Protein AF-A0A8S2ASM5-F1 (afdb_monomer_lite)

Organism: Arabidopsis arenosa (NCBI:txid38785)

Secondary structure (DSSP, 8-state):
-HHHHHHHHHHHHHHHHHHHH--------PPP--S--BTTTBTGGG--SSHHHHHHHHHHHH-SEEEEEETTEEEEEE--HHHHHHHHSTTSHHHH------HHHHHTTTTTTSTTTSPSSHHHHHHHHHIIIIIS-HHHHHHTHHHHHHHHHHHHHHHHHHHHHT----HHHHHHHHHHHHHHHHHHS---SSTT-S-HHHHHHHHHHHHHHHHHSSS-SGGGT-GGGGGGT-HHHHHHHHHHHHHHHHHHHHHHHHHH-TT--SHHHHHHHHHHH-TTTS-HHHHHHHHHHHHHTS--PPPP---------TTSS-------THHHHHHHHHHHHHHHHHHHHHT------------------------------------TTS--B--EEEEE-TTSEEEEEE-TTS--PPPSSTT---EEE-TTS-EEE-EEEEEETTTTEEEEEEEPPGGGGG-SSPBPPEEES-TTPPPPTT---PBPPBTTSEEEEEEE-SSEEEEEEESSS-STT-PPPGGGEEEEESSSSTTSEEEEEEEEETTEEEEEPPSS---S-EEEEEEEPPBTTB--EEEPB--EE-S-------PPPEEEEEEEEESS-HHHHHHHHHHHHHTT--EEEEEES---STHHHHHHHHHHTT-EEEEEE---TT-HHHHHHHHHHHHTTTEEEEEE--TTEEEE-GGGGG-SS--THHHHTTSPPTTSSEEEEEEEEEEB--TT-SS--TT-HHHH--EE-SS-EEEEEEEEGGGB-TT--BSSS-B-B-TT-EEEEPPTTT-EEEE--S--HHHHHHHHHHT-S-SSS-TTS-SSTT-TTSPTT--SS--PPTTGGGTT-SEE--HHHHHHHHHHEEEETTEEEETT--

Structure (mmCIF, N/CA/C/O backbone):
data_AF-A0A8S2ASM5-F1
#
_entry.id   AF-A0A8S2ASM5-F1
#
loop_
_atom_site.group_PDB
_atom_site.id
_atom_site.type_symbol
_atom_site.label_atom_id
_atom_site.label_alt_id
_atom_site.label_comp_id
_atom_site.label_asym_id
_atom_site.label_entity_id
_atom_site.label_seq_id
_atom_site.pdbx_PDB_ins_code
_atom_site.Cartn_x
_atom_site.Cartn_y
_atom_site.Cartn_z
_atom_site.occupancy
_atom_site.B_iso_or_equiv
_atom_site.auth_seq_id
_atom_site.auth_comp_id
_atom_site.auth_asym_id
_atom_site.auth_atom_id
_atom_site.pdbx_PDB_model_num
ATOM 1 N N . MET A 1 1 ? 63.779 5.883 -48.845 1.00 50.62 1 MET A N 1
ATOM 2 C CA . MET A 1 1 ? 63.715 5.999 -47.367 1.00 50.62 1 MET A CA 1
ATOM 3 C C . MET A 1 1 ? 62.633 6.972 -46.888 1.00 50.62 1 MET A C 1
ATOM 5 O O . MET A 1 1 ? 61.870 6.583 -46.017 1.00 50.62 1 MET A O 1
ATOM 9 N N . LEU A 1 2 ? 62.477 8.170 -47.476 1.00 49.34 2 LEU A N 1
ATOM 10 C CA . LEU A 1 2 ? 61.494 9.177 -47.022 1.00 49.34 2 LEU A CA 1
ATOM 11 C C . LEU A 1 2 ? 60.011 8.734 -47.110 1.00 49.34 2 LEU A C 1
ATOM 13 O O . LEU A 1 2 ? 59.229 9.031 -46.212 1.00 49.34 2 LEU A O 1
ATOM 17 N N . ASN A 1 3 ? 59.635 7.947 -48.128 1.00 54.19 3 ASN A N 1
ATOM 18 C CA . ASN A 1 3 ? 58.250 7.471 -48.290 1.00 54.19 3 ASN A CA 1
ATOM 19 C C . ASN A 1 3 ? 57.809 6.486 -47.189 1.00 54.19 3 ASN A C 1
ATOM 21 O O . ASN A 1 3 ? 56.664 6.534 -46.753 1.00 54.19 3 ASN A O 1
ATOM 25 N N . TYR A 1 4 ? 58.706 5.642 -46.669 1.00 56.38 4 TYR A N 1
ATOM 26 C CA . TYR A 1 4 ? 58.359 4.674 -45.617 1.00 56.38 4 TYR A CA 1
ATOM 27 C C . TYR A 1 4 ? 58.144 5.334 -44.247 1.00 56.38 4 TYR A C 1
ATOM 29 O O . TYR A 1 4 ? 57.324 4.859 -43.463 1.00 56.38 4 TYR A O 1
ATOM 37 N N . VAL A 1 5 ? 58.810 6.466 -43.988 1.00 63.34 5 VAL A N 1
ATOM 38 C CA . VAL A 1 5 ? 58.693 7.224 -42.730 1.00 63.34 5 VAL A CA 1
ATOM 39 C C . VAL A 1 5 ? 57.332 7.921 -42.600 1.00 63.34 5 VAL A C 1
ATOM 41 O O . VAL A 1 5 ? 56.880 8.145 -41.485 1.00 63.34 5 VAL A O 1
ATOM 44 N N . ILE A 1 6 ? 56.643 8.211 -43.710 1.00 67.69 6 ILE A N 1
ATOM 45 C CA . ILE A 1 6 ? 55.306 8.836 -43.703 1.00 67.69 6 ILE A CA 1
ATOM 46 C C . ILE A 1 6 ? 54.201 7.787 -43.885 1.00 67.69 6 ILE A C 1
ATOM 48 O O . ILE A 1 6 ? 53.174 7.837 -43.207 1.00 67.69 6 ILE A O 1
ATOM 52 N N . ILE A 1 7 ? 54.415 6.798 -44.760 1.00 73.06 7 ILE A N 1
ATOM 53 C CA . ILE A 1 7 ? 53.403 5.782 -45.078 1.00 73.06 7 ILE A CA 1
ATOM 54 C C . ILE A 1 7 ? 53.153 4.851 -43.888 1.00 73.06 7 ILE A C 1
ATOM 56 O O . ILE A 1 7 ? 52.002 4.510 -43.630 1.00 73.06 7 ILE A O 1
ATOM 60 N N . LEU A 1 8 ? 54.185 4.472 -43.126 1.00 70.06 8 LEU A N 1
ATOM 61 C CA . LEU A 1 8 ? 54.030 3.574 -41.979 1.00 70.06 8 LEU A CA 1
ATOM 62 C C . LEU A 1 8 ? 53.193 4.191 -40.837 1.00 70.06 8 LEU A C 1
ATOM 64 O O . LEU A 1 8 ? 52.236 3.542 -40.415 1.00 70.06 8 LEU A O 1
ATOM 68 N N . PRO A 1 9 ? 53.449 5.425 -40.352 1.00 74.75 9 PRO A N 1
ATOM 69 C CA . PRO A 1 9 ? 52.588 6.045 -39.348 1.00 74.75 9 PRO A CA 1
ATOM 70 C C . PRO A 1 9 ? 51.196 6.381 -39.889 1.00 74.75 9 PRO A C 1
ATOM 72 O O . PRO A 1 9 ? 50.237 6.273 -39.132 1.00 74.75 9 PRO A O 1
ATOM 75 N N . LEU A 1 10 ? 51.040 6.708 -41.178 1.00 75.56 10 LEU A N 1
ATOM 76 C CA . LEU A 1 10 ? 49.717 6.904 -41.781 1.00 75.56 10 LEU A CA 1
ATOM 77 C C . LEU A 1 10 ? 48.927 5.587 -41.853 1.00 75.56 10 LEU A C 1
ATOM 79 O O . LEU A 1 10 ? 47.749 5.555 -41.506 1.00 75.56 10 LEU A O 1
ATOM 83 N N . ALA A 1 11 ? 49.571 4.483 -42.237 1.00 75.56 11 ALA A N 1
ATOM 84 C CA . ALA A 1 11 ? 48.967 3.154 -42.265 1.00 75.56 11 ALA A CA 1
ATOM 85 C C . ALA A 1 11 ? 48.637 2.652 -40.854 1.00 75.56 11 ALA A C 1
ATOM 87 O O . ALA A 1 11 ? 47.546 2.131 -40.637 1.00 75.56 11 ALA A O 1
ATOM 88 N N . LEU A 1 12 ? 49.526 2.865 -39.878 1.00 77.31 12 LEU A N 1
ATOM 89 C CA . LEU A 1 12 ? 49.279 2.564 -38.465 1.00 77.31 12 LEU A CA 1
ATOM 90 C C . LEU A 1 12 ? 48.174 3.450 -37.883 1.00 77.31 12 LEU A C 1
ATOM 92 O O . LEU A 1 12 ? 47.356 2.953 -37.118 1.00 77.31 12 LEU A O 1
ATOM 96 N N . PHE A 1 13 ? 48.088 4.722 -38.278 1.00 77.31 13 PHE A N 1
ATOM 97 C CA . PHE A 1 13 ? 46.998 5.618 -37.898 1.00 77.31 13 PHE A CA 1
ATOM 98 C C . PHE A 1 13 ? 45.670 5.171 -38.509 1.00 77.31 13 PHE A C 1
ATOM 100 O O . PHE A 1 13 ? 44.674 5.139 -37.801 1.00 77.31 13 PHE A O 1
ATOM 107 N N . LEU A 1 14 ? 45.641 4.760 -39.780 1.00 73.12 14 LEU A N 1
ATOM 108 C CA . LEU A 1 14 ? 44.444 4.226 -40.440 1.00 73.12 14 LEU A CA 1
ATOM 109 C C . LEU A 1 14 ? 44.030 2.859 -39.875 1.00 73.12 14 LEU A C 1
ATOM 111 O O . LEU A 1 14 ? 42.837 2.598 -39.728 1.00 73.12 14 LEU A O 1
ATOM 115 N N . LEU A 1 15 ? 44.990 2.004 -39.510 1.00 69.94 15 LEU A N 1
ATOM 116 C CA . LEU A 1 15 ? 44.751 0.721 -38.846 1.00 69.94 15 LEU A CA 1
ATOM 117 C C . LEU A 1 15 ? 44.275 0.912 -37.409 1.00 69.94 15 LEU A C 1
ATOM 119 O O . LEU A 1 15 ? 43.307 0.269 -37.023 1.00 69.94 15 LEU A O 1
ATOM 123 N N . ALA A 1 16 ? 44.878 1.821 -36.643 1.00 67.88 16 ALA A N 1
ATOM 124 C CA . ALA A 1 16 ? 44.406 2.206 -35.318 1.00 67.88 16 ALA A CA 1
ATOM 125 C C . ALA A 1 16 ? 43.026 2.862 -35.417 1.00 67.88 16 ALA A C 1
ATOM 127 O O . ALA A 1 16 ? 42.125 2.517 -34.666 1.00 67.88 16 ALA A O 1
ATOM 128 N N . TYR A 1 17 ? 42.805 3.735 -36.396 1.00 66.25 17 TYR A N 1
ATOM 129 C CA . TYR A 1 17 ? 41.510 4.349 -36.654 1.00 66.25 17 TYR A CA 1
ATOM 130 C C . TYR A 1 17 ? 40.456 3.284 -36.983 1.00 66.25 17 TYR A C 1
ATOM 132 O O . TYR A 1 17 ? 39.377 3.274 -36.396 1.00 66.25 17 TYR A O 1
ATOM 140 N N . LYS A 1 18 ? 40.775 2.315 -37.846 1.00 60.66 18 LYS A N 1
ATOM 141 C CA . LYS A 1 18 ? 39.895 1.176 -38.112 1.00 60.66 18 LYS A CA 1
ATOM 142 C C . LYS A 1 18 ? 39.680 0.372 -36.826 1.00 60.66 18 LYS A C 1
ATOM 144 O O . LYS A 1 18 ? 38.552 0.231 -36.398 1.00 60.66 18 LYS A O 1
ATOM 149 N N . PHE A 1 19 ? 40.719 -0.053 -36.123 1.00 57.25 19 PHE A N 1
ATOM 150 C CA . PHE A 1 19 ? 40.605 -0.910 -34.939 1.00 57.25 19 PHE A CA 1
ATOM 151 C C . PHE A 1 19 ? 39.867 -0.251 -33.754 1.00 57.25 19 PHE A C 1
ATOM 153 O O . PHE A 1 19 ? 39.028 -0.890 -33.121 1.00 57.25 19 PHE A O 1
ATOM 160 N N . PHE A 1 20 ? 40.105 1.038 -33.489 1.00 52.19 20 PHE A N 1
ATOM 161 C CA . PHE A 1 20 ? 39.455 1.798 -32.415 1.00 52.19 20 PHE A CA 1
ATOM 162 C C . PHE A 1 20 ? 38.056 2.313 -32.793 1.00 52.19 20 PHE A C 1
ATOM 164 O O . PHE A 1 20 ? 37.195 2.421 -31.915 1.00 52.19 20 PHE A O 1
ATOM 171 N N . PHE A 1 21 ? 37.788 2.622 -34.071 1.00 50.00 21 PHE A N 1
ATOM 172 C CA . PHE A 1 21 ? 36.505 3.202 -34.505 1.00 50.00 21 PHE A CA 1
ATOM 173 C C . PHE A 1 21 ? 35.583 2.239 -35.264 1.00 50.00 21 PHE A C 1
ATOM 175 O O . PHE A 1 21 ? 34.377 2.489 -35.317 1.00 50.00 21 PHE A O 1
ATOM 182 N N . THR A 1 22 ? 36.077 1.093 -35.742 1.00 46.19 22 THR A N 1
ATOM 183 C CA . THR A 1 22 ? 35.266 -0.080 -36.113 1.00 46.19 22 THR A CA 1
ATOM 184 C C . THR A 1 22 ? 35.107 -1.011 -34.914 1.00 46.19 22 THR A C 1
ATOM 186 O O . THR A 1 22 ? 35.405 -2.201 -34.969 1.00 46.19 22 THR A O 1
ATOM 189 N N . SER A 1 23 ? 34.603 -0.479 -33.800 1.00 40.88 23 SER A N 1
ATOM 190 C CA . SER A 1 23 ? 33.978 -1.336 -32.794 1.00 40.88 23 SER A CA 1
ATOM 191 C C . SER A 1 23 ? 32.804 -2.056 -33.460 1.00 40.88 23 SER A C 1
ATOM 193 O O . SER A 1 23 ? 32.036 -1.420 -34.193 1.00 40.88 23 SER A O 1
ATOM 195 N N . LYS A 1 24 ? 32.685 -3.377 -33.246 1.00 41.56 24 LYS A N 1
ATOM 196 C CA . LYS A 1 24 ? 31.556 -4.194 -33.713 1.00 41.56 24 LYS A CA 1
ATOM 197 C C . LYS A 1 24 ? 30.271 -3.404 -33.460 1.00 41.56 24 LYS A C 1
ATOM 199 O O . LYS A 1 24 ? 29.903 -3.193 -32.306 1.00 41.56 24 LYS A O 1
ATOM 204 N N . ARG A 1 25 ? 29.610 -2.935 -34.529 1.00 47.03 25 ARG A N 1
ATOM 205 C CA . ARG A 1 25 ? 28.265 -2.357 -34.444 1.00 47.03 25 ARG A CA 1
ATOM 206 C C . ARG A 1 25 ? 27.377 -3.452 -33.862 1.00 47.03 25 ARG A C 1
ATOM 208 O O . ARG A 1 25 ? 26.883 -4.300 -34.598 1.00 47.03 25 ARG A O 1
ATOM 215 N N . GLN A 1 26 ? 27.217 -3.463 -32.543 1.00 44.50 26 GLN A N 1
ATOM 216 C CA . GLN A 1 26 ? 26.073 -4.085 -31.900 1.00 44.50 26 GLN A CA 1
ATOM 217 C C . GLN A 1 26 ? 24.860 -3.523 -32.643 1.00 44.50 26 GLN A C 1
ATOM 219 O O . GLN A 1 26 ? 24.638 -2.308 -32.638 1.00 44.50 26 GLN A O 1
ATOM 224 N N . ARG A 1 27 ? 24.185 -4.384 -33.412 1.00 47.66 27 ARG A N 1
ATOM 225 C CA . ARG A 1 27 ? 23.002 -4.030 -34.196 1.00 47.66 27 ARG A CA 1
ATOM 226 C C . ARG A 1 27 ? 21.855 -3.830 -33.213 1.00 47.66 27 ARG A C 1
ATOM 228 O O . ARG A 1 27 ? 21.013 -4.698 -33.049 1.00 47.66 27 ARG A O 1
ATOM 235 N N . TYR A 1 28 ? 21.870 -2.710 -32.508 1.00 53.38 28 TYR A N 1
ATOM 236 C CA . TYR A 1 28 ? 20.678 -2.233 -31.832 1.00 53.38 28 TYR A CA 1
ATOM 237 C C . TYR A 1 28 ? 19.698 -1.779 -32.920 1.00 53.38 28 TYR A C 1
ATOM 239 O O . TYR A 1 28 ? 20.120 -1.130 -33.883 1.00 53.38 28 TYR A O 1
ATOM 247 N N . HIS A 1 29 ? 18.414 -2.109 -32.777 1.00 70.38 29 HIS A N 1
ATOM 248 C CA . HIS A 1 29 ? 17.334 -1.495 -33.553 1.00 70.38 29 HIS A CA 1
ATOM 249 C C . HIS A 1 29 ? 17.199 -0.025 -33.123 1.00 70.38 29 HIS A C 1
ATOM 251 O O . HIS A 1 29 ? 16.317 0.340 -32.353 1.00 70.38 29 HIS A O 1
ATOM 257 N N . LEU A 1 30 ? 18.166 0.807 -33.520 1.00 79.94 30 LEU A N 1
ATOM 258 C CA . LEU A 1 30 ? 18.181 2.222 -33.172 1.00 79.94 30 LEU A CA 1
ATOM 259 C C . LEU A 1 30 ? 17.105 2.963 -33.973 1.00 79.94 30 LEU A C 1
ATOM 261 O O . LEU A 1 30 ? 16.892 2.632 -35.143 1.00 79.94 30 LEU A O 1
ATOM 265 N N . PRO A 1 31 ? 16.487 4.001 -33.384 1.00 87.38 31 PRO A N 1
ATOM 266 C CA . PRO A 1 31 ? 15.649 4.929 -34.127 1.00 87.38 31 PRO A CA 1
ATOM 267 C C . PRO A 1 31 ? 16.391 5.549 -35.325 1.00 87.38 31 PRO A C 1
ATOM 269 O O . PRO A 1 31 ? 17.631 5.570 -35.334 1.00 87.38 31 PRO A O 1
ATOM 272 N N . PRO A 1 32 ? 15.657 6.114 -36.302 1.00 89.69 32 PRO A N 1
ATOM 273 C CA . PRO A 1 32 ? 16.241 6.858 -37.414 1.00 89.69 32 PRO A CA 1
ATOM 274 C C . PRO A 1 32 ? 17.270 7.888 -36.937 1.00 89.69 32 PRO A C 1
ATOM 276 O O . PRO A 1 32 ? 17.141 8.461 -35.857 1.00 89.69 32 PRO A O 1
ATOM 279 N N . SER A 1 33 ? 18.312 8.127 -37.728 1.00 86.25 33 SER A N 1
ATOM 280 C CA . SER A 1 33 ? 19.396 9.046 -37.372 1.00 86.25 33 SER A CA 1
ATOM 281 C C . SER A 1 33 ? 19.775 9.907 -38.575 1.00 86.25 33 SER A C 1
ATOM 283 O O . SER A 1 33 ? 19.682 9.416 -39.704 1.00 86.25 33 SER A O 1
ATOM 285 N N . PRO A 1 34 ? 20.210 11.163 -38.371 1.00 86.88 34 PRO A N 1
ATOM 286 C CA . PRO A 1 34 ? 20.755 11.977 -39.450 1.00 86.88 34 PRO A CA 1
ATOM 287 C C . PRO A 1 34 ? 21.914 11.279 -40.175 1.00 86.88 34 PRO A C 1
ATOM 289 O O . PRO A 1 34 ? 22.772 10.651 -39.557 1.00 86.88 34 PRO A O 1
ATOM 292 N N . SER A 1 35 ? 21.962 11.411 -41.502 1.00 73.19 35 SER A N 1
ATOM 293 C CA . SER A 1 35 ? 22.895 10.658 -42.354 1.00 73.19 35 SER A CA 1
ATOM 294 C C . SER A 1 35 ? 24.376 11.007 -42.134 1.00 73.19 35 SER A C 1
ATOM 296 O O . SER A 1 35 ? 25.250 10.196 -42.433 1.00 73.19 35 SER A O 1
ATOM 298 N N . TYR A 1 36 ? 24.676 12.193 -41.590 1.00 71.88 36 TYR A N 1
ATOM 299 C CA . TYR A 1 36 ? 26.040 12.697 -41.414 1.00 71.88 36 TYR A CA 1
ATOM 300 C C . TYR A 1 36 ? 26.447 12.719 -39.932 1.00 71.88 36 TYR A C 1
ATOM 302 O O . TYR A 1 36 ? 26.111 13.640 -39.187 1.00 71.88 36 TYR A O 1
ATOM 310 N N . SER A 1 37 ? 27.222 11.713 -39.516 1.00 77.69 37 SER A N 1
ATOM 311 C CA . SER A 1 37 ? 27.855 11.627 -38.192 1.00 77.69 37 SER A CA 1
ATOM 312 C C 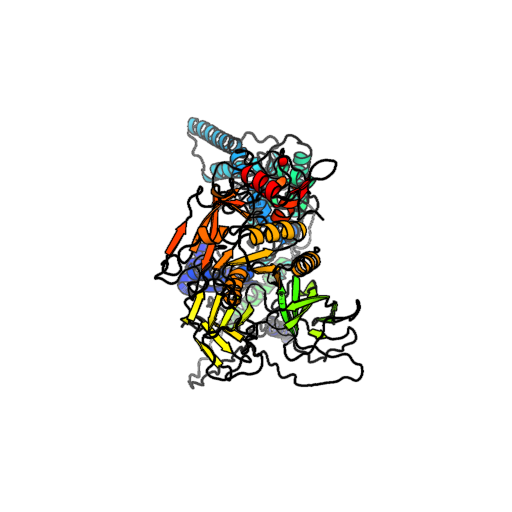. SER A 1 37 ? 29.368 11.550 -38.355 1.00 77.69 37 SER A C 1
ATOM 314 O O . SER A 1 37 ? 29.877 10.590 -38.933 1.00 77.69 37 SER A O 1
ATOM 316 N N . LEU A 1 38 ? 30.104 12.498 -37.775 1.00 77.06 38 LEU A N 1
ATOM 317 C CA . LEU A 1 38 ? 31.563 12.464 -37.803 1.00 77.06 38 LEU A CA 1
ATOM 318 C C . LEU A 1 38 ? 32.131 11.368 -36.881 1.00 77.06 38 LEU A C 1
ATOM 320 O O . LEU A 1 38 ? 31.545 11.060 -35.834 1.00 77.06 38 LEU A O 1
ATOM 324 N N . PRO A 1 39 ? 33.297 10.795 -37.218 1.00 68.50 39 PRO A N 1
ATOM 325 C CA . PRO A 1 39 ? 34.064 9.950 -36.306 1.00 68.50 39 PRO A CA 1
ATOM 326 C C . PRO A 1 39 ? 34.422 10.731 -35.037 1.00 68.50 39 PRO A C 1
ATOM 328 O O . PRO A 1 39 ? 34.753 11.911 -35.113 1.00 68.50 39 PRO A O 1
ATOM 331 N N . VAL A 1 40 ? 34.352 10.089 -33.865 1.00 70.75 40 VAL A N 1
ATOM 332 C CA . VAL A 1 40 ? 34.583 10.690 -32.530 1.00 70.75 40 VAL A CA 1
ATOM 333 C C . VAL A 1 40 ? 33.552 11.743 -32.111 1.00 70.75 40 VAL A C 1
ATOM 335 O O . VAL A 1 40 ? 32.963 11.580 -31.049 1.00 70.75 40 VAL A O 1
ATOM 338 N N . LEU A 1 41 ? 33.312 12.784 -32.913 1.00 76.06 41 LEU A N 1
ATOM 339 C CA . LEU A 1 41 ? 32.417 13.909 -32.602 1.00 76.06 41 LEU A CA 1
ATOM 340 C C . LEU A 1 41 ? 30.928 13.550 -32.736 1.00 76.06 41 LEU A C 1
ATOM 342 O O . LEU A 1 41 ? 30.072 14.147 -32.080 1.00 76.06 41 LEU A O 1
ATOM 346 N N . GLY A 1 42 ? 30.599 12.569 -33.575 1.00 84.44 42 GLY A N 1
ATOM 347 C CA . GLY A 1 42 ? 29.223 12.212 -33.886 1.00 84.44 42 GLY A CA 1
ATOM 348 C C . GLY A 1 42 ? 28.474 13.351 -34.586 1.00 84.44 42 GLY A C 1
ATOM 349 O O . GLY A 1 42 ? 28.969 13.970 -35.523 1.00 84.44 42 GLY A O 1
ATOM 350 N N . HIS A 1 43 ? 27.282 13.642 -34.087 1.00 87.12 43 HIS A N 1
ATOM 351 C CA . HIS A 1 43 ? 26.371 14.706 -34.491 1.00 87.12 43 HIS A CA 1
ATOM 352 C C . HIS A 1 43 ? 26.584 16.012 -33.706 1.00 87.12 43 HIS A C 1
ATOM 354 O O . HIS A 1 43 ? 25.757 16.915 -33.796 1.00 87.12 43 HIS A O 1
ATOM 360 N N . HIS A 1 44 ? 27.654 16.142 -32.913 1.00 79.75 44 HIS A N 1
ATOM 361 C CA . HIS A 1 44 ? 27.852 17.318 -32.054 1.00 79.75 44 HIS A CA 1
ATOM 362 C C . HIS A 1 44 ? 27.884 18.640 -32.846 1.00 79.75 44 HIS A C 1
ATOM 364 O O . HIS A 1 44 ? 27.382 19.648 -32.361 1.00 79.75 44 HIS A O 1
ATOM 370 N N . LEU A 1 45 ? 28.406 18.644 -34.079 1.00 79.06 45 LEU A N 1
ATOM 371 C CA . LEU A 1 45 ? 28.424 19.839 -34.939 1.00 79.06 45 LEU A CA 1
ATOM 372 C C . LEU A 1 45 ? 27.033 20.269 -35.434 1.00 79.06 45 LEU A C 1
ATOM 374 O O . LEU A 1 45 ? 26.863 21.405 -35.875 1.00 79.06 45 LEU A O 1
ATOM 378 N N . LEU A 1 46 ? 26.038 19.379 -35.357 1.00 80.12 46 LEU A N 1
ATOM 379 C CA . LEU A 1 46 ? 24.656 19.714 -35.690 1.00 80.12 46 LEU A CA 1
ATOM 380 C C . LEU A 1 46 ? 23.989 20.512 -34.568 1.00 80.12 46 LEU A C 1
ATOM 382 O O . LEU A 1 46 ? 23.081 21.287 -34.853 1.00 80.12 46 LEU A O 1
ATOM 386 N N . ILE A 1 47 ? 24.429 20.352 -33.311 1.00 80.06 47 ILE A N 1
ATOM 387 C CA . ILE A 1 47 ? 23.820 21.019 -32.157 1.00 80.06 47 ILE A CA 1
ATOM 388 C C . ILE A 1 47 ? 24.160 22.510 -32.176 1.00 80.06 47 ILE A C 1
ATOM 390 O O . ILE A 1 47 ? 25.222 22.936 -31.730 1.00 80.06 47 ILE A O 1
ATOM 394 N N . LYS A 1 48 ? 23.206 23.307 -32.660 1.00 77.00 48 LYS A N 1
ATOM 395 C CA . LYS A 1 48 ? 23.214 24.769 -32.585 1.00 77.00 48 LYS A CA 1
ATOM 396 C C . LYS A 1 48 ? 22.044 25.252 -31.718 1.00 77.00 48 LYS A C 1
ATOM 398 O O . LYS A 1 48 ? 20.925 24.755 -31.891 1.00 77.00 48 LYS A O 1
ATOM 403 N N . PRO A 1 49 ? 22.261 26.200 -30.790 1.00 74.69 49 PRO A N 1
ATOM 404 C CA . PRO A 1 49 ? 21.169 26.846 -30.071 1.00 74.69 49 PRO A CA 1
ATOM 405 C C . PRO A 1 49 ? 20.206 27.590 -31.023 1.00 74.69 49 PRO A C 1
ATOM 407 O O . PRO A 1 49 ? 20.655 28.113 -32.042 1.00 74.69 49 PRO A O 1
ATOM 410 N N . PRO A 1 50 ? 18.900 27.682 -30.703 1.00 82.88 50 PRO A N 1
ATOM 411 C CA . PRO A 1 50 ? 18.219 26.992 -29.610 1.00 82.88 50 PRO A CA 1
ATOM 412 C C . PRO A 1 50 ? 17.964 25.511 -29.944 1.00 82.88 50 PRO A C 1
ATOM 414 O O . PRO A 1 50 ? 17.272 25.167 -30.905 1.00 82.88 50 PRO A O 1
ATOM 417 N N . VAL A 1 51 ? 18.490 24.623 -29.095 1.00 84.56 51 VAL A N 1
ATOM 418 C CA . VAL A 1 51 ? 18.562 23.173 -29.349 1.00 84.56 51 VAL A CA 1
ATOM 419 C C . VAL A 1 51 ? 17.179 22.530 -29.513 1.00 84.56 51 VAL A C 1
ATOM 421 O O . VAL A 1 51 ? 17.003 21.666 -30.366 1.00 84.56 51 VAL A O 1
ATOM 424 N N . HIS A 1 52 ? 16.168 22.992 -28.773 1.00 87.00 52 HIS A N 1
ATOM 425 C CA . HIS A 1 52 ? 14.804 22.466 -28.886 1.00 87.00 52 HIS A CA 1
ATOM 426 C C . HIS A 1 52 ? 14.180 22.726 -30.272 1.00 87.00 52 HIS A C 1
ATOM 428 O O . HIS A 1 52 ? 13.498 21.852 -30.802 1.00 87.00 52 HIS A O 1
ATOM 434 N N . ARG A 1 53 ? 14.454 23.880 -30.908 1.00 90.56 53 ARG A N 1
ATOM 435 C CA . ARG A 1 53 ? 13.961 24.177 -32.270 1.00 90.56 53 ARG A CA 1
ATOM 436 C C . ARG A 1 53 ? 14.680 23.340 -33.317 1.00 90.56 53 ARG A C 1
ATOM 438 O O . ARG A 1 53 ? 14.071 22.895 -34.285 1.00 90.56 53 ARG A O 1
ATOM 445 N N . LEU A 1 54 ? 15.981 23.119 -33.128 1.00 89.50 54 LEU A N 1
ATOM 446 C CA . LEU A 1 54 ? 16.735 22.191 -33.962 1.00 89.50 54 LEU A CA 1
ATOM 447 C C . LEU A 1 54 ? 16.151 20.777 -33.868 1.00 89.50 54 LEU A C 1
ATOM 449 O O . LEU A 1 54 ? 15.898 20.169 -34.902 1.00 89.50 54 LEU A O 1
ATOM 453 N N . PHE A 1 55 ? 15.910 20.276 -32.657 1.00 92.12 55 PHE A N 1
ATOM 454 C CA . PHE A 1 55 ? 15.335 18.949 -32.449 1.00 92.12 55 PHE A CA 1
ATOM 455 C C . PHE A 1 55 ? 13.941 18.813 -33.053 1.00 92.12 55 PHE A C 1
ATOM 457 O O . PHE A 1 55 ? 13.672 17.796 -33.677 1.00 92.12 55 PHE A O 1
ATOM 464 N N . HIS A 1 56 ? 13.109 19.852 -32.972 1.00 92.56 56 HIS A N 1
ATOM 465 C CA . HIS A 1 56 ? 11.815 19.866 -33.651 1.00 92.56 56 HIS A CA 1
ATOM 466 C C . HIS A 1 56 ? 11.946 19.804 -35.186 1.00 92.56 56 HIS A C 1
ATOM 468 O O . HIS A 1 56 ? 11.248 19.044 -35.851 1.00 92.56 56 HIS A O 1
ATOM 474 N N . ARG A 1 57 ? 12.893 20.544 -35.780 1.00 92.25 57 ARG A N 1
ATOM 475 C CA . ARG A 1 57 ? 13.159 20.429 -37.227 1.00 92.25 57 ARG A CA 1
ATOM 476 C C . ARG A 1 57 ? 13.643 19.031 -37.610 1.00 92.25 57 ARG A C 1
ATOM 478 O O . ARG A 1 57 ? 13.199 18.492 -38.615 1.00 92.25 57 ARG A O 1
ATOM 485 N N . LEU A 1 58 ? 14.518 18.435 -36.801 1.00 91.38 58 LEU A N 1
ATOM 486 C CA . LEU A 1 58 ? 14.993 17.069 -37.020 1.00 91.38 58 LEU A CA 1
ATOM 487 C C . LEU A 1 58 ? 13.878 16.032 -36.837 1.00 91.38 58 LEU A C 1
ATOM 489 O O . LEU A 1 58 ? 13.850 15.073 -37.601 1.00 91.38 58 LEU A O 1
ATOM 493 N N . SER A 1 59 ? 12.933 16.231 -35.909 1.00 94.38 59 SER A N 1
ATOM 494 C CA . SER A 1 59 ? 11.788 15.323 -35.754 1.00 94.38 59 SER A CA 1
ATOM 495 C C . SER A 1 59 ? 10.859 15.343 -36.963 1.00 94.38 59 SER A C 1
ATOM 497 O O . SER A 1 59 ? 10.295 14.314 -37.314 1.00 94.38 59 SER A O 1
ATOM 499 N N . ASN A 1 60 ? 10.738 16.484 -37.649 1.00 93.56 60 ASN A N 1
ATOM 500 C CA . ASN A 1 60 ? 9.942 16.574 -38.878 1.00 93.56 60 ASN A CA 1
ATOM 501 C C . ASN A 1 60 ? 10.580 15.800 -40.047 1.00 93.56 60 ASN A C 1
ATOM 503 O O . ASN A 1 60 ? 9.877 15.416 -40.974 1.00 93.56 60 ASN A O 1
ATOM 507 N N . ILE A 1 61 ? 11.896 15.557 -40.001 1.00 93.19 61 ILE A N 1
ATOM 508 C CA . ILE A 1 61 ? 12.645 14.832 -41.042 1.00 93.19 61 ILE A CA 1
ATOM 509 C C . ILE A 1 61 ? 12.783 13.343 -40.694 1.00 93.19 61 ILE A C 1
ATOM 511 O O . ILE A 1 61 ? 12.623 12.482 -41.553 1.00 93.19 61 ILE A O 1
ATOM 515 N N . HIS A 1 62 ? 13.110 13.031 -39.438 1.00 90.69 62 HIS A N 1
ATOM 516 C CA . HIS A 1 62 ? 13.471 11.682 -38.987 1.00 90.69 62 HIS A CA 1
ATOM 517 C C . HIS A 1 62 ? 12.358 10.968 -38.210 1.00 90.69 62 HIS A C 1
ATOM 519 O O . HIS A 1 62 ? 12.516 9.801 -37.857 1.00 90.69 62 HIS A O 1
ATOM 525 N N . GLY A 1 63 ? 11.240 11.648 -37.959 1.00 92.25 63 GLY A N 1
ATOM 526 C CA . GLY A 1 63 ? 10.108 11.130 -37.203 1.00 92.25 63 GLY A CA 1
ATOM 527 C C . GLY A 1 63 ? 10.121 11.518 -35.715 1.00 92.25 63 GLY A C 1
ATOM 528 O O . GLY A 1 63 ? 11.047 12.166 -35.220 1.00 92.25 63 GLY A O 1
ATOM 529 N N . PRO A 1 64 ? 9.077 11.112 -34.968 1.00 92.50 64 PRO A N 1
ATOM 530 C CA . PRO A 1 64 ? 8.842 11.531 -33.581 1.00 92.50 64 PRO A CA 1
ATOM 531 C C . PRO A 1 64 ? 9.841 10.958 -32.565 1.00 92.50 64 PRO A C 1
ATOM 533 O O . PRO A 1 64 ? 9.831 11.369 -31.403 1.00 92.50 64 PRO A O 1
ATOM 536 N N . ILE A 1 65 ? 10.682 10.010 -32.983 1.00 94.50 65 ILE A N 1
ATOM 537 C CA . ILE A 1 65 ? 11.779 9.444 -32.206 1.00 94.50 65 ILE A CA 1
ATOM 538 C C . ILE A 1 65 ? 12.994 9.276 -33.114 1.00 94.50 65 ILE A C 1
ATOM 540 O O . ILE A 1 65 ? 12.908 8.640 -34.161 1.00 94.50 65 ILE A O 1
ATOM 544 N N . PHE A 1 66 ? 14.131 9.844 -32.719 1.00 93.44 66 PHE A N 1
ATOM 545 C CA . PHE A 1 66 ? 15.358 9.750 -33.507 1.00 93.44 66 PHE A CA 1
ATOM 546 C C . PHE A 1 66 ? 16.607 9.693 -32.627 1.00 93.44 66 PHE A C 1
ATOM 548 O O . PHE A 1 66 ? 16.623 10.123 -31.471 1.00 93.44 66 PHE A O 1
ATOM 555 N N . TYR A 1 67 ? 17.667 9.119 -33.182 1.00 92.00 67 TYR A N 1
ATOM 556 C CA . TYR A 1 67 ? 18.931 8.862 -32.510 1.00 92.00 67 TYR A CA 1
ATOM 557 C C . TYR A 1 67 ? 19.987 9.905 -32.881 1.00 92.00 67 TYR A C 1
ATOM 559 O O . TYR A 1 67 ? 20.201 10.222 -34.054 1.00 92.00 67 TYR A O 1
ATOM 567 N N . LEU A 1 68 ? 20.712 10.376 -31.867 1.00 90.31 68 LEU A N 1
ATOM 568 C CA . LEU A 1 68 ? 21.883 11.230 -31.988 1.00 90.31 68 LEU A CA 1
ATOM 569 C C . LEU A 1 68 ? 23.071 10.619 -31.240 1.00 90.31 68 LEU A C 1
ATOM 571 O O . LEU A 1 68 ? 22.962 9.982 -30.193 1.00 90.31 68 LEU A O 1
ATOM 575 N N . ARG A 1 69 ? 24.259 10.899 -31.760 1.00 88.06 69 ARG A N 1
ATOM 576 C CA . ARG A 1 69 ? 25.541 10.562 -31.133 1.00 88.06 69 ARG A CA 1
ATOM 577 C C . ARG A 1 69 ? 26.248 11.859 -30.794 1.00 88.06 69 ARG A C 1
ATOM 579 O O . ARG A 1 69 ? 26.638 12.560 -31.711 1.00 88.06 69 ARG A O 1
ATOM 586 N N . LEU A 1 70 ? 26.410 12.191 -29.524 1.00 85.19 70 LEU A N 1
ATOM 587 C CA . LEU A 1 70 ? 27.059 13.421 -29.072 1.00 85.19 70 LEU A CA 1
ATOM 588 C C . LEU A 1 70 ? 28.425 13.059 -28.508 1.00 85.19 70 LEU A C 1
ATOM 590 O O . LEU A 1 70 ? 28.551 12.684 -27.342 1.00 85.19 70 LEU A O 1
ATOM 594 N N . GLY A 1 71 ? 29.438 13.082 -29.373 1.00 82.31 71 GLY A N 1
ATOM 595 C CA . GLY A 1 71 ? 30.764 12.602 -29.023 1.00 82.31 71 GLY A CA 1
ATOM 596 C C . GLY A 1 71 ? 30.771 11.107 -28.666 1.00 82.31 71 GLY A C 1
ATOM 597 O O . GLY A 1 71 ? 30.392 10.232 -29.458 1.00 82.31 71 GLY A O 1
ATOM 598 N N . SER A 1 72 ? 31.161 10.816 -27.423 1.00 79.25 72 SER A N 1
ATOM 599 C CA . SER A 1 72 ? 31.110 9.480 -26.822 1.00 79.25 72 SER A CA 1
ATOM 600 C C . SER A 1 72 ? 29.721 9.074 -26.314 1.00 79.25 72 SER A C 1
ATOM 602 O O . SER A 1 72 ? 29.503 7.893 -26.039 1.00 79.25 72 SER A O 1
ATOM 604 N N . ARG A 1 73 ? 28.768 10.009 -26.193 1.00 82.56 73 ARG A N 1
ATOM 605 C CA . ARG A 1 73 ? 27.434 9.743 -25.637 1.00 82.56 73 ARG A CA 1
ATOM 606 C C . ARG A 1 73 ? 26.401 9.450 -26.715 1.00 82.56 73 ARG A C 1
ATOM 608 O O . ARG A 1 73 ? 26.421 10.009 -27.808 1.00 82.56 73 ARG A O 1
ATOM 615 N N . ARG A 1 74 ? 25.457 8.582 -26.369 1.00 86.56 74 ARG A N 1
ATOM 616 C CA . ARG A 1 74 ? 24.278 8.256 -27.173 1.00 86.56 74 ARG A CA 1
ATOM 617 C C . ARG A 1 74 ? 23.079 9.002 -26.604 1.00 86.56 74 ARG A C 1
ATOM 619 O O . ARG A 1 74 ? 22.905 9.015 -25.389 1.00 86.56 74 ARG A O 1
ATOM 626 N N . ALA A 1 75 ? 22.288 9.616 -27.469 1.00 88.44 75 ALA A N 1
ATOM 627 C CA . ALA A 1 75 ? 21.083 10.339 -27.103 1.00 88.44 75 ALA A CA 1
ATOM 628 C C . ALA A 1 75 ? 19.930 9.894 -28.004 1.00 88.44 75 ALA A C 1
ATOM 630 O O . ALA A 1 75 ? 20.109 9.689 -29.203 1.00 88.44 75 ALA A O 1
ATOM 631 N N . VAL A 1 76 ? 18.750 9.753 -27.416 1.00 91.44 76 VAL A N 1
ATOM 632 C CA . VAL A 1 76 ? 17.497 9.557 -28.144 1.00 91.44 76 VAL A CA 1
ATOM 633 C C . VAL A 1 76 ? 16.641 10.776 -27.864 1.00 91.44 76 VAL A C 1
ATOM 635 O O . VAL A 1 76 ? 16.508 11.191 -26.712 1.00 91.44 76 VAL A O 1
ATOM 638 N N . VAL A 1 77 ? 16.112 11.375 -28.922 1.00 92.56 77 VAL A N 1
ATOM 639 C CA . VAL A 1 77 ? 15.215 12.521 -28.832 1.00 92.56 77 VAL A CA 1
ATOM 640 C C . VAL A 1 77 ? 13.804 12.029 -29.096 1.00 92.56 77 VAL A C 1
ATOM 642 O O . VAL A 1 77 ? 13.561 11.351 -30.091 1.00 92.56 77 VAL A O 1
ATOM 645 N N . ILE A 1 78 ? 12.890 12.372 -28.190 1.00 93.19 78 ILE A N 1
ATOM 646 C CA . ILE A 1 78 ? 11.468 12.045 -28.279 1.00 93.19 78 ILE A CA 1
ATOM 647 C C . ILE A 1 78 ? 10.707 13.357 -28.442 1.00 93.19 78 ILE A C 1
ATOM 649 O O . ILE A 1 78 ? 10.886 14.292 -27.663 1.00 93.19 78 ILE A O 1
ATOM 653 N N . SER A 1 79 ? 9.882 13.439 -29.480 1.00 94.00 79 SER A N 1
ATOM 654 C CA . SER A 1 79 ? 9.132 14.643 -29.861 1.00 94.00 79 SER A CA 1
ATOM 655 C C . SER A 1 79 ? 7.643 14.356 -30.087 1.00 94.00 79 SER A C 1
ATOM 657 O O . SER A 1 79 ? 6.960 15.130 -30.747 1.00 94.00 79 SER A O 1
ATOM 659 N N . SER A 1 80 ? 7.131 13.257 -29.520 1.00 92.69 80 SER A N 1
ATOM 660 C CA . SER A 1 80 ? 5.703 12.913 -29.497 1.00 92.69 80 SER A CA 1
ATOM 661 C C . SER A 1 80 ? 5.178 12.815 -28.066 1.00 92.69 80 SER A C 1
ATOM 663 O O . SER A 1 80 ? 5.843 12.258 -27.190 1.00 92.69 80 SER A O 1
ATOM 665 N N . SER A 1 81 ? 3.956 13.305 -27.845 1.00 91.56 81 SER A N 1
ATOM 666 C CA . SER A 1 81 ? 3.261 13.214 -26.558 1.00 91.56 81 SER A CA 1
ATOM 667 C C . SER A 1 81 ? 2.919 11.774 -26.168 1.00 91.56 81 SER A C 1
ATOM 669 O O . SER A 1 81 ? 2.995 11.442 -24.986 1.00 91.56 81 SER A O 1
ATOM 671 N N . SER A 1 82 ? 2.589 10.906 -27.132 1.00 90.50 82 SER A N 1
ATOM 672 C CA . SER A 1 82 ? 2.288 9.493 -26.871 1.00 90.50 82 SER A CA 1
ATOM 673 C C . SER A 1 82 ? 3.528 8.738 -26.396 1.00 90.50 82 SER A C 1
ATOM 675 O O . SER A 1 82 ? 3.481 8.078 -25.363 1.00 90.50 82 SER A O 1
ATOM 677 N N . LEU A 1 83 ? 4.659 8.927 -27.082 1.00 90.19 83 LEU A N 1
ATOM 678 C CA . LEU A 1 83 ? 5.942 8.317 -26.719 1.00 90.19 83 LEU A CA 1
ATOM 679 C C . LEU A 1 83 ? 6.491 8.879 -25.402 1.00 90.19 83 LEU A C 1
ATOM 681 O O . LEU A 1 83 ? 7.038 8.144 -24.586 1.00 90.19 83 LEU A O 1
ATOM 685 N N . ALA A 1 84 ? 6.322 10.183 -25.160 1.00 89.75 84 ALA A N 1
ATOM 686 C CA . ALA A 1 84 ? 6.687 10.780 -23.879 1.00 89.75 84 ALA A CA 1
ATOM 687 C C . ALA A 1 84 ? 5.841 10.204 -22.732 1.00 89.75 84 ALA A C 1
ATOM 689 O O . ALA A 1 84 ? 6.380 9.906 -21.669 1.00 89.75 84 ALA A O 1
ATOM 690 N N . ARG A 1 85 ? 4.533 10.001 -22.945 1.00 87.00 85 ARG A N 1
ATOM 691 C CA . ARG A 1 85 ? 3.660 9.343 -21.965 1.00 87.00 85 ARG A CA 1
ATOM 692 C C . ARG A 1 85 ? 4.149 7.930 -21.680 1.00 87.00 85 ARG A C 1
ATOM 694 O O . ARG A 1 85 ? 4.370 7.614 -20.522 1.00 87.00 85 ARG A O 1
ATOM 701 N N . GLU A 1 86 ? 4.415 7.140 -22.712 1.00 87.06 86 GLU A N 1
ATOM 702 C CA . GLU A 1 86 ? 4.952 5.783 -22.576 1.00 87.06 86 GLU A CA 1
ATOM 703 C C . GLU A 1 86 ? 6.269 5.744 -21.782 1.00 87.06 86 GLU A C 1
ATOM 705 O O . GLU A 1 86 ? 6.453 4.887 -20.922 1.00 87.06 86 GLU A O 1
ATOM 710 N N . CYS A 1 87 ? 7.161 6.714 -21.997 1.00 84.94 87 CYS A N 1
ATOM 711 C CA . CYS A 1 87 ? 8.394 6.847 -21.222 1.00 84.94 87 CYS A CA 1
ATOM 712 C C . CYS A 1 87 ? 8.142 7.101 -19.734 1.00 84.94 87 CYS A C 1
ATOM 714 O O . CYS A 1 87 ? 8.871 6.571 -18.906 1.00 84.94 87 CYS A O 1
ATOM 716 N N . PHE A 1 88 ? 7.132 7.897 -19.380 1.00 81.00 88 PHE A N 1
ATOM 717 C CA . PHE A 1 88 ? 6.877 8.312 -17.996 1.00 81.00 88 PHE A CA 1
ATOM 718 C C . PHE A 1 88 ? 5.692 7.591 -17.330 1.00 81.00 88 PHE A C 1
ATOM 720 O O . PHE A 1 88 ? 5.300 7.963 -16.224 1.00 81.00 88 PHE A O 1
ATOM 727 N N . THR A 1 89 ? 5.135 6.551 -17.959 1.00 73.56 89 THR A N 1
ATOM 728 C CA . THR A 1 89 ? 4.061 5.716 -17.399 1.00 73.56 89 THR A CA 1
ATOM 729 C C . THR A 1 89 ? 4.421 4.232 -17.465 1.00 73.56 89 THR A C 1
ATOM 731 O O . THR A 1 89 ? 4.882 3.746 -18.491 1.00 73.56 89 THR A O 1
ATOM 734 N N . GLY A 1 90 ? 4.159 3.472 -16.400 1.00 63.03 90 GLY A N 1
ATOM 735 C CA . GLY A 1 90 ? 4.186 2.006 -16.463 1.00 63.03 90 GLY A CA 1
ATOM 736 C C . GLY A 1 90 ? 5.533 1.356 -16.123 1.00 63.03 90 GLY A C 1
ATOM 737 O O . GLY A 1 90 ? 5.857 1.239 -14.945 1.00 63.03 90 GLY A O 1
ATOM 738 N N . GLN A 1 91 ? 6.225 0.798 -17.127 1.00 58.50 91 GLN A N 1
ATOM 739 C CA . GLN A 1 91 ? 7.436 -0.038 -16.962 1.00 58.50 91 GLN A CA 1
ATOM 740 C C . GLN A 1 91 ? 8.739 0.689 -17.345 1.00 58.50 91 GLN A C 1
ATOM 742 O O . GLN A 1 91 ? 9.808 0.321 -16.860 1.00 58.50 91 GLN A O 1
ATOM 747 N N . ASN A 1 92 ? 8.657 1.726 -18.187 1.00 75.44 92 ASN A N 1
ATOM 748 C CA . ASN A 1 92 ? 9.821 2.451 -18.708 1.00 75.44 92 ASN A CA 1
ATOM 749 C C . ASN A 1 92 ? 10.233 3.645 -17.832 1.00 75.44 92 ASN A C 1
ATOM 751 O O . ASN A 1 92 ? 11.356 4.136 -17.958 1.00 75.44 92 ASN A O 1
ATOM 755 N N . ASP A 1 93 ? 9.360 4.080 -16.919 1.00 77.31 93 ASP A N 1
ATOM 756 C CA . ASP A 1 93 ? 9.530 5.276 -16.090 1.00 77.31 93 ASP A CA 1
ATOM 757 C C . ASP A 1 93 ? 10.812 5.231 -15.258 1.00 77.31 93 ASP A C 1
ATOM 759 O O . ASP A 1 93 ? 11.582 6.190 -15.259 1.00 77.31 93 ASP A O 1
ATOM 763 N N . VAL A 1 94 ? 11.111 4.102 -14.621 1.00 80.88 94 VAL A N 1
ATOM 764 C CA . VAL A 1 94 ? 12.353 3.898 -13.866 1.00 80.88 94 VAL A CA 1
ATOM 765 C C . VAL A 1 94 ? 13.577 3.921 -14.787 1.00 80.88 94 VAL A C 1
ATOM 767 O O . VAL A 1 94 ? 14.583 4.548 -14.448 1.00 80.88 94 VAL A O 1
ATOM 770 N N . ALA A 1 95 ? 13.490 3.295 -15.965 1.00 80.44 95 ALA A N 1
ATOM 771 C CA . ALA A 1 95 ? 14.602 3.201 -16.910 1.00 80.44 95 ALA A CA 1
ATOM 772 C C . ALA A 1 95 ? 15.011 4.578 -17.465 1.00 80.44 95 ALA A C 1
ATOM 774 O O . ALA A 1 95 ? 16.205 4.865 -17.588 1.00 80.44 95 ALA A O 1
ATOM 775 N N . VAL A 1 96 ? 14.037 5.454 -17.737 1.00 84.94 96 VAL A N 1
ATOM 776 C CA . VAL A 1 96 ? 14.277 6.810 -18.268 1.00 84.94 96 VAL A CA 1
ATOM 777 C C . VAL A 1 96 ? 14.437 7.881 -17.182 1.00 84.94 96 VAL A C 1
ATOM 779 O O . VAL A 1 96 ? 14.814 9.012 -17.485 1.00 84.94 96 VAL A O 1
ATOM 782 N N . SER A 1 97 ? 14.184 7.553 -15.909 1.00 82.69 97 SER A N 1
ATOM 783 C CA . SER A 1 97 ? 14.278 8.511 -14.794 1.00 82.69 97 SER A CA 1
ATOM 784 C C . SER A 1 97 ? 15.702 8.760 -14.293 1.00 82.69 97 SER A C 1
ATOM 786 O O . SER A 1 97 ? 15.907 9.638 -13.452 1.00 82.69 97 SER A O 1
ATOM 788 N N . ASN A 1 98 ? 16.703 8.037 -14.796 1.00 87.06 98 ASN A N 1
ATOM 789 C CA . ASN A 1 98 ? 18.098 8.247 -14.411 1.00 87.06 98 ASN A CA 1
ATOM 790 C C . ASN A 1 98 ? 18.681 9.549 -14.978 1.00 87.06 98 ASN A C 1
ATOM 792 O O . ASN A 1 98 ? 18.254 10.060 -16.013 1.00 87.06 98 ASN A O 1
ATOM 796 N N . ARG A 1 99 ? 19.670 10.116 -14.276 1.00 86.56 99 ARG A N 1
ATOM 797 C CA . ARG A 1 99 ? 20.340 11.363 -14.668 1.00 86.56 99 ARG A CA 1
ATOM 798 C C . ARG A 1 99 ? 21.724 11.075 -15.253 1.00 86.56 99 ARG A C 1
ATOM 800 O O . ARG A 1 99 ? 22.483 10.294 -14.674 1.00 86.56 99 ARG A O 1
ATOM 807 N N . PRO A 1 100 ? 22.091 11.695 -16.385 1.00 84.69 100 PRO A N 1
ATOM 808 C CA . PRO A 1 100 ? 23.433 11.557 -16.930 1.00 84.69 100 PRO A CA 1
ATOM 809 C C . PRO A 1 100 ? 24.475 12.177 -15.986 1.00 84.69 100 PRO A C 1
ATOM 811 O O . PRO A 1 100 ? 24.303 13.280 -15.476 1.00 84.69 100 PRO A O 1
ATOM 814 N N . ARG A 1 101 ? 25.587 11.464 -15.773 1.00 85.75 101 ARG A N 1
ATOM 815 C CA . ARG A 1 101 ? 26.684 11.914 -14.902 1.00 85.75 101 ARG A CA 1
ATOM 816 C C . ARG A 1 101 ? 27.596 12.910 -15.620 1.00 85.75 101 ARG A C 1
ATOM 818 O O . ARG A 1 101 ? 28.307 12.496 -16.534 1.00 85.75 101 ARG A O 1
ATOM 825 N N . PHE A 1 102 ? 27.601 14.170 -15.189 1.00 85.00 102 PHE A N 1
ATOM 826 C CA . PHE A 1 102 ? 28.488 15.242 -15.680 1.00 85.00 102 PHE A CA 1
ATOM 827 C C . PHE A 1 102 ? 29.538 15.658 -14.634 1.00 85.00 102 PHE A C 1
ATOM 829 O O . PHE A 1 102 ? 29.390 15.331 -13.454 1.00 85.00 102 PHE A O 1
ATOM 836 N N . LEU A 1 103 ? 30.610 16.350 -15.039 1.00 85.19 103 LEU A N 1
ATOM 837 C CA . LEU A 1 103 ? 31.652 16.835 -14.118 1.00 85.19 103 LEU A CA 1
ATOM 838 C C . LEU A 1 103 ? 31.111 17.905 -13.171 1.00 85.19 103 LEU A C 1
ATOM 840 O O . LEU A 1 103 ? 31.414 17.864 -11.979 1.00 85.19 103 LEU A O 1
ATOM 844 N N . THR A 1 104 ? 30.262 18.803 -13.674 1.00 84.19 104 THR A N 1
ATOM 845 C CA . THR A 1 104 ? 29.569 19.806 -12.849 1.00 84.19 104 THR A CA 1
ATOM 846 C C . THR A 1 104 ? 28.787 19.139 -11.721 1.00 84.19 104 THR A C 1
ATOM 848 O O . THR A 1 104 ? 29.011 19.444 -10.555 1.00 84.19 104 THR A O 1
ATOM 851 N N . SER A 1 105 ? 27.963 18.134 -12.023 1.00 87.50 105 SER A N 1
ATOM 852 C CA . SER A 1 105 ? 27.224 17.384 -10.997 1.00 87.50 105 SER A CA 1
ATOM 853 C C . SER A 1 105 ? 28.119 16.553 -10.065 1.00 87.50 105 SER A C 1
ATOM 855 O O . SER A 1 105 ? 27.748 16.302 -8.922 1.00 87.50 105 SER A O 1
ATOM 857 N N . LYS A 1 106 ? 29.304 16.128 -10.522 1.00 89.19 106 LYS A N 1
ATOM 858 C CA . LYS A 1 106 ? 30.251 15.382 -9.684 1.00 89.19 106 LYS A CA 1
ATOM 859 C C . LYS A 1 106 ? 30.781 16.237 -8.537 1.00 89.19 106 LYS A C 1
ATOM 861 O O . LYS A 1 106 ? 30.790 15.784 -7.399 1.00 89.19 106 LYS A O 1
ATOM 866 N N . TYR A 1 107 ? 31.250 17.441 -8.852 1.00 90.56 107 TYR A N 1
ATOM 867 C CA . TYR A 1 107 ? 31.960 18.281 -7.888 1.00 90.56 107 TYR A CA 1
ATOM 868 C C . TYR A 1 107 ? 31.038 19.296 -7.206 1.00 90.56 107 TYR A C 1
ATOM 870 O O . TYR A 1 107 ? 31.133 19.464 -6.001 1.00 90.56 107 TYR A O 1
ATOM 878 N N . ILE A 1 108 ? 30.110 19.916 -7.941 1.00 90.19 108 ILE A N 1
ATOM 879 C CA . ILE A 1 108 ? 29.224 20.967 -7.408 1.00 90.19 108 ILE A CA 1
ATOM 880 C C . ILE A 1 108 ? 27.976 20.372 -6.742 1.00 90.19 108 ILE A C 1
ATOM 882 O O . ILE A 1 108 ? 27.484 20.903 -5.756 1.00 90.19 108 ILE A O 1
ATOM 886 N N . ALA A 1 109 ? 27.461 19.248 -7.251 1.00 88.50 109 ALA A N 1
ATOM 887 C CA . ALA A 1 109 ? 26.267 18.592 -6.709 1.00 88.50 109 ALA A CA 1
ATOM 888 C C . ALA A 1 109 ? 26.604 17.389 -5.808 1.00 88.50 109 ALA A C 1
ATOM 890 O O . ALA A 1 109 ? 25.908 16.368 -5.843 1.00 88.50 109 ALA A O 1
ATOM 891 N N . TYR A 1 110 ? 27.686 17.513 -5.030 1.00 91.00 110 TYR A N 1
ATOM 892 C CA . TYR A 1 110 ? 28.082 16.564 -3.985 1.00 91.00 110 TYR A CA 1
ATOM 893 C C . TYR A 1 110 ? 28.088 15.106 -4.460 1.00 91.00 110 TYR A C 1
ATOM 895 O O . TYR A 1 110 ? 27.407 14.251 -3.898 1.00 91.00 110 TYR A O 1
ATOM 903 N N . ASN A 1 111 ? 28.820 14.820 -5.539 1.00 90.31 111 ASN A N 1
ATOM 904 C CA . ASN A 1 111 ? 28.905 13.495 -6.153 1.00 90.31 111 ASN A CA 1
ATOM 905 C C . ASN A 1 111 ? 27.535 12.912 -6.557 1.00 90.31 111 ASN A C 1
ATOM 907 O O . ASN A 1 111 ? 27.223 11.759 -6.260 1.00 90.31 111 ASN A O 1
ATOM 911 N N . TYR A 1 112 ? 26.732 13.700 -7.281 1.00 89.88 112 TYR A N 1
ATOM 912 C CA . TYR A 1 112 ? 25.417 13.291 -7.800 1.00 89.88 112 TYR A CA 1
ATOM 913 C C . TYR A 1 112 ? 24.388 12.973 -6.710 1.00 89.88 112 TYR A C 1
ATOM 915 O O . TYR A 1 112 ? 23.544 12.091 -6.887 1.00 89.88 112 TYR A O 1
ATOM 923 N N . THR A 1 113 ? 24.454 13.651 -5.567 1.00 87.56 113 THR A N 1
ATOM 924 C CA . THR A 1 113 ? 23.528 13.399 -4.455 1.00 87.56 113 THR A CA 1
ATOM 925 C C . THR A 1 113 ? 22.385 14.403 -4.397 1.00 87.56 113 THR A C 1
ATOM 927 O O . THR A 1 113 ? 21.451 14.172 -3.643 1.00 87.56 113 THR A O 1
ATOM 930 N N . THR A 1 114 ? 22.374 15.471 -5.202 1.00 87.88 114 THR A N 1
ATOM 931 C CA . THR A 1 114 ? 21.249 16.426 -5.220 1.00 87.88 114 THR A CA 1
ATOM 932 C C . THR A 1 114 ? 20.061 15.913 -6.035 1.00 87.88 114 THR A C 1
ATOM 934 O O . THR A 1 114 ? 20.219 15.138 -6.980 1.00 87.88 114 THR A O 1
ATOM 937 N N . ILE A 1 115 ? 18.851 16.398 -5.735 1.00 86.50 115 ILE A N 1
ATOM 938 C CA . ILE A 1 115 ? 17.599 15.947 -6.375 1.00 86.50 115 ILE A CA 1
ATOM 939 C C . ILE A 1 115 ? 17.593 16.109 -7.905 1.00 86.50 115 ILE A C 1
ATOM 941 O O . ILE A 1 115 ? 16.976 15.312 -8.614 1.00 86.50 115 ILE A O 1
ATOM 945 N N . ALA A 1 116 ? 18.294 17.118 -8.428 1.00 84.81 116 ALA A N 1
ATOM 946 C CA . ALA A 1 116 ? 18.390 17.368 -9.863 1.00 84.81 116 ALA A CA 1
ATOM 947 C C . ALA A 1 116 ? 19.333 16.389 -10.588 1.00 84.81 116 ALA A C 1
ATOM 949 O O . ALA A 1 116 ? 19.179 16.176 -11.792 1.00 84.81 116 ALA A O 1
ATOM 950 N N . THR A 1 117 ? 20.300 15.798 -9.876 1.00 87.06 117 THR A N 1
ATOM 951 C CA . THR A 1 117 ? 21.446 15.088 -10.473 1.00 87.06 117 THR A CA 1
ATOM 952 C C . THR A 1 117 ? 21.563 13.622 -10.068 1.00 87.06 117 THR A C 1
ATOM 954 O O . THR A 1 117 ? 22.232 12.856 -10.763 1.00 87.06 117 THR A O 1
ATOM 957 N N . THR A 1 118 ? 20.910 13.214 -8.981 1.00 89.25 118 THR A N 1
ATOM 958 C CA . THR A 1 118 ? 20.931 11.828 -8.519 1.00 89.25 118 THR A CA 1
ATOM 959 C C . THR A 1 118 ? 20.088 10.913 -9.412 1.00 89.25 118 THR A C 1
ATOM 961 O O . THR A 1 118 ? 19.130 11.343 -10.059 1.00 89.25 118 THR A O 1
ATOM 964 N N . SER A 1 119 ? 20.477 9.641 -9.489 1.00 86.44 119 SER A N 1
ATOM 965 C CA . SER A 1 119 ? 19.733 8.618 -10.236 1.00 86.44 119 SER A CA 1
ATOM 966 C C . SER A 1 119 ? 18.464 8.221 -9.487 1.00 86.44 119 SER A C 1
ATOM 968 O O . SER A 1 119 ? 18.370 8.402 -8.273 1.00 86.44 119 SER A O 1
ATOM 970 N N . TYR A 1 120 ? 17.478 7.684 -10.203 1.00 83.56 120 TYR A N 1
ATOM 971 C CA . TYR A 1 120 ? 16.238 7.265 -9.566 1.00 83.56 120 TYR A CA 1
ATOM 972 C C . TYR A 1 120 ? 16.510 6.118 -8.582 1.00 83.56 120 TYR A C 1
ATOM 974 O O . TYR A 1 120 ? 17.208 5.158 -8.896 1.00 83.56 120 TYR A O 1
ATOM 982 N N . GLY A 1 121 ? 15.961 6.230 -7.378 1.00 78.25 121 GLY A N 1
ATOM 983 C CA . GLY A 1 121 ? 16.202 5.304 -6.277 1.00 78.25 121 GLY A CA 1
ATOM 984 C C . GLY A 1 121 ? 15.693 5.886 -4.964 1.00 78.25 121 GLY A C 1
ATOM 985 O O . GLY A 1 121 ? 15.056 6.943 -4.953 1.00 78.25 121 GLY A O 1
ATOM 986 N N . ASP A 1 122 ? 15.970 5.214 -3.852 1.00 80.12 122 ASP A N 1
ATOM 987 C CA . ASP A 1 122 ? 15.430 5.612 -2.546 1.00 80.12 122 ASP A CA 1
ATOM 988 C C . ASP A 1 122 ? 15.927 6.990 -2.102 1.00 80.12 122 ASP A C 1
ATOM 990 O O . ASP A 1 122 ? 15.128 7.805 -1.646 1.00 80.12 122 ASP A O 1
ATOM 994 N N . HIS A 1 123 ? 17.199 7.312 -2.359 1.00 81.25 123 HIS A N 1
ATOM 995 C CA . HIS A 1 123 ? 17.760 8.643 -2.097 1.00 81.25 123 HIS A CA 1
ATOM 996 C C . HIS A 1 123 ? 17.020 9.754 -2.858 1.00 81.25 123 HIS A C 1
ATOM 998 O O . HIS A 1 123 ? 16.581 10.737 -2.265 1.00 81.25 123 HIS A O 1
ATOM 1004 N N . TRP A 1 124 ? 16.786 9.575 -4.164 1.00 86.62 124 TRP A N 1
ATOM 1005 C CA . TRP A 1 124 ? 16.023 10.540 -4.965 1.00 86.62 124 TRP A CA 1
ATOM 1006 C C . TRP A 1 124 ? 14.587 10.701 -4.461 1.00 86.62 124 TRP A C 1
ATOM 1008 O O . TRP A 1 124 ? 14.091 11.821 -4.336 1.00 86.62 124 TRP A O 1
ATOM 1018 N N . ARG A 1 125 ? 13.911 9.583 -4.156 1.00 80.25 125 ARG A N 1
ATOM 1019 C CA . ARG A 1 125 ? 12.538 9.591 -3.628 1.00 80.25 125 ARG A CA 1
ATOM 1020 C C . ARG A 1 125 ? 12.471 10.324 -2.288 1.00 80.25 125 ARG A C 1
ATOM 1022 O O . ARG A 1 125 ? 11.532 11.089 -2.075 1.00 80.25 125 ARG A O 1
ATOM 1029 N N . ASN A 1 126 ? 13.473 10.134 -1.430 1.00 76.44 126 ASN A N 1
ATOM 1030 C CA . ASN A 1 126 ? 13.609 10.829 -0.153 1.00 76.44 126 ASN A CA 1
ATOM 1031 C C . ASN A 1 126 ? 13.795 12.335 -0.351 1.00 76.44 126 ASN A C 1
ATOM 1033 O O . ASN A 1 126 ? 13.020 13.115 0.194 1.00 76.44 126 ASN A O 1
ATOM 1037 N N . LEU A 1 127 ? 14.720 12.764 -1.209 1.00 78.62 127 LEU A N 1
ATOM 1038 C CA . LEU A 1 127 ? 14.896 14.188 -1.514 1.00 78.62 127 LEU A CA 1
ATOM 1039 C C . LEU A 1 127 ? 13.642 14.810 -2.129 1.00 78.62 127 LEU A C 1
ATOM 1041 O O . LEU A 1 127 ? 13.228 15.897 -1.734 1.00 78.62 127 LEU A O 1
ATOM 1045 N N . ARG A 1 128 ? 12.983 14.107 -3.061 1.00 81.44 128 ARG A N 1
ATOM 1046 C CA . ARG A 1 128 ? 11.722 14.562 -3.664 1.00 81.44 128 ARG A CA 1
ATOM 1047 C C . ARG A 1 128 ? 10.628 14.721 -2.618 1.00 81.44 128 ARG A C 1
ATOM 1049 O O . ARG A 1 128 ? 9.840 15.667 -2.707 1.00 81.44 128 ARG A O 1
ATOM 1056 N N . ARG A 1 129 ? 10.595 13.827 -1.631 1.00 74.44 129 ARG A N 1
ATOM 1057 C CA . ARG A 1 129 ? 9.706 13.912 -0.477 1.00 74.44 129 ARG A CA 1
ATOM 1058 C C . ARG A 1 129 ? 10.045 15.132 0.383 1.00 74.44 129 ARG A C 1
ATOM 1060 O O . ARG A 1 129 ? 9.153 15.946 0.577 1.00 74.44 129 ARG A O 1
ATOM 1067 N N . ILE A 1 130 ? 11.299 15.324 0.800 1.00 78.44 130 ILE A N 1
ATOM 1068 C CA . ILE A 1 130 ? 11.729 16.501 1.582 1.00 78.44 130 ILE A CA 1
ATOM 1069 C C . ILE A 1 130 ? 11.345 17.800 0.864 1.00 78.44 130 ILE A C 1
ATOM 1071 O O . ILE A 1 130 ? 10.680 18.646 1.455 1.00 78.44 130 ILE A O 1
ATOM 1075 N N . CYS A 1 131 ? 11.661 17.932 -0.429 1.00 80.25 131 CYS A N 1
ATOM 1076 C CA . CYS A 1 131 ? 11.266 19.105 -1.209 1.00 80.25 131 CYS A CA 1
ATOM 1077 C C . CYS A 1 131 ? 9.753 19.340 -1.149 1.00 80.25 131 CYS A C 1
ATOM 1079 O O . CYS A 1 131 ? 9.312 20.436 -0.823 1.00 80.25 131 CYS A O 1
ATOM 1081 N N . SER A 1 132 ? 8.953 18.315 -1.455 1.00 73.81 132 SER A N 1
ATOM 1082 C CA . SER A 1 132 ? 7.498 18.463 -1.599 1.00 73.81 132 SER A CA 1
ATOM 1083 C C . SER A 1 132 ? 6.782 18.705 -0.265 1.00 73.81 132 SER A C 1
ATOM 1085 O O . SER A 1 132 ? 5.745 19.362 -0.241 1.00 73.81 132 SER A O 1
ATOM 1087 N N . LEU A 1 133 ? 7.308 18.155 0.833 1.00 72.19 133 LEU A N 1
ATOM 1088 C CA . LEU A 1 133 ? 6.698 18.234 2.162 1.00 72.19 133 LEU A CA 1
ATOM 1089 C C . LEU A 1 133 ? 7.183 19.444 2.963 1.00 72.19 133 LEU A C 1
ATOM 1091 O O . LEU A 1 133 ? 6.379 20.151 3.568 1.00 72.19 133 LEU A O 1
ATOM 1095 N N . GLU A 1 134 ? 8.492 19.678 2.964 1.00 79.25 134 GLU A N 1
ATOM 1096 C CA . GLU A 1 134 ? 9.136 20.574 3.926 1.00 79.25 134 GLU A CA 1
ATOM 1097 C C . GLU A 1 134 ? 9.502 21.927 3.308 1.00 79.25 134 GLU A C 1
ATOM 1099 O O . GLU A 1 134 ? 9.423 22.950 3.987 1.00 79.25 134 GLU A O 1
ATOM 1104 N N . ILE A 1 135 ? 9.844 21.949 2.013 1.00 81.50 135 ILE A N 1
ATOM 1105 C CA . ILE A 1 135 ? 10.323 23.152 1.313 1.00 81.50 135 ILE A CA 1
ATOM 1106 C C . ILE A 1 135 ? 9.182 23.847 0.560 1.00 81.50 135 ILE A C 1
ATOM 1108 O O . ILE A 1 135 ? 8.897 25.012 0.809 1.00 81.50 135 ILE A O 1
ATOM 1112 N N . VAL A 1 136 ? 8.495 23.143 -0.346 1.00 81.31 136 VAL A N 1
ATOM 1113 C CA . VAL A 1 136 ? 7.487 23.740 -1.249 1.00 81.31 136 VAL A CA 1
ATOM 1114 C C . VAL A 1 136 ? 6.045 23.337 -0.927 1.00 81.31 136 VAL A C 1
ATOM 1116 O O . VAL A 1 136 ? 5.172 23.404 -1.791 1.00 81.31 136 VAL A O 1
ATOM 1119 N N . SER A 1 137 ? 5.759 22.914 0.308 1.00 80.81 137 SER A N 1
ATOM 1120 C CA . SER A 1 137 ? 4.377 22.637 0.714 1.00 80.81 137 SER A CA 1
ATOM 1121 C C . SER A 1 137 ? 3.537 23.912 0.761 1.00 80.81 137 SER A C 1
ATOM 1123 O O . SER A 1 137 ? 4.040 25.003 1.036 1.00 80.81 137 SER A O 1
ATOM 1125 N N . SER A 1 138 ? 2.225 23.784 0.539 1.00 77.06 138 SER A N 1
ATOM 1126 C CA . SER A 1 138 ? 1.308 24.933 0.524 1.00 77.06 138 SER A CA 1
ATOM 1127 C C . SER A 1 138 ? 1.375 25.755 1.814 1.00 77.06 138 SER A C 1
ATOM 1129 O O . SER A 1 138 ? 1.370 26.979 1.751 1.00 77.06 138 SER A O 1
ATOM 1131 N N . LYS A 1 139 ? 1.512 25.095 2.976 1.00 74.69 139 LYS A N 1
ATOM 1132 C CA . LYS A 1 139 ? 1.679 25.767 4.275 1.00 74.69 139 LYS A CA 1
ATOM 1133 C C . LYS A 1 139 ? 2.982 26.569 4.329 1.00 74.69 139 LYS A C 1
ATOM 1135 O O . LYS A 1 139 ? 2.963 27.733 4.712 1.00 74.69 139 LYS A O 1
ATOM 1140 N N . ARG A 1 140 ? 4.103 25.971 3.910 1.00 79.94 140 ARG A N 1
ATOM 1141 C CA . ARG A 1 140 ? 5.408 26.645 3.912 1.00 79.94 140 ARG A CA 1
ATOM 1142 C C . ARG A 1 140 ? 5.405 27.853 2.976 1.00 79.94 140 ARG A C 1
ATOM 1144 O O . ARG A 1 140 ? 5.800 28.939 3.381 1.00 79.94 140 ARG A O 1
ATOM 1151 N N . LEU A 1 141 ? 4.879 27.698 1.762 1.00 83.00 141 LEU A N 1
ATOM 1152 C CA . LEU A 1 141 ? 4.760 28.800 0.807 1.00 83.00 141 LEU A CA 1
ATOM 1153 C C . LEU A 1 141 ? 3.813 29.905 1.297 1.00 83.00 141 LEU A C 1
ATOM 1155 O O . LEU A 1 141 ? 4.076 31.076 1.015 1.00 83.00 141 LEU A O 1
ATOM 1159 N N . ALA A 1 142 ? 2.744 29.570 2.025 1.00 79.25 142 ALA A N 1
ATOM 1160 C CA . ALA A 1 142 ? 1.840 30.552 2.626 1.00 79.25 142 ALA A CA 1
ATOM 1161 C C . ALA A 1 142 ? 2.533 31.390 3.713 1.00 79.25 142 ALA A C 1
ATOM 1163 O O . ALA A 1 142 ? 2.377 32.608 3.718 1.00 79.25 142 ALA A O 1
ATOM 1164 N N . ASN A 1 143 ? 3.373 30.776 4.555 1.00 81.50 143 ASN A N 1
ATOM 1165 C CA . ASN A 1 143 ? 4.154 31.500 5.569 1.00 81.50 143 ASN A CA 1
ATOM 1166 C C . ASN A 1 143 ? 5.102 32.544 4.948 1.00 81.50 143 ASN A C 1
ATOM 1168 O O . ASN A 1 143 ? 5.359 33.587 5.543 1.00 81.50 143 ASN A O 1
ATOM 1172 N N . PHE A 1 144 ? 5.553 32.311 3.713 1.00 86.69 144 PHE A N 1
ATOM 1173 C CA . PHE A 1 144 ? 6.387 33.236 2.941 1.00 86.69 144 PHE A CA 1
ATOM 1174 C C . PHE A 1 144 ? 5.612 34.231 2.067 1.00 86.69 144 PHE A C 1
ATOM 1176 O O . PHE A 1 144 ? 6.181 34.849 1.165 1.00 86.69 144 PHE A O 1
ATOM 1183 N N . LEU A 1 145 ? 4.305 34.394 2.285 1.00 86.56 145 LEU A N 1
ATOM 1184 C CA . LEU A 1 145 ? 3.516 35.368 1.530 1.00 86.56 145 LEU A CA 1
ATOM 1185 C C . LEU A 1 145 ? 4.050 36.798 1.698 1.00 86.56 145 LEU A C 1
ATOM 1187 O O . LEU A 1 145 ? 4.048 37.553 0.728 1.00 86.56 145 LEU A O 1
ATOM 1191 N N . HIS A 1 146 ? 4.517 37.148 2.898 1.00 88.69 146 HIS A N 1
ATOM 1192 C CA . HIS A 1 146 ? 5.073 38.468 3.194 1.00 88.69 146 HIS A CA 1
ATOM 1193 C C . HIS A 1 146 ? 6.315 38.770 2.339 1.00 88.69 146 HIS A C 1
ATOM 1195 O O . HIS A 1 146 ? 6.328 39.793 1.666 1.00 88.69 146 HIS A O 1
ATOM 1201 N N . ILE A 1 147 ? 7.265 37.828 2.229 1.00 90.69 147 ILE A N 1
ATOM 1202 C CA . ILE A 1 147 ? 8.463 37.970 1.378 1.00 90.69 147 ILE A CA 1
ATOM 1203 C C . ILE A 1 147 ? 8.075 38.290 -0.068 1.00 90.69 147 ILE A C 1
ATOM 1205 O O . ILE A 1 147 ? 8.591 39.236 -0.655 1.00 90.69 147 ILE A O 1
ATOM 1209 N N . ARG A 1 148 ? 7.118 37.547 -0.639 1.00 88.38 148 ARG A N 1
ATOM 1210 C CA . ARG A 1 148 ? 6.684 37.784 -2.026 1.00 88.38 148 ARG A CA 1
ATOM 1211 C C . ARG A 1 148 ? 6.013 39.140 -2.211 1.00 88.38 148 ARG A C 1
ATOM 1213 O O . ARG A 1 148 ? 6.216 39.774 -3.241 1.00 88.38 148 ARG A O 1
ATOM 1220 N N . LYS A 1 149 ? 5.216 39.588 -1.234 1.00 90.00 149 LYS A N 1
ATOM 1221 C CA . LYS A 1 149 ? 4.608 40.926 -1.262 1.00 90.00 149 LYS A CA 1
ATOM 1222 C C . LYS A 1 149 ? 5.675 42.017 -1.214 1.00 90.00 149 LYS A C 1
ATOM 1224 O O . LYS A 1 149 ? 5.609 42.939 -2.020 1.00 90.00 149 LYS A O 1
ATOM 1229 N N . GLU A 1 150 ? 6.657 41.884 -0.329 1.00 92.31 150 GLU A N 1
ATOM 1230 C CA . GLU A 1 150 ? 7.763 42.835 -0.199 1.00 92.31 150 GLU A CA 1
ATOM 1231 C C . GLU A 1 150 ? 8.608 42.913 -1.475 1.00 92.31 150 GLU A C 1
ATOM 1233 O O . GLU A 1 150 ? 8.882 44.008 -1.953 1.00 92.31 150 GLU A O 1
ATOM 1238 N N . GLU A 1 151 ? 8.979 41.780 -2.081 1.00 90.44 151 GLU A N 1
ATOM 1239 C CA . GLU A 1 151 ? 9.758 41.794 -3.327 1.00 90.44 151 GLU A CA 1
ATOM 1240 C C . GLU A 1 151 ? 8.978 42.408 -4.499 1.00 90.44 151 GLU A C 1
ATOM 1242 O O . GLU A 1 151 ? 9.540 43.161 -5.295 1.00 90.44 151 GLU A O 1
ATOM 1247 N N . ILE A 1 152 ? 7.664 42.160 -4.586 1.00 91.19 152 ILE A N 1
ATOM 1248 C CA . ILE A 1 152 ? 6.804 42.826 -5.576 1.00 91.19 152 ILE A CA 1
ATOM 1249 C C . ILE A 1 152 ? 6.765 44.338 -5.319 1.00 91.19 152 ILE A C 1
ATOM 1251 O O . ILE A 1 152 ? 6.894 45.121 -6.258 1.00 91.19 152 ILE A O 1
ATOM 1255 N N . GLN A 1 153 ? 6.622 44.770 -4.064 1.00 92.19 153 GLN A N 1
ATOM 1256 C CA . GLN A 1 153 ? 6.626 46.191 -3.705 1.00 92.19 153 GLN A CA 1
ATOM 1257 C C . GLN A 1 153 ? 7.964 46.870 -4.022 1.00 92.19 153 GLN A C 1
ATOM 1259 O O . GLN A 1 153 ? 7.965 47.996 -4.525 1.00 92.19 153 GLN A O 1
ATOM 1264 N N . ARG A 1 154 ? 9.093 46.187 -3.800 1.00 89.12 154 ARG A N 1
ATOM 1265 C CA . ARG A 1 154 ? 10.432 46.668 -4.184 1.00 89.12 154 ARG A CA 1
ATOM 1266 C C . ARG A 1 154 ? 10.543 46.853 -5.691 1.00 89.12 154 ARG A C 1
ATOM 1268 O O . ARG A 1 154 ? 10.946 47.922 -6.148 1.00 89.12 154 ARG A O 1
ATOM 1275 N N . MET A 1 155 ? 10.109 45.856 -6.463 1.00 90.12 155 MET A N 1
ATOM 1276 C CA . MET A 1 155 ? 10.073 45.940 -7.924 1.00 90.12 155 MET A CA 1
ATOM 1277 C C . MET A 1 155 ? 9.222 47.129 -8.398 1.00 90.12 155 MET A C 1
ATOM 1279 O O . MET A 1 155 ? 9.678 47.920 -9.220 1.00 90.12 155 MET A O 1
ATOM 1283 N N . LEU A 1 156 ? 8.008 47.289 -7.860 1.00 90.94 156 LEU A N 1
ATOM 1284 C CA . LEU A 1 156 ? 7.103 48.384 -8.227 1.00 90.94 156 LEU A CA 1
ATOM 1285 C C . LEU A 1 156 ? 7.669 49.759 -7.857 1.00 90.94 156 LEU A C 1
ATOM 1287 O O . LEU A 1 156 ? 7.547 50.698 -8.639 1.00 90.94 156 LEU A O 1
ATOM 1291 N N . THR A 1 157 ? 8.317 49.879 -6.698 1.00 89.75 157 THR A N 1
ATOM 1292 C CA . THR A 1 157 ? 8.968 51.124 -6.265 1.00 89.75 157 THR A CA 1
ATOM 1293 C C . THR A 1 157 ? 10.106 51.506 -7.210 1.00 89.75 157 THR A C 1
ATOM 1295 O O . THR A 1 157 ? 10.180 52.658 -7.642 1.00 89.75 157 THR A O 1
ATOM 1298 N N . ARG A 1 158 ? 10.951 50.539 -7.596 1.00 86.81 158 ARG A N 1
ATOM 1299 C CA . ARG A 1 158 ? 12.028 50.745 -8.577 1.00 86.81 158 ARG A CA 1
ATOM 1300 C C . ARG A 1 158 ? 11.472 51.188 -9.930 1.00 86.81 158 ARG A C 1
ATOM 1302 O O . ARG A 1 158 ? 11.885 52.222 -10.440 1.00 86.81 158 ARG A O 1
ATOM 1309 N N . LEU A 1 159 ? 10.468 50.480 -10.451 1.00 88.62 159 LEU A N 1
ATOM 1310 C CA . LEU A 1 159 ? 9.805 50.837 -11.710 1.00 88.62 159 LEU A CA 1
ATOM 1311 C C . LEU A 1 159 ? 9.162 52.227 -11.655 1.00 88.62 159 LEU A C 1
ATOM 1313 O O . LEU A 1 159 ? 9.282 52.998 -12.601 1.00 88.62 159 LEU A O 1
ATOM 1317 N N . SER A 1 160 ? 8.512 52.580 -10.543 1.00 87.50 160 SER A N 1
ATOM 1318 C CA . SER A 1 160 ? 7.922 53.908 -10.369 1.00 87.50 160 SER A CA 1
ATOM 1319 C C . SER A 1 160 ? 8.978 55.011 -10.336 1.00 87.50 160 SER A C 1
ATOM 1321 O O . SER A 1 160 ? 8.695 56.114 -10.805 1.00 87.50 160 SER A O 1
ATOM 1323 N N . ARG A 1 161 ? 10.159 54.753 -9.763 1.00 86.38 161 ARG A N 1
ATOM 1324 C CA . ARG A 1 161 ? 11.278 55.701 -9.762 1.00 86.38 161 ARG A CA 1
ATOM 1325 C C . ARG A 1 161 ? 11.827 55.885 -11.174 1.00 86.38 161 ARG A C 1
ATOM 1327 O O . ARG A 1 161 ? 11.961 57.021 -11.614 1.00 86.38 161 ARG A O 1
ATOM 1334 N N . ASP A 1 162 ? 12.071 54.792 -11.887 1.00 83.62 162 ASP A N 1
ATOM 1335 C CA . ASP A 1 162 ? 12.641 54.824 -13.238 1.00 83.62 162 ASP A CA 1
ATOM 1336 C C . ASP A 1 162 ? 11.666 55.474 -14.242 1.00 83.62 162 ASP A C 1
ATOM 1338 O O . ASP A 1 162 ? 12.075 56.279 -15.080 1.00 83.62 162 ASP A O 1
ATOM 1342 N N . ALA A 1 163 ? 10.356 55.243 -14.073 1.00 82.31 163 ALA A N 1
ATOM 1343 C CA . ALA A 1 163 ? 9.302 55.893 -14.853 1.00 82.31 163 ALA A CA 1
ATOM 1344 C C . ALA A 1 163 ? 9.253 57.418 -14.655 1.00 82.31 163 ALA A C 1
ATOM 1346 O O . ALA A 1 163 ? 8.991 58.147 -15.608 1.00 82.31 163 ALA A O 1
ATOM 1347 N N . ARG A 1 164 ? 9.537 57.926 -13.445 1.00 82.12 164 ARG A N 1
ATOM 1348 C CA . ARG A 1 164 ? 9.599 59.380 -13.178 1.00 82.12 164 ARG A CA 1
ATOM 1349 C C . ARG A 1 164 ? 10.759 60.069 -13.896 1.00 82.12 164 ARG A C 1
ATOM 1351 O O . ARG A 1 164 ? 10.687 61.270 -14.125 1.00 82.12 164 ARG A O 1
ATOM 1358 N N . VAL A 1 165 ? 11.808 59.321 -14.233 1.00 82.88 165 VAL A N 1
ATOM 1359 C CA . VAL A 1 165 ? 12.982 59.810 -14.973 1.00 82.88 165 VAL A CA 1
ATOM 1360 C C . VAL A 1 165 ? 12.795 59.644 -16.491 1.00 82.88 165 VAL A C 1
ATOM 1362 O O . VAL A 1 165 ? 13.552 60.214 -17.267 1.00 82.88 165 VAL A O 1
ATOM 1365 N N . GLY A 1 166 ? 11.756 58.921 -16.932 1.00 78.06 166 GLY A N 1
ATOM 1366 C CA . GLY A 1 166 ? 11.491 58.648 -18.348 1.00 78.06 166 GLY A CA 1
ATOM 1367 C C . GLY A 1 166 ? 12.402 57.575 -18.953 1.00 78.06 166 GLY A C 1
ATOM 1368 O O . GLY A 1 166 ? 12.547 57.521 -20.171 1.00 78.06 166 GLY A O 1
ATOM 1369 N N . ASN A 1 167 ? 13.025 56.733 -18.123 1.00 80.06 167 ASN A N 1
ATOM 1370 C CA . ASN A 1 167 ? 13.951 55.704 -18.590 1.00 80.06 167 ASN A CA 1
ATOM 1371 C C . ASN A 1 167 ? 13.202 54.487 -19.153 1.00 80.06 167 ASN A C 1
ATOM 1373 O O . ASN A 1 167 ? 12.247 53.994 -18.549 1.00 80.06 167 ASN A O 1
ATOM 1377 N N . GLU A 1 168 ? 13.682 53.953 -20.276 1.00 82.19 168 GLU A N 1
ATOM 1378 C CA . GLU A 1 168 ? 13.279 52.627 -20.747 1.00 82.19 168 GLU A CA 1
ATOM 1379 C C . GLU A 1 168 ? 13.789 51.547 -19.779 1.00 82.19 168 GLU A C 1
ATOM 1381 O O . GLU A 1 168 ? 14.921 51.615 -19.295 1.00 82.19 168 GLU A O 1
ATOM 1386 N N . VAL A 1 169 ? 12.957 50.540 -19.491 1.00 82.12 169 VAL A N 1
ATOM 1387 C CA . VAL A 1 169 ? 13.282 49.470 -18.535 1.00 82.12 169 VAL A CA 1
ATOM 1388 C C . VAL A 1 169 ? 13.329 48.110 -19.227 1.00 82.12 169 VAL A C 1
ATOM 1390 O O . VAL A 1 169 ? 12.399 47.707 -19.924 1.00 82.12 169 VAL A O 1
ATOM 1393 N N . GLU A 1 170 ? 14.406 47.371 -18.973 1.00 84.50 170 GLU A N 1
ATOM 1394 C CA . GLU A 1 170 ? 14.617 46.004 -19.446 1.00 84.50 170 GLU A CA 1
ATOM 1395 C C . GLU A 1 170 ? 13.879 45.008 -18.522 1.00 84.50 170 GLU A C 1
ATOM 1397 O O . GLU A 1 170 ? 14.276 44.774 -17.378 1.00 84.50 170 GLU A O 1
ATOM 1402 N N . LEU A 1 171 ? 12.747 44.466 -18.990 1.00 82.19 171 LEU A N 1
ATOM 1403 C CA . LEU A 1 171 ? 11.848 43.636 -18.174 1.00 82.19 171 LEU A CA 1
ATOM 1404 C C . LEU A 1 171 ? 12.451 42.283 -17.764 1.00 82.19 171 LEU A C 1
ATOM 1406 O O . LEU A 1 171 ? 12.063 41.750 -16.725 1.00 82.19 171 LEU A O 1
ATOM 1410 N N . GLU A 1 172 ? 13.360 41.706 -18.553 1.00 77.81 172 GLU A N 1
ATOM 1411 C CA . GLU A 1 172 ? 13.966 40.401 -18.269 1.00 77.81 172 GLU A CA 1
ATOM 1412 C C . GLU A 1 172 ? 14.779 40.454 -16.974 1.00 77.81 172 GLU A C 1
ATOM 1414 O O . GLU A 1 172 ? 14.566 39.634 -16.080 1.00 77.81 172 GLU A O 1
ATOM 1419 N N . SER A 1 173 ? 15.638 41.463 -16.842 1.00 82.44 173 SER A N 1
ATOM 1420 C CA . SER A 1 173 ? 16.438 41.749 -15.653 1.00 82.44 173 SER A CA 1
ATOM 1421 C C . SER A 1 173 ? 15.556 41.992 -14.432 1.00 82.44 173 SER A C 1
ATOM 1423 O O . SER A 1 173 ? 15.736 41.349 -13.400 1.00 82.44 173 SER A O 1
ATOM 1425 N N . VAL A 1 174 ? 14.521 42.827 -14.561 1.00 84.25 174 VAL A N 1
ATOM 1426 C CA . VAL A 1 174 ? 13.617 43.148 -13.444 1.00 84.25 174 VAL A CA 1
ATOM 1427 C C . VAL A 1 174 ? 12.850 41.914 -12.946 1.00 84.25 174 VAL A C 1
ATOM 1429 O O . VAL A 1 174 ? 12.730 41.695 -11.738 1.00 84.25 174 VAL A O 1
ATOM 1432 N N . LEU A 1 175 ? 12.347 41.073 -13.854 1.00 83.31 175 LEU A N 1
ATOM 1433 C CA . LEU A 1 175 ? 11.639 39.840 -13.492 1.00 83.31 175 LEU A CA 1
ATOM 1434 C C . LEU A 1 175 ? 12.588 38.764 -12.950 1.00 83.31 175 LEU A C 1
ATOM 1436 O O . LEU A 1 175 ? 12.212 37.989 -12.062 1.00 83.31 175 LEU A O 1
ATOM 1440 N N . TYR A 1 176 ? 13.816 38.710 -13.461 1.00 81.88 176 TYR A N 1
ATOM 1441 C CA . TYR A 1 176 ? 14.845 37.817 -12.949 1.00 81.88 176 TYR A CA 1
ATOM 1442 C C . TYR A 1 176 ? 15.242 38.200 -11.518 1.00 81.88 176 TYR A C 1
ATOM 1444 O O . TYR A 1 176 ? 15.216 37.333 -10.644 1.00 81.88 176 TYR A O 1
ATOM 1452 N N . ASP A 1 177 ? 15.499 39.484 -11.252 1.00 85.69 177 ASP A N 1
ATOM 1453 C CA . ASP A 1 177 ? 15.779 40.014 -9.912 1.00 85.69 177 ASP A CA 1
ATOM 1454 C C . ASP A 1 177 ? 14.657 39.626 -8.934 1.00 85.69 177 ASP A C 1
ATOM 1456 O O . ASP A 1 177 ? 14.916 39.029 -7.885 1.00 85.69 177 ASP A O 1
ATOM 1460 N N . LEU A 1 178 ? 13.396 39.877 -9.320 1.00 85.75 178 LEU A N 1
ATOM 1461 C CA . LEU A 1 178 ? 12.212 39.538 -8.526 1.00 85.75 178 LEU A CA 1
ATOM 1462 C C . LEU A 1 178 ? 12.141 38.037 -8.212 1.00 85.75 178 LEU A C 1
ATOM 1464 O O . LEU A 1 178 ? 11.963 37.637 -7.061 1.00 85.75 178 LEU A O 1
ATOM 1468 N N . THR A 1 179 ? 12.206 37.181 -9.232 1.00 83.69 179 THR A N 1
ATOM 1469 C CA . THR A 1 179 ? 12.044 35.727 -9.052 1.00 83.69 179 THR A CA 1
ATOM 1470 C C . THR A 1 179 ? 13.191 35.125 -8.249 1.00 83.69 179 THR A C 1
ATOM 1472 O O . THR A 1 179 ? 12.963 34.263 -7.396 1.00 83.69 179 THR A O 1
ATOM 1475 N N . PHE A 1 180 ? 14.409 35.615 -8.465 1.00 84.88 180 PHE A N 1
ATOM 1476 C CA . PHE A 1 180 ? 15.592 35.149 -7.768 1.00 84.88 180 PHE A CA 1
ATOM 1477 C C . PHE A 1 180 ? 15.601 35.560 -6.298 1.00 84.88 180 PHE A C 1
ATOM 1479 O O . PHE A 1 180 ? 15.720 34.691 -5.433 1.00 84.88 180 PHE A O 1
ATOM 1486 N N . ASN A 1 181 ? 15.416 36.851 -6.000 1.00 88.44 181 ASN A N 1
ATOM 1487 C CA . ASN A 1 181 ? 15.362 37.329 -4.620 1.00 88.44 181 ASN A CA 1
ATOM 1488 C C . ASN A 1 181 ? 14.204 36.687 -3.855 1.00 88.44 181 ASN A C 1
ATOM 1490 O O . ASN A 1 181 ? 14.388 36.309 -2.704 1.00 88.44 181 ASN A O 1
ATOM 1494 N N . ASN A 1 182 ? 13.046 36.470 -4.490 1.00 88.56 182 ASN A N 1
ATOM 1495 C CA . ASN A 1 182 ? 11.952 35.719 -3.875 1.00 88.56 182 ASN A CA 1
ATOM 1496 C C . ASN A 1 182 ? 12.409 34.343 -3.380 1.00 88.56 182 ASN A C 1
ATOM 1498 O O . ASN A 1 182 ? 12.159 33.983 -2.232 1.00 88.56 182 ASN A O 1
ATOM 1502 N N . ILE A 1 183 ? 13.072 33.562 -4.237 1.00 88.25 183 ILE A N 1
ATOM 1503 C CA . ILE A 1 183 ? 13.526 32.214 -3.882 1.00 88.25 183 ILE A CA 1
ATOM 1504 C C . ILE A 1 183 ? 14.619 32.280 -2.816 1.00 88.25 183 ILE A C 1
ATOM 1506 O O . ILE A 1 183 ? 14.502 31.608 -1.795 1.00 88.25 183 ILE A O 1
ATOM 1510 N N . VAL A 1 184 ? 15.657 33.093 -3.017 1.00 88.75 184 VAL A N 1
ATOM 1511 C CA . VAL A 1 184 ? 16.792 33.151 -2.089 1.00 88.75 184 VAL A CA 1
ATOM 1512 C C . VAL A 1 184 ? 16.370 33.691 -0.723 1.00 88.75 184 VAL A C 1
ATOM 1514 O O . VAL A 1 184 ? 16.722 33.078 0.280 1.00 88.75 184 VAL A O 1
ATOM 1517 N N . ARG A 1 185 ? 15.531 34.733 -0.646 1.00 90.62 185 ARG A N 1
ATOM 1518 C CA . ARG A 1 185 ? 15.009 35.227 0.640 1.00 90.62 185 ARG A CA 1
ATOM 1519 C C . ARG A 1 185 ? 14.180 34.175 1.366 1.00 90.62 185 ARG A C 1
ATOM 1521 O O . ARG A 1 185 ? 14.310 34.032 2.574 1.00 90.62 185 ARG A O 1
ATOM 1528 N N . MET A 1 186 ? 13.358 33.401 0.655 1.00 91.56 186 MET A N 1
ATOM 1529 C CA . MET A 1 186 ? 12.625 32.294 1.282 1.00 91.56 186 MET A CA 1
ATOM 1530 C C . MET A 1 186 ? 13.562 31.180 1.777 1.00 91.56 186 MET A C 1
ATOM 1532 O O . MET A 1 186 ? 13.298 30.566 2.812 1.00 91.56 186 MET A O 1
ATOM 1536 N N . VAL A 1 187 ? 14.645 30.898 1.046 1.00 90.81 187 VAL A N 1
ATOM 1537 C CA . VAL A 1 187 ? 15.566 29.800 1.365 1.00 90.81 187 VAL A CA 1
ATOM 1538 C C . VAL A 1 187 ? 16.538 30.172 2.483 1.00 90.81 187 VAL A C 1
ATOM 1540 O O . VAL A 1 187 ? 16.660 29.394 3.423 1.00 90.81 187 VAL A O 1
ATOM 1543 N N . THR A 1 188 ? 17.197 31.328 2.393 1.00 90.62 188 THR A N 1
ATOM 1544 C CA . THR A 1 188 ? 18.304 31.750 3.273 1.00 90.62 188 THR A CA 1
ATOM 1545 C C . THR A 1 188 ? 18.106 33.121 3.920 1.00 90.62 188 THR A C 1
ATOM 1547 O O . THR A 1 188 ? 18.959 33.553 4.684 1.00 90.62 188 THR A O 1
ATOM 1550 N N . GLY A 1 189 ? 17.034 33.850 3.599 1.00 89.75 189 GLY A N 1
ATOM 1551 C CA . GLY A 1 189 ? 16.806 35.211 4.106 1.00 89.75 189 GLY A CA 1
ATOM 1552 C C . GLY A 1 189 ? 17.601 36.312 3.390 1.00 89.75 189 GLY A C 1
ATOM 1553 O O . GLY A 1 189 ? 17.335 37.490 3.615 1.00 89.75 189 GLY A O 1
ATOM 1554 N N . LYS A 1 190 ? 18.531 35.961 2.491 1.00 89.62 190 LYS A N 1
ATOM 1555 C CA . LYS A 1 190 ? 19.439 36.911 1.824 1.00 89.62 190 LYS A CA 1
ATOM 1556 C C . LYS A 1 190 ? 18.826 37.579 0.592 1.00 89.62 190 LYS A C 1
ATOM 1558 O O . LYS A 1 190 ? 17.972 37.012 -0.088 1.00 89.62 190 LYS A O 1
ATOM 1563 N N . ILE A 1 191 ? 19.329 38.772 0.281 1.00 88.31 191 ILE A N 1
ATOM 1564 C CA . ILE A 1 191 ? 19.004 39.564 -0.912 1.00 88.31 191 ILE A CA 1
ATOM 1565 C C . ILE A 1 191 ? 20.297 39.737 -1.708 1.00 88.31 191 ILE A C 1
ATOM 1567 O O . ILE A 1 191 ? 21.288 40.201 -1.149 1.00 88.31 191 ILE A O 1
ATOM 1571 N N . TYR A 1 192 ? 20.294 39.390 -2.998 1.00 86.56 192 TYR A N 1
ATOM 1572 C CA . TYR A 1 192 ? 21.494 39.494 -3.845 1.00 86.56 192 TYR A CA 1
ATOM 1573 C C . TYR A 1 192 ? 21.323 40.418 -5.056 1.00 86.56 192 TYR A C 1
ATOM 1575 O O . TYR A 1 192 ? 22.309 40.756 -5.709 1.00 86.56 192 TYR A O 1
ATOM 1583 N N . TYR A 1 193 ? 20.100 40.852 -5.363 1.00 83.69 193 TYR A N 1
ATOM 1584 C CA . TYR A 1 193 ? 19.807 41.778 -6.459 1.00 83.69 193 TYR A CA 1
ATOM 1585 C C . TYR A 1 193 ? 19.040 43.009 -5.960 1.00 83.69 193 TYR A C 1
ATOM 1587 O O . TYR A 1 193 ? 18.273 42.912 -5.002 1.00 83.69 193 TYR A O 1
ATOM 1595 N N . GLY A 1 194 ? 19.217 44.150 -6.632 1.00 81.12 194 GLY A N 1
ATOM 1596 C CA . GLY A 1 194 ? 18.574 45.424 -6.292 1.00 81.12 194 GLY A CA 1
ATOM 1597 C C . GLY A 1 194 ? 19.429 46.362 -5.432 1.00 81.12 194 GLY A C 1
ATOM 1598 O O . GLY A 1 194 ? 20.574 46.060 -5.101 1.00 81.12 194 GLY A O 1
ATOM 1599 N N . ASP A 1 195 ? 18.857 47.519 -5.101 1.00 78.00 195 ASP A N 1
ATOM 1600 C CA . ASP A 1 195 ? 19.566 48.621 -4.432 1.00 78.00 195 ASP A CA 1
ATOM 1601 C C . ASP A 1 195 ? 19.821 48.346 -2.936 1.00 78.00 195 ASP A C 1
ATOM 1603 O O . ASP A 1 195 ? 20.800 48.836 -2.377 1.00 78.00 195 ASP A O 1
ATOM 1607 N N . ASP A 1 196 ? 18.989 47.504 -2.314 1.00 77.12 196 ASP A N 1
ATOM 1608 C CA . ASP A 1 196 ? 19.002 47.187 -0.875 1.00 77.12 196 ASP A CA 1
ATOM 1609 C C . ASP A 1 196 ? 19.936 46.011 -0.508 1.00 77.12 196 ASP A C 1
ATOM 1611 O O . ASP A 1 196 ? 19.765 45.357 0.524 1.00 77.12 196 ASP A O 1
ATOM 1615 N N . VAL A 1 197 ? 20.906 45.680 -1.367 1.00 86.19 197 VAL A N 1
ATOM 1616 C CA . VAL A 1 197 ? 21.885 44.614 -1.099 1.00 86.19 197 VAL A CA 1
ATOM 1617 C C . VAL A 1 197 ? 22.862 45.077 -0.017 1.00 86.19 197 VAL A C 1
ATOM 1619 O O . VAL A 1 197 ? 23.636 46.012 -0.227 1.00 86.19 197 VAL A O 1
ATOM 1622 N N . SER A 1 198 ? 22.848 44.391 1.128 1.00 79.56 198 SER A N 1
ATOM 1623 C CA . SER A 1 198 ? 23.694 44.717 2.281 1.00 79.56 198 SER A CA 1
ATOM 1624 C C . SER A 1 198 ? 25.164 44.340 2.073 1.00 79.56 198 SER A C 1
ATOM 1626 O O . SER A 1 198 ? 26.045 45.115 2.430 1.00 79.56 198 SER A O 1
ATOM 1628 N N . ASP A 1 199 ? 25.429 43.173 1.477 1.00 86.50 199 ASP A N 1
ATOM 1629 C CA . ASP A 1 199 ? 26.778 42.685 1.174 1.00 86.50 199 ASP A CA 1
ATOM 1630 C C . ASP A 1 199 ? 26.963 42.573 -0.344 1.00 86.50 199 ASP A C 1
ATOM 1632 O O . ASP A 1 199 ? 26.538 41.610 -0.991 1.00 86.50 199 ASP A O 1
ATOM 1636 N N . LYS A 1 200 ? 27.562 43.613 -0.932 1.00 87.44 200 LYS A N 1
ATOM 1637 C CA . LYS A 1 200 ? 27.768 43.701 -2.382 1.00 87.44 200 LYS A CA 1
ATOM 1638 C C . LYS A 1 200 ? 28.827 42.716 -2.880 1.00 87.44 200 LYS A C 1
ATOM 1640 O O . LYS A 1 200 ? 28.700 42.226 -4.001 1.00 87.44 200 LYS A O 1
ATOM 1645 N N . GLU A 1 201 ? 29.844 42.413 -2.075 1.00 87.25 201 GLU A N 1
ATOM 1646 C CA . GLU A 1 201 ? 30.918 41.493 -2.463 1.00 87.25 201 GLU A CA 1
ATOM 1647 C C . GLU A 1 201 ? 30.410 40.049 -2.506 1.00 87.25 201 GLU A C 1
ATOM 1649 O O . GLU A 1 201 ? 30.613 39.350 -3.505 1.00 87.25 201 GLU A O 1
ATOM 1654 N N . GLU A 1 202 ? 29.678 39.622 -1.470 1.00 86.44 202 GLU A N 1
ATOM 1655 C CA . GLU A 1 202 ? 29.027 38.311 -1.427 1.00 86.44 202 GLU A CA 1
ATOM 1656 C C . GLU A 1 202 ? 28.016 38.168 -2.571 1.00 86.44 202 GLU A C 1
ATOM 1658 O O . GLU A 1 202 ? 28.005 37.148 -3.266 1.00 86.44 202 GLU A O 1
ATOM 1663 N N . ALA A 1 203 ? 27.210 39.206 -2.825 1.00 86.75 203 ALA A N 1
ATOM 1664 C CA . ALA A 1 203 ? 26.249 39.207 -3.921 1.00 86.75 203 ALA A CA 1
ATOM 1665 C C . ALA A 1 203 ? 26.923 39.017 -5.283 1.00 86.75 203 ALA A C 1
ATOM 1667 O O . ALA A 1 203 ? 26.516 38.143 -6.048 1.00 86.75 203 ALA A O 1
ATOM 1668 N N . GLU A 1 204 ? 27.973 39.776 -5.599 1.00 86.88 204 GLU A N 1
ATOM 1669 C CA . GLU A 1 204 ? 28.678 39.628 -6.876 1.00 86.88 204 GLU A CA 1
ATOM 1670 C C . GLU A 1 204 ? 29.352 38.259 -7.021 1.00 86.88 204 GLU A C 1
ATOM 1672 O O . GLU A 1 204 ? 29.308 37.650 -8.099 1.00 86.88 204 GLU A O 1
ATOM 1677 N N . LEU A 1 205 ? 29.910 37.716 -5.937 1.00 86.81 205 LEU A N 1
ATOM 1678 C CA . LEU A 1 205 ? 30.446 36.357 -5.926 1.00 86.81 205 LEU A CA 1
ATOM 1679 C C . LEU A 1 205 ? 29.348 35.317 -6.204 1.00 86.81 205 LEU A C 1
ATOM 1681 O O . LEU A 1 205 ? 29.518 34.451 -7.071 1.00 86.81 205 LEU A O 1
ATOM 1685 N N . PHE A 1 206 ? 28.199 35.434 -5.533 1.00 85.88 206 PHE A N 1
ATOM 1686 C CA . PHE A 1 206 ? 27.041 34.556 -5.711 1.00 85.88 206 PHE A CA 1
ATOM 1687 C C . PHE A 1 206 ? 26.555 34.568 -7.164 1.00 85.88 206 PHE A C 1
ATOM 1689 O O . PHE A 1 206 ? 26.399 33.513 -7.790 1.00 85.88 206 PHE A O 1
ATOM 1696 N N . LYS A 1 207 ? 26.380 35.764 -7.740 1.00 84.06 207 LYS A N 1
ATOM 1697 C CA . LYS A 1 207 ? 25.950 35.959 -9.133 1.00 84.06 207 LYS A CA 1
ATOM 1698 C C . LYS A 1 207 ? 26.911 35.307 -10.120 1.00 84.06 207 LYS A C 1
ATOM 1700 O O . LYS A 1 207 ? 26.464 34.616 -11.044 1.00 84.06 207 LYS A O 1
ATOM 1705 N N . LYS A 1 208 ? 28.223 35.490 -9.933 1.00 85.75 208 LYS A N 1
ATOM 1706 C CA . LYS A 1 208 ? 29.262 34.889 -10.786 1.00 85.75 208 LYS A CA 1
ATOM 1707 C C . LYS A 1 208 ? 29.228 33.361 -10.710 1.00 85.75 208 LYS A C 1
ATOM 1709 O O . LYS A 1 208 ? 29.181 32.701 -11.752 1.00 85.75 208 LYS A O 1
ATOM 1714 N N . LEU A 1 209 ? 29.157 32.789 -9.506 1.00 86.50 209 LEU A N 1
ATOM 1715 C CA . LEU A 1 209 ? 29.108 31.336 -9.305 1.00 86.50 209 LEU A CA 1
ATOM 1716 C C . LEU A 1 209 ? 27.840 30.707 -9.889 1.00 86.50 209 LEU A C 1
ATOM 1718 O O . LEU A 1 209 ? 27.927 29.731 -10.635 1.00 86.50 209 LEU A O 1
ATOM 1722 N N . PHE A 1 210 ? 26.659 31.272 -9.629 1.00 84.00 210 PHE A N 1
ATOM 1723 C CA . PHE A 1 210 ? 25.411 30.742 -10.186 1.00 84.00 210 PHE A CA 1
ATOM 1724 C C . PHE A 1 210 ? 25.324 30.925 -11.705 1.00 84.00 210 PHE A C 1
ATOM 1726 O O . PHE A 1 210 ? 24.792 30.051 -12.395 1.00 84.00 210 PHE A O 1
ATOM 1733 N N . THR A 1 211 ? 25.912 31.988 -12.264 1.00 83.62 211 THR A N 1
ATOM 1734 C CA . THR A 1 211 ? 26.090 32.130 -13.720 1.00 83.62 211 THR A CA 1
ATOM 1735 C C . THR A 1 211 ? 26.954 31.004 -14.280 1.00 83.62 211 THR A C 1
ATOM 1737 O O . THR A 1 211 ? 26.571 30.368 -15.264 1.00 83.62 211 THR A O 1
ATOM 1740 N N . PHE A 1 212 ? 28.085 30.704 -13.638 1.00 85.31 212 PHE A N 1
ATOM 1741 C CA . PHE A 1 212 ? 28.953 29.601 -14.040 1.00 85.31 212 PHE A CA 1
ATOM 1742 C C . PHE A 1 212 ? 28.225 28.251 -13.967 1.00 85.31 212 PHE A C 1
ATOM 1744 O O . PHE A 1 212 ? 28.249 27.487 -14.934 1.00 85.31 212 PHE A O 1
ATOM 1751 N N . ILE A 1 213 ? 27.526 27.970 -12.861 1.00 83.62 213 ILE A N 1
ATOM 1752 C CA . ILE A 1 213 ? 26.785 26.717 -12.653 1.00 83.62 213 ILE A CA 1
ATOM 1753 C C . ILE A 1 213 ? 25.693 26.562 -13.705 1.00 83.62 213 ILE A C 1
ATOM 1755 O O . ILE A 1 213 ? 25.622 25.524 -14.362 1.00 83.62 213 ILE A O 1
ATOM 1759 N N . THR A 1 214 ? 24.854 27.577 -13.899 1.00 76.38 214 THR A N 1
ATOM 1760 C CA . THR A 1 214 ? 23.747 27.511 -14.861 1.00 76.38 214 THR A CA 1
ATOM 1761 C C . THR A 1 214 ? 24.264 27.380 -16.291 1.00 76.38 214 THR A C 1
ATOM 1763 O O . THR A 1 214 ? 23.774 26.531 -17.033 1.00 76.38 214 THR A O 1
ATOM 1766 N N . THR A 1 215 ? 25.304 28.124 -16.674 1.00 77.31 215 THR A N 1
ATOM 1767 C CA . THR A 1 215 ? 25.870 28.092 -18.035 1.00 77.31 215 THR A CA 1
ATOM 1768 C C . THR A 1 215 ? 26.561 26.765 -18.353 1.00 77.31 215 THR A C 1
ATOM 1770 O O . THR A 1 215 ? 26.477 26.301 -19.487 1.00 77.31 215 THR A O 1
ATOM 1773 N N . ASN A 1 216 ? 27.177 26.108 -17.367 1.00 77.75 216 ASN A N 1
ATOM 1774 C CA . ASN A 1 216 ? 27.930 24.864 -17.575 1.00 77.75 216 ASN A CA 1
ATOM 1775 C C . ASN A 1 216 ? 27.157 23.581 -17.206 1.00 77.75 216 ASN A C 1
ATOM 1777 O O . ASN A 1 216 ? 27.605 22.473 -17.513 1.00 77.75 216 ASN A O 1
ATOM 1781 N N . SER A 1 217 ? 25.983 23.694 -16.579 1.00 73.94 217 SER A N 1
ATOM 1782 C CA . SER A 1 217 ? 25.103 22.555 -16.273 1.00 73.94 217 SER A CA 1
ATOM 1783 C C . SER A 1 217 ? 24.362 22.031 -17.509 1.00 73.94 217 SER A C 1
ATOM 1785 O O . SER A 1 217 ? 24.226 22.716 -18.521 1.00 73.94 217 SER A O 1
ATOM 1787 N N . GLY A 1 218 ? 23.863 20.790 -17.435 1.00 66.31 218 GLY A N 1
ATOM 1788 C CA . GLY A 1 218 ? 23.040 20.198 -18.501 1.00 66.31 218 GLY A CA 1
ATOM 1789 C C . GLY A 1 218 ? 23.808 19.856 -19.781 1.00 66.31 218 GLY A C 1
ATOM 1790 O O . GLY A 1 218 ? 23.207 19.796 -20.848 1.00 66.31 218 GLY A O 1
ATOM 1791 N N . ALA A 1 219 ? 25.121 19.636 -19.663 1.00 65.06 219 ALA A N 1
ATOM 1792 C CA . ALA A 1 219 ? 26.024 19.289 -20.759 1.00 65.06 219 ALA A CA 1
ATOM 1793 C C . ALA A 1 219 ? 26.120 20.340 -21.870 1.00 65.06 219 ALA A C 1
ATOM 1795 O O . ALA A 1 219 ? 26.093 20.045 -23.056 1.00 65.06 219 ALA A O 1
ATOM 1796 N N . ARG A 1 220 ? 26.284 21.600 -21.471 1.00 68.25 220 ARG A N 1
ATOM 1797 C CA . ARG A 1 220 ? 26.592 22.696 -22.398 1.00 68.25 220 ARG A CA 1
ATOM 1798 C C . ARG A 1 220 ? 28.066 22.738 -22.810 1.00 68.25 220 ARG A C 1
ATOM 1800 O O . ARG A 1 220 ? 28.384 23.295 -23.855 1.00 68.25 220 ARG A O 1
ATOM 1807 N N . HIS A 1 221 ? 28.954 22.121 -22.028 1.00 74.88 221 HIS A N 1
ATOM 1808 C CA . HIS A 1 221 ? 30.389 22.121 -22.296 1.00 74.88 221 HIS A CA 1
ATOM 1809 C C . HIS A 1 221 ? 30.825 20.905 -23.147 1.00 74.88 221 HIS A C 1
ATOM 1811 O O . HIS A 1 221 ? 30.594 19.763 -22.733 1.00 74.88 221 HIS A O 1
ATOM 1817 N N . PRO A 1 222 ? 31.524 21.095 -24.287 1.00 71.00 222 PRO A N 1
ATOM 1818 C CA . PRO A 1 222 ? 31.961 19.999 -25.165 1.00 71.00 222 PRO A CA 1
ATOM 1819 C C . PRO A 1 222 ? 32.826 18.932 -24.473 1.00 71.00 222 PRO A C 1
ATOM 1821 O O . PRO A 1 222 ? 32.763 17.750 -24.819 1.00 71.00 222 PRO A O 1
ATOM 1824 N N . GLY A 1 223 ? 33.582 19.319 -23.438 1.00 71.94 223 GLY A N 1
ATOM 1825 C CA . GLY A 1 223 ? 34.400 18.402 -22.634 1.00 71.94 223 GLY A CA 1
ATOM 1826 C C . GLY A 1 223 ? 33.609 17.311 -21.892 1.00 71.94 223 GLY A C 1
ATOM 1827 O O . GLY A 1 223 ? 34.196 16.309 -21.488 1.00 71.94 223 GLY A O 1
ATOM 1828 N N . GLU A 1 224 ? 32.285 17.451 -21.753 1.00 76.19 224 GLU A N 1
ATOM 1829 C CA . GLU A 1 224 ? 31.388 16.427 -21.183 1.00 76.19 224 GLU A CA 1
ATOM 1830 C C . GLU A 1 224 ? 31.062 15.286 -22.172 1.00 76.19 224 GLU A C 1
ATOM 1832 O O . GLU A 1 224 ? 30.654 14.186 -21.770 1.00 76.19 224 GLU A O 1
ATOM 1837 N N . TYR A 1 225 ? 31.244 15.547 -23.472 1.00 76.25 225 TYR A N 1
ATOM 1838 C CA . TYR A 1 225 ? 30.961 14.626 -24.578 1.00 76.25 225 TYR A CA 1
ATOM 1839 C C . TYR A 1 225 ? 32.220 14.104 -25.269 1.00 76.25 225 TYR A C 1
ATOM 1841 O O . TYR A 1 225 ? 32.159 13.078 -25.947 1.00 76.25 225 TYR A O 1
ATOM 1849 N N . LEU A 1 226 ? 33.351 14.799 -25.120 1.00 77.50 226 LEU A N 1
ATOM 1850 C CA . LEU A 1 226 ? 34.598 14.537 -25.838 1.00 77.50 226 LEU A CA 1
ATOM 1851 C C . LEU A 1 226 ? 35.724 14.165 -24.856 1.00 77.50 226 LEU A C 1
ATOM 1853 O O . LEU A 1 226 ? 36.497 15.031 -24.449 1.00 77.50 226 LEU A O 1
ATOM 1857 N N . PRO A 1 227 ? 35.868 12.875 -24.481 1.00 69.69 227 PRO A N 1
ATOM 1858 C CA . PRO A 1 227 ? 36.841 12.441 -23.475 1.00 69.69 227 PRO A CA 1
ATOM 1859 C C . PRO A 1 227 ? 38.293 12.825 -23.787 1.00 69.69 227 PRO A C 1
ATOM 1861 O O . PRO A 1 227 ? 39.070 13.059 -22.865 1.00 69.69 227 PRO A O 1
ATOM 1864 N N . PHE A 1 228 ? 38.654 12.931 -25.071 1.00 71.25 228 PHE A N 1
ATOM 1865 C CA . PHE A 1 228 ? 40.006 13.297 -25.500 1.00 71.25 228 PHE A CA 1
ATOM 1866 C C . PHE A 1 228 ? 40.382 14.742 -25.133 1.00 71.25 228 PHE A C 1
ATOM 1868 O O . PHE A 1 228 ? 41.564 15.037 -24.987 1.00 71.25 228 PHE A O 1
ATOM 1875 N N . MET A 1 229 ? 39.407 15.633 -24.901 1.00 70.00 229 MET A N 1
ATOM 1876 C CA . MET A 1 229 ? 39.682 17.002 -24.445 1.00 70.00 229 MET A CA 1
ATOM 1877 C C . MET A 1 229 ? 40.372 17.042 -23.073 1.00 70.00 229 MET A C 1
ATOM 1879 O O . MET A 1 229 ? 41.026 18.028 -22.744 1.00 70.00 229 MET A O 1
ATOM 1883 N N . LYS A 1 230 ? 40.300 15.957 -22.288 1.00 66.62 230 LYS A N 1
ATOM 1884 C CA . LYS A 1 230 ? 41.036 15.830 -21.021 1.00 66.62 230 LYS A CA 1
ATOM 1885 C C . LYS A 1 230 ? 42.557 15.796 -21.206 1.00 66.62 230 LYS A C 1
ATOM 1887 O O . LYS A 1 230 ? 43.274 16.184 -20.291 1.00 66.62 230 LYS A O 1
ATOM 1892 N N . ILE A 1 231 ? 43.039 15.371 -22.376 1.00 65.62 231 ILE A N 1
ATOM 1893 C CA . ILE A 1 231 ? 44.472 15.259 -22.691 1.00 65.62 231 ILE A CA 1
ATOM 1894 C C . ILE A 1 231 ? 45.110 16.651 -22.839 1.00 65.62 231 ILE A C 1
ATOM 1896 O O . ILE A 1 231 ? 46.274 16.835 -22.500 1.00 65.62 231 ILE A O 1
ATOM 1900 N N . PHE A 1 232 ? 44.334 17.665 -23.236 1.00 62.34 232 PHE A N 1
ATOM 1901 C CA . PHE A 1 232 ? 44.794 19.050 -23.403 1.00 62.34 232 PHE A CA 1
ATOM 1902 C C . PHE A 1 232 ? 44.792 19.865 -22.091 1.00 62.34 232 PHE A C 1
ATOM 1904 O O . PHE A 1 232 ? 44.585 21.074 -22.099 1.00 62.34 232 PHE A O 1
ATOM 1911 N N . GLY A 1 233 ? 45.014 19.212 -20.943 1.00 58.50 233 GLY A N 1
ATOM 1912 C CA . GLY A 1 233 ? 45.273 19.884 -19.659 1.00 58.50 233 GLY A CA 1
ATOM 1913 C C . GLY A 1 233 ? 44.080 20.035 -18.706 1.00 58.50 233 GLY A C 1
ATOM 1914 O O . GLY A 1 233 ? 44.256 20.553 -17.600 1.00 58.50 233 GLY A O 1
ATOM 1915 N N . GLY A 1 234 ? 42.887 19.560 -19.088 1.00 66.94 234 GLY A N 1
ATOM 1916 C CA . GLY A 1 234 ? 41.731 19.428 -18.192 1.00 66.94 234 GLY A CA 1
ATOM 1917 C C . GLY A 1 234 ? 41.260 20.725 -17.518 1.00 66.94 234 GLY A C 1
ATOM 1918 O O . GLY A 1 234 ? 40.752 20.646 -16.398 1.00 66.94 234 GLY A O 1
ATOM 1919 N N . SER A 1 235 ? 41.432 21.903 -18.144 1.00 78.25 235 SER A N 1
ATOM 1920 C CA . SER A 1 235 ? 41.133 23.192 -17.484 1.00 78.25 235 SER A CA 1
ATOM 1921 C C . SER A 1 235 ? 39.680 23.288 -17.023 1.00 78.25 235 SER A C 1
ATOM 1923 O O . SER A 1 235 ? 39.453 23.663 -15.882 1.00 78.25 235 SER A O 1
ATOM 1925 N N . PHE A 1 236 ? 38.721 22.789 -17.810 1.00 82.62 236 PHE A N 1
ATOM 1926 C CA . PHE A 1 236 ? 37.314 22.755 -17.399 1.00 82.62 236 PHE A CA 1
ATOM 1927 C C . PHE A 1 236 ? 37.081 21.958 -16.105 1.00 82.62 236 PHE A C 1
ATOM 1929 O O . PHE A 1 236 ? 36.322 22.377 -15.238 1.00 82.62 236 PHE A O 1
ATOM 1936 N N . GLU A 1 237 ? 37.757 20.819 -15.918 1.00 85.44 237 GLU A N 1
ATOM 1937 C CA . GLU A 1 237 ? 37.642 20.068 -14.661 1.00 85.44 237 GLU A CA 1
ATOM 1938 C C . GLU A 1 237 ? 38.257 20.845 -13.485 1.00 85.44 237 GLU A C 1
ATOM 1940 O O . GLU A 1 237 ? 37.721 20.797 -12.378 1.00 85.44 237 GLU A O 1
ATOM 1945 N N . LYS A 1 238 ? 39.354 21.579 -13.715 1.00 87.56 238 LYS A N 1
ATOM 1946 C CA . LYS A 1 238 ? 39.972 22.450 -12.703 1.00 87.56 238 LYS A CA 1
ATOM 1947 C C . LYS A 1 238 ? 39.061 23.626 -12.340 1.00 87.56 238 LYS A C 1
ATOM 1949 O O . LYS A 1 238 ? 38.872 23.880 -11.156 1.00 87.56 238 LYS A O 1
ATOM 1954 N N . GLU A 1 239 ? 38.459 24.282 -13.328 1.00 87.62 239 GLU A N 1
ATOM 1955 C CA . GLU A 1 239 ? 37.493 25.374 -13.150 1.00 87.62 239 GLU A CA 1
ATOM 1956 C C . GLU A 1 239 ? 36.267 24.906 -12.359 1.00 87.62 239 GLU A C 1
ATOM 1958 O O . GLU A 1 239 ? 35.882 25.538 -11.379 1.00 87.62 239 GLU A O 1
ATOM 1963 N N . VAL A 1 240 ? 35.702 23.745 -12.711 1.00 89.12 240 VAL A N 1
ATOM 1964 C CA . VAL A 1 240 ? 34.566 23.156 -11.987 1.00 89.12 240 VAL A CA 1
ATOM 1965 C C . VAL A 1 240 ? 34.939 22.793 -10.546 1.00 89.12 240 VAL A C 1
ATOM 1967 O O . VAL A 1 240 ? 34.129 23.007 -9.649 1.00 89.12 240 VAL A O 1
ATOM 1970 N N . LYS A 1 241 ? 36.148 22.271 -10.293 1.00 90.81 241 LYS A N 1
ATOM 1971 C CA . LYS A 1 241 ? 36.634 22.001 -8.927 1.00 90.81 241 LYS A CA 1
ATOM 1972 C C . LYS A 1 241 ? 36.832 23.282 -8.118 1.00 90.81 241 LYS A C 1
ATOM 1974 O O . LYS A 1 241 ? 36.458 23.310 -6.950 1.00 90.81 241 LYS A O 1
ATOM 1979 N N . ALA A 1 242 ? 37.395 24.326 -8.727 1.00 91.56 242 ALA A N 1
ATOM 1980 C CA . ALA A 1 242 ? 37.560 25.624 -8.081 1.00 91.56 242 ALA A CA 1
ATOM 1981 C C . ALA A 1 242 ? 36.193 26.219 -7.714 1.00 91.56 242 ALA A C 1
ATOM 1983 O O . ALA A 1 242 ? 35.966 26.558 -6.557 1.00 91.56 242 ALA A O 1
ATOM 1984 N N . ALA A 1 243 ? 35.245 26.232 -8.656 1.00 90.25 243 ALA A N 1
ATOM 1985 C CA . ALA A 1 243 ? 33.877 26.677 -8.405 1.00 90.25 243 ALA A CA 1
ATOM 1986 C C . ALA A 1 243 ? 33.170 25.832 -7.330 1.00 90.25 243 ALA A C 1
ATOM 1988 O O . ALA A 1 243 ? 32.472 26.389 -6.489 1.00 90.25 243 ALA A O 1
ATOM 1989 N N . ALA A 1 244 ? 33.373 24.508 -7.324 1.00 92.00 244 ALA A N 1
ATOM 1990 C CA . ALA A 1 244 ? 32.821 23.604 -6.313 1.00 92.00 244 ALA A CA 1
ATOM 1991 C C . ALA A 1 244 ? 33.340 23.899 -4.899 1.00 92.00 244 ALA A C 1
ATOM 1993 O O . ALA A 1 244 ? 32.578 23.808 -3.944 1.00 92.00 244 ALA A O 1
ATOM 1994 N N . LYS A 1 245 ? 34.617 24.274 -4.763 1.00 94.06 245 LYS A N 1
ATOM 1995 C CA . LYS A 1 245 ? 35.179 24.676 -3.472 1.00 94.06 245 LYS A CA 1
ATOM 1996 C C . LYS A 1 245 ? 34.532 25.972 -2.976 1.00 94.06 245 LYS A C 1
ATOM 1998 O O . LYS A 1 245 ? 34.021 26.008 -1.865 1.00 94.06 245 LYS A O 1
ATOM 2003 N N . VAL A 1 246 ? 34.500 27.001 -3.824 1.00 93.25 246 VAL A N 1
ATOM 2004 C CA . VAL A 1 246 ? 33.976 28.320 -3.436 1.00 93.25 246 VAL A CA 1
ATOM 2005 C C . VAL A 1 246 ? 32.473 28.263 -3.134 1.00 93.25 246 VAL A C 1
ATOM 2007 O O . VAL A 1 246 ? 32.024 28.846 -2.152 1.00 93.25 246 VAL A O 1
ATOM 2010 N N . ILE A 1 247 ? 31.682 27.535 -3.935 1.00 91.25 247 ILE A N 1
ATOM 2011 C CA . ILE A 1 247 ? 30.243 27.391 -3.670 1.00 91.25 247 ILE A CA 1
ATOM 2012 C C . ILE A 1 247 ? 29.983 26.615 -2.374 1.00 91.25 247 ILE A C 1
ATOM 2014 O O . ILE A 1 247 ? 29.048 26.956 -1.658 1.00 91.25 247 ILE A O 1
ATOM 2018 N N . ASP A 1 248 ? 30.793 25.603 -2.047 1.00 94.12 248 ASP A N 1
ATOM 2019 C CA . ASP A 1 248 ? 30.623 24.850 -0.804 1.00 94.12 248 ASP A CA 1
ATOM 2020 C C . ASP A 1 248 ? 30.950 25.700 0.426 1.00 94.12 248 ASP A C 1
ATOM 2022 O O . ASP A 1 248 ? 30.169 25.706 1.373 1.00 94.12 248 ASP A O 1
ATOM 2026 N N . GLU A 1 249 ? 32.040 26.474 0.382 1.00 94.38 249 GLU A N 1
ATOM 2027 C CA . GLU A 1 249 ? 32.409 27.426 1.440 1.00 94.38 249 GLU A CA 1
ATOM 2028 C C . GLU A 1 249 ? 31.307 28.471 1.663 1.00 94.38 249 GLU A C 1
ATOM 2030 O O . GLU A 1 249 ? 30.932 28.763 2.799 1.00 94.38 249 GLU A O 1
ATOM 2035 N N . MET A 1 250 ? 30.738 28.997 0.579 1.00 91.88 250 MET A N 1
ATOM 2036 C CA . MET A 1 250 ? 29.646 29.966 0.638 1.00 91.88 250 MET A CA 1
ATOM 2037 C C . MET A 1 250 ? 28.348 29.349 1.185 1.00 91.88 250 MET A C 1
ATOM 2039 O O . MET A 1 250 ? 27.709 29.933 2.057 1.00 91.88 250 MET A O 1
ATOM 2043 N N . LEU A 1 251 ? 27.956 28.154 0.723 1.00 93.81 251 LEU A N 1
ATOM 2044 C CA . LEU A 1 251 ? 26.773 27.451 1.237 1.00 93.81 251 LEU A CA 1
ATOM 2045 C C . LEU A 1 251 ? 26.940 27.043 2.702 1.00 93.81 251 LEU A C 1
ATOM 2047 O O . LEU A 1 251 ? 25.963 27.076 3.444 1.00 93.81 251 LEU A O 1
ATOM 2051 N N . GLN A 1 252 ? 28.154 26.674 3.117 1.00 95.75 252 GLN A N 1
ATOM 2052 C CA . GLN A 1 252 ? 28.457 26.378 4.513 1.00 95.75 252 GLN A CA 1
ATOM 2053 C C . GLN A 1 252 ? 28.304 27.626 5.382 1.00 95.75 252 GLN A C 1
ATOM 2055 O O . GLN A 1 252 ? 27.610 27.563 6.388 1.00 95.75 252 GLN A O 1
ATOM 2060 N N . ARG A 1 253 ? 28.849 28.772 4.954 1.00 93.12 253 ARG A N 1
ATOM 2061 C CA . ARG A 1 253 ? 28.681 30.045 5.671 1.00 93.12 253 ARG A CA 1
ATOM 2062 C C . ARG A 1 253 ? 27.206 30.408 5.853 1.00 93.12 253 ARG A C 1
ATOM 2064 O O . ARG A 1 253 ? 26.786 30.698 6.965 1.00 93.12 253 ARG A O 1
ATOM 2071 N N . LEU A 1 254 ? 26.408 30.316 4.787 1.00 92.50 254 LEU A N 1
ATOM 2072 C CA . LEU A 1 254 ? 24.963 30.570 4.848 1.00 92.50 254 LEU A CA 1
ATOM 2073 C C . LEU A 1 254 ? 24.232 29.591 5.773 1.00 92.50 254 LEU A C 1
ATOM 2075 O O . LEU A 1 254 ? 23.301 29.979 6.476 1.00 92.50 254 LEU A O 1
ATOM 2079 N N . LEU A 1 255 ? 24.637 28.319 5.766 1.00 94.81 255 LEU A N 1
ATOM 2080 C CA . LEU A 1 255 ? 24.088 27.311 6.666 1.00 94.81 255 LEU A CA 1
ATOM 2081 C C . LEU A 1 255 ? 24.413 27.640 8.128 1.00 94.81 255 LEU A C 1
ATOM 2083 O O . LEU A 1 255 ? 23.532 27.532 8.976 1.00 94.81 255 LEU A O 1
ATOM 2087 N N . ASP A 1 256 ? 25.644 28.058 8.412 1.00 94.81 256 ASP A N 1
ATOM 2088 C CA . ASP A 1 256 ? 26.107 28.385 9.761 1.00 94.81 256 ASP A CA 1
ATOM 2089 C C . ASP A 1 256 ? 25.451 29.670 10.295 1.00 94.81 256 ASP A C 1
ATOM 2091 O O . ASP A 1 256 ? 25.056 29.714 11.459 1.00 94.81 256 ASP A O 1
ATOM 2095 N N . GLU A 1 257 ? 25.228 30.674 9.440 1.00 91.94 257 GLU A N 1
ATOM 2096 C CA . GLU A 1 257 ? 24.413 31.853 9.769 1.00 91.94 257 GLU A CA 1
ATOM 2097 C C . GLU A 1 257 ? 22.961 31.472 10.098 1.00 91.94 257 GLU A C 1
ATOM 2099 O O . GLU A 1 257 ? 22.390 31.950 11.074 1.00 91.94 257 GLU A O 1
ATOM 2104 N N . CYS A 1 258 ? 22.361 30.550 9.339 1.00 91.25 258 CYS A N 1
ATOM 2105 C CA . CYS A 1 258 ? 21.025 30.047 9.668 1.00 91.25 258 CYS A CA 1
ATOM 2106 C C . CYS A 1 258 ? 21.020 29.196 10.952 1.00 91.25 258 CYS A C 1
ATOM 2108 O O . CYS A 1 258 ? 20.004 29.123 11.637 1.00 91.25 258 CYS A O 1
ATOM 2110 N N . LYS A 1 259 ? 22.129 28.525 11.293 1.00 89.62 259 LYS A N 1
ATOM 2111 C CA . LYS A 1 259 ? 22.263 27.779 12.556 1.00 89.62 259 LYS A CA 1
ATOM 2112 C C . LYS A 1 259 ? 22.358 28.712 13.763 1.00 89.62 259 LYS A C 1
ATOM 2114 O O . LYS A 1 259 ? 21.882 28.341 14.836 1.00 89.62 259 LYS A O 1
ATOM 2119 N N . SER A 1 260 ? 22.981 29.883 13.615 1.00 89.44 260 SER A N 1
ATOM 2120 C CA . SER A 1 260 ? 23.096 30.867 14.697 1.00 89.44 260 SER A CA 1
ATOM 2121 C C . SER A 1 260 ? 21.809 31.672 14.907 1.00 89.44 260 SER A C 1
ATOM 2123 O O . SER A 1 260 ? 21.509 32.038 16.045 1.00 89.44 260 SER A O 1
ATOM 2125 N N . ASP A 1 261 ? 21.015 31.877 13.853 1.00 87.31 261 ASP A N 1
ATOM 2126 C CA . ASP A 1 261 ? 19.699 32.519 13.917 1.00 87.31 261 ASP A CA 1
ATOM 2127 C C . ASP A 1 261 ? 18.600 31.553 14.407 1.00 87.31 261 ASP A C 1
ATOM 2129 O O . ASP A 1 261 ? 17.927 30.874 13.626 1.00 87.31 261 ASP A O 1
ATOM 2133 N N . LYS A 1 262 ? 18.424 31.479 15.733 1.00 73.25 262 LYS A N 1
ATOM 2134 C CA . LYS A 1 262 ? 17.464 30.568 16.385 1.00 73.25 262 LYS A CA 1
ATOM 2135 C C . LYS A 1 262 ? 15.995 30.944 16.170 1.00 73.25 262 LYS A C 1
ATOM 2137 O O . LYS A 1 262 ? 15.150 30.052 16.220 1.00 73.25 262 LYS A O 1
ATOM 2142 N N . ASP A 1 263 ? 15.709 32.219 15.919 1.00 76.06 263 ASP A N 1
ATOM 2143 C CA . ASP A 1 263 ? 14.351 32.736 15.701 1.00 76.06 263 ASP A CA 1
ATOM 2144 C C . ASP A 1 263 ? 14.024 32.902 14.202 1.00 76.06 263 ASP A C 1
ATOM 2146 O O . ASP A 1 263 ? 12.908 33.277 13.825 1.00 76.06 263 ASP A O 1
ATOM 2150 N N . GLY A 1 264 ? 14.986 32.583 13.331 1.00 80.56 264 GLY A N 1
ATOM 2151 C CA . GLY A 1 264 ? 14.865 32.661 11.884 1.00 80.56 264 GLY A CA 1
ATOM 2152 C C . GLY A 1 264 ? 13.770 31.759 11.313 1.00 80.56 264 GLY A C 1
ATOM 2153 O O . GLY A 1 264 ? 13.602 30.597 11.687 1.00 80.56 264 GLY A O 1
ATOM 2154 N N . ASN A 1 265 ? 13.032 32.277 10.330 1.00 85.00 265 ASN A N 1
ATOM 2155 C CA . ASN A 1 265 ? 11.937 31.564 9.666 1.00 85.00 265 ASN A CA 1
ATOM 2156 C C . ASN A 1 265 ? 12.227 31.315 8.179 1.00 85.00 265 ASN A C 1
ATOM 2158 O O . ASN A 1 265 ? 11.371 31.562 7.336 1.00 85.00 265 ASN A O 1
ATOM 2162 N N . THR A 1 266 ? 13.422 30.841 7.825 1.00 92.56 266 THR A N 1
ATOM 2163 C CA . THR A 1 266 ? 13.758 30.454 6.441 1.00 92.56 266 THR A CA 1
ATOM 2164 C C . THR A 1 266 ? 13.496 28.965 6.178 1.00 92.56 266 THR A C 1
ATOM 2166 O O . THR A 1 266 ? 13.246 28.175 7.095 1.00 92.56 266 THR A O 1
ATOM 2169 N N . MET A 1 267 ? 13.545 28.536 4.909 1.00 91.69 267 MET A N 1
ATOM 2170 C CA . MET A 1 267 ? 13.488 27.102 4.591 1.00 91.69 267 MET A CA 1
ATOM 2171 C C . MET A 1 267 ? 14.692 26.352 5.171 1.00 91.69 267 MET A C 1
ATOM 2173 O O . MET A 1 267 ? 14.532 25.202 5.571 1.00 91.69 267 MET A O 1
ATOM 2177 N N . VAL A 1 268 ? 15.868 26.984 5.255 1.00 94.06 268 VAL A N 1
ATOM 2178 C CA . VAL A 1 268 ? 17.045 26.382 5.895 1.00 94.06 268 VAL A CA 1
ATOM 2179 C C . VAL A 1 268 ? 16.850 26.262 7.404 1.00 94.06 268 VAL A C 1
ATOM 2181 O O . VAL A 1 268 ? 17.081 25.174 7.917 1.00 94.06 268 VAL A O 1
ATOM 2184 N N . ASN A 1 269 ? 16.332 27.284 8.103 1.00 92.44 269 ASN A N 1
ATOM 2185 C CA . ASN A 1 269 ? 16.018 27.165 9.540 1.00 92.44 269 ASN A CA 1
ATOM 2186 C C . ASN A 1 269 ? 15.039 26.010 9.803 1.00 92.44 269 ASN A C 1
ATOM 2188 O O . ASN A 1 269 ? 15.216 25.237 10.742 1.00 92.44 269 ASN A O 1
ATOM 2192 N N . HIS A 1 270 ? 14.038 25.834 8.933 1.00 89.75 270 HIS A N 1
ATOM 2193 C CA . HIS A 1 270 ? 13.132 24.686 9.022 1.00 89.75 270 HIS A CA 1
ATOM 2194 C C . HIS A 1 270 ? 13.849 23.351 8.799 1.00 89.75 270 HIS A C 1
ATOM 2196 O O . HIS A 1 270 ? 13.621 22.404 9.535 1.00 89.75 270 HIS A O 1
ATOM 2202 N N . LEU A 1 271 ? 14.731 23.238 7.805 1.00 89.31 271 LEU A N 1
ATOM 2203 C CA . LEU A 1 271 ? 15.491 21.999 7.598 1.00 89.31 271 LEU A CA 1
ATOM 2204 C C . LEU A 1 271 ? 16.466 21.714 8.753 1.00 89.31 271 LEU A C 1
ATOM 2206 O O . LEU A 1 271 ? 16.664 20.552 9.094 1.00 89.31 271 LEU A O 1
ATOM 2210 N N . LEU A 1 272 ? 17.028 22.753 9.372 1.00 90.06 272 LEU A N 1
ATOM 2211 C CA . LEU A 1 272 ? 17.878 22.650 10.557 1.00 90.06 272 LEU A CA 1
ATOM 2212 C C . LEU A 1 272 ? 17.097 22.181 11.789 1.00 90.06 272 LEU A C 1
ATOM 2214 O O . LEU A 1 272 ? 17.615 21.369 12.551 1.00 90.06 272 LEU A O 1
ATOM 2218 N N . SER A 1 273 ? 15.845 22.612 11.975 1.00 85.94 273 SER A N 1
ATOM 2219 C CA . SER A 1 273 ? 15.013 22.070 13.059 1.00 85.94 273 SER A CA 1
ATOM 2220 C C . SER A 1 273 ? 14.713 20.585 12.845 1.00 85.94 273 SER A C 1
ATOM 2222 O O . SER A 1 273 ? 14.789 19.799 13.783 1.00 85.94 273 SER A O 1
ATOM 2224 N N . LEU A 1 274 ? 14.491 20.159 11.597 1.00 79.31 274 LEU A N 1
ATOM 2225 C CA . LEU A 1 274 ? 14.338 18.738 11.271 1.00 79.31 274 LEU A CA 1
ATOM 2226 C C . LEU A 1 274 ? 15.634 17.930 11.445 1.00 79.31 274 LEU A C 1
ATOM 2228 O O . LEU A 1 274 ? 15.568 16.744 11.760 1.00 79.31 274 LEU A O 1
ATOM 2232 N N . GLN A 1 275 ? 16.796 18.558 11.254 1.00 84.06 275 GLN A N 1
ATOM 2233 C CA . GLN A 1 275 ? 18.103 17.951 11.512 1.00 84.06 275 GLN A CA 1
ATOM 2234 C C . GLN A 1 275 ? 18.332 17.656 12.996 1.00 84.06 275 GLN A C 1
ATOM 2236 O O . GLN A 1 275 ? 18.998 16.673 13.303 1.00 84.06 275 GLN A O 1
ATOM 2241 N N . GLN A 1 276 ? 17.761 18.443 13.913 1.00 72.81 276 GLN A N 1
ATOM 2242 C CA . GLN A 1 276 ? 17.831 18.141 15.349 1.00 72.81 276 GLN A CA 1
ATOM 2243 C C . GLN A 1 276 ? 17.076 16.848 15.695 1.00 72.81 276 GLN A C 1
ATOM 2245 O O . GLN A 1 276 ? 17.547 16.069 16.521 1.00 72.81 276 GLN A O 1
ATOM 2250 N N . ASP A 1 277 ? 15.945 16.599 15.028 1.00 66.25 277 ASP A N 1
ATOM 2251 C CA . ASP A 1 277 ? 15.139 15.388 15.220 1.00 66.25 277 ASP A CA 1
ATOM 2252 C C . ASP A 1 277 ? 15.754 14.145 14.550 1.00 66.25 277 ASP A C 1
ATOM 2254 O O . ASP A 1 277 ? 15.594 13.028 15.046 1.00 66.25 277 ASP A O 1
ATOM 2258 N N . ASP A 1 278 ? 16.395 14.318 13.388 1.00 66.06 278 ASP A N 1
ATOM 2259 C CA . ASP A 1 278 ? 16.924 13.226 12.560 1.00 66.06 278 ASP A CA 1
ATOM 2260 C C . ASP A 1 278 ? 18.217 13.647 11.818 1.00 66.06 278 ASP A C 1
ATOM 2262 O O . ASP A 1 278 ? 18.198 13.964 10.618 1.00 66.06 278 ASP A O 1
ATOM 2266 N N . PRO A 1 279 ? 19.364 13.683 12.524 1.00 63.72 279 PRO A N 1
ATOM 2267 C CA . PRO A 1 279 ? 20.618 14.213 11.985 1.00 63.72 279 PRO A CA 1
ATOM 2268 C C . PRO A 1 279 ? 21.224 13.331 10.886 1.00 63.72 279 PRO A C 1
ATOM 2270 O O . PRO A 1 279 ? 21.913 13.835 9.997 1.00 63.72 279 PRO A O 1
ATOM 2273 N N . GLU A 1 280 ? 20.943 12.025 10.907 1.00 61.09 280 GLU A N 1
ATOM 2274 C CA . GLU A 1 280 ? 21.378 11.090 9.865 1.00 61.09 280 GLU A CA 1
ATOM 2275 C C . GLU A 1 280 ? 20.610 11.309 8.553 1.00 61.09 280 GLU A C 1
ATOM 2277 O O . GLU A 1 280 ? 21.158 11.114 7.465 1.00 61.09 280 GLU A O 1
ATOM 2282 N N . TYR A 1 281 ? 19.351 11.752 8.638 1.00 65.56 281 TYR A N 1
ATOM 2283 C CA . TYR A 1 281 ? 18.497 11.974 7.474 1.00 65.56 281 TYR A CA 1
ATOM 2284 C C . TYR A 1 281 ? 18.618 13.384 6.878 1.00 65.56 281 TYR A C 1
ATOM 2286 O O . TYR A 1 281 ? 18.565 13.536 5.656 1.00 65.56 281 TYR A O 1
ATOM 2294 N N . TYR A 1 282 ? 18.821 14.417 7.701 1.00 78.69 282 TYR A N 1
ATOM 2295 C CA . TYR A 1 282 ? 18.967 15.814 7.262 1.00 78.69 282 TYR A CA 1
ATOM 2296 C C . TYR A 1 282 ? 20.409 16.310 7.408 1.00 78.69 282 TYR A C 1
ATOM 2298 O O . TYR A 1 282 ? 20.672 17.339 8.020 1.00 78.69 282 TYR A O 1
ATOM 2306 N N . THR A 1 283 ? 21.367 15.584 6.836 1.00 87.00 283 THR A N 1
ATOM 2307 C CA . THR A 1 283 ? 22.785 15.981 6.880 1.00 87.00 283 THR A CA 1
ATOM 2308 C C . THR A 1 283 ? 23.030 17.364 6.261 1.00 87.00 283 THR A C 1
ATOM 2310 O O . THR A 1 283 ? 22.322 17.780 5.339 1.00 87.00 283 THR A O 1
ATOM 2313 N N . ASP A 1 284 ? 24.095 18.047 6.690 1.00 90.94 284 ASP A N 1
ATOM 2314 C CA . ASP A 1 284 ? 24.518 19.334 6.113 1.00 90.94 284 ASP A CA 1
ATOM 2315 C C . ASP A 1 284 ? 24.671 19.261 4.584 1.00 90.94 284 ASP A C 1
ATOM 2317 O O . ASP A 1 284 ? 24.300 20.189 3.870 1.00 90.94 284 ASP A O 1
ATOM 2321 N N . ILE A 1 285 ? 25.145 18.129 4.050 1.00 90.06 285 ILE A N 1
ATOM 2322 C CA . ILE A 1 285 ? 25.269 17.905 2.601 1.00 90.06 285 ILE A CA 1
ATOM 2323 C C . ILE A 1 285 ? 23.895 17.921 1.916 1.00 90.06 285 ILE A C 1
ATOM 2325 O O . ILE A 1 285 ? 23.745 18.510 0.844 1.00 90.06 285 ILE A O 1
ATOM 2329 N N . ILE A 1 286 ? 22.880 17.299 2.523 1.00 89.19 286 ILE A N 1
ATOM 2330 C CA . ILE A 1 286 ? 21.511 17.302 1.992 1.00 89.19 286 ILE A CA 1
ATOM 2331 C C . ILE A 1 286 ? 20.933 18.717 2.033 1.00 89.19 286 ILE A C 1
ATOM 2333 O O . ILE A 1 286 ? 20.381 19.168 1.028 1.00 89.19 286 ILE A O 1
ATOM 2337 N N . ILE A 1 287 ? 21.096 19.438 3.146 1.00 93.19 287 ILE A N 1
ATOM 2338 C CA . ILE A 1 287 ? 20.586 20.808 3.293 1.00 93.19 287 ILE A CA 1
ATOM 2339 C C . ILE A 1 287 ? 21.261 21.742 2.279 1.00 93.19 287 ILE A C 1
ATOM 2341 O O . ILE A 1 287 ? 20.561 22.388 1.497 1.00 93.19 287 ILE A O 1
ATOM 2345 N N . LYS A 1 288 ? 22.598 21.730 2.182 1.00 94.94 288 LYS A N 1
ATOM 2346 C CA . LYS A 1 288 ? 23.344 22.508 1.175 1.00 94.94 288 LYS A CA 1
ATOM 2347 C C . LYS A 1 288 ? 22.951 22.131 -0.255 1.00 94.94 288 LYS A C 1
ATOM 2349 O O . LYS A 1 288 ? 22.757 23.001 -1.103 1.00 94.94 288 LYS A O 1
ATOM 2354 N N . GLY A 1 289 ? 22.752 20.843 -0.535 1.00 92.06 289 GLY A N 1
ATOM 2355 C CA . GLY A 1 289 ? 22.277 20.368 -1.835 1.00 92.06 289 GLY A CA 1
ATOM 2356 C C . GLY A 1 289 ? 20.879 20.882 -2.204 1.00 92.06 289 GLY A C 1
ATOM 2357 O O . GLY A 1 289 ? 20.609 21.177 -3.376 1.00 92.06 289 GLY A O 1
ATOM 2358 N N . LEU A 1 290 ? 19.989 21.017 -1.219 1.00 91.31 290 LEU A N 1
ATOM 2359 C CA . LEU A 1 290 ? 18.645 21.574 -1.385 1.00 91.31 290 LEU A CA 1
ATOM 2360 C C . LEU A 1 290 ? 18.679 23.097 -1.549 1.00 91.31 290 LEU A C 1
ATOM 2362 O O . LEU A 1 290 ? 17.994 23.600 -2.441 1.00 91.31 290 LEU A O 1
ATOM 2366 N N . MET A 1 291 ? 19.520 23.807 -0.788 1.00 91.75 291 MET A N 1
ATOM 2367 C CA . MET A 1 291 ? 19.786 25.242 -0.971 1.00 91.75 291 MET A CA 1
ATOM 2368 C C . MET A 1 291 ? 20.241 25.525 -2.404 1.00 91.75 291 MET A C 1
ATOM 2370 O O . MET A 1 291 ? 19.623 26.313 -3.118 1.00 91.75 291 MET A O 1
ATOM 2374 N N . LEU A 1 292 ? 21.260 24.794 -2.865 1.00 89.56 292 LEU A N 1
ATOM 2375 C CA . LEU A 1 292 ? 21.795 24.907 -4.218 1.00 89.56 292 LEU A CA 1
ATOM 2376 C C . LEU A 1 292 ? 20.728 24.643 -5.291 1.00 89.56 292 LEU A C 1
ATOM 2378 O O . LEU A 1 292 ? 20.637 25.373 -6.280 1.00 89.56 292 LEU A O 1
ATOM 2382 N N . THR A 1 293 ? 19.909 23.601 -5.112 1.00 86.62 293 THR A N 1
ATOM 2383 C CA . THR A 1 293 ? 18.858 23.250 -6.080 1.00 86.62 293 THR A CA 1
ATOM 2384 C C . THR A 1 293 ? 17.780 24.330 -6.148 1.00 86.62 293 THR A C 1
ATOM 2386 O O . THR A 1 293 ? 17.370 24.709 -7.243 1.00 86.62 293 THR A O 1
ATOM 2389 N N . CYS A 1 294 ? 17.321 24.840 -5.004 1.00 83.56 294 CYS A N 1
ATOM 2390 C CA . CYS A 1 294 ? 16.279 25.861 -4.977 1.00 83.56 294 CYS A CA 1
ATOM 2391 C C . CYS A 1 294 ? 16.777 27.149 -5.642 1.00 83.56 294 CYS A C 1
ATOM 2393 O O . CYS A 1 294 ? 16.147 27.626 -6.584 1.00 83.56 294 CYS A O 1
ATOM 2395 N N . SER A 1 295 ? 17.961 27.633 -5.263 1.00 78.75 295 SER A N 1
ATOM 2396 C CA . SER A 1 295 ? 18.537 28.869 -5.809 1.00 78.75 295 SER A CA 1
ATOM 2397 C C . SER A 1 295 ? 18.887 28.780 -7.302 1.00 78.75 295 SER A C 1
ATOM 2399 O O . SER A 1 295 ? 18.865 29.787 -8.002 1.00 78.75 295 SER A O 1
ATOM 2401 N N . SER A 1 296 ? 19.162 27.581 -7.832 1.00 69.31 296 SER A N 1
ATOM 2402 C CA . SER A 1 296 ? 19.445 27.373 -9.266 1.00 69.31 296 SER A CA 1
ATOM 2403 C C . SER A 1 296 ? 18.198 27.146 -10.128 1.00 69.31 296 SER A C 1
ATOM 2405 O O . SER A 1 296 ? 18.303 27.120 -11.353 1.00 69.31 296 SER A O 1
ATOM 2407 N N . SER A 1 297 ? 17.024 26.984 -9.509 1.00 57.91 297 SER A N 1
ATOM 2408 C CA . SER A 1 297 ? 15.758 26.713 -10.203 1.00 57.91 297 SER A CA 1
ATOM 2409 C C . SER A 1 297 ? 15.011 27.966 -10.675 1.00 57.91 297 SER A C 1
ATOM 2411 O O . SER A 1 297 ? 13.996 27.836 -11.362 1.00 57.91 297 SER A O 1
ATOM 2413 N N . SER A 1 298 ? 15.519 29.166 -10.360 1.00 56.94 298 SER A N 1
ATOM 2414 C CA . SER A 1 298 ? 14.980 30.409 -10.918 1.00 56.94 298 SER A CA 1
ATOM 2415 C C . SER A 1 298 ? 15.214 30.436 -12.436 1.00 56.94 298 SER A C 1
ATOM 2417 O O . SER A 1 298 ? 16.352 30.224 -12.877 1.00 56.94 298 SER A O 1
ATOM 2419 N N . PRO A 1 299 ? 14.177 30.652 -13.264 1.00 48.56 299 PRO A N 1
ATOM 2420 C CA . PRO A 1 299 ? 14.337 30.689 -14.706 1.00 48.56 299 PRO A CA 1
ATOM 2421 C C . PRO A 1 299 ? 15.184 31.902 -15.093 1.00 48.56 299 PRO A C 1
ATOM 2423 O O . PRO A 1 299 ? 14.701 33.026 -15.169 1.00 48.56 299 PRO A O 1
ATOM 2426 N N . ARG A 1 300 ? 16.463 31.666 -15.394 1.00 47.91 300 ARG A N 1
ATOM 2427 C CA . ARG A 1 300 ? 17.244 32.614 -16.181 1.00 47.91 300 ARG A CA 1
ATOM 2428 C C . ARG A 1 300 ? 16.684 32.580 -17.605 1.00 47.91 300 ARG A C 1
ATOM 2430 O O . ARG A 1 300 ? 16.921 31.617 -18.340 1.00 47.91 300 ARG A O 1
ATOM 2437 N N . LEU A 1 301 ? 15.896 33.591 -17.964 1.00 41.78 301 LEU A N 1
ATOM 2438 C CA . LEU A 1 301 ? 15.670 33.931 -19.365 1.00 41.78 301 LEU A CA 1
ATOM 2439 C C . LEU A 1 301 ? 17.062 34.230 -19.960 1.00 41.78 301 LEU A C 1
ATOM 2441 O O . LEU A 1 301 ? 17.961 34.725 -19.278 1.00 41.78 301 LEU A O 1
ATOM 2445 N N . THR A 1 302 ? 17.339 33.694 -21.144 1.00 35.72 302 THR A N 1
ATOM 2446 C CA . THR A 1 302 ? 18.668 33.819 -21.750 1.00 35.72 302 THR A CA 1
ATOM 2447 C C . THR A 1 302 ? 18.785 35.182 -22.424 1.00 35.72 302 THR A C 1
ATOM 2449 O O . THR A 1 302 ? 18.023 35.400 -23.372 1.00 35.72 302 THR A O 1
ATOM 2452 N N . PRO A 1 303 ? 19.785 36.016 -22.091 1.00 33.47 303 PRO A N 1
ATOM 2453 C CA . PRO A 1 303 ? 20.000 37.247 -22.829 1.00 33.47 303 PRO A CA 1
ATOM 2454 C C . PRO A 1 303 ? 20.456 36.928 -24.258 1.00 33.47 303 PRO A C 1
ATOM 2456 O O . PRO A 1 303 ? 21.275 36.029 -24.497 1.00 33.47 303 PRO A O 1
ATOM 2459 N N . LYS A 1 304 ? 19.933 37.689 -25.226 1.00 31.88 304 LYS A N 1
ATOM 2460 C CA . LYS A 1 304 ? 20.561 37.829 -26.544 1.00 31.88 304 LYS A CA 1
ATOM 2461 C C . LYS A 1 304 ? 21.998 38.318 -26.337 1.00 31.88 304 LYS A C 1
ATOM 2463 O O . LYS A 1 304 ? 22.217 39.279 -25.615 1.00 31.88 304 LYS A O 1
ATOM 2468 N N . SER A 1 305 ? 22.940 37.627 -26.978 1.00 34.38 305 SER A N 1
ATOM 2469 C CA . SER A 1 305 ? 24.277 38.094 -27.374 1.00 34.38 305 SER A CA 1
ATOM 2470 C C . SER A 1 305 ? 24.697 39.477 -26.847 1.00 34.38 305 SER A C 1
ATOM 2472 O O . SER A 1 305 ? 24.420 40.482 -27.497 1.00 34.38 305 SER A O 1
ATOM 2474 N N . ILE A 1 306 ? 25.447 39.520 -25.744 1.00 27.34 306 ILE A N 1
ATOM 2475 C CA . ILE A 1 306 ? 26.319 40.661 -25.444 1.00 27.34 306 ILE A CA 1
ATOM 2476 C C . ILE A 1 306 ? 27.728 40.249 -25.859 1.00 27.34 306 ILE A C 1
ATOM 2478 O O . ILE A 1 306 ? 28.468 39.605 -25.119 1.00 27.34 306 ILE A O 1
ATOM 2482 N N . ALA A 1 307 ? 28.052 40.564 -27.110 1.00 29.28 307 ALA A N 1
ATOM 2483 C CA . ALA A 1 307 ? 29.410 40.907 -27.479 1.00 29.28 307 ALA A CA 1
ATOM 2484 C C . ALA A 1 307 ? 29.556 42.408 -27.192 1.00 29.28 307 ALA A C 1
ATOM 2486 O O . ALA A 1 307 ? 28.781 43.196 -27.727 1.00 29.28 307 ALA A O 1
ATOM 2487 N N . GLY A 1 308 ? 30.525 42.780 -26.354 1.00 35.84 308 GLY A N 1
ATOM 2488 C CA . GLY A 1 308 ? 30.936 44.172 -26.145 1.00 35.84 308 GLY A CA 1
ATOM 2489 C C . GLY A 1 308 ? 30.439 44.813 -24.847 1.00 35.84 308 GLY A C 1
ATOM 2490 O O . GLY A 1 308 ? 29.359 45.385 -24.821 1.00 35.84 308 GLY A O 1
ATOM 2491 N N . ALA A 1 309 ? 31.262 44.711 -23.800 1.00 24.53 309 ALA A N 1
ATOM 2492 C CA . ALA A 1 309 ? 31.437 45.622 -22.653 1.00 24.53 309 ALA A CA 1
ATOM 2493 C C . ALA A 1 309 ? 32.265 44.810 -21.641 1.00 24.53 309 ALA A C 1
ATOM 2495 O O . ALA A 1 309 ? 31.779 43.818 -21.110 1.00 24.53 309 ALA A O 1
ATOM 2496 N N . GLY A 1 310 ? 33.575 44.990 -21.524 1.00 26.20 310 GLY A N 1
ATOM 2497 C CA . GLY A 1 310 ? 34.245 46.185 -21.026 1.00 26.20 310 GLY A CA 1
ATOM 2498 C C . GLY A 1 310 ? 35.067 45.704 -19.826 1.00 26.20 310 GLY A C 1
ATOM 2499 O O . GLY A 1 310 ? 34.515 45.067 -18.932 1.00 26.20 310 GLY A O 1
ATOM 2500 N N . ASP A 1 311 ? 36.383 45.871 -19.909 1.00 36.44 311 ASP A N 1
ATOM 2501 C CA . ASP A 1 311 ? 37.384 45.391 -18.956 1.00 36.44 311 ASP A CA 1
ATOM 2502 C C . ASP A 1 311 ? 37.086 45.823 -17.512 1.00 36.44 311 ASP A C 1
ATOM 2504 O O . ASP A 1 311 ? 36.860 47.001 -17.275 1.00 36.44 311 ASP A O 1
ATOM 2508 N N . ASP A 1 312 ? 37.069 44.854 -16.584 1.00 30.78 312 ASP A N 1
ATOM 2509 C CA . ASP A 1 312 ? 37.516 44.963 -15.177 1.00 30.78 312 ASP A CA 1
ATOM 2510 C C . ASP A 1 312 ? 37.074 43.720 -14.375 1.00 30.78 312 ASP A C 1
ATOM 2512 O O . ASP A 1 312 ? 36.143 43.736 -13.571 1.00 30.78 312 ASP A O 1
ATOM 2516 N N . ALA A 1 313 ? 37.722 42.573 -14.610 1.00 28.19 313 ALA A N 1
ATOM 2517 C CA . ALA A 1 313 ? 37.528 41.375 -13.774 1.00 28.19 313 ALA A CA 1
ATOM 2518 C C . ALA A 1 313 ? 38.711 40.386 -13.818 1.00 28.19 313 ALA A C 1
ATOM 2520 O O . ALA A 1 313 ? 38.532 39.174 -13.689 1.00 28.19 313 ALA A O 1
ATOM 2521 N N . SER A 1 314 ? 39.936 40.881 -14.000 1.00 27.08 314 SER A N 1
ATOM 2522 C CA . SER A 1 314 ? 41.144 40.066 -14.197 1.00 27.08 314 SER A CA 1
ATOM 2523 C C . SER A 1 314 ? 41.820 39.561 -12.907 1.00 27.08 314 SER A C 1
ATOM 2525 O O . SER A 1 314 ? 42.844 38.886 -12.989 1.00 27.08 314 SER A O 1
ATOM 2527 N N . GLN A 1 315 ? 41.271 39.803 -11.710 1.00 30.67 315 GLN A N 1
ATOM 2528 C CA . GLN A 1 315 ? 42.002 39.526 -10.458 1.00 30.67 315 GLN A CA 1
ATOM 2529 C C . GLN A 1 315 ? 41.746 38.176 -9.762 1.00 30.67 315 GLN A C 1
ATOM 2531 O O . GLN A 1 315 ? 42.552 37.795 -8.920 1.00 30.67 315 GLN A O 1
ATOM 2536 N N . PHE A 1 316 ? 40.718 37.390 -10.112 1.00 30.45 316 PHE A N 1
ATOM 2537 C CA . PHE A 1 316 ? 40.407 36.156 -9.353 1.00 30.45 316 PHE A CA 1
ATOM 2538 C C . PHE A 1 316 ? 41.022 34.851 -9.909 1.00 30.45 316 PHE A C 1
ATOM 2540 O O . PHE A 1 316 ? 40.988 33.824 -9.236 1.00 30.45 316 PHE A O 1
ATOM 2547 N N . PHE A 1 317 ? 41.621 34.868 -11.109 1.00 31.62 317 PHE A N 1
ATOM 2548 C CA . PHE A 1 317 ? 42.146 33.667 -11.790 1.00 31.62 317 PHE A CA 1
ATOM 2549 C C . PHE A 1 317 ? 43.620 33.774 -12.221 1.00 31.62 317 PHE A C 1
ATOM 2551 O O . PHE A 1 317 ? 44.002 33.261 -13.271 1.00 31.62 317 PHE A O 1
ATOM 2558 N N . HIS A 1 318 ? 44.487 34.385 -11.409 1.00 27.33 318 HIS A N 1
ATOM 2559 C CA . HIS A 1 318 ? 45.931 34.340 -11.657 1.00 27.33 318 HIS A CA 1
ATOM 2560 C C . HIS A 1 318 ? 46.664 33.412 -10.685 1.00 27.33 318 HIS A C 1
ATOM 2562 O O . HIS A 1 318 ? 47.166 33.824 -9.644 1.00 27.33 318 HIS A O 1
ATOM 2568 N N . HIS A 1 319 ? 46.855 32.157 -11.106 1.00 26.34 319 HIS A N 1
ATOM 2569 C CA . HIS A 1 319 ? 48.083 31.446 -10.765 1.00 26.34 319 HIS A CA 1
ATOM 2570 C C . HIS A 1 319 ? 48.687 30.765 -12.004 1.00 26.34 319 HIS A C 1
ATOM 2572 O O . HIS A 1 319 ? 48.055 29.960 -12.685 1.00 26.34 319 HIS A O 1
ATOM 2578 N N . LYS A 1 320 ? 49.912 31.212 -12.307 1.00 31.69 320 LYS A N 1
ATOM 2579 C CA . LYS A 1 320 ? 50.821 30.915 -13.425 1.00 31.69 320 LYS A CA 1
ATOM 2580 C C . LYS A 1 320 ? 50.600 29.586 -14.164 1.00 31.69 320 LYS A C 1
ATOM 2582 O O . LYS A 1 320 ? 50.795 28.519 -13.597 1.00 31.69 320 LYS A O 1
ATOM 2587 N N . THR A 1 321 ? 50.440 29.671 -15.487 1.00 25.94 321 THR A N 1
ATOM 2588 C CA . THR A 1 321 ? 51.051 28.717 -16.435 1.00 25.94 321 THR A CA 1
ATOM 2589 C C . THR A 1 321 ? 51.562 29.464 -17.670 1.00 25.94 321 THR A C 1
ATOM 2591 O O . THR A 1 321 ? 50.925 29.526 -18.714 1.00 25.94 321 THR A O 1
ATOM 2594 N N . SER A 1 322 ? 52.753 30.049 -17.547 1.00 32.91 322 SER A N 1
ATOM 2595 C CA . SER A 1 322 ? 53.618 30.260 -18.708 1.00 32.91 322 SER A CA 1
ATOM 2596 C C . SER A 1 322 ? 54.224 28.900 -19.046 1.00 32.91 322 SER A C 1
ATOM 2598 O O . SER A 1 322 ? 54.986 28.409 -18.228 1.00 32.91 322 SER A O 1
ATOM 2600 N N . TYR A 1 323 ? 53.822 28.259 -20.152 1.00 30.30 323 TYR A N 1
ATOM 2601 C CA . TYR A 1 323 ? 54.656 27.340 -20.949 1.00 30.30 323 TYR A CA 1
ATOM 2602 C C . TYR A 1 323 ? 53.976 26.985 -22.295 1.00 30.30 323 TYR A C 1
ATOM 2604 O O . TYR A 1 323 ? 52.938 26.333 -22.341 1.00 30.30 323 TYR A O 1
ATOM 2612 N N . ARG A 1 324 ? 54.672 27.362 -23.383 1.00 35.06 324 ARG A N 1
ATOM 2613 C CA . ARG A 1 324 ? 54.645 26.846 -24.774 1.00 35.06 324 ARG A CA 1
ATOM 2614 C C . ARG A 1 324 ? 53.445 27.147 -25.695 1.00 35.06 324 ARG A C 1
ATOM 2616 O O . ARG A 1 324 ? 52.669 26.272 -26.067 1.00 35.06 324 ARG A O 1
ATOM 2623 N N . ALA A 1 325 ? 53.502 28.338 -26.294 1.00 36.53 325 ALA A N 1
ATOM 2624 C CA . ALA A 1 325 ? 52.843 28.712 -27.553 1.00 36.53 325 ALA A CA 1
ATOM 2625 C C . ALA A 1 325 ? 53.385 27.988 -28.818 1.00 36.53 325 ALA A C 1
ATOM 2627 O O . ALA A 1 325 ? 52.994 28.314 -29.933 1.00 36.53 325 ALA A O 1
ATOM 2628 N N . HIS A 1 326 ? 54.283 27.003 -28.689 1.00 39.59 326 HIS A N 1
ATOM 2629 C CA . HIS A 1 326 ? 54.866 26.296 -29.843 1.00 39.59 326 HIS A CA 1
ATOM 2630 C C . HIS A 1 326 ? 54.152 24.980 -30.189 1.00 39.59 326 HIS A C 1
ATOM 2632 O O . HIS A 1 326 ? 54.215 24.530 -31.327 1.00 39.59 326 HIS A O 1
ATOM 2638 N N . THR A 1 327 ? 53.414 24.382 -29.250 1.00 39.47 327 THR A N 1
ATOM 2639 C CA . THR A 1 327 ? 52.729 23.089 -29.442 1.00 39.47 327 THR A CA 1
ATOM 2640 C C . THR A 1 327 ? 51.387 23.213 -30.169 1.00 39.47 327 THR A C 1
ATOM 2642 O O . THR A 1 327 ? 51.035 22.345 -30.965 1.00 39.47 327 THR A O 1
ATOM 2645 N N . THR A 1 328 ? 50.655 24.309 -29.957 1.00 41.00 328 THR A N 1
ATOM 2646 C CA . THR A 1 328 ? 49.344 24.547 -30.583 1.00 41.00 328 THR A CA 1
ATOM 2647 C C . THR A 1 328 ? 49.490 24.917 -32.061 1.00 41.00 328 THR A C 1
ATOM 2649 O O . THR A 1 328 ? 48.748 24.415 -32.901 1.00 41.00 328 THR A O 1
ATOM 2652 N N . THR A 1 329 ? 50.510 25.706 -32.405 1.00 42.53 329 THR A N 1
ATOM 2653 C CA . THR A 1 329 ? 50.831 26.072 -33.794 1.00 42.53 329 THR A CA 1
ATOM 2654 C C . THR A 1 329 ? 51.299 24.857 -34.599 1.00 42.53 329 THR A C 1
ATOM 2656 O O . THR A 1 329 ? 50.853 24.663 -35.726 1.00 42.53 329 THR A O 1
ATOM 2659 N N . LEU A 1 330 ? 52.108 23.969 -34.001 1.00 43.19 330 LEU A N 1
ATOM 2660 C CA . LEU A 1 330 ? 52.548 22.723 -34.643 1.00 43.19 330 LEU A CA 1
ATOM 2661 C C . LEU A 1 330 ? 51.371 21.770 -34.930 1.00 43.19 330 LEU A C 1
ATOM 2663 O O . LEU A 1 330 ? 51.332 21.124 -35.975 1.00 43.19 330 LEU A O 1
ATOM 2667 N N . PHE A 1 331 ? 50.385 21.721 -34.028 1.00 47.28 331 PHE A N 1
ATOM 2668 C CA . PHE A 1 331 ? 49.165 20.927 -34.194 1.00 47.28 331 PHE A CA 1
ATOM 2669 C C . PHE A 1 331 ? 48.282 21.455 -35.332 1.00 47.28 331 PHE A C 1
ATOM 2671 O O . PHE A 1 331 ? 47.835 20.672 -36.168 1.00 47.28 331 PHE A O 1
ATOM 2678 N N . PHE A 1 332 ? 48.084 22.773 -35.431 1.00 49.50 332 PHE A N 1
ATOM 2679 C CA . PHE A 1 332 ? 47.326 23.363 -36.541 1.00 49.50 332 PHE A CA 1
ATOM 2680 C C . PHE A 1 332 ? 48.045 23.228 -37.891 1.00 49.50 332 PHE A C 1
ATOM 2682 O O . PHE A 1 332 ? 47.379 23.005 -38.901 1.00 49.50 332 PHE A O 1
ATOM 2689 N N . ILE A 1 333 ? 49.382 23.264 -37.918 1.00 55.34 333 ILE A N 1
ATOM 2690 C CA . ILE A 1 333 ? 50.176 22.997 -39.129 1.00 55.34 333 ILE A CA 1
ATOM 2691 C C . ILE A 1 333 ? 50.035 21.527 -39.564 1.00 55.34 333 ILE A C 1
ATOM 2693 O O . ILE A 1 333 ? 49.768 21.262 -40.734 1.00 55.34 333 ILE A O 1
ATOM 2697 N N . LEU A 1 334 ? 50.121 20.568 -38.635 1.00 53.72 334 LEU A N 1
ATOM 2698 C CA . LEU A 1 334 ? 49.955 19.135 -38.931 1.00 53.72 334 LEU A CA 1
ATOM 2699 C C . LEU A 1 334 ? 48.532 18.782 -39.389 1.00 53.72 334 LEU A C 1
ATOM 2701 O O . LEU A 1 334 ? 48.358 17.999 -40.324 1.00 53.72 334 LEU A O 1
ATOM 2705 N N . VAL A 1 335 ? 47.509 19.389 -38.781 1.00 59.12 335 VAL A N 1
ATOM 2706 C CA . VAL A 1 335 ? 46.107 19.210 -39.191 1.00 59.12 335 VAL A CA 1
ATOM 2707 C C . VAL A 1 335 ? 45.864 19.816 -40.576 1.00 59.12 335 VAL A C 1
ATOM 2709 O O . VAL A 1 335 ? 45.243 19.161 -41.414 1.00 59.12 335 VAL A O 1
ATOM 2712 N N . SER A 1 336 ? 46.417 21.000 -40.857 1.00 53.19 336 SER A N 1
ATOM 2713 C CA . SER A 1 336 ? 46.294 21.664 -42.165 1.00 53.19 336 SER A CA 1
ATOM 2714 C C . SER A 1 336 ? 47.002 20.885 -43.278 1.00 53.19 336 SER A C 1
ATOM 2716 O O . SER A 1 336 ? 46.426 20.698 -44.347 1.00 53.19 336 SER A O 1
ATOM 2718 N N . LEU A 1 337 ? 48.194 20.335 -43.013 1.00 51.09 337 LEU A N 1
ATOM 2719 C CA . LEU A 1 337 ? 48.913 19.463 -43.952 1.00 51.09 337 LEU A CA 1
ATOM 2720 C C . LEU A 1 337 ? 48.163 18.142 -44.205 1.00 51.09 337 LEU A C 1
ATOM 2722 O O . LEU A 1 337 ? 48.129 17.665 -45.339 1.00 51.09 337 LEU A O 1
ATOM 2726 N N . SER A 1 338 ? 47.496 17.580 -43.187 1.00 53.47 338 SER A N 1
ATOM 2727 C CA . SER A 1 338 ? 46.672 16.372 -43.357 1.00 53.47 338 SER A CA 1
ATOM 2728 C C . SER A 1 338 ? 45.410 16.629 -44.193 1.00 53.47 338 SER A C 1
ATOM 2730 O O . SER A 1 338 ? 45.055 15.812 -45.042 1.00 53.47 338 SER A O 1
ATOM 2732 N N . LEU A 1 339 ? 44.768 17.788 -44.013 1.00 52.72 339 LEU A N 1
ATOM 2733 C CA . LEU A 1 339 ? 43.582 18.187 -44.773 1.00 52.72 339 LEU A CA 1
ATOM 2734 C C . LEU A 1 339 ? 43.929 18.518 -46.231 1.00 52.72 339 LEU A C 1
ATOM 2736 O O . LEU A 1 339 ? 43.167 18.164 -47.128 1.00 52.72 339 LEU A O 1
ATOM 2740 N N . PHE A 1 340 ? 45.103 19.107 -46.485 1.00 47.16 340 PHE A N 1
ATOM 2741 C CA . PHE A 1 340 ? 45.596 19.387 -47.838 1.00 47.16 340 PHE A CA 1
ATOM 2742 C C . PHE A 1 340 ? 45.945 18.101 -48.612 1.00 47.16 340 PHE A C 1
ATOM 2744 O O . PHE A 1 340 ? 45.663 17.994 -49.809 1.00 47.16 340 PHE A O 1
ATOM 2751 N N . GLY A 1 341 ? 46.473 17.081 -47.921 1.00 49.97 341 GLY A N 1
ATOM 2752 C CA . GLY A 1 341 ? 46.695 15.745 -48.486 1.00 49.97 341 GLY A CA 1
ATOM 2753 C C . GLY A 1 341 ? 45.392 15.017 -48.840 1.00 49.97 341 GLY A C 1
ATOM 2754 O O . GLY A 1 341 ? 45.286 14.431 -49.916 1.00 49.97 341 GLY A O 1
ATOM 2755 N N . PHE A 1 342 ? 44.368 15.113 -47.983 1.00 50.88 342 PHE A N 1
ATOM 2756 C CA . PHE A 1 342 ? 43.038 14.551 -48.252 1.00 50.88 342 PHE A CA 1
ATOM 2757 C C . PHE A 1 342 ? 42.320 15.252 -49.412 1.00 50.88 342 PHE A C 1
ATOM 2759 O O . PHE A 1 342 ? 41.709 14.578 -50.237 1.00 50.88 342 PHE A O 1
ATOM 2766 N N . PHE A 1 343 ? 42.420 16.580 -49.511 1.00 44.31 343 PHE A N 1
ATOM 2767 C CA . PHE A 1 343 ? 41.827 17.345 -50.611 1.00 44.31 343 PHE A CA 1
ATOM 2768 C C . PHE A 1 343 ? 42.510 17.042 -51.956 1.00 44.31 343 PHE A C 1
ATOM 2770 O O . PHE A 1 343 ? 41.835 16.881 -52.969 1.00 44.31 343 PHE A O 1
ATOM 2777 N N . SER A 1 344 ? 43.834 16.848 -51.956 1.00 40.50 344 SER A N 1
ATOM 2778 C CA . SER A 1 344 ? 44.596 16.490 -53.164 1.00 40.50 344 SER A CA 1
ATOM 2779 C C . SER A 1 344 ? 44.330 15.053 -53.646 1.00 40.50 344 SER A C 1
ATOM 2781 O O . SER A 1 344 ? 44.357 14.800 -54.847 1.00 40.50 344 SER A O 1
ATOM 2783 N N . LEU A 1 345 ? 44.016 14.118 -52.737 1.00 46.88 345 LEU A N 1
ATOM 2784 C CA . LEU A 1 345 ? 43.622 12.738 -53.073 1.00 46.88 345 LEU A CA 1
ATOM 2785 C C . LEU A 1 345 ? 42.149 12.614 -53.500 1.00 46.88 345 LEU A C 1
ATOM 2787 O O . LEU A 1 345 ? 41.813 11.717 -54.268 1.00 46.88 345 LEU A O 1
ATOM 2791 N N . TYR A 1 346 ? 41.276 13.510 -53.030 1.00 46.91 346 TYR A N 1
ATOM 2792 C CA . TYR A 1 346 ? 39.852 13.536 -53.390 1.00 46.91 346 TYR A CA 1
ATOM 2793 C C . TYR A 1 346 ? 39.595 14.148 -54.782 1.00 46.91 346 TYR A C 1
ATOM 2795 O O . TYR A 1 346 ? 38.573 13.861 -55.400 1.00 46.91 346 TYR A O 1
ATOM 2803 N N . CYS A 1 347 ? 40.532 14.948 -55.301 1.00 35.19 347 CYS A N 1
ATOM 2804 C CA . CYS A 1 347 ? 40.434 15.604 -56.609 1.00 35.19 347 CYS A CA 1
ATOM 2805 C C . CYS A 1 347 ? 41.097 14.831 -57.768 1.00 35.19 347 CYS A C 1
ATOM 2807 O O . CYS A 1 347 ? 41.276 15.404 -58.840 1.00 35.19 347 CYS A O 1
ATOM 2809 N N . SER A 1 348 ? 41.454 13.550 -57.600 1.00 34.91 348 SER A N 1
ATOM 2810 C CA . SER A 1 348 ? 41.950 12.712 -58.704 1.00 34.91 348 SER A CA 1
ATOM 2811 C C . SER A 1 348 ? 40.781 11.978 -59.392 1.00 34.91 348 SER A C 1
ATOM 2813 O O . SER A 1 348 ? 40.125 11.155 -58.748 1.00 34.91 348 SER A O 1
ATOM 2815 N N . PRO A 1 349 ? 40.467 12.271 -60.670 1.00 42.72 349 PRO A N 1
ATOM 2816 C CA . PRO A 1 349 ? 39.334 11.677 -61.371 1.00 42.72 349 PRO A CA 1
ATOM 2817 C C . PRO A 1 349 ? 39.754 10.408 -62.130 1.00 42.72 349 PRO A C 1
ATOM 2819 O O . PRO A 1 349 ? 40.627 10.487 -62.987 1.00 42.72 349 PRO A O 1
ATOM 2822 N N . ASN A 1 350 ? 39.139 9.263 -61.793 1.00 34.66 350 ASN A N 1
ATOM 2823 C CA . ASN A 1 350 ? 38.934 8.014 -62.575 1.00 34.66 350 ASN A CA 1
ATOM 2824 C C . ASN A 1 350 ? 38.670 6.882 -61.549 1.00 34.66 350 ASN A C 1
ATOM 2826 O O . ASN A 1 350 ? 39.468 6.709 -60.639 1.00 34.66 350 ASN A O 1
ATOM 2830 N N . THR A 1 351 ? 37.618 6.052 -61.517 1.00 31.91 351 THR A N 1
ATOM 2831 C CA . THR A 1 351 ? 36.673 5.483 -62.505 1.00 31.91 351 THR A CA 1
ATOM 2832 C C . THR A 1 351 ? 35.569 4.799 -61.650 1.00 31.91 351 THR A C 1
ATOM 2834 O O . THR A 1 351 ? 35.905 4.074 -60.721 1.00 31.91 351 THR A O 1
ATOM 2837 N N . ILE A 1 352 ? 34.289 5.191 -61.656 1.00 33.47 352 ILE A N 1
ATOM 2838 C CA . ILE A 1 352 ? 33.147 4.659 -62.438 1.00 33.47 352 ILE A CA 1
ATOM 2839 C C . ILE A 1 352 ? 33.014 3.107 -62.523 1.00 33.47 352 ILE A C 1
ATOM 2841 O O . ILE A 1 352 ? 33.716 2.451 -63.280 1.00 33.47 352 ILE A O 1
ATOM 2845 N N . TYR A 1 353 ? 31.974 2.606 -61.826 1.00 27.70 353 TYR A N 1
ATOM 2846 C CA . TYR A 1 353 ? 30.962 1.587 -62.210 1.00 27.70 353 TYR A CA 1
ATOM 2847 C C . TYR A 1 353 ? 31.077 0.063 -61.943 1.00 27.70 353 TYR A C 1
ATOM 2849 O O . TYR A 1 353 ? 32.096 -0.579 -62.154 1.00 27.70 353 TYR A O 1
ATOM 2857 N N . ARG A 1 354 ? 29.859 -0.477 -61.683 1.00 26.36 354 ARG A N 1
ATOM 2858 C CA . ARG A 1 354 ? 29.326 -1.868 -61.644 1.00 26.36 354 ARG A CA 1
ATOM 2859 C C . ARG A 1 354 ? 29.435 -2.593 -60.286 1.00 26.36 354 ARG A C 1
ATOM 2861 O O . ARG A 1 354 ? 30.496 -2.630 -59.695 1.00 26.36 354 ARG A O 1
ATOM 2868 N N . ALA A 1 355 ? 28.384 -3.193 -59.713 1.00 25.88 355 ALA A N 1
ATOM 2869 C CA . ALA A 1 355 ? 27.166 -3.757 -60.297 1.00 25.88 355 ALA A CA 1
ATOM 2870 C C . ALA A 1 355 ? 25.951 -3.701 -59.341 1.00 25.88 355 ALA A C 1
ATOM 2872 O O . ALA A 1 355 ? 26.082 -3.844 -58.127 1.00 25.88 355 ALA A O 1
ATOM 2873 N N . ALA A 1 356 ? 24.771 -3.526 -59.940 1.00 33.03 356 ALA A N 1
ATOM 2874 C CA . ALA A 1 356 ? 23.470 -3.897 -59.392 1.00 33.03 356 ALA A CA 1
ATOM 2875 C C . ALA A 1 356 ? 23.212 -5.411 -59.585 1.00 33.03 356 ALA A C 1
ATOM 2877 O O . ALA A 1 356 ? 23.933 -6.044 -60.352 1.00 33.03 356 ALA A O 1
ATOM 2878 N N . PHE A 1 357 ? 22.125 -5.918 -58.977 1.00 25.38 357 PHE A N 1
ATOM 2879 C CA . PHE A 1 357 ? 21.587 -7.302 -58.975 1.00 25.38 357 PHE A CA 1
ATOM 2880 C C . PHE A 1 357 ? 22.246 -8.232 -57.931 1.00 25.38 357 PHE A C 1
ATOM 2882 O O . PHE A 1 357 ? 23.461 -8.328 -57.871 1.00 25.38 357 PHE A O 1
ATOM 2889 N N . PHE A 1 358 ? 21.546 -8.926 -57.022 1.00 27.80 358 PHE A N 1
ATOM 2890 C CA . PHE A 1 358 ? 20.200 -9.499 -57.062 1.00 27.80 358 PHE A CA 1
ATOM 2891 C C . PHE A 1 358 ? 19.425 -9.304 -55.751 1.00 27.80 358 PHE A C 1
ATOM 2893 O O . PHE A 1 358 ? 19.947 -9.480 -54.650 1.00 27.80 358 PHE A O 1
ATOM 2900 N N . ALA A 1 359 ? 18.128 -9.048 -55.910 1.00 29.81 359 ALA A N 1
ATOM 2901 C CA . ALA A 1 359 ? 17.112 -9.385 -54.934 1.00 29.81 359 ALA A CA 1
ATOM 2902 C C . ALA A 1 359 ? 16.921 -10.911 -54.922 1.00 29.81 359 ALA A C 1
ATOM 2904 O O . ALA A 1 359 ? 16.579 -11.494 -55.944 1.00 29.81 359 ALA A O 1
ATOM 2905 N N . THR A 1 360 ? 17.081 -11.539 -53.760 1.00 24.34 360 THR A N 1
ATOM 2906 C CA . THR A 1 360 ? 16.326 -12.745 -53.402 1.00 24.34 360 THR A CA 1
ATOM 2907 C C . THR A 1 360 ? 15.953 -12.627 -51.935 1.00 24.34 360 THR A C 1
ATOM 2909 O O . THR A 1 360 ? 16.799 -12.702 -51.042 1.00 24.34 360 THR A O 1
ATOM 2912 N N . THR A 1 361 ? 14.666 -12.405 -51.709 1.00 32.59 361 THR A N 1
ATOM 2913 C CA . THR A 1 361 ? 13.974 -12.558 -50.436 1.00 32.59 361 THR A CA 1
ATOM 2914 C C . THR A 1 361 ? 14.274 -13.931 -49.833 1.00 32.59 361 THR A C 1
ATOM 2916 O O . THR A 1 361 ? 13.923 -14.960 -50.406 1.00 32.59 361 THR A O 1
ATOM 2919 N N . ARG A 1 362 ? 14.890 -13.951 -48.649 1.00 23.58 362 ARG A N 1
ATOM 2920 C CA . ARG A 1 362 ? 14.799 -15.076 -47.710 1.00 23.58 362 ARG A CA 1
ATOM 2921 C C . ARG A 1 362 ? 14.071 -14.575 -46.463 1.00 23.58 362 ARG A C 1
ATOM 2923 O O . ARG A 1 362 ? 14.444 -13.513 -45.963 1.00 23.58 362 ARG A O 1
ATOM 2930 N N . PRO A 1 363 ? 13.062 -15.295 -45.949 1.00 25.72 363 PRO A N 1
ATOM 2931 C CA . PRO A 1 363 ? 12.389 -14.892 -44.728 1.00 25.72 363 PRO A CA 1
ATOM 2932 C C . PRO A 1 363 ? 13.382 -15.023 -43.571 1.00 25.72 363 PRO A C 1
ATOM 2934 O O . PRO A 1 363 ? 13.954 -16.089 -43.329 1.00 25.72 363 PRO A O 1
ATOM 2937 N N . ALA A 1 364 ? 13.632 -13.917 -42.875 1.00 26.62 364 ALA A N 1
ATOM 2938 C CA . ALA A 1 364 ? 14.397 -13.933 -41.643 1.00 26.62 364 ALA A CA 1
ATOM 2939 C C . ALA A 1 364 ? 13.527 -14.587 -40.564 1.00 26.62 364 ALA A C 1
ATOM 2941 O O . ALA A 1 364 ? 12.573 -13.981 -40.085 1.00 26.62 364 ALA A O 1
ATOM 2942 N N . LYS A 1 365 ? 13.853 -15.828 -40.183 1.00 24.78 365 LYS A N 1
ATOM 2943 C CA . LYS A 1 365 ? 13.376 -16.415 -38.926 1.00 24.78 365 LYS A CA 1
ATOM 2944 C C . LYS A 1 365 ? 13.773 -15.461 -37.796 1.00 24.78 365 LYS A C 1
ATOM 2946 O O . LYS A 1 365 ? 14.965 -15.297 -37.520 1.00 24.78 365 LYS A O 1
ATOM 2951 N N . SER A 1 366 ? 12.786 -14.799 -37.196 1.00 27.00 366 SER A N 1
ATOM 2952 C CA . SER A 1 366 ? 12.980 -13.989 -36.002 1.00 27.00 366 SER A CA 1
ATOM 2953 C C . SER A 1 366 ? 13.425 -14.915 -34.874 1.00 27.00 366 SER A C 1
ATOM 2955 O O . SER A 1 366 ? 12.849 -15.975 -34.627 1.00 27.00 366 SER A O 1
ATOM 2957 N N . ARG A 1 367 ? 14.526 -14.547 -34.218 1.00 26.56 367 ARG A N 1
ATOM 2958 C CA . ARG A 1 367 ? 14.924 -15.180 -32.967 1.00 26.56 367 ARG A CA 1
ATOM 2959 C C . ARG A 1 367 ? 13.952 -14.704 -31.899 1.00 26.56 367 ARG A C 1
ATOM 2961 O O . ARG A 1 367 ? 14.084 -13.596 -31.393 1.00 26.56 367 ARG A O 1
ATOM 2968 N N . ILE A 1 368 ? 12.991 -15.574 -31.631 1.00 28.30 368 ILE A N 1
ATOM 2969 C CA . ILE A 1 368 ? 12.193 -15.666 -30.417 1.00 28.30 368 ILE A CA 1
ATOM 2970 C C . ILE A 1 368 ? 13.129 -15.382 -29.226 1.00 28.30 368 ILE A C 1
ATOM 2972 O O . ILE A 1 368 ? 14.069 -16.141 -28.985 1.00 28.30 368 ILE A O 1
ATOM 2976 N N . VAL A 1 369 ? 12.927 -14.271 -28.511 1.00 30.58 369 VAL A N 1
ATOM 2977 C CA . VAL A 1 369 ? 13.361 -14.182 -27.110 1.00 30.58 369 VAL A CA 1
ATOM 2978 C C . VAL A 1 369 ? 12.226 -14.807 -26.326 1.00 30.58 369 VAL A C 1
ATOM 2980 O O . VAL A 1 369 ? 11.357 -14.131 -25.792 1.00 30.58 369 VAL A O 1
ATOM 2983 N N . SER A 1 370 ? 12.173 -16.132 -26.368 1.00 23.55 370 SER A N 1
ATOM 2984 C CA . SER A 1 370 ? 11.281 -16.881 -25.510 1.00 23.55 370 SER A CA 1
ATOM 2985 C C . SER A 1 370 ? 11.855 -16.757 -24.107 1.00 23.55 370 SER A C 1
ATOM 2987 O O . SER A 1 370 ? 13.052 -16.978 -23.894 1.00 23.55 370 SER A O 1
ATOM 2989 N N . TYR A 1 371 ? 11.009 -16.391 -23.148 1.00 32.16 371 TYR A N 1
ATOM 2990 C CA . TYR A 1 371 ? 11.261 -16.657 -21.739 1.00 32.16 371 TYR A CA 1
ATOM 2991 C C . TYR A 1 371 ? 11.255 -18.180 -21.561 1.00 32.16 371 TYR A C 1
ATOM 2993 O O . TYR A 1 371 ? 10.292 -18.779 -21.112 1.00 32.16 371 TYR A O 1
ATOM 3001 N N . VAL A 1 372 ? 12.325 -18.842 -22.007 1.00 26.11 372 VAL A N 1
ATOM 3002 C CA . VAL A 1 372 ? 12.513 -20.272 -21.796 1.00 26.11 372 VAL A CA 1
ATOM 3003 C C . VAL A 1 372 ? 12.964 -20.434 -20.350 1.00 26.11 372 VAL A C 1
ATOM 3005 O O . VAL A 1 372 ? 14.163 -20.463 -20.060 1.00 26.11 372 VAL A O 1
ATOM 3008 N N . ILE A 1 373 ? 12.012 -20.556 -19.427 1.00 35.94 373 ILE A N 1
ATOM 3009 C CA . ILE A 1 373 ? 12.274 -21.239 -18.161 1.00 35.94 373 ILE A CA 1
ATOM 3010 C C . ILE A 1 373 ? 12.379 -22.727 -18.512 1.00 35.94 373 ILE A C 1
ATOM 3012 O O . ILE A 1 373 ? 11.422 -23.481 -18.404 1.00 35.94 373 ILE A O 1
ATOM 3016 N N . ASN A 1 374 ? 13.542 -23.155 -19.011 1.00 27.53 374 ASN A N 1
ATOM 3017 C CA . ASN A 1 374 ? 13.793 -24.577 -19.218 1.00 27.53 374 ASN A CA 1
ATOM 3018 C C . ASN A 1 374 ? 14.045 -25.193 -17.837 1.00 27.53 374 ASN A C 1
ATOM 3020 O O . ASN A 1 374 ? 15.137 -25.055 -17.286 1.00 27.53 374 ASN A O 1
ATOM 3024 N N . THR A 1 375 ? 13.030 -25.843 -17.273 1.00 36.28 375 THR A N 1
ATOM 3025 C CA . THR A 1 375 ? 13.100 -26.635 -16.034 1.00 36.28 375 THR A CA 1
ATOM 3026 C C . THR A 1 375 ? 13.650 -28.047 -16.252 1.00 36.28 375 THR A C 1
ATOM 3028 O O . THR A 1 375 ? 13.640 -28.855 -15.325 1.00 36.28 375 THR A O 1
ATOM 3031 N N . GLN A 1 376 ? 14.210 -28.365 -17.425 1.00 30.38 376 GLN A N 1
ATOM 3032 C CA . GLN A 1 376 ? 14.988 -29.593 -17.595 1.00 30.38 376 GLN A CA 1
ATOM 3033 C C . GLN A 1 376 ? 16.388 -29.444 -16.996 1.00 30.38 376 GLN A C 1
ATOM 3035 O O . GLN A 1 376 ? 17.384 -29.298 -17.696 1.00 30.38 376 GLN A O 1
ATOM 3040 N N . ASP A 1 377 ? 16.437 -29.504 -15.672 1.00 31.98 377 ASP A N 1
ATOM 3041 C CA . ASP A 1 377 ? 17.589 -30.030 -14.952 1.00 31.98 377 ASP A CA 1
ATOM 3042 C C . ASP A 1 377 ? 17.085 -31.227 -14.135 1.00 31.98 377 ASP A C 1
ATOM 3044 O O . ASP A 1 377 ? 16.964 -31.204 -12.912 1.00 31.98 377 ASP A O 1
ATOM 3048 N N . SER A 1 378 ? 16.677 -32.273 -14.859 1.00 30.73 378 SER A N 1
ATOM 3049 C CA . SER A 1 378 ? 16.240 -33.575 -14.343 1.00 30.73 378 SER A CA 1
ATOM 3050 C C . SER A 1 378 ? 17.414 -34.428 -13.842 1.00 30.73 378 SER A C 1
ATOM 3052 O O . SER A 1 378 ? 17.331 -35.655 -13.797 1.00 30.73 378 SER A O 1
ATOM 3054 N N . SER A 1 379 ? 18.513 -33.805 -13.410 1.00 34.97 379 SER A N 1
ATOM 3055 C CA . SER A 1 379 ? 19.582 -34.520 -12.731 1.00 34.97 379 SER A CA 1
ATOM 3056 C C . SER A 1 379 ? 19.263 -34.632 -11.238 1.00 34.97 379 SER A C 1
ATOM 3058 O O . SER A 1 379 ? 19.562 -33.740 -10.438 1.00 34.97 379 SER A O 1
ATOM 3060 N N . HIS A 1 380 ? 18.685 -35.767 -10.841 1.00 38.84 380 HIS A N 1
ATOM 3061 C CA . HIS A 1 380 ? 18.799 -36.285 -9.477 1.00 38.84 380 HIS A CA 1
ATOM 3062 C C . HIS A 1 380 ? 20.274 -36.622 -9.188 1.00 38.84 380 HIS A C 1
ATOM 3064 O O . HIS A 1 380 ? 20.656 -37.782 -9.081 1.00 38.84 380 HIS A O 1
ATOM 3070 N N . HIS A 1 381 ? 21.140 -35.616 -9.064 1.00 41.59 381 HIS A N 1
ATOM 3071 C CA . HIS A 1 381 ? 22.475 -35.828 -8.523 1.00 41.59 381 HIS A CA 1
ATOM 3072 C C . HIS A 1 381 ? 22.370 -35.860 -6.998 1.00 41.59 381 HIS A C 1
ATOM 3074 O O . HIS A 1 381 ? 22.550 -34.855 -6.310 1.00 41.59 381 HIS A O 1
ATOM 3080 N N . GLN A 1 382 ? 22.055 -37.044 -6.461 1.00 41.19 382 GLN A N 1
ATOM 3081 C CA . GLN A 1 382 ? 22.440 -37.394 -5.097 1.00 41.19 382 GLN A CA 1
ATOM 3082 C C . GLN A 1 382 ? 23.973 -37.388 -5.036 1.00 41.19 382 GLN A C 1
ATOM 3084 O O . GLN A 1 382 ? 24.632 -38.390 -5.289 1.00 41.19 382 GLN A O 1
ATOM 3089 N N . LEU A 1 383 ? 24.551 -36.224 -4.742 1.00 45.41 383 LEU A N 1
ATOM 3090 C CA . LEU A 1 383 ? 25.944 -36.126 -4.327 1.00 45.41 383 LEU A CA 1
ATOM 3091 C C . LEU A 1 383 ? 26.046 -36.679 -2.902 1.00 45.41 383 LEU A C 1
ATOM 3093 O O . LEU A 1 383 ? 25.214 -36.384 -2.042 1.00 45.41 383 LEU A O 1
ATOM 3097 N N . SER A 1 384 ? 27.064 -37.504 -2.687 1.00 43.66 384 SER A N 1
ATOM 3098 C CA . SER A 1 384 ? 27.294 -38.455 -1.592 1.00 43.66 384 SER A CA 1
ATOM 3099 C C . SER A 1 384 ? 27.459 -37.865 -0.178 1.00 43.66 384 SER A C 1
ATOM 3101 O O . SER A 1 384 ? 28.177 -38.429 0.640 1.00 43.66 384 SER A O 1
ATOM 3103 N N . ASN A 1 385 ? 26.824 -36.730 0.141 1.00 47.62 385 ASN A N 1
ATOM 3104 C CA . ASN A 1 385 ? 27.012 -36.026 1.415 1.00 47.62 385 ASN A CA 1
ATOM 3105 C C . ASN A 1 385 ? 25.738 -35.376 2.002 1.00 47.62 385 ASN A C 1
ATOM 3107 O O . ASN A 1 385 ? 25.821 -34.421 2.774 1.00 47.62 385 ASN A O 1
ATOM 3111 N N . GLY A 1 386 ? 24.543 -35.844 1.625 1.00 58.53 386 GLY A N 1
ATOM 3112 C CA . GLY A 1 386 ? 23.264 -35.414 2.223 1.00 58.53 386 GLY A CA 1
ATOM 3113 C C . GLY A 1 386 ? 22.794 -33.985 1.885 1.00 58.53 386 GLY A C 1
ATOM 3114 O O . GLY A 1 386 ? 21.669 -33.613 2.217 1.00 58.53 386 GLY A O 1
ATOM 3115 N N . SER A 1 387 ? 23.604 -33.171 1.194 1.00 68.31 387 SER A N 1
ATOM 3116 C CA . SER A 1 387 ? 23.207 -31.839 0.718 1.00 68.31 387 SER A CA 1
ATOM 3117 C C . SER A 1 387 ? 22.603 -31.902 -0.686 1.00 68.31 387 SER A C 1
ATOM 3119 O O . SER A 1 387 ? 23.269 -32.372 -1.607 1.00 68.31 387 SER A O 1
ATOM 3121 N N . ARG A 1 388 ? 21.390 -31.371 -0.877 1.00 83.50 388 ARG A N 1
ATOM 3122 C CA . ARG A 1 388 ? 20.686 -31.353 -2.169 1.00 83.50 388 ARG A CA 1
ATOM 3123 C C . ARG A 1 388 ? 20.091 -29.980 -2.483 1.00 83.50 388 ARG A C 1
ATOM 3125 O O . ARG A 1 388 ? 19.766 -29.218 -1.568 1.00 83.50 388 ARG A O 1
ATOM 3132 N N . ARG A 1 389 ? 19.905 -29.699 -3.775 1.00 88.31 389 ARG A N 1
ATOM 3133 C CA . ARG A 1 389 ? 19.079 -28.586 -4.266 1.00 88.31 389 ARG A CA 1
ATOM 3134 C C . ARG A 1 389 ? 17.614 -28.860 -3.928 1.00 88.31 389 ARG A C 1
ATOM 3136 O O . ARG A 1 389 ? 17.166 -30.004 -4.002 1.00 88.31 389 ARG A O 1
ATOM 3143 N N . ILE A 1 390 ? 16.892 -27.813 -3.553 1.00 89.06 390 ILE A N 1
ATOM 3144 C CA . ILE A 1 390 ? 15.457 -27.857 -3.273 1.00 89.06 390 ILE A CA 1
ATOM 3145 C C . ILE A 1 390 ? 14.759 -27.059 -4.362 1.00 89.06 390 ILE A C 1
ATOM 3147 O O . ILE A 1 390 ? 15.123 -25.905 -4.610 1.00 89.06 390 ILE A O 1
ATOM 3151 N N . ARG A 1 391 ? 13.776 -27.671 -5.027 1.00 89.81 391 ARG A N 1
ATOM 3152 C CA . ARG A 1 391 ? 12.948 -26.949 -5.994 1.00 89.81 391 ARG A CA 1
ATOM 3153 C C . ARG A 1 391 ? 12.053 -25.956 -5.262 1.00 89.81 391 ARG A C 1
ATOM 3155 O O . ARG A 1 391 ? 11.344 -26.309 -4.321 1.00 89.81 391 ARG A O 1
ATOM 3162 N N . ALA A 1 392 ? 12.156 -24.698 -5.663 1.00 91.56 392 ALA A N 1
ATOM 3163 C CA . ALA A 1 392 ? 11.396 -23.614 -5.081 1.00 91.56 392 ALA A CA 1
ATOM 3164 C C . ALA A 1 392 ? 11.226 -22.484 -6.095 1.00 91.56 392 ALA A C 1
ATOM 3166 O O . ALA A 1 392 ? 12.109 -22.223 -6.912 1.00 91.56 392 ALA A O 1
ATOM 3167 N N . GLU A 1 393 ? 10.101 -21.796 -5.982 1.00 92.94 393 GLU A N 1
ATOM 3168 C CA . GLU A 1 393 ? 9.839 -20.514 -6.617 1.00 92.94 393 GLU A CA 1
ATOM 3169 C C . GLU A 1 393 ? 10.302 -19.385 -5.697 1.00 92.94 393 GLU A C 1
ATOM 3171 O O . GLU A 1 393 ? 10.429 -19.568 -4.485 1.00 92.94 393 GLU A O 1
ATOM 3176 N N . ALA A 1 394 ? 10.520 -18.193 -6.243 1.00 94.75 394 ALA A N 1
ATOM 3177 C CA . ALA A 1 394 ? 10.885 -17.041 -5.436 1.00 94.75 394 ALA A CA 1
ATOM 3178 C C . ALA A 1 394 ? 10.200 -15.767 -5.920 1.00 94.75 394 ALA A C 1
ATOM 3180 O O . ALA A 1 394 ? 9.898 -15.613 -7.100 1.00 94.75 394 ALA A O 1
ATOM 3181 N N . VAL A 1 395 ? 9.989 -14.828 -5.003 1.00 94.69 395 VAL A N 1
ATOM 3182 C CA . VAL A 1 395 ? 9.499 -13.486 -5.314 1.00 94.69 395 VAL A CA 1
ATOM 3183 C C . VAL A 1 395 ? 10.217 -12.456 -4.450 1.00 94.69 395 VAL A C 1
ATOM 3185 O O . VAL A 1 395 ? 10.394 -12.642 -3.245 1.00 94.69 395 VAL A O 1
ATOM 3188 N N . LEU A 1 396 ? 10.646 -11.353 -5.065 1.00 91.50 396 LEU A N 1
ATOM 3189 C CA . LEU A 1 396 ? 11.256 -10.235 -4.356 1.00 91.50 396 LEU A CA 1
ATOM 3190 C C . LEU A 1 396 ? 10.178 -9.343 -3.741 1.00 91.50 396 LEU A C 1
ATOM 3192 O O . LEU A 1 396 ? 9.431 -8.667 -4.457 1.00 91.50 396 LEU A O 1
ATOM 3196 N N . TRP A 1 397 ? 10.147 -9.285 -2.416 1.00 82.88 397 TRP A N 1
ATOM 3197 C CA . TRP A 1 397 ? 9.287 -8.398 -1.648 1.00 82.88 397 TRP A CA 1
ATOM 3198 C C . TRP A 1 397 ? 9.873 -6.992 -1.464 1.00 82.88 397 TRP A C 1
ATOM 3200 O O . TRP A 1 397 ? 11.076 -6.759 -1.631 1.00 82.88 397 TRP A O 1
ATOM 3210 N N . PRO A 1 398 ? 9.024 -6.014 -1.089 1.00 68.38 398 PRO A N 1
ATOM 3211 C CA . PRO A 1 398 ? 9.500 -4.722 -0.609 1.00 68.38 398 PRO A CA 1
ATOM 3212 C C . PRO A 1 398 ? 10.497 -4.898 0.548 1.00 68.38 398 PRO A C 1
ATOM 3214 O O . PRO A 1 398 ? 10.264 -5.703 1.439 1.00 68.38 398 PRO A O 1
ATOM 3217 N N . GLY A 1 399 ? 11.587 -4.124 0.559 1.00 64.75 399 GLY A N 1
ATOM 3218 C CA . GLY A 1 399 ? 12.607 -4.206 1.616 1.00 64.75 399 GLY A CA 1
ATOM 3219 C C . GLY A 1 399 ? 13.786 -5.139 1.321 1.00 64.75 399 GLY A C 1
ATOM 3220 O O . GLY A 1 399 ? 14.627 -5.324 2.195 1.00 64.75 399 GLY A O 1
ATOM 3221 N N . TRP A 1 400 ? 13.899 -5.658 0.091 1.00 81.56 400 TRP A N 1
ATOM 3222 C CA . TRP A 1 400 ? 14.998 -6.536 -0.350 1.00 81.56 400 TRP A CA 1
ATOM 3223 C C . TRP A 1 400 ? 15.014 -7.916 0.326 1.00 81.56 400 TRP A C 1
ATOM 3225 O O . TRP A 1 400 ? 16.059 -8.566 0.413 1.00 81.56 400 TRP A O 1
ATOM 3235 N N . GLU A 1 401 ? 13.847 -8.367 0.778 1.00 86.38 401 GLU A N 1
ATOM 3236 C CA . GLU A 1 401 ? 13.616 -9.739 1.220 1.00 86.38 401 GLU A CA 1
ATOM 3237 C C . GLU A 1 401 ? 13.043 -10.570 0.072 1.00 86.38 401 GLU A C 1
ATOM 3239 O O . GLU A 1 401 ? 12.232 -10.093 -0.718 1.00 86.38 401 GLU A O 1
ATOM 3244 N N . ILE A 1 402 ? 13.470 -11.822 -0.020 1.00 93.62 402 ILE A N 1
ATOM 3245 C CA . ILE A 1 402 ? 13.013 -12.781 -1.019 1.00 93.62 402 ILE A CA 1
ATOM 3246 C C . ILE A 1 402 ? 12.178 -13.825 -0.290 1.00 93.62 402 ILE A C 1
ATOM 3248 O O . ILE A 1 402 ? 12.702 -14.508 0.594 1.00 93.62 402 ILE A O 1
ATOM 3252 N N . LEU A 1 403 ? 10.904 -13.955 -0.659 1.00 94.31 403 LEU A N 1
ATOM 3253 C CA . LEU A 1 403 ? 10.101 -15.101 -0.250 1.00 94.31 403 LEU A CA 1
ATOM 3254 C C . LEU A 1 403 ? 10.399 -16.246 -1.214 1.00 94.31 403 LEU A C 1
ATOM 3256 O O . LEU A 1 403 ? 10.203 -16.104 -2.418 1.00 94.31 403 LEU A O 1
ATOM 3260 N N . VAL A 1 404 ? 10.863 -17.365 -0.675 1.00 94.62 404 VAL A N 1
ATOM 3261 C CA . VAL A 1 404 ? 11.150 -18.600 -1.401 1.00 94.62 404 VAL A CA 1
ATOM 3262 C C . VAL A 1 404 ? 10.094 -19.629 -1.017 1.00 94.62 404 VAL A C 1
ATOM 3264 O O . VAL A 1 404 ? 9.935 -19.923 0.164 1.00 94.62 404 VAL A O 1
ATOM 3267 N N . ILE A 1 405 ? 9.360 -20.164 -1.988 1.00 93.12 405 ILE A N 1
ATOM 3268 C CA . ILE A 1 405 ? 8.232 -21.079 -1.786 1.00 93.12 405 ILE A CA 1
ATOM 3269 C C . ILE A 1 405 ? 8.594 -22.417 -2.409 1.00 93.12 405 ILE A C 1
ATOM 3271 O O . ILE A 1 405 ? 8.806 -22.509 -3.614 1.00 93.12 405 ILE A O 1
ATOM 3275 N N . VAL A 1 406 ? 8.673 -23.450 -1.583 1.00 92.06 406 VAL A N 1
ATOM 3276 C CA . VAL A 1 406 ? 9.026 -24.805 -2.002 1.00 92.06 406 VAL A CA 1
ATOM 3277 C C . VAL A 1 406 ? 7.988 -25.339 -2.994 1.00 92.06 406 VAL A C 1
ATOM 3279 O O . VAL A 1 406 ? 6.785 -25.171 -2.788 1.00 92.06 406 VAL A O 1
ATOM 3282 N N . SER A 1 407 ? 8.449 -25.966 -4.078 1.00 89.19 407 SER A N 1
ATOM 3283 C CA . SER A 1 407 ? 7.580 -26.561 -5.100 1.00 89.19 407 SER A CA 1
ATOM 3284 C C . SER A 1 407 ? 6.764 -27.730 -4.518 1.00 89.19 407 SER A C 1
ATOM 3286 O O . SER A 1 407 ? 7.255 -28.428 -3.632 1.00 89.19 407 SER A O 1
ATOM 3288 N N . PRO A 1 408 ? 5.525 -27.976 -4.978 1.00 84.69 408 PRO A N 1
ATOM 3289 C CA . PRO A 1 408 ? 4.635 -28.971 -4.368 1.00 84.69 408 PRO A CA 1
ATOM 3290 C C . PRO A 1 408 ? 5.144 -30.420 -4.460 1.00 84.69 408 PRO A C 1
ATOM 3292 O O . PRO A 1 408 ? 4.720 -31.271 -3.682 1.00 84.69 408 PRO A O 1
ATOM 3295 N N . GLU A 1 409 ? 6.074 -30.721 -5.367 1.00 81.75 409 GLU A N 1
ATOM 3296 C CA . GLU A 1 409 ? 6.694 -32.045 -5.490 1.00 81.75 409 GLU A CA 1
ATOM 3297 C C . GLU A 1 409 ? 7.739 -32.320 -4.391 1.00 81.75 409 GLU A C 1
ATOM 3299 O O . GLU A 1 409 ? 8.180 -33.457 -4.212 1.00 81.75 409 GLU A O 1
ATOM 3304 N N . GLU A 1 410 ? 8.178 -31.287 -3.669 1.00 81.81 410 GLU A N 1
ATOM 3305 C CA . GLU A 1 410 ? 9.167 -31.375 -2.598 1.00 81.81 410 GLU A CA 1
ATOM 3306 C C . GLU A 1 410 ? 8.476 -31.575 -1.244 1.00 81.81 410 GLU A C 1
ATOM 3308 O O . GLU A 1 410 ? 7.868 -30.666 -0.679 1.00 81.81 410 GLU A O 1
ATOM 3313 N N . LYS A 1 411 ? 8.612 -32.772 -0.667 1.00 70.81 411 LYS A N 1
ATOM 3314 C CA . LYS A 1 411 ? 8.096 -33.077 0.676 1.00 70.81 411 LYS A CA 1
ATOM 3315 C C . LYS A 1 411 ? 9.056 -32.553 1.747 1.00 70.81 411 LYS A C 1
ATOM 3317 O O . LYS A 1 411 ? 9.913 -33.288 2.233 1.00 70.81 411 LYS A O 1
ATOM 3322 N N . LEU A 1 412 ? 8.932 -31.273 2.089 1.00 76.38 412 LEU A N 1
ATOM 3323 C CA . LEU A 1 412 ? 9.703 -30.623 3.153 1.00 76.38 412 LEU A CA 1
ATOM 3324 C C . LEU A 1 412 ? 8.819 -30.364 4.372 1.00 76.38 412 LEU A C 1
ATOM 3326 O O . LEU A 1 412 ? 7.924 -29.520 4.320 1.00 76.38 412 LEU A O 1
ATOM 3330 N N . MET A 1 413 ? 9.091 -31.078 5.468 1.00 64.62 413 MET A N 1
ATOM 3331 C CA . MET A 1 413 ? 8.448 -30.814 6.756 1.00 64.62 413 MET A CA 1
ATOM 3332 C C . MET A 1 413 ? 9.016 -29.537 7.398 1.00 64.62 413 MET A C 1
ATOM 3334 O O . MET A 1 413 ? 10.154 -29.161 7.100 1.00 64.62 413 MET A O 1
ATOM 3338 N N . PRO A 1 414 ? 8.250 -28.860 8.271 1.00 65.94 414 PRO A N 1
ATOM 3339 C CA . PRO A 1 414 ? 8.751 -27.724 9.036 1.00 65.94 414 PRO A CA 1
ATOM 3340 C C . PRO A 1 414 ? 9.997 -28.116 9.837 1.00 65.94 414 PRO A C 1
ATOM 3342 O O . PRO A 1 414 ? 10.032 -29.224 10.379 1.00 65.94 414 PRO A O 1
ATOM 3345 N N . PRO A 1 415 ? 11.003 -27.232 9.935 1.00 61.84 415 PRO A N 1
ATOM 3346 C CA . PRO A 1 415 ? 12.210 -27.535 10.690 1.00 61.84 415 PRO A CA 1
ATOM 3347 C C . PRO A 1 415 ? 11.854 -27.770 12.163 1.00 61.84 415 PRO A C 1
ATOM 3349 O O . PRO A 1 415 ? 11.281 -26.900 12.817 1.00 61.84 415 PRO A O 1
ATOM 3352 N N . GLN A 1 416 ? 12.190 -28.955 12.678 1.00 50.59 416 GLN A N 1
ATOM 3353 C CA . GLN A 1 416 ? 11.873 -29.377 14.051 1.00 50.59 416 GLN A CA 1
ATOM 3354 C C . GLN A 1 416 ? 12.838 -28.775 15.090 1.00 50.59 416 GLN A C 1
ATOM 3356 O O . GLN A 1 416 ? 12.538 -28.763 16.281 1.00 50.59 416 GLN A O 1
ATOM 3361 N N . LEU A 1 417 ? 13.995 -28.263 14.648 1.00 50.34 417 LEU A N 1
ATOM 3362 C CA . LEU A 1 417 ? 15.074 -27.748 15.493 1.00 50.34 417 LEU A CA 1
ATOM 3363 C C . LEU A 1 417 ? 15.558 -26.362 15.020 1.00 50.34 417 LEU A C 1
ATOM 3365 O O . LEU A 1 417 ? 15.709 -26.140 13.812 1.00 50.34 417 LEU A O 1
ATOM 3369 N N . PRO A 1 418 ? 15.903 -25.438 15.939 1.00 43.72 418 PRO A N 1
ATOM 3370 C CA . PRO A 1 418 ? 16.606 -24.205 15.598 1.00 43.72 418 PRO A CA 1
ATOM 3371 C C . PRO A 1 418 ? 18.029 -24.549 15.120 1.00 43.72 418 PRO A C 1
ATOM 3373 O O . PRO A 1 418 ? 18.932 -24.748 15.927 1.00 43.72 418 PRO A O 1
ATOM 3376 N N . GLY A 1 419 ? 18.241 -24.663 13.805 1.00 48.56 419 GLY A N 1
ATOM 3377 C CA . GLY A 1 419 ? 19.570 -24.965 13.249 1.00 48.56 419 GLY A CA 1
ATOM 3378 C C . GLY A 1 419 ? 19.618 -25.763 11.944 1.00 48.56 419 GLY A C 1
ATOM 3379 O O . GLY A 1 419 ? 20.709 -25.918 11.390 1.00 48.56 419 GLY A O 1
ATOM 3380 N N . GLU A 1 420 ? 18.486 -26.236 11.410 1.00 55.94 420 GLU A N 1
ATOM 3381 C CA . GLU A 1 420 ? 18.433 -26.783 10.046 1.00 55.94 420 GLU A CA 1
ATOM 3382 C C . GLU A 1 420 ? 18.719 -25.671 9.022 1.00 55.94 420 GLU A C 1
ATOM 3384 O O . GLU A 1 420 ? 17.866 -24.861 8.661 1.00 55.94 420 GLU A O 1
ATOM 3389 N N . ASN A 1 421 ? 19.983 -25.580 8.603 1.00 69.75 421 ASN A N 1
ATOM 3390 C CA . ASN A 1 421 ? 20.515 -24.445 7.854 1.00 69.75 421 ASN A CA 1
ATOM 3391 C C . ASN A 1 421 ? 20.252 -24.566 6.347 1.00 69.75 421 ASN A C 1
ATOM 3393 O O . ASN A 1 421 ? 21.191 -24.682 5.545 1.00 69.75 421 ASN A O 1
ATOM 3397 N N . TYR A 1 422 ? 18.981 -24.464 5.952 1.00 87.50 422 TYR A N 1
ATOM 3398 C CA . TYR A 1 422 ? 18.639 -24.142 4.570 1.00 87.50 422 TYR A CA 1
ATOM 3399 C C . TYR A 1 422 ? 19.355 -22.853 4.158 1.00 87.50 422 TYR A C 1
ATOM 3401 O O . TYR A 1 422 ? 19.509 -21.906 4.938 1.00 87.50 422 TYR A O 1
ATOM 3409 N N . THR A 1 423 ? 19.873 -22.831 2.937 1.00 90.88 423 THR A N 1
ATOM 3410 C CA . THR A 1 423 ? 20.728 -21.738 2.470 1.00 90.88 423 THR A CA 1
ATOM 3411 C C . THR A 1 423 ? 20.326 -21.320 1.069 1.00 90.88 423 THR A C 1
ATOM 3413 O O . THR A 1 423 ? 20.175 -22.163 0.189 1.00 90.88 423 THR A O 1
ATOM 3416 N N . CYS A 1 424 ? 20.185 -20.011 0.880 1.00 93.44 424 CYS A N 1
ATOM 3417 C CA . CYS A 1 424 ? 20.004 -19.374 -0.415 1.00 93.44 424 CYS A CA 1
ATOM 3418 C C . CYS A 1 424 ? 21.371 -18.984 -0.981 1.00 93.44 424 CYS A C 1
ATOM 3420 O O . CYS A 1 424 ? 22.105 -18.219 -0.350 1.00 93.44 424 CYS A O 1
ATOM 3422 N N . PHE A 1 425 ? 21.700 -19.504 -2.157 1.00 93.38 425 PHE A N 1
ATOM 3423 C CA . PHE A 1 425 ? 22.933 -19.212 -2.881 1.00 93.38 425 PHE A CA 1
ATOM 3424 C C . PHE A 1 425 ? 22.687 -18.190 -3.989 1.00 93.38 425 PHE A C 1
ATOM 3426 O O . PHE A 1 425 ? 21.604 -18.171 -4.575 1.00 93.38 425 PHE A O 1
ATOM 3433 N N . TYR A 1 426 ? 23.711 -17.395 -4.303 1.00 92.25 426 TYR A N 1
ATOM 3434 C CA . TYR A 1 426 ? 23.675 -16.361 -5.338 1.00 92.25 426 TYR A CA 1
ATOM 3435 C C . TYR A 1 426 ? 24.798 -16.541 -6.378 1.00 92.25 426 TYR A C 1
ATOM 3437 O O . TYR A 1 426 ? 25.817 -17.165 -6.064 1.00 92.25 426 TYR A O 1
ATOM 3445 N N . PRO A 1 427 ? 24.664 -15.976 -7.600 1.00 89.94 427 PRO A N 1
ATOM 3446 C CA . PRO A 1 427 ? 25.627 -16.200 -8.687 1.00 89.94 427 PRO A CA 1
ATOM 3447 C C . PRO A 1 427 ? 27.082 -15.829 -8.377 1.00 89.94 427 PRO A C 1
ATOM 3449 O O . PRO A 1 427 ? 27.999 -16.416 -8.939 1.00 89.94 427 PRO A O 1
ATOM 3452 N N . ASN A 1 428 ? 27.316 -14.855 -7.498 1.00 85.38 428 ASN A N 1
ATOM 3453 C CA . ASN A 1 428 ? 28.653 -14.403 -7.107 1.00 85.38 428 ASN A CA 1
ATOM 3454 C C . ASN A 1 428 ? 29.286 -15.253 -5.991 1.00 85.38 428 ASN A C 1
ATOM 3456 O O . ASN A 1 428 ? 30.345 -14.896 -5.480 1.00 85.38 428 ASN A O 1
ATOM 3460 N N . GLY A 1 429 ? 28.637 -16.348 -5.587 1.00 86.00 429 GLY A N 1
ATOM 3461 C CA . GLY A 1 429 ? 29.089 -17.218 -4.505 1.00 86.00 429 GLY A CA 1
ATOM 3462 C C . GLY A 1 429 ? 28.672 -16.759 -3.105 1.00 86.00 429 GLY A C 1
ATOM 3463 O O . GLY A 1 429 ? 28.925 -17.488 -2.142 1.00 86.00 429 GLY A O 1
ATOM 3464 N N . GLU A 1 430 ? 28.006 -15.605 -2.964 1.00 88.81 430 GLU A N 1
ATOM 3465 C CA . GLU A 1 430 ? 27.417 -15.205 -1.686 1.00 88.81 430 GLU A CA 1
ATOM 3466 C C . GLU A 1 430 ? 26.300 -16.165 -1.262 1.00 88.81 430 GLU A C 1
ATOM 3468 O O . GLU A 1 430 ? 25.641 -16.821 -2.076 1.00 88.81 430 GLU A O 1
ATOM 3473 N N . LYS A 1 431 ? 26.086 -16.244 0.053 1.00 90.62 431 LYS A N 1
ATOM 3474 C CA . LYS A 1 431 ? 25.113 -17.137 0.680 1.00 90.62 431 LYS A CA 1
ATOM 3475 C C . LYS A 1 431 ? 24.338 -16.371 1.741 1.00 90.62 431 LYS A C 1
ATOM 3477 O O . LYS A 1 431 ? 24.929 -15.634 2.525 1.00 90.62 431 LYS A O 1
ATOM 3482 N N . SER A 1 432 ? 23.034 -16.598 1.813 1.00 91.12 432 SER A N 1
ATOM 3483 C CA . SER A 1 432 ? 22.186 -16.100 2.900 1.00 91.12 432 SER A CA 1
ATOM 3484 C C . SER A 1 432 ? 21.478 -17.260 3.591 1.00 91.12 432 SER A C 1
ATOM 3486 O O . SER A 1 432 ? 21.105 -18.243 2.949 1.00 91.12 432 SER A O 1
ATOM 3488 N N . THR A 1 433 ? 21.319 -17.170 4.910 1.00 90.31 433 THR A N 1
ATOM 3489 C CA . THR A 1 433 ? 20.543 -18.153 5.675 1.00 90.31 433 THR A CA 1
ATOM 3490 C C . THR A 1 433 ? 19.075 -18.051 5.271 1.00 90.31 433 THR A C 1
ATOM 3492 O O . THR A 1 433 ? 18.500 -16.966 5.363 1.00 90.31 433 THR A O 1
ATOM 3495 N N . ALA A 1 434 ? 18.472 -19.166 4.857 1.00 90.69 434 ALA A N 1
ATOM 3496 C CA . ALA A 1 434 ? 17.044 -19.234 4.583 1.00 90.69 434 ALA A CA 1
ATOM 3497 C C . ALA A 1 434 ? 16.299 -19.447 5.906 1.00 90.69 434 ALA A C 1
ATOM 3499 O O . ALA A 1 434 ? 16.434 -20.486 6.549 1.00 90.69 434 ALA A O 1
ATOM 3500 N N . ARG A 1 435 ? 15.552 -18.435 6.347 1.00 88.75 435 ARG A N 1
ATOM 3501 C CA . ARG A 1 435 ? 14.776 -18.490 7.594 1.00 88.75 435 ARG A CA 1
ATOM 3502 C C . ARG A 1 435 ? 13.392 -19.026 7.287 1.00 88.75 435 ARG A C 1
ATOM 3504 O O . ARG A 1 435 ? 12.767 -18.522 6.361 1.00 88.75 435 ARG A O 1
ATOM 3511 N N . PHE A 1 436 ? 12.914 -20.013 8.038 1.00 87.69 436 PHE A N 1
ATOM 3512 C CA . PHE A 1 436 ? 11.538 -20.487 7.884 1.00 87.69 436 PHE A CA 1
ATOM 3513 C C . PHE A 1 436 ? 10.568 -19.306 8.007 1.00 87.69 436 PHE A C 1
ATOM 3515 O O . PHE A 1 436 ? 10.693 -18.491 8.921 1.00 87.69 436 PHE A O 1
ATOM 3522 N N . ALA A 1 437 ? 9.663 -19.187 7.040 1.00 86.12 437 ALA A N 1
ATOM 3523 C CA . ALA A 1 437 ? 8.666 -18.130 7.000 1.00 86.12 437 ALA A CA 1
ATOM 3524 C C . ALA A 1 437 ? 7.326 -18.667 7.500 1.00 86.12 437 ALA A C 1
ATOM 3526 O O . ALA A 1 437 ? 6.821 -18.175 8.502 1.00 86.12 437 ALA A O 1
ATOM 3527 N N . ALA A 1 438 ? 6.776 -19.667 6.804 1.00 86.69 438 ALA A N 1
ATOM 3528 C CA . ALA A 1 438 ? 5.538 -20.356 7.161 1.00 86.69 438 ALA A CA 1
ATOM 3529 C C . ALA A 1 438 ? 5.226 -21.520 6.202 1.00 86.69 438 ALA A C 1
ATOM 3531 O O . ALA A 1 438 ? 5.858 -21.657 5.152 1.00 86.69 438 ALA A O 1
ATOM 3532 N N . ILE A 1 439 ? 4.184 -22.294 6.518 1.00 88.06 439 ILE A N 1
ATOM 3533 C CA . ILE A 1 439 ? 3.481 -23.155 5.558 1.00 88.06 439 ILE A CA 1
ATOM 3534 C C . ILE A 1 439 ? 2.285 -22.376 4.998 1.00 88.06 439 ILE A C 1
ATOM 3536 O O . ILE A 1 439 ? 1.484 -21.840 5.764 1.00 88.06 439 ILE A O 1
ATOM 3540 N N . LEU A 1 440 ? 2.160 -22.302 3.672 1.00 87.44 440 LEU A N 1
ATOM 3541 C CA . LEU A 1 440 ? 1.028 -21.643 3.017 1.00 87.44 440 LEU A CA 1
ATOM 3542 C C . LEU A 1 440 ? -0.228 -22.531 3.108 1.00 87.44 440 LEU A C 1
ATOM 3544 O O . LEU A 1 440 ? -0.176 -23.664 2.628 1.00 87.44 440 LEU A O 1
ATOM 3548 N N . PRO A 1 441 ? -1.356 -22.053 3.666 1.00 83.00 441 PRO A N 1
ATOM 3549 C CA . PRO A 1 441 ? -2.478 -22.912 4.059 1.00 83.00 441 PRO A CA 1
ATOM 3550 C C . PRO A 1 441 ? -3.206 -23.584 2.885 1.00 83.00 441 PRO A C 1
ATOM 3552 O O . PRO A 1 441 ? -3.636 -24.724 3.013 1.00 83.00 441 PRO A O 1
ATOM 3555 N N . PHE A 1 442 ? -3.313 -22.922 1.729 1.00 80.88 442 PHE A N 1
ATOM 3556 C CA . PHE A 1 442 ? -4.089 -23.435 0.586 1.00 80.88 442 PHE A CA 1
ATOM 3557 C C . PHE A 1 442 ? -3.296 -24.343 -0.347 1.00 80.88 442 PHE A C 1
ATOM 3559 O O . PHE A 1 442 ? -3.860 -25.202 -1.019 1.00 80.88 442 PHE A O 1
ATOM 3566 N N . SER A 1 443 ? -1.977 -24.169 -0.376 1.00 80.88 443 SER A N 1
ATOM 3567 C CA . SER A 1 443 ? -1.091 -25.000 -1.191 1.00 80.88 443 SER A CA 1
ATOM 3568 C C . SER A 1 443 ? -0.306 -26.024 -0.372 1.00 80.88 443 SER A C 1
ATOM 3570 O O . SER A 1 443 ? 0.329 -26.897 -0.954 1.00 80.88 443 SER A O 1
ATOM 3572 N N . ASN A 1 444 ? -0.349 -25.933 0.962 1.00 85.19 444 ASN A N 1
ATOM 3573 C CA . ASN A 1 444 ? 0.435 -26.738 1.899 1.00 85.19 444 ASN A CA 1
ATOM 3574 C C . ASN A 1 444 ? 1.942 -26.746 1.570 1.00 85.19 444 ASN A C 1
ATOM 3576 O O . ASN A 1 444 ? 2.622 -27.767 1.662 1.00 85.19 444 ASN A O 1
ATOM 3580 N N . ARG A 1 445 ? 2.464 -25.592 1.134 1.00 87.94 445 ARG A N 1
ATOM 3581 C CA . ARG A 1 445 ? 3.861 -25.427 0.711 1.00 87.94 445 ARG A CA 1
ATOM 3582 C C . ARG A 1 445 ? 4.666 -24.697 1.772 1.00 87.94 445 ARG A C 1
ATOM 3584 O O . ARG A 1 445 ? 4.277 -23.622 2.228 1.00 87.94 445 ARG A O 1
ATOM 3591 N N . THR A 1 446 ? 5.817 -25.260 2.119 1.00 91.19 446 THR A N 1
ATOM 3592 C CA . THR A 1 446 ? 6.793 -24.633 3.015 1.00 91.19 446 THR A CA 1
ATOM 3593 C C . THR A 1 446 ? 7.437 -23.422 2.339 1.00 91.19 446 THR A C 1
ATOM 3595 O O . THR A 1 446 ? 7.763 -23.454 1.153 1.00 91.19 446 THR A O 1
ATOM 3598 N N . SER A 1 447 ? 7.646 -22.342 3.088 1.00 91.88 447 SER A N 1
ATOM 3599 C CA . SER A 1 447 ? 8.267 -21.119 2.584 1.00 91.88 447 SER A CA 1
ATOM 3600 C C . SER A 1 447 ? 9.358 -20.585 3.511 1.00 91.88 447 SER A C 1
ATOM 3602 O O . SER A 1 447 ? 9.332 -20.798 4.726 1.00 91.88 447 SER A O 1
ATOM 3604 N N . PHE A 1 448 ? 10.323 -19.875 2.927 1.00 91.81 448 PHE A N 1
ATOM 3605 C CA . PHE A 1 448 ? 11.487 -19.301 3.595 1.00 91.81 448 PHE A CA 1
ATOM 3606 C C . PHE A 1 448 ? 11.699 -17.837 3.195 1.00 91.81 448 PHE A C 1
ATOM 3608 O O . PHE A 1 448 ? 11.348 -17.429 2.091 1.00 91.81 448 PHE A O 1
ATOM 3615 N N . ARG A 1 449 ? 12.334 -17.051 4.068 1.00 91.06 449 ARG A N 1
ATOM 3616 C CA . ARG A 1 449 ? 12.839 -15.705 3.772 1.00 91.06 449 ARG A CA 1
ATOM 3617 C C . ARG A 1 449 ? 14.350 -15.735 3.589 1.00 91.06 449 ARG A C 1
ATOM 3619 O O . ARG A 1 449 ? 15.073 -16.248 4.446 1.00 91.06 449 ARG A O 1
ATOM 3626 N N . CYS A 1 450 ? 14.816 -15.132 2.501 1.00 92.56 450 CYS A N 1
ATOM 3627 C CA . CYS A 1 450 ? 16.230 -14.931 2.199 1.00 92.56 450 CYS A CA 1
ATOM 3628 C C . CYS A 1 450 ? 16.527 -13.442 1.987 1.00 92.56 450 CYS A C 1
ATOM 3630 O O . CYS A 1 450 ? 15.725 -12.712 1.408 1.00 92.56 450 CYS A O 1
ATOM 3632 N N . SER A 1 451 ? 17.684 -12.971 2.454 1.00 89.75 451 SER A N 1
ATOM 3633 C CA . SER A 1 451 ? 18.100 -11.574 2.268 1.00 89.75 451 SER A CA 1
ATOM 3634 C C . SER A 1 451 ? 18.836 -11.409 0.945 1.00 89.75 451 SER A C 1
ATOM 3636 O O . SER A 1 451 ? 19.814 -12.120 0.718 1.00 89.75 451 SER A O 1
ATOM 3638 N N . LEU A 1 452 ? 18.423 -10.449 0.109 1.00 87.56 452 LEU A N 1
ATOM 3639 C CA . LEU A 1 452 ? 19.110 -10.151 -1.149 1.00 87.56 452 LEU A CA 1
ATOM 3640 C C . LEU A 1 452 ? 20.449 -9.423 -0.886 1.00 87.56 452 LEU A C 1
ATOM 3642 O O . LEU A 1 452 ? 20.442 -8.341 -0.276 1.00 87.56 452 LEU A O 1
ATOM 3646 N N . PRO A 1 453 ? 21.588 -9.946 -1.385 1.00 87.00 453 PRO A N 1
ATOM 3647 C CA . PRO A 1 453 ? 22.879 -9.277 -1.305 1.00 87.00 453 PRO A CA 1
ATOM 3648 C C . PRO A 1 453 ? 22.863 -7.873 -1.904 1.00 87.00 453 PRO A C 1
ATOM 3650 O O . PRO A 1 453 ? 22.223 -7.617 -2.927 1.00 87.00 453 PRO A O 1
ATOM 3653 N N . GLY A 1 454 ? 23.617 -6.958 -1.288 1.00 79.00 454 GLY A N 1
ATOM 3654 C CA . GLY A 1 454 ? 23.660 -5.546 -1.682 1.00 79.00 454 GLY A CA 1
ATOM 3655 C C . GLY A 1 454 ? 24.016 -5.331 -3.155 1.00 79.00 454 GLY A C 1
ATOM 3656 O O . GLY A 1 454 ? 23.435 -4.463 -3.804 1.00 79.00 454 GLY A O 1
ATOM 3657 N N . ILE A 1 455 ? 24.899 -6.168 -3.706 1.00 75.56 455 ILE A N 1
ATOM 3658 C CA . ILE A 1 455 ? 25.348 -6.089 -5.103 1.00 75.56 455 ILE A CA 1
ATOM 3659 C C . ILE A 1 455 ? 24.207 -6.278 -6.115 1.00 75.56 455 ILE A C 1
ATOM 3661 O O . ILE A 1 455 ? 24.210 -5.643 -7.169 1.00 75.56 455 ILE A O 1
ATOM 3665 N N . TYR A 1 456 ? 23.196 -7.090 -5.786 1.00 76.31 456 TYR A N 1
ATOM 3666 C CA . TYR A 1 456 ? 22.071 -7.368 -6.682 1.00 76.31 456 TYR A CA 1
ATOM 3667 C C . TYR A 1 456 ? 20.946 -6.336 -6.584 1.00 76.31 456 TYR A C 1
ATOM 3669 O O . TYR A 1 456 ? 20.080 -6.311 -7.453 1.00 76.31 456 TYR A O 1
ATOM 3677 N N . ARG A 1 457 ? 20.971 -5.428 -5.597 1.00 77.38 457 ARG A N 1
ATOM 3678 C CA . ARG A 1 457 ? 19.944 -4.374 -5.443 1.00 77.38 457 ARG A CA 1
ATOM 3679 C C . ARG A 1 457 ? 19.908 -3.384 -6.610 1.00 77.38 457 ARG A C 1
ATOM 3681 O O . ARG A 1 457 ? 18.913 -2.692 -6.803 1.00 77.38 457 ARG A O 1
ATOM 3688 N N . HIS A 1 458 ? 20.991 -3.313 -7.381 1.00 66.88 458 HIS A N 1
ATOM 3689 C CA . HIS A 1 458 ? 21.120 -2.463 -8.566 1.00 66.88 458 HIS A CA 1
ATOM 3690 C C . HIS A 1 458 ? 21.256 -3.268 -9.870 1.00 66.88 458 HIS A C 1
ATOM 3692 O O . HIS A 1 458 ? 21.511 -2.682 -10.923 1.00 66.88 458 HIS A O 1
ATOM 3698 N N . HIS A 1 459 ? 21.122 -4.597 -9.808 1.00 65.69 459 HIS A N 1
ATOM 3699 C CA . HIS A 1 459 ? 21.246 -5.491 -10.957 1.00 65.69 459 HIS A CA 1
ATOM 3700 C C . HIS A 1 459 ? 19.874 -5.705 -11.609 1.00 65.69 459 HIS A C 1
ATOM 3702 O O . HIS A 1 459 ? 18.885 -5.898 -10.909 1.00 65.69 459 HIS A O 1
ATOM 3708 N N . HIS A 1 460 ? 19.800 -5.693 -12.940 1.00 72.81 460 HIS A N 1
ATOM 3709 C CA . HIS A 1 460 ? 18.563 -5.975 -13.673 1.00 72.81 460 HIS A CA 1
ATOM 3710 C C . HIS A 1 460 ? 18.870 -6.828 -14.915 1.00 72.81 460 HIS A C 1
ATOM 3712 O O . HIS A 1 460 ? 19.663 -6.380 -15.747 1.00 72.81 460 HIS A O 1
ATOM 3718 N N . PRO A 1 461 ? 18.257 -8.018 -15.060 1.00 78.69 461 PRO A N 1
ATOM 3719 C CA . PRO A 1 461 ? 17.326 -8.662 -14.120 1.00 78.69 461 PRO A CA 1
ATOM 3720 C C . PRO A 1 461 ? 18.014 -9.163 -12.836 1.00 78.69 461 PRO A C 1
ATOM 3722 O O . PRO A 1 461 ? 19.209 -9.445 -12.836 1.00 78.69 461 PRO A O 1
ATOM 3725 N N . ILE A 1 462 ? 17.286 -9.231 -11.717 1.00 85.31 462 ILE A N 1
ATOM 3726 C CA . ILE A 1 462 ? 17.820 -9.763 -10.449 1.00 85.31 462 ILE A CA 1
ATOM 3727 C C . ILE A 1 462 ? 17.797 -11.294 -10.535 1.00 85.31 462 ILE A C 1
ATOM 3729 O O . ILE A 1 462 ? 16.763 -11.829 -10.912 1.00 85.31 462 ILE A O 1
ATOM 3733 N N . PRO A 1 463 ? 18.876 -12.013 -10.193 1.00 89.75 463 PRO A N 1
ATOM 3734 C CA . PRO A 1 463 ? 18.881 -13.472 -10.230 1.00 89.75 463 PRO A CA 1
ATOM 3735 C C . PRO A 1 463 ? 18.065 -14.077 -9.077 1.00 89.75 463 PRO A C 1
ATOM 3737 O O . PRO A 1 463 ? 18.153 -13.629 -7.932 1.00 89.75 463 PRO A O 1
ATOM 3740 N N . THR A 1 464 ? 17.313 -15.135 -9.371 1.00 91.94 464 THR A N 1
ATOM 3741 C CA . THR A 1 464 ? 16.605 -15.960 -8.383 1.00 91.94 464 THR A CA 1
ATOM 3742 C C . THR A 1 464 ? 17.607 -16.777 -7.570 1.00 91.94 464 THR A C 1
ATOM 3744 O O . THR A 1 464 ? 18.421 -17.479 -8.172 1.00 91.94 464 THR A O 1
ATOM 3747 N N . PRO A 1 465 ? 17.579 -16.730 -6.227 1.00 94.38 465 PRO A N 1
ATOM 3748 C CA . PRO A 1 465 ? 18.478 -17.541 -5.416 1.00 94.38 465 PRO A CA 1
ATOM 3749 C C . PRO A 1 465 ? 18.152 -19.031 -5.528 1.00 94.38 465 PRO A C 1
ATOM 3751 O O . PRO A 1 465 ? 16.998 -19.423 -5.684 1.00 94.38 465 PRO A O 1
ATOM 3754 N N . ILE A 1 466 ? 19.170 -19.873 -5.358 1.00 93.56 466 ILE A N 1
ATOM 3755 C CA . ILE A 1 466 ? 18.985 -21.325 -5.273 1.00 93.56 466 ILE A CA 1
ATOM 3756 C C . ILE A 1 466 ? 18.892 -21.729 -3.810 1.00 93.56 466 ILE A C 1
ATOM 3758 O O . ILE A 1 466 ? 19.817 -21.477 -3.037 1.00 93.56 466 ILE A O 1
ATOM 3762 N N . LEU A 1 467 ? 17.791 -22.384 -3.447 1.00 92.06 467 LEU A N 1
ATOM 3763 C CA . LEU A 1 467 ? 17.603 -22.981 -2.131 1.00 92.06 467 LEU A CA 1
ATOM 3764 C C . LEU A 1 467 ? 18.260 -24.367 -2.079 1.00 92.06 467 LEU A C 1
ATOM 3766 O O . LEU A 1 467 ? 18.043 -25.209 -2.953 1.00 92.06 467 LEU A O 1
ATOM 3770 N N . ALA A 1 468 ? 19.040 -24.624 -1.033 1.00 90.69 468 ALA A N 1
ATOM 3771 C CA . ALA A 1 468 ? 19.622 -25.937 -0.775 1.00 90.69 468 ALA A CA 1
ATOM 3772 C C . ALA A 1 468 ? 19.522 -26.323 0.702 1.00 90.69 468 ALA A C 1
ATOM 3774 O O . ALA A 1 468 ? 19.448 -25.459 1.579 1.00 90.69 468 ALA A O 1
ATOM 3775 N N . SER A 1 469 ? 19.574 -27.630 0.972 1.00 85.19 469 SER A N 1
ATOM 3776 C CA . SER A 1 469 ? 19.436 -28.195 2.323 1.00 85.19 469 SER A CA 1
ATOM 3777 C C . SER A 1 469 ? 20.627 -27.924 3.251 1.00 85.19 469 SER A C 1
ATOM 3779 O O . SER A 1 469 ? 20.553 -28.205 4.442 1.00 85.19 469 SER A O 1
ATOM 3781 N N . SER A 1 470 ? 21.746 -27.401 2.734 1.00 81.56 470 SER A N 1
ATOM 3782 C CA . SER A 1 470 ? 22.942 -27.122 3.535 1.00 81.56 470 SER A CA 1
ATOM 3783 C C . SER A 1 470 ? 23.844 -26.063 2.902 1.00 81.56 470 SER A C 1
ATOM 3785 O O . SER A 1 470 ? 23.992 -25.997 1.681 1.00 81.56 470 SER A O 1
ATOM 3787 N N . LYS A 1 471 ? 24.565 -25.306 3.741 1.00 82.00 471 LYS A N 1
ATOM 3788 C CA . LYS A 1 471 ? 25.641 -24.375 3.332 1.00 82.00 471 LYS A CA 1
ATOM 3789 C C . LYS A 1 471 ? 26.786 -25.052 2.567 1.00 82.00 471 LYS A C 1
ATOM 3791 O O . LYS A 1 471 ? 27.524 -24.363 1.853 1.00 82.00 471 LYS A O 1
ATOM 3796 N N . ARG A 1 472 ? 26.952 -26.370 2.756 1.00 80.00 472 ARG A N 1
ATOM 3797 C CA . ARG A 1 472 ? 27.984 -27.207 2.117 1.00 80.00 472 ARG A CA 1
ATOM 3798 C C . ARG A 1 472 ? 27.610 -27.665 0.705 1.00 80.00 472 ARG A C 1
ATOM 3800 O O . ARG A 1 472 ? 28.459 -28.244 0.039 1.00 80.00 472 ARG A O 1
ATOM 3807 N N . PHE A 1 473 ? 26.382 -27.397 0.254 1.00 82.50 473 PHE A N 1
ATOM 3808 C CA . PHE A 1 473 ? 25.969 -27.689 -1.114 1.00 82.50 473 PHE A CA 1
ATOM 3809 C C . PHE A 1 473 ? 26.906 -26.998 -2.117 1.00 82.50 473 PHE A C 1
ATOM 3811 O O . PHE A 1 473 ? 27.215 -25.810 -1.977 1.00 82.50 473 PHE A O 1
ATOM 3818 N N . GLN A 1 474 ? 27.381 -27.762 -3.099 1.00 80.88 474 GLN A N 1
ATOM 3819 C CA . GLN A 1 474 ? 28.241 -27.273 -4.171 1.00 80.88 474 GLN A CA 1
ATOM 3820 C C . GLN A 1 474 ? 27.394 -27.021 -5.416 1.00 80.88 474 GLN A C 1
ATOM 3822 O O . GLN A 1 474 ? 26.649 -27.892 -5.858 1.00 80.88 474 GLN A O 1
ATOM 3827 N N . LEU A 1 475 ? 27.508 -25.815 -5.965 1.00 82.31 475 LEU A N 1
ATOM 3828 C CA . LEU A 1 475 ? 26.849 -25.445 -7.212 1.00 82.31 475 LEU A CA 1
ATOM 3829 C C . LEU A 1 475 ? 27.675 -25.937 -8.398 1.00 82.31 475 LEU A C 1
ATOM 3831 O O . LEU A 1 475 ? 28.898 -25.796 -8.402 1.00 82.31 475 LEU A O 1
ATOM 3835 N N . SER A 1 476 ? 26.998 -26.459 -9.420 1.00 80.00 476 SER A N 1
ATOM 3836 C CA . SER A 1 476 ? 27.641 -26.758 -10.698 1.00 80.00 476 SER A CA 1
ATOM 3837 C C . SER A 1 476 ? 28.123 -25.455 -11.357 1.00 80.00 476 SER A C 1
ATOM 3839 O O . SER A 1 476 ? 27.379 -24.467 -11.335 1.00 80.00 476 SER A O 1
ATOM 3841 N N . PRO A 1 477 ? 29.308 -25.423 -11.991 1.00 74.19 477 PRO A N 1
ATOM 3842 C CA . PRO A 1 477 ? 29.752 -24.279 -12.791 1.00 74.19 477 PRO A CA 1
ATOM 3843 C C . PRO A 1 477 ? 28.767 -23.880 -13.904 1.00 74.19 477 PRO A C 1
ATOM 3845 O O . PRO A 1 477 ? 28.741 -22.723 -14.312 1.00 74.19 477 PRO A O 1
ATOM 3848 N N . GLU A 1 478 ? 27.931 -24.813 -14.367 1.00 77.56 478 GLU A N 1
ATOM 3849 C CA . GLU A 1 478 ? 26.943 -24.603 -15.437 1.00 77.56 478 GLU A CA 1
ATOM 3850 C C . GLU A 1 478 ? 25.569 -24.136 -14.926 1.00 77.56 478 GLU A C 1
ATOM 3852 O O . GLU A 1 478 ? 24.611 -24.016 -15.694 1.00 77.56 478 GLU A O 1
ATOM 3857 N N . THR A 1 479 ? 25.452 -23.866 -13.622 1.00 82.06 479 THR A N 1
ATOM 3858 C CA . THR A 1 479 ? 24.183 -23.488 -12.993 1.00 82.06 479 THR A CA 1
ATOM 3859 C C . THR A 1 479 ? 23.593 -22.233 -13.637 1.00 82.06 479 THR A C 1
ATOM 3861 O O . THR A 1 479 ? 24.210 -21.165 -13.650 1.00 82.06 479 THR A O 1
ATOM 3864 N N . ARG A 1 480 ? 22.354 -22.347 -14.123 1.00 84.44 480 ARG A N 1
ATOM 3865 C CA . ARG A 1 480 ? 21.576 -21.219 -14.646 1.00 84.44 480 ARG A CA 1
ATOM 3866 C C . ARG A 1 480 ? 20.814 -20.513 -13.531 1.00 84.44 480 ARG A C 1
ATOM 3868 O O . ARG A 1 480 ? 20.296 -21.149 -12.616 1.00 84.44 480 ARG A O 1
ATOM 3875 N N . TRP A 1 481 ? 20.698 -19.197 -13.667 1.00 86.38 481 TRP A N 1
ATOM 3876 C CA . TRP A 1 481 ? 20.064 -18.319 -12.690 1.00 86.38 481 TRP A CA 1
ATOM 3877 C C . TRP A 1 481 ? 18.890 -17.593 -13.354 1.00 86.38 481 TRP A C 1
ATOM 3879 O O . TRP A 1 481 ? 19.138 -16.660 -14.118 1.00 86.38 481 TRP A O 1
ATOM 3889 N N . PRO A 1 482 ? 17.637 -18.032 -13.136 1.00 87.00 482 PRO A N 1
ATOM 3890 C CA . PRO A 1 482 ? 16.478 -17.391 -13.746 1.00 87.00 482 PRO A CA 1
ATOM 3891 C C . PRO A 1 482 ? 16.201 -16.026 -13.109 1.00 87.00 482 PRO A C 1
ATOM 3893 O O . PRO A 1 482 ? 16.590 -15.770 -11.968 1.00 87.00 482 PRO A O 1
ATOM 3896 N N . ASP A 1 483 ? 15.491 -15.164 -13.828 1.00 88.31 483 ASP A N 1
ATOM 3897 C CA . ASP A 1 483 ? 15.106 -13.838 -13.345 1.00 88.31 483 ASP A CA 1
ATOM 3898 C C . ASP A 1 483 ? 14.136 -13.947 -12.165 1.00 88.31 483 ASP A C 1
ATOM 3900 O O . ASP A 1 483 ? 13.170 -14.702 -12.217 1.00 88.31 483 ASP A O 1
ATOM 3904 N N . LEU A 1 484 ? 14.392 -13.188 -11.102 1.00 91.50 484 LEU A N 1
ATOM 3905 C CA . LEU A 1 484 ? 13.582 -13.139 -9.891 1.00 91.50 484 LEU A CA 1
ATOM 3906 C C . LEU A 1 484 ? 12.333 -12.278 -10.124 1.00 91.50 484 LEU A C 1
ATOM 3908 O O . LEU A 1 484 ? 12.467 -11.064 -10.333 1.00 91.50 484 LEU A O 1
ATOM 3912 N N . PRO A 1 485 ? 11.119 -12.856 -10.035 1.00 90.81 485 PRO A N 1
ATOM 3913 C CA . PRO A 1 485 ? 9.876 -12.103 -10.087 1.00 90.81 485 PRO A CA 1
ATOM 3914 C C . PRO A 1 485 ? 9.825 -10.992 -9.039 1.00 90.81 485 PRO A C 1
ATOM 3916 O O . PRO A 1 485 ? 10.187 -11.178 -7.875 1.00 90.81 485 PRO A O 1
ATOM 3919 N N . LEU A 1 486 ? 9.330 -9.825 -9.442 1.00 87.69 486 LEU A N 1
ATOM 3920 C CA . LEU A 1 486 ? 9.138 -8.685 -8.551 1.00 87.69 486 LEU A CA 1
ATOM 3921 C C . LEU A 1 486 ? 7.713 -8.699 -7.993 1.00 87.69 486 LEU A C 1
ATOM 3923 O O . LEU A 1 486 ? 6.760 -8.913 -8.738 1.00 87.69 486 LEU A O 1
ATOM 3927 N N . TRP A 1 487 ? 7.539 -8.363 -6.710 1.00 87.62 487 TRP A N 1
ATOM 3928 C CA . TRP A 1 487 ? 6.214 -8.321 -6.071 1.00 87.62 487 TRP A CA 1
ATOM 3929 C C . TRP A 1 487 ? 5.183 -7.452 -6.806 1.00 87.62 487 TRP A C 1
ATOM 3931 O O . TRP A 1 487 ? 3.989 -7.694 -6.718 1.00 87.62 487 TRP A O 1
ATOM 3941 N N . ASN A 1 488 ? 5.613 -6.431 -7.547 1.00 83.19 488 ASN A N 1
ATOM 3942 C CA . ASN A 1 488 ? 4.713 -5.548 -8.291 1.00 83.19 488 ASN A CA 1
ATOM 3943 C C . ASN A 1 488 ? 4.222 -6.121 -9.639 1.00 83.19 488 ASN A C 1
ATOM 3945 O O . ASN A 1 488 ? 3.524 -5.398 -10.364 1.00 83.19 488 ASN A O 1
ATOM 3949 N N . PHE A 1 489 ? 4.626 -7.343 -10.000 1.00 86.75 489 PHE A N 1
ATOM 3950 C CA . PHE A 1 489 ? 4.234 -8.038 -11.225 1.00 86.75 489 PHE A CA 1
ATOM 3951 C C . PHE A 1 489 ? 4.371 -9.567 -11.066 1.00 86.75 489 PHE A C 1
ATOM 3953 O O . PHE A 1 489 ? 5.382 -10.143 -11.469 1.00 86.75 489 PHE A O 1
ATOM 3960 N N . VAL A 1 490 ? 3.383 -10.214 -10.436 1.00 92.56 490 VAL A N 1
ATOM 3961 C CA . VAL A 1 490 ? 3.417 -11.654 -10.114 1.00 92.56 490 VAL A CA 1
ATOM 3962 C C . VAL A 1 490 ? 2.008 -12.224 -9.881 1.00 92.56 490 VAL A C 1
ATOM 3964 O O . VAL A 1 490 ? 1.159 -11.550 -9.294 1.00 92.56 490 VAL A O 1
ATOM 3967 N N . VAL A 1 491 ? 1.764 -13.465 -10.308 1.00 95.31 491 VAL A N 1
ATOM 3968 C CA . VAL A 1 491 ? 0.627 -14.294 -9.865 1.00 95.31 491 VAL A CA 1
ATOM 3969 C C . VAL A 1 491 ? 1.031 -14.958 -8.549 1.00 95.31 491 VAL A C 1
ATOM 3971 O O . VAL A 1 491 ? 1.994 -15.728 -8.519 1.00 95.31 491 VAL A O 1
ATOM 3974 N N . PHE A 1 492 ? 0.353 -14.622 -7.453 1.00 94.19 492 PHE A N 1
ATOM 3975 C CA . PHE A 1 492 ? 0.815 -14.991 -6.110 1.00 94.19 492 PHE A CA 1
ATOM 3976 C C . PHE A 1 492 ? -0.033 -16.053 -5.417 1.00 94.19 492 PHE A C 1
ATOM 3978 O O . PHE A 1 492 ? 0.511 -16.812 -4.622 1.00 94.19 492 PHE A O 1
ATOM 3985 N N . GLU A 1 493 ? -1.321 -16.160 -5.740 1.00 93.31 493 GLU A N 1
ATOM 3986 C CA . GLU A 1 493 ? -2.197 -17.180 -5.161 1.00 93.31 493 GLU A CA 1
ATOM 3987 C C . GLU A 1 493 ? -3.266 -17.622 -6.165 1.00 93.31 493 GLU A C 1
ATOM 3989 O O . GLU A 1 493 ? -3.610 -16.871 -7.083 1.00 93.31 493 GLU A O 1
ATOM 3994 N N . ALA A 1 494 ? -3.791 -18.833 -5.988 1.00 93.25 494 ALA A N 1
ATOM 3995 C CA . ALA A 1 494 ? -4.944 -19.325 -6.733 1.00 93.25 494 ALA A CA 1
ATOM 3996 C C . ALA A 1 494 ? -5.860 -20.169 -5.835 1.00 93.25 494 ALA A C 1
ATOM 3998 O O . ALA A 1 494 ? -5.389 -20.937 -4.999 1.00 93.25 494 ALA A O 1
ATOM 3999 N N . ILE A 1 495 ? -7.172 -20.051 -6.035 1.00 90.38 495 ILE A N 1
ATOM 4000 C CA . ILE A 1 495 ? -8.183 -20.874 -5.364 1.00 90.38 495 ILE A CA 1
ATOM 4001 C C . ILE A 1 495 ? -9.178 -21.415 -6.393 1.00 90.38 495 ILE A C 1
ATOM 4003 O O . ILE A 1 495 ? -9.708 -20.672 -7.219 1.00 90.38 495 ILE A O 1
ATOM 4007 N N . SER A 1 496 ? -9.417 -22.723 -6.353 1.00 88.19 496 SER A N 1
ATOM 4008 C CA . SER A 1 496 ? -10.366 -23.40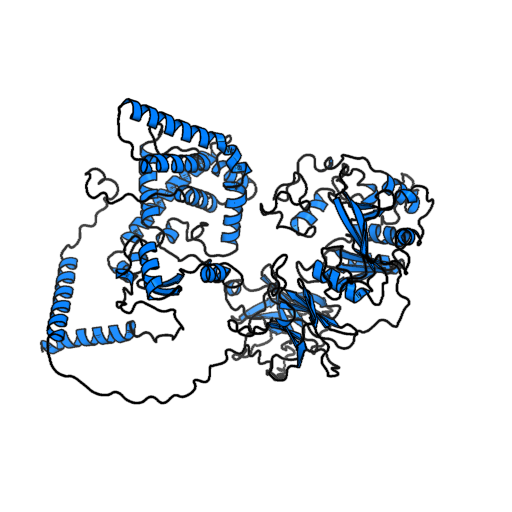4 -7.238 1.00 88.19 496 SER A CA 1
ATOM 4009 C C . SER A 1 496 ? -11.764 -23.396 -6.624 1.00 88.19 496 SER A C 1
ATOM 4011 O O . SER A 1 496 ? -11.928 -23.690 -5.437 1.00 88.19 496 SER A O 1
ATOM 4013 N N . THR A 1 497 ? -12.770 -23.084 -7.436 1.00 86.38 497 THR A N 1
ATOM 4014 C CA . THR A 1 497 ? -14.191 -23.221 -7.100 1.00 86.38 497 THR A CA 1
ATOM 4015 C C . THR A 1 497 ? -14.797 -24.388 -7.882 1.00 86.38 497 THR A C 1
ATOM 4017 O O . THR A 1 497 ? -14.106 -25.050 -8.655 1.00 86.38 497 THR A O 1
ATOM 4020 N N . GLU A 1 498 ? -16.090 -24.652 -7.692 1.00 81.56 498 GLU A N 1
ATOM 4021 C CA . GLU A 1 498 ? -16.815 -25.662 -8.477 1.00 81.56 498 GLU A CA 1
ATOM 4022 C C . GLU A 1 498 ? -16.850 -25.335 -9.978 1.00 81.56 498 GLU A C 1
ATOM 4024 O O . GLU A 1 498 ? -16.878 -26.243 -10.803 1.00 81.56 498 GLU A O 1
ATOM 4029 N N . ASN A 1 499 ? -16.830 -24.046 -10.335 1.00 85.44 499 ASN A N 1
ATOM 4030 C CA . ASN A 1 499 ? -17.101 -23.589 -11.700 1.00 85.44 499 ASN A CA 1
ATOM 4031 C C . ASN A 1 499 ? -15.878 -22.978 -12.396 1.00 85.44 499 ASN A C 1
ATOM 4033 O O . ASN A 1 499 ? -15.840 -22.899 -13.624 1.00 85.44 499 ASN A O 1
ATOM 4037 N N . ASP A 1 500 ? -14.894 -22.498 -11.637 1.00 92.00 500 ASP A N 1
ATOM 4038 C CA . ASP A 1 500 ? -13.764 -21.743 -12.172 1.00 92.00 500 ASP A CA 1
ATOM 4039 C C . ASP A 1 500 ? -12.550 -21.728 -11.231 1.00 92.00 500 ASP A C 1
ATOM 4041 O O . ASP A 1 500 ? -12.561 -22.299 -10.140 1.00 92.00 500 ASP A O 1
ATOM 4045 N N . VAL A 1 501 ? -11.476 -21.067 -11.666 1.00 92.94 501 VAL A N 1
ATOM 4046 C CA . VAL A 1 501 ? -10.286 -20.808 -10.846 1.00 92.94 501 VAL A CA 1
ATOM 4047 C C . VAL A 1 501 ? -10.135 -19.310 -10.640 1.00 92.94 501 VAL A C 1
ATOM 4049 O O . VAL A 1 501 ? -10.078 -18.550 -11.606 1.00 92.94 501 VAL A O 1
ATOM 4052 N N . VAL A 1 502 ? -10.030 -18.879 -9.388 1.00 95.12 502 VAL A N 1
ATOM 4053 C CA . VAL A 1 502 ? -9.777 -17.482 -9.031 1.00 95.12 502 VAL A CA 1
ATOM 4054 C C . VAL A 1 502 ? -8.277 -17.294 -8.812 1.00 95.12 502 VAL A C 1
ATOM 4056 O O . VAL A 1 502 ? -7.692 -17.898 -7.915 1.00 95.12 502 VAL A O 1
ATOM 4059 N N . LEU A 1 503 ? -7.648 -16.462 -9.640 1.00 95.62 503 LEU A N 1
ATOM 4060 C CA . LEU A 1 503 ? -6.234 -16.094 -9.576 1.00 95.62 503 LEU A CA 1
ATOM 4061 C C . LEU A 1 503 ? -6.079 -14.728 -8.928 1.00 95.62 503 LEU A C 1
ATOM 4063 O O . LEU A 1 503 ? -6.758 -13.767 -9.297 1.00 95.62 503 LEU A O 1
ATOM 4067 N N . PHE A 1 504 ? -5.090 -14.626 -8.048 1.00 95.31 504 PHE A N 1
ATOM 4068 C CA . PHE A 1 504 ? -4.685 -13.370 -7.443 1.00 95.31 504 PHE A CA 1
ATOM 4069 C C . PHE A 1 504 ? -3.373 -12.886 -8.057 1.00 95.31 504 PHE A C 1
ATOM 4071 O O . PHE A 1 504 ? -2.334 -13.553 -7.975 1.00 95.31 504 PHE A O 1
ATOM 4078 N N . VAL A 1 505 ? -3.424 -11.724 -8.711 1.00 93.88 505 VAL A N 1
ATOM 4079 C CA . VAL A 1 505 ? -2.341 -11.224 -9.563 1.00 93.88 505 VAL A CA 1
ATOM 4080 C C . VAL A 1 505 ? -2.038 -9.766 -9.261 1.00 93.88 505 VAL A C 1
ATOM 4082 O O . VAL A 1 505 ? -2.886 -8.885 -9.391 1.00 93.88 505 VAL A O 1
ATOM 4085 N N . LYS A 1 506 ? -0.779 -9.482 -8.926 1.00 88.44 506 LYS A N 1
ATOM 4086 C CA . LYS A 1 506 ? -0.287 -8.117 -8.748 1.00 88.44 506 LYS A CA 1
ATOM 4087 C C . LYS A 1 506 ? 0.250 -7.597 -10.072 1.00 88.44 506 LYS A C 1
ATOM 4089 O O . LYS A 1 506 ? 1.114 -8.231 -10.667 1.00 88.44 506 LYS A O 1
ATOM 4094 N N . GLY A 1 507 ? -0.187 -6.412 -10.500 1.00 83.75 507 GLY A N 1
ATOM 4095 C CA . GLY A 1 507 ? 0.512 -5.634 -11.528 1.00 83.75 507 GLY A CA 1
ATOM 4096 C C . GLY A 1 507 ? -0.193 -5.388 -12.869 1.00 83.75 507 GLY A C 1
ATOM 4097 O O . GLY A 1 507 ? 0.022 -4.292 -13.380 1.00 83.75 507 GLY A O 1
ATOM 4098 N N . PRO A 1 508 ? -0.990 -6.303 -13.458 1.00 83.69 508 PRO A N 1
ATOM 4099 C CA . PRO A 1 508 ? -1.638 -6.063 -14.756 1.00 83.69 508 PRO A CA 1
ATOM 4100 C C . PRO A 1 508 ? -2.657 -4.910 -14.770 1.00 83.69 508 PRO A C 1
ATOM 4102 O O . PRO A 1 508 ? -2.659 -4.122 -15.715 1.00 83.69 508 PRO A O 1
ATOM 4105 N N . ASN A 1 509 ? -3.453 -4.761 -13.706 1.00 79.44 509 ASN A N 1
ATOM 4106 C CA . ASN A 1 509 ? -4.443 -3.689 -13.533 1.00 79.44 509 ASN A CA 1
ATOM 4107 C C . ASN A 1 509 ? -3.914 -2.658 -12.506 1.00 79.44 509 ASN A C 1
ATOM 4109 O O . ASN A 1 509 ? -4.081 -2.833 -11.298 1.00 79.44 509 ASN A O 1
ATOM 4113 N N . ARG A 1 510 ? -3.184 -1.612 -12.942 1.00 63.69 510 ARG A N 1
ATOM 4114 C CA . ARG A 1 510 ? -2.572 -0.607 -12.034 1.00 63.69 510 ARG A CA 1
ATOM 4115 C C . ARG A 1 510 ? -3.421 0.656 -11.861 1.00 63.69 510 ARG A C 1
ATOM 4117 O O . ARG A 1 510 ? -3.411 1.526 -12.727 1.00 63.69 510 ARG A O 1
ATOM 4124 N N . GLY A 1 511 ? -4.009 0.834 -10.675 1.00 48.09 511 GLY A N 1
ATOM 4125 C CA . GLY A 1 511 ? -4.683 2.074 -10.257 1.00 48.09 511 GLY A CA 1
ATOM 4126 C C . GLY A 1 511 ? -6.213 1.997 -10.289 1.00 48.09 511 GLY A C 1
ATOM 4127 O O . GLY A 1 511 ? -6.791 1.110 -10.914 1.00 48.09 511 GLY A O 1
ATOM 4128 N N . LEU A 1 512 ? -6.875 2.928 -9.594 1.00 39.09 512 LEU A N 1
ATOM 4129 C CA . LEU A 1 512 ? -8.340 3.012 -9.545 1.00 39.09 512 LEU A CA 1
ATOM 4130 C C . LEU A 1 512 ? -8.891 3.224 -10.973 1.00 39.09 512 LEU A C 1
ATOM 4132 O O . LEU A 1 512 ? -8.505 4.191 -11.626 1.00 39.09 512 LEU A O 1
ATOM 4136 N N . GLY A 1 513 ? -9.755 2.324 -11.458 1.00 49.03 513 GLY A N 1
ATOM 4137 C CA . GLY A 1 513 ? -10.369 2.419 -12.796 1.00 49.03 513 GLY A CA 1
ATOM 4138 C C . GLY A 1 513 ? -9.505 1.940 -13.974 1.00 49.03 513 GLY A C 1
ATOM 4139 O O . GLY A 1 513 ? -9.791 2.288 -15.113 1.00 49.03 513 GLY A O 1
ATOM 4140 N N . SER A 1 514 ? -8.449 1.159 -13.724 1.00 64.00 514 SER A N 1
ATOM 4141 C CA . SER A 1 514 ? -7.492 0.684 -14.747 1.00 64.00 514 SER A CA 1
ATOM 4142 C C . SER A 1 514 ? -7.676 -0.779 -15.185 1.00 64.00 514 SER A C 1
ATOM 4144 O O . SER A 1 514 ? -6.759 -1.366 -15.764 1.00 64.00 514 SER A O 1
ATOM 4146 N N . ASN A 1 515 ? -8.823 -1.388 -14.875 1.00 83.81 515 ASN A N 1
ATOM 4147 C CA . ASN A 1 515 ? -9.077 -2.797 -15.167 1.00 83.81 515 ASN A CA 1
ATOM 4148 C C . ASN A 1 515 ? -9.077 -3.030 -16.682 1.00 83.81 515 ASN A C 1
ATOM 4150 O O . ASN A 1 515 ? -9.895 -2.457 -17.402 1.00 83.81 515 ASN A O 1
ATOM 4154 N N . LYS A 1 516 ? -8.156 -3.865 -17.167 1.00 86.81 516 LYS A N 1
ATOM 4155 C CA . LYS A 1 516 ? -8.178 -4.334 -18.553 1.00 86.81 516 LYS A CA 1
ATOM 4156 C C . LYS A 1 516 ? -9.297 -5.369 -18.728 1.00 86.81 516 LYS A C 1
ATOM 4158 O O . LYS A 1 516 ? -9.544 -6.137 -17.791 1.00 86.81 516 LYS A O 1
ATOM 4163 N N . PRO A 1 517 ? -9.954 -5.410 -19.899 1.00 90.81 517 PRO A N 1
ATOM 4164 C CA . PRO A 1 517 ? -11.065 -6.322 -20.128 1.00 90.81 517 PRO A CA 1
ATOM 4165 C C . PRO A 1 517 ? -10.579 -7.788 -20.149 1.00 90.81 517 PRO A C 1
ATOM 4167 O O . PRO A 1 517 ? -9.415 -8.026 -20.497 1.00 90.81 517 PRO A O 1
ATOM 4170 N N . PRO A 1 518 ? -11.418 -8.768 -19.757 1.00 93.62 518 PRO A N 1
ATOM 4171 C CA . PRO A 1 518 ? -11.025 -10.176 -19.625 1.00 93.62 518 PRO A CA 1
ATOM 4172 C C . PRO A 1 518 ? -10.362 -10.764 -20.880 1.00 93.62 518 PRO A C 1
ATOM 4174 O O . PRO A 1 518 ? -9.385 -11.497 -20.775 1.00 93.62 518 PRO A O 1
ATOM 4177 N N . GLU A 1 519 ? -10.807 -10.361 -22.070 1.00 92.75 519 GLU A N 1
ATOM 4178 C CA . GLU A 1 519 ? -10.305 -10.817 -23.374 1.00 92.75 519 GLU A CA 1
ATOM 4179 C C . GLU A 1 519 ? -8.845 -10.415 -23.628 1.00 92.75 519 GLU A C 1
ATOM 4181 O O . GLU A 1 519 ? -8.175 -10.990 -24.484 1.00 92.75 519 GLU A O 1
ATOM 4186 N N . SER A 1 520 ? -8.328 -9.447 -22.861 1.00 90.81 520 SER A N 1
ATOM 4187 C CA . SER A 1 520 ? -6.910 -9.075 -22.881 1.00 90.81 520 SER A CA 1
ATOM 4188 C C . SER A 1 520 ? -6.012 -10.128 -22.234 1.00 90.81 520 SER A C 1
ATOM 4190 O O . SER A 1 520 ? -4.792 -9.955 -22.236 1.00 90.81 520 SER A O 1
ATOM 4192 N N . PHE A 1 521 ? -6.578 -11.186 -21.647 1.00 93.88 521 PHE A N 1
ATOM 4193 C CA . PHE A 1 521 ? -5.832 -12.180 -20.893 1.00 93.88 521 PHE A CA 1
ATOM 4194 C C . PHE A 1 521 ? -6.279 -13.616 -21.174 1.00 93.88 521 PHE A C 1
ATOM 4196 O O . PHE A 1 521 ? -7.424 -13.897 -21.527 1.00 93.88 521 PHE A O 1
ATOM 4203 N N . ARG A 1 522 ? -5.354 -14.550 -20.957 1.00 94.69 522 ARG A N 1
ATOM 4204 C CA . ARG A 1 522 ? -5.596 -15.994 -20.925 1.00 94.69 522 ARG A CA 1
ATOM 4205 C C . ARG A 1 522 ? -4.964 -16.582 -19.677 1.00 94.69 522 ARG A C 1
ATOM 4207 O O . ARG A 1 522 ? -3.898 -16.139 -19.251 1.00 94.69 522 ARG A O 1
ATOM 4214 N N . CYS A 1 523 ? -5.607 -17.587 -19.102 1.00 94.62 523 CYS A N 1
ATOM 4215 C CA . CYS A 1 523 ? -4.997 -18.360 -18.028 1.00 94.62 523 CYS A CA 1
ATOM 4216 C C . CYS A 1 523 ? -4.269 -19.546 -18.632 1.00 94.62 523 CYS A C 1
ATOM 4218 O O . CYS A 1 523 ? -4.808 -20.220 -19.509 1.00 94.62 523 CYS A O 1
ATOM 4220 N N . VAL A 1 524 ? -3.044 -19.778 -18.180 1.00 93.75 524 VAL A N 1
ATOM 4221 C CA . VAL A 1 524 ? -2.172 -20.822 -18.717 1.00 93.75 524 VAL A CA 1
ATOM 4222 C C . VAL A 1 524 ? -1.906 -21.836 -17.617 1.00 93.75 524 VAL A C 1
ATOM 4224 O O . VAL A 1 524 ? -1.376 -21.481 -16.568 1.00 93.75 524 VAL A O 1
ATOM 4227 N N . PHE A 1 525 ? -2.296 -23.081 -17.858 1.00 91.69 525 PHE A N 1
ATOM 4228 C CA . PHE A 1 525 ? -2.179 -24.204 -16.936 1.00 91.69 525 PHE A CA 1
ATOM 4229 C C . PHE A 1 525 ? -1.057 -25.137 -17.404 1.00 91.69 525 PHE A C 1
ATOM 4231 O O . PHE A 1 525 ? -1.076 -25.619 -18.540 1.00 91.69 525 PHE A O 1
ATOM 4238 N N . GLY A 1 526 ? -0.106 -25.413 -16.512 1.00 86.88 526 GLY A N 1
ATOM 4239 C CA . GLY A 1 526 ? 1.093 -26.203 -16.791 1.00 86.88 526 GLY A CA 1
ATOM 4240 C C . GLY A 1 526 ? 2.335 -25.341 -17.032 1.00 86.88 526 GLY A C 1
ATOM 4241 O O . GLY A 1 526 ? 2.293 -24.118 -16.924 1.00 86.88 526 GLY A O 1
ATOM 4242 N N . GLU A 1 527 ? 3.456 -25.998 -17.331 1.00 79.38 527 GLU A N 1
ATOM 4243 C CA . GLU A 1 527 ? 4.728 -25.333 -17.646 1.00 79.38 527 GLU A CA 1
ATOM 4244 C C . GLU A 1 527 ? 4.605 -24.452 -18.894 1.00 79.38 527 GLU A C 1
ATOM 4246 O O . GLU A 1 527 ? 3.928 -24.830 -19.854 1.00 79.38 527 GLU A O 1
ATOM 4251 N N . GLU A 1 528 ? 5.290 -23.305 -18.897 1.00 69.31 528 GLU A N 1
ATOM 4252 C CA . GLU A 1 528 ? 5.264 -22.315 -19.982 1.00 69.31 528 GLU A CA 1
ATOM 4253 C C . GLU A 1 528 ? 5.819 -22.914 -21.290 1.00 69.31 528 GLU A C 1
ATOM 4255 O O . GLU A 1 528 ? 7.014 -22.889 -21.577 1.00 69.31 528 GLU A O 1
ATOM 4260 N N . SER A 1 529 ? 4.923 -23.519 -22.070 1.00 74.25 529 SER A N 1
ATOM 4261 C CA . SER A 1 529 ? 5.225 -24.318 -23.256 1.00 74.25 529 SER A CA 1
ATOM 4262 C C . SER A 1 529 ? 4.067 -24.264 -24.257 1.00 74.25 529 SER A C 1
ATOM 4264 O O . SER A 1 529 ? 2.946 -23.854 -23.933 1.00 74.25 529 SER A O 1
ATOM 4266 N N . ASP A 1 530 ? 4.310 -24.720 -25.484 1.00 70.50 530 ASP A N 1
ATOM 4267 C CA . ASP A 1 530 ? 3.255 -24.841 -26.500 1.00 70.50 530 ASP A CA 1
ATOM 4268 C C . ASP A 1 530 ? 2.178 -25.863 -26.096 1.00 70.50 530 ASP A C 1
ATOM 4270 O O . ASP A 1 530 ? 1.029 -25.752 -26.512 1.00 70.50 530 ASP A O 1
ATOM 4274 N N . THR A 1 531 ? 2.524 -26.813 -25.222 1.00 77.25 531 THR A N 1
ATOM 4275 C CA . THR A 1 531 ? 1.615 -27.834 -24.680 1.00 77.25 531 THR A CA 1
ATOM 4276 C C . THR A 1 531 ? 0.763 -27.354 -23.502 1.00 77.25 531 THR A C 1
ATOM 4278 O O . THR A 1 531 ? -0.087 -28.104 -23.028 1.00 77.25 531 THR A O 1
ATOM 4281 N N . ALA A 1 532 ? 0.975 -26.129 -23.011 1.00 84.31 532 ALA A N 1
ATOM 4282 C CA . ALA A 1 532 ? 0.216 -25.585 -21.890 1.00 84.31 532 ALA A CA 1
ATOM 4283 C C . ALA A 1 532 ? -1.254 -25.331 -22.263 1.00 84.31 532 ALA A C 1
ATOM 4285 O O . ALA A 1 532 ? -1.561 -24.784 -23.330 1.00 84.31 532 ALA A O 1
ATOM 4286 N N . ILE A 1 533 ? -2.168 -25.678 -21.356 1.00 90.00 533 ILE A N 1
ATOM 4287 C CA . ILE A 1 533 ? -3.608 -25.511 -21.575 1.00 90.00 533 ILE A CA 1
ATOM 4288 C C . ILE A 1 533 ? -3.958 -24.043 -21.340 1.00 90.00 533 ILE A C 1
ATOM 4290 O O . ILE A 1 533 ? -3.718 -23.506 -20.260 1.00 90.00 533 ILE A O 1
ATOM 4294 N N . ARG A 1 534 ? -4.534 -23.389 -22.351 1.00 92.06 534 ARG A N 1
ATOM 4295 C CA . ARG A 1 534 ? -4.947 -21.983 -22.275 1.00 92.06 534 ARG A CA 1
ATOM 4296 C C . ARG A 1 534 ? -6.460 -21.884 -22.186 1.00 92.06 534 ARG A C 1
ATOM 4298 O O . ARG A 1 534 ? -7.155 -22.381 -23.068 1.00 92.06 534 ARG A O 1
ATOM 4305 N N . THR A 1 535 ? -6.960 -21.218 -21.153 1.00 94.25 535 THR A N 1
ATOM 4306 C CA . THR A 1 535 ? -8.396 -21.001 -20.938 1.00 94.25 535 THR A CA 1
ATOM 4307 C C . THR A 1 535 ? -8.738 -19.513 -20.932 1.00 94.25 535 THR A C 1
ATOM 4309 O O . THR A 1 535 ? -7.872 -18.650 -20.747 1.00 94.25 535 THR A O 1
ATOM 4312 N N . ALA A 1 536 ? -10.011 -19.203 -21.189 1.00 95.25 536 ALA A N 1
ATOM 4313 C CA . ALA A 1 536 ? -10.500 -17.832 -21.185 1.00 95.25 536 ALA A CA 1
ATOM 4314 C C . ALA A 1 536 ? -10.531 -17.262 -19.760 1.00 95.25 536 ALA A C 1
ATOM 4316 O O . ALA A 1 536 ? -10.973 -17.931 -18.816 1.00 95.25 536 ALA A O 1
ATOM 4317 N N . VAL A 1 537 ? -10.114 -16.001 -19.635 1.00 96.69 537 VAL A N 1
ATOM 4318 C CA . VAL A 1 537 ? -10.408 -15.179 -18.461 1.00 96.69 537 VAL A CA 1
ATOM 4319 C C . VAL A 1 537 ? -11.842 -14.671 -18.598 1.00 96.69 537 VAL A C 1
ATOM 4321 O O . VAL A 1 537 ? -12.210 -14.104 -19.620 1.00 96.69 537 VAL A O 1
ATOM 4324 N N . THR A 1 538 ? -12.658 -14.902 -17.575 1.00 96.25 538 THR A N 1
ATOM 4325 C CA . THR A 1 538 ? -14.077 -14.518 -17.512 1.00 96.25 538 THR A CA 1
ATOM 4326 C C . THR A 1 538 ? -14.285 -13.211 -16.750 1.00 96.25 538 THR A C 1
ATOM 4328 O O . THR A 1 538 ? -15.269 -12.514 -16.969 1.00 96.25 538 THR A O 1
ATOM 4331 N N . SER A 1 539 ? -13.347 -12.853 -15.868 1.00 95.81 539 SER A N 1
ATOM 4332 C CA . SER A 1 539 ? -13.337 -11.587 -15.132 1.00 95.81 539 SER A CA 1
ATOM 4333 C C . SER A 1 539 ? -11.905 -11.121 -14.868 1.00 95.81 539 SER A C 1
ATOM 4335 O O . SER A 1 539 ? -11.034 -11.941 -14.580 1.00 95.81 539 SER A O 1
ATOM 4337 N N . SER A 1 540 ? -11.677 -9.808 -14.941 1.00 94.06 540 SER A N 1
ATOM 4338 C CA . SER A 1 540 ? -10.405 -9.128 -14.661 1.00 94.06 540 SER A CA 1
ATOM 4339 C C . SER A 1 540 ? -10.699 -7.830 -13.907 1.00 94.06 540 SER A C 1
ATOM 4341 O O . SER A 1 540 ? -11.033 -6.807 -14.507 1.00 94.06 540 SER A O 1
ATOM 4343 N N . VAL A 1 541 ? -10.622 -7.873 -12.575 1.00 90.69 541 VAL A N 1
ATOM 4344 C CA . VAL A 1 541 ? -10.968 -6.740 -11.707 1.00 90.69 541 VAL A CA 1
ATOM 4345 C C . VAL A 1 541 ? -9.971 -6.634 -10.562 1.00 90.69 541 VAL A C 1
ATOM 4347 O O . VAL A 1 541 ? -9.756 -7.586 -9.821 1.00 90.69 541 VAL A O 1
ATOM 4350 N N . GLN A 1 542 ? -9.365 -5.454 -10.391 1.00 89.31 542 GLN A N 1
ATOM 4351 C CA . GLN A 1 542 ? -8.339 -5.219 -9.370 1.00 89.31 542 GLN A CA 1
ATOM 4352 C C . GLN A 1 542 ? -7.220 -6.275 -9.477 1.00 89.31 542 GLN A C 1
ATOM 4354 O O . GLN A 1 542 ? -6.598 -6.417 -10.530 1.00 89.31 542 GLN A O 1
ATOM 4359 N N . GLU A 1 543 ? -6.968 -7.013 -8.398 1.00 91.31 543 GLU A N 1
ATOM 4360 C CA . GLU A 1 543 ? -5.961 -8.073 -8.308 1.00 91.31 543 GLU A CA 1
ATOM 4361 C C . GLU A 1 543 ? -6.580 -9.467 -8.473 1.00 91.31 543 GLU A C 1
ATOM 4363 O O . GLU A 1 543 ? -5.915 -10.453 -8.178 1.00 91.31 543 GLU A O 1
ATOM 4368 N N . VAL A 1 544 ? -7.834 -9.554 -8.928 1.00 94.50 544 VAL A N 1
ATOM 4369 C CA . VAL A 1 544 ? -8.625 -10.785 -9.008 1.00 94.50 544 VAL A CA 1
ATOM 4370 C C . VAL A 1 544 ? -8.983 -11.093 -10.460 1.00 94.50 544 VAL A C 1
ATOM 4372 O O . VAL A 1 544 ? -9.560 -10.275 -11.180 1.00 94.50 544 VAL A O 1
ATOM 4375 N N . PHE A 1 545 ? -8.640 -12.302 -10.889 1.00 96.31 545 PHE A N 1
ATOM 4376 C CA . PHE A 1 545 ? -8.890 -12.814 -12.230 1.00 96.31 545 PHE A CA 1
ATOM 4377 C C . PHE A 1 545 ? -9.629 -14.139 -12.118 1.00 96.31 545 PHE A C 1
ATOM 4379 O O . PHE A 1 545 ? -9.291 -14.954 -11.265 1.00 96.31 545 PHE A O 1
ATOM 4386 N N . ARG A 1 546 ? -10.628 -14.378 -12.966 1.00 96.88 546 ARG A N 1
ATOM 4387 C CA . ARG A 1 546 ? -11.381 -15.641 -12.959 1.00 96.88 546 ARG A CA 1
ATOM 4388 C C . ARG A 1 546 ? -11.153 -16.383 -14.257 1.00 96.88 546 ARG A C 1
ATOM 4390 O O . ARG A 1 546 ? -11.395 -15.831 -15.323 1.00 96.88 546 ARG A O 1
ATOM 4397 N N . CYS A 1 547 ? -10.676 -17.613 -14.169 1.00 95.38 547 CYS A N 1
ATOM 4398 C CA . CYS A 1 547 ? -10.305 -18.458 -15.295 1.00 95.38 547 CYS A CA 1
ATOM 4399 C C . CYS A 1 547 ? -11.290 -19.607 -15.448 1.00 95.38 547 CYS A C 1
ATOM 4401 O O . CYS A 1 547 ? -11.611 -20.268 -14.463 1.00 95.38 547 CYS A O 1
ATOM 4403 N N . SER A 1 548 ? -11.686 -19.913 -16.680 1.00 94.81 548 SER A N 1
ATOM 4404 C CA . SER A 1 548 ? -12.440 -21.146 -16.944 1.00 94.81 548 SER A CA 1
ATOM 4405 C C . SER A 1 548 ? -11.608 -22.373 -16.552 1.00 94.81 548 SER A C 1
ATOM 4407 O O . SER A 1 548 ? -10.381 -22.363 -16.728 1.00 94.81 548 SER A O 1
ATOM 4409 N N . LEU A 1 549 ? -12.268 -23.417 -16.040 1.00 90.12 549 LEU A N 1
ATOM 4410 C CA . LEU A 1 549 ? -11.613 -24.688 -15.726 1.00 90.12 549 LEU A CA 1
ATOM 4411 C C . LEU A 1 549 ? -10.991 -25.302 -16.996 1.00 90.12 549 LEU A C 1
ATOM 4413 O O . LEU A 1 549 ? -11.543 -25.153 -18.089 1.00 90.12 549 LEU A O 1
ATOM 4417 N N . PRO A 1 550 ? -9.838 -25.982 -16.884 1.00 88.06 550 PRO A N 1
ATOM 4418 C CA . PRO A 1 550 ? -9.275 -26.732 -17.998 1.00 88.06 550 PRO A CA 1
ATOM 4419 C C . PRO A 1 550 ? -10.173 -27.934 -18.337 1.00 88.06 550 PRO A C 1
ATOM 4421 O O . PRO A 1 550 ? -10.664 -28.618 -17.445 1.00 88.06 550 PRO A O 1
ATOM 4424 N N . ASN A 1 551 ? -10.335 -28.249 -19.627 1.00 80.12 551 ASN A N 1
ATOM 4425 C CA . ASN A 1 551 ? -11.152 -29.378 -20.115 1.00 80.12 551 ASN A CA 1
ATOM 4426 C C . ASN A 1 551 ? -10.540 -30.773 -19.829 1.00 80.12 551 ASN A C 1
ATOM 4428 O O . ASN A 1 551 ? -10.849 -31.741 -20.520 1.00 80.12 551 ASN A O 1
ATOM 4432 N N . MET A 1 552 ? -9.635 -30.887 -18.856 1.00 75.38 552 MET A N 1
ATOM 4433 C CA . MET A 1 552 ? -8.936 -32.121 -18.503 1.00 75.38 552 MET A CA 1
ATOM 4434 C C . MET A 1 552 ? -8.929 -32.304 -16.992 1.00 75.38 552 MET A C 1
ATOM 4436 O O . MET A 1 552 ? -8.665 -31.361 -16.245 1.00 75.38 552 MET A O 1
ATOM 4440 N N . THR A 1 553 ? -9.157 -33.539 -16.550 1.00 72.38 553 THR A N 1
ATOM 4441 C CA . THR A 1 553 ? -8.985 -33.918 -15.150 1.00 72.38 553 THR A CA 1
ATOM 4442 C C . THR A 1 553 ? -7.498 -33.916 -14.829 1.00 72.38 553 THR A C 1
ATOM 4444 O O . THR A 1 553 ? -6.724 -34.713 -15.355 1.00 72.38 553 THR A O 1
ATOM 4447 N N . ILE A 1 554 ? -7.095 -32.971 -13.995 1.00 74.56 554 ILE A N 1
ATOM 4448 C CA . ILE A 1 554 ? -5.749 -32.887 -13.445 1.00 74.56 554 ILE A CA 1
ATOM 4449 C C . ILE A 1 554 ? -5.865 -33.385 -12.007 1.00 74.56 554 ILE A C 1
ATOM 4451 O O . ILE A 1 554 ? -6.761 -32.948 -11.295 1.00 74.56 554 ILE A O 1
ATOM 4455 N N . ASP A 1 555 ? -4.991 -34.296 -11.584 1.00 74.56 555 ASP A N 1
ATOM 4456 C CA . ASP A 1 555 ? -5.012 -34.851 -10.218 1.00 74.56 555 ASP A CA 1
ATOM 4457 C C . ASP A 1 555 ? -3.905 -34.283 -9.321 1.00 74.56 555 ASP A C 1
ATOM 4459 O O . ASP A 1 555 ? -3.961 -34.396 -8.094 1.00 74.56 555 ASP A O 1
ATOM 4463 N N . THR A 1 556 ? -2.895 -33.654 -9.921 1.00 80.56 556 THR A N 1
ATOM 4464 C CA . THR A 1 556 ? -1.732 -33.087 -9.232 1.00 80.56 556 THR A CA 1
ATOM 4465 C C . THR A 1 556 ? -1.731 -31.566 -9.328 1.00 80.56 556 THR A C 1
ATOM 4467 O O . THR A 1 556 ? -2.153 -31.035 -10.353 1.00 80.56 556 THR A O 1
ATOM 4470 N N . PRO A 1 557 ? -1.217 -30.836 -8.323 1.00 85.94 557 PRO A N 1
ATOM 4471 C CA . PRO A 1 557 ? -1.037 -29.397 -8.449 1.00 85.94 557 PRO A CA 1
ATOM 4472 C C . PRO A 1 557 ? -0.201 -29.055 -9.684 1.00 85.94 557 PRO A C 1
ATOM 4474 O O . PRO A 1 557 ? 0.865 -29.635 -9.883 1.00 85.94 557 PRO A O 1
ATOM 4477 N N . ILE A 1 558 ? -0.666 -28.115 -10.503 1.00 88.75 558 ILE A N 1
ATOM 4478 C CA . ILE A 1 558 ? 0.079 -27.630 -11.672 1.00 88.75 558 ILE A CA 1
ATOM 4479 C C . ILE A 1 558 ? 0.260 -26.124 -11.593 1.00 88.75 558 ILE A C 1
ATOM 4481 O O . ILE A 1 558 ? -0.577 -25.408 -11.044 1.00 88.75 558 ILE A O 1
ATOM 4485 N N . LYS A 1 559 ? 1.360 -25.627 -12.150 1.00 90.69 559 LYS A N 1
ATOM 4486 C CA . LYS A 1 559 ? 1.634 -24.193 -12.173 1.00 90.69 559 LYS A CA 1
ATOM 4487 C C . LYS A 1 559 ? 0.598 -23.468 -13.028 1.00 90.69 559 LYS A C 1
ATOM 4489 O O . LYS A 1 559 ? 0.138 -24.001 -14.039 1.00 90.69 559 LYS A O 1
ATOM 4494 N N . ILE A 1 560 ? 0.213 -22.270 -12.599 1.00 92.88 560 ILE A N 1
ATOM 4495 C CA . ILE A 1 560 ? -0.780 -21.461 -13.303 1.00 92.88 560 ILE A CA 1
ATOM 4496 C C . ILE A 1 560 ? -0.269 -20.042 -13.513 1.00 92.88 560 ILE A C 1
ATOM 4498 O O . ILE A 1 560 ? 0.253 -19.428 -12.586 1.00 92.88 560 ILE A O 1
ATOM 4502 N N . TYR A 1 561 ? -0.422 -19.514 -14.721 1.00 94.50 561 TYR A N 1
ATOM 4503 C CA . TYR A 1 561 ? 0.041 -18.186 -15.112 1.00 94.50 561 TYR A CA 1
ATOM 4504 C C . TYR A 1 561 ? -1.101 -17.352 -15.685 1.00 94.50 561 TYR A C 1
ATOM 4506 O O . TYR A 1 561 ? -2.131 -17.879 -16.111 1.00 94.50 561 TYR A O 1
ATOM 4514 N N . LEU A 1 562 ? -0.874 -16.042 -15.746 1.00 94.44 562 LEU A N 1
ATOM 4515 C CA . LEU A 1 562 ? -1.705 -15.114 -16.500 1.00 94.44 562 LEU A CA 1
ATOM 4516 C C . LEU A 1 562 ? -0.905 -14.617 -17.706 1.00 94.44 562 LEU A C 1
ATOM 4518 O O . LEU A 1 562 ? 0.173 -14.051 -17.545 1.00 94.44 562 LEU A O 1
ATOM 4522 N N . GLU A 1 563 ? -1.427 -14.813 -18.906 1.00 92.19 563 GLU A N 1
ATOM 4523 C CA . GLU A 1 563 ? -0.826 -14.378 -20.165 1.00 92.19 563 GLU A CA 1
ATOM 4524 C C . GLU A 1 563 ? -1.612 -13.177 -20.696 1.00 92.19 563 GLU A C 1
ATOM 4526 O O . GLU A 1 563 ? -2.828 -13.252 -20.848 1.00 92.19 563 GLU A O 1
ATOM 4531 N N . ALA A 1 564 ? -0.942 -12.053 -20.956 1.00 87.75 564 ALA A N 1
ATOM 4532 C CA . ALA A 1 564 ? -1.548 -10.910 -21.632 1.00 87.75 564 ALA A CA 1
ATOM 4533 C C . ALA A 1 564 ? -1.535 -11.147 -23.146 1.00 87.75 564 ALA A C 1
ATOM 4535 O O . ALA A 1 564 ? -0.467 -11.337 -23.729 1.00 87.75 564 ALA A O 1
ATOM 4536 N N . VAL A 1 565 ? -2.713 -11.123 -23.768 1.00 81.00 565 VAL A N 1
ATOM 4537 C CA . VAL A 1 565 ? -2.899 -11.356 -25.203 1.00 81.00 565 VAL A CA 1
ATOM 4538 C C . VAL A 1 565 ? -2.369 -10.157 -25.991 1.00 81.00 565 VAL A C 1
ATOM 4540 O O . VAL A 1 565 ? -2.680 -9.007 -25.676 1.00 81.00 565 VAL A O 1
ATOM 4543 N N . ALA A 1 566 ? -1.565 -10.435 -27.019 1.00 65.62 566 ALA A N 1
ATOM 4544 C CA . ALA A 1 566 ? -1.023 -9.430 -27.924 1.00 65.62 566 ALA A CA 1
ATOM 4545 C C . ALA A 1 566 ? -2.133 -8.610 -28.610 1.00 65.62 566 ALA A C 1
ATOM 4547 O O . ALA A 1 566 ? -3.117 -9.162 -29.102 1.00 65.62 566 ALA A O 1
ATOM 4548 N N . THR A 1 567 ? -1.939 -7.294 -28.692 1.00 60.03 567 THR A N 1
ATOM 4549 C CA . THR A 1 567 ? -2.655 -6.430 -29.651 1.00 60.03 567 THR A CA 1
ATOM 4550 C C . THR A 1 567 ? -1.710 -6.125 -30.814 1.00 60.03 567 THR A C 1
ATOM 4552 O O . THR A 1 567 ? -0.508 -6.335 -30.670 1.00 60.03 567 THR A O 1
ATOM 4555 N N . ASP A 1 568 ? -2.186 -5.571 -31.937 1.00 49.19 568 ASP A N 1
ATOM 4556 C CA . ASP A 1 568 ? -1.366 -5.255 -33.134 1.00 49.19 568 ASP A CA 1
ATOM 4557 C C . ASP A 1 568 ? -0.112 -4.375 -32.872 1.00 49.19 568 ASP A C 1
ATOM 4559 O O . ASP A 1 568 ? 0.657 -4.082 -33.789 1.00 49.19 568 ASP A O 1
ATOM 4563 N N . LYS A 1 569 ? 0.101 -3.916 -31.629 1.00 49.69 569 LYS A N 1
ATOM 4564 C CA . LYS A 1 569 ? 1.213 -3.071 -31.176 1.00 49.69 569 LYS A CA 1
ATOM 4565 C C . LYS A 1 569 ? 2.035 -3.639 -30.001 1.00 49.69 569 LYS A C 1
ATOM 4567 O O . LYS A 1 569 ? 3.063 -3.042 -29.695 1.00 49.69 569 LYS A O 1
ATOM 4572 N N . GLU A 1 570 ? 1.638 -4.740 -29.351 1.00 54.38 570 GLU A N 1
ATOM 4573 C CA . GLU A 1 570 ? 2.332 -5.304 -28.172 1.00 54.38 570 GLU A CA 1
ATOM 4574 C C . GLU A 1 570 ? 2.468 -6.834 -28.264 1.00 54.38 570 GLU A C 1
ATOM 4576 O O . GLU A 1 570 ? 1.504 -7.519 -28.591 1.00 54.38 570 GLU A O 1
ATOM 4581 N N . GLU A 1 571 ? 3.651 -7.374 -27.946 1.00 59.03 571 GLU A N 1
ATOM 4582 C CA . GLU A 1 571 ? 3.889 -8.824 -27.860 1.00 59.03 571 GLU A CA 1
ATOM 4583 C C . GLU A 1 571 ? 3.175 -9.453 -26.649 1.00 59.03 571 GLU A C 1
ATOM 4585 O O . GLU A 1 571 ? 2.974 -8.807 -25.616 1.00 59.03 571 GLU A O 1
ATOM 4590 N N . THR A 1 572 ? 2.831 -10.741 -26.764 1.00 70.44 572 THR A N 1
ATOM 4591 C CA . THR A 1 572 ? 2.262 -11.541 -25.672 1.00 70.44 572 THR A CA 1
ATOM 4592 C C . THR A 1 572 ? 3.202 -11.530 -24.466 1.00 70.44 572 THR A C 1
ATOM 4594 O O . THR A 1 572 ? 4.387 -11.838 -24.596 1.00 70.44 572 THR A O 1
ATOM 4597 N N . LYS A 1 573 ? 2.681 -11.194 -23.281 1.00 82.44 573 LYS A N 1
ATOM 4598 C CA . LYS A 1 573 ? 3.479 -11.108 -22.048 1.00 82.44 573 LYS A CA 1
ATOM 4599 C C . LYS A 1 573 ? 2.914 -12.002 -20.951 1.00 82.44 573 LYS A C 1
ATOM 4601 O O . LYS A 1 573 ? 1.837 -11.723 -20.426 1.00 82.44 573 LYS A O 1
ATOM 4606 N N . THR A 1 574 ? 3.680 -13.006 -20.534 1.00 88.88 574 THR A N 1
ATOM 4607 C CA . THR A 1 574 ? 3.355 -13.856 -19.380 1.00 88.88 574 THR A CA 1
ATOM 4608 C C . THR A 1 574 ? 3.703 -13.150 -18.068 1.00 88.88 574 THR A C 1
ATOM 4610 O O . THR A 1 574 ? 4.788 -12.585 -17.902 1.00 88.88 574 THR A O 1
ATOM 4613 N N . VAL A 1 575 ? 2.775 -13.161 -17.113 1.00 91.75 575 VAL A N 1
ATOM 4614 C CA . VAL A 1 575 ? 3.024 -12.740 -15.732 1.00 91.75 575 VAL A CA 1
ATOM 4615 C C . VAL A 1 575 ? 3.709 -13.897 -14.996 1.00 91.75 575 VAL A C 1
ATOM 4617 O O . VAL A 1 575 ? 3.126 -14.982 -14.937 1.00 91.75 575 VAL A O 1
ATOM 4620 N N . PRO A 1 576 ? 4.904 -13.700 -14.404 1.00 92.38 576 PRO A N 1
ATOM 4621 C CA . PRO A 1 576 ? 5.557 -14.737 -13.611 1.00 92.38 576 PRO A CA 1
ATOM 4622 C C . PRO A 1 576 ? 4.657 -15.217 -12.474 1.00 92.38 576 PRO A C 1
ATOM 4624 O O . PRO A 1 576 ? 3.911 -14.424 -11.898 1.00 92.38 576 PRO A O 1
ATOM 4627 N N . SER A 1 577 ? 4.750 -16.497 -12.121 1.00 93.19 577 SER A N 1
ATOM 4628 C CA . SER A 1 577 ? 3.853 -17.104 -11.141 1.00 93.19 577 SER A CA 1
ATOM 4629 C C . SER A 1 577 ? 4.590 -17.883 -10.066 1.00 93.19 577 SER A C 1
ATOM 4631 O O . SER A 1 577 ? 5.509 -18.648 -10.357 1.00 93.19 577 SER A O 1
ATOM 4633 N N . VAL A 1 578 ? 4.127 -17.713 -8.830 1.00 93.19 578 VAL A N 1
ATOM 4634 C CA . VAL A 1 578 ? 4.421 -18.601 -7.698 1.00 93.19 578 VAL A CA 1
ATOM 4635 C C . VAL A 1 578 ? 3.178 -19.399 -7.261 1.00 93.19 578 VAL A C 1
ATOM 4637 O O . VAL A 1 578 ? 3.234 -20.176 -6.300 1.00 93.19 578 VAL A O 1
ATOM 4640 N N . ALA A 1 579 ? 2.056 -19.220 -7.964 1.00 93.00 579 ALA A N 1
ATOM 4641 C CA . ALA A 1 579 ? 0.773 -19.858 -7.700 1.00 93.00 579 ALA A CA 1
ATOM 4642 C C . ALA A 1 579 ? 0.631 -21.192 -8.445 1.00 93.00 579 ALA A C 1
ATOM 4644 O O . ALA A 1 579 ? 1.187 -21.391 -9.528 1.00 93.00 579 ALA A O 1
ATOM 4645 N N . TYR A 1 580 ? -0.137 -22.103 -7.851 1.00 90.94 580 TYR A N 1
ATOM 4646 C CA . TYR A 1 580 ? -0.443 -23.413 -8.418 1.00 90.94 580 TYR A CA 1
ATOM 4647 C C . TYR A 1 580 ? -1.952 -23.627 -8.381 1.00 90.94 580 TYR A C 1
ATOM 4649 O O . TYR A 1 580 ? -2.610 -23.297 -7.397 1.00 90.94 580 TYR A O 1
ATOM 4657 N N . TYR A 1 581 ? -2.486 -24.191 -9.455 1.00 88.81 581 TYR A N 1
ATOM 4658 C CA . TYR A 1 581 ? -3.839 -24.712 -9.500 1.00 88.81 581 TYR A CA 1
ATOM 4659 C C . TYR A 1 581 ? -3.881 -26.066 -8.794 1.00 88.81 581 TYR A C 1
ATOM 4661 O O . TYR A 1 581 ? -3.147 -26.984 -9.165 1.00 88.81 581 TYR A O 1
ATOM 4669 N N . SER A 1 582 ? -4.768 -26.178 -7.807 1.00 82.00 582 SER A N 1
ATOM 4670 C CA . SER A 1 582 ? -5.064 -27.425 -7.107 1.00 82.00 582 SER A CA 1
ATOM 4671 C C . SER A 1 582 ? -6.505 -27.851 -7.423 1.00 82.00 582 SER A C 1
ATOM 4673 O O . SER A 1 582 ? -7.439 -27.124 -7.080 1.00 82.00 582 SER A O 1
ATOM 4675 N N . PRO A 1 583 ? -6.707 -29.008 -8.069 1.00 68.38 583 PRO A N 1
ATOM 4676 C CA . PRO A 1 583 ? -8.015 -29.454 -8.559 1.00 68.38 583 PRO A CA 1
ATOM 4677 C C . PRO A 1 583 ? -8.942 -29.938 -7.437 1.00 68.38 583 PRO A C 1
ATOM 4679 O O . PRO A 1 583 ? -10.159 -29.821 -7.538 1.00 68.38 583 PRO A O 1
ATOM 4682 N N . LYS A 1 584 ? -8.377 -30.436 -6.330 1.00 61.81 584 LYS A N 1
ATOM 4683 C CA . LYS A 1 584 ? -9.141 -30.844 -5.149 1.00 61.81 584 LYS A CA 1
ATOM 4684 C C . LYS A 1 584 ? -9.210 -29.698 -4.154 1.00 61.81 584 LYS A C 1
ATOM 4686 O O . LYS A 1 584 ? -8.252 -29.432 -3.431 1.00 61.81 584 LYS A O 1
ATOM 4691 N N . ARG A 1 585 ? -10.379 -29.068 -4.065 1.00 55.97 585 ARG A N 1
ATOM 4692 C CA . ARG A 1 585 ? -10.802 -28.457 -2.808 1.00 55.97 585 ARG A CA 1
ATOM 4693 C C . ARG A 1 585 ? -11.038 -29.636 -1.865 1.00 55.97 585 ARG A C 1
ATOM 4695 O O . ARG A 1 585 ? -11.895 -30.470 -2.145 1.00 55.97 585 ARG A O 1
ATOM 4702 N N . THR A 1 586 ? -10.271 -29.761 -0.783 1.00 46.09 586 THR A N 1
ATOM 4703 C CA . THR A 1 586 ? -10.732 -30.551 0.365 1.00 46.09 586 THR A CA 1
ATOM 4704 C C . THR A 1 586 ? -11.905 -29.760 0.933 1.00 46.09 586 THR A C 1
ATOM 4706 O O . THR A 1 586 ? -11.741 -28.945 1.837 1.00 46.09 586 THR A O 1
ATOM 4709 N N . LEU A 1 587 ? -13.066 -29.865 0.281 1.00 46.25 587 LEU A N 1
ATOM 4710 C CA . LEU A 1 587 ? -14.317 -29.394 0.840 1.00 46.25 587 LEU A CA 1
ATOM 4711 C C . LEU A 1 587 ? -14.416 -30.098 2.187 1.00 46.25 587 LEU A C 1
ATOM 4713 O O . LEU A 1 587 ? -14.285 -31.323 2.253 1.00 46.25 587 LEU A O 1
ATOM 4717 N N . ALA A 1 588 ? -14.553 -29.326 3.264 1.00 43.28 588 ALA A N 1
ATOM 4718 C CA . ALA A 1 588 ? -15.023 -29.907 4.507 1.00 43.28 588 ALA A CA 1
ATOM 4719 C C . ALA A 1 588 ? -16.279 -30.722 4.169 1.00 43.28 588 ALA A C 1
ATOM 4721 O O . ALA A 1 588 ? -17.051 -30.300 3.301 1.00 43.28 588 ALA A O 1
ATOM 4722 N N . GLU A 1 589 ? -16.450 -31.885 4.802 1.00 47.62 589 GLU A N 1
ATOM 4723 C CA . GLU A 1 589 ? -17.693 -32.651 4.682 1.00 47.62 589 GLU A CA 1
ATOM 4724 C C . GLU A 1 589 ? -18.885 -31.687 4.745 1.00 47.62 589 GLU A C 1
ATOM 4726 O O . GLU A 1 589 ? -18.827 -30.754 5.560 1.00 47.62 589 GLU A O 1
ATOM 4731 N N . PRO A 1 590 ? -19.902 -31.844 3.873 1.00 50.19 590 PRO A N 1
ATOM 4732 C CA . PRO A 1 590 ? -21.026 -30.923 3.797 1.00 50.19 590 PRO A CA 1
ATOM 4733 C C . PRO A 1 590 ? -21.657 -30.793 5.183 1.00 50.19 590 PRO A C 1
ATOM 4735 O O . PRO A 1 590 ? -22.409 -31.645 5.644 1.00 50.19 590 PRO A O 1
ATOM 4738 N N . SER A 1 591 ? -21.282 -29.716 5.861 1.00 61.09 591 SER A N 1
ATOM 4739 C CA . SER A 1 591 ? -21.796 -29.310 7.154 1.00 61.09 591 SER A CA 1
ATOM 4740 C C . SER A 1 591 ? -22.776 -28.182 6.906 1.00 61.09 591 SER A C 1
ATOM 4742 O O . SER A 1 591 ? -22.669 -27.440 5.924 1.00 61.09 591 SER A O 1
ATOM 4744 N N . GLU A 1 592 ? -23.768 -28.072 7.778 1.00 80.94 592 GLU A N 1
ATOM 4745 C CA . GLU A 1 592 ? -24.701 -26.958 7.729 1.00 80.94 592 GLU A CA 1
ATOM 4746 C C . GLU A 1 592 ? -23.916 -25.637 7.779 1.00 80.94 592 GLU A C 1
ATOM 4748 O O . GLU A 1 592 ? -23.031 -25.451 8.623 1.00 80.94 592 GLU A O 1
ATOM 4753 N N . LYS A 1 593 ? -24.189 -24.732 6.829 1.00 89.12 593 LYS A N 1
ATOM 4754 C CA . LYS A 1 593 ? -23.497 -23.442 6.770 1.00 89.12 593 LYS A CA 1
ATOM 4755 C C . LYS A 1 593 ? -23.772 -22.675 8.053 1.00 89.12 593 LYS A C 1
ATOM 4757 O O . LYS A 1 593 ? -24.923 -22.539 8.459 1.00 89.12 593 LYS A O 1
ATOM 4762 N N . ALA A 1 594 ? -22.732 -22.067 8.613 1.00 93.38 594 ALA A N 1
ATOM 4763 C CA . ALA A 1 594 ? -22.935 -21.024 9.600 1.00 93.38 594 ALA A CA 1
ATOM 4764 C C . ALA A 1 594 ? -23.783 -19.913 8.958 1.00 93.38 594 ALA A C 1
ATOM 4766 O O . ALA A 1 594 ? -23.490 -19.436 7.856 1.00 93.38 594 ALA A O 1
ATOM 4767 N N . LEU A 1 595 ? -24.854 -19.501 9.630 1.00 93.38 595 LEU A N 1
ATOM 4768 C CA . LEU A 1 595 ? -25.696 -18.402 9.176 1.00 93.38 595 LEU A CA 1
ATOM 4769 C C . LEU A 1 595 ? -24.868 -17.117 9.089 1.00 93.38 595 LEU A C 1
ATOM 4771 O O . LEU A 1 595 ? -24.941 -16.405 8.088 1.00 93.38 595 LEU A O 1
ATOM 4775 N N . LEU A 1 596 ? -24.058 -16.856 10.118 1.00 95.94 596 LEU A N 1
ATOM 4776 C CA . LEU A 1 596 ? -23.272 -15.638 10.265 1.00 95.94 596 LEU A CA 1
ATOM 4777 C C . LEU A 1 596 ? -21.816 -15.937 10.598 1.00 95.94 596 LEU A C 1
ATOM 4779 O O . LEU A 1 596 ? -21.496 -16.509 11.640 1.00 95.94 596 LEU A O 1
ATOM 4783 N N . CYS A 1 597 ? -20.934 -15.463 9.728 1.00 97.81 597 CYS A N 1
ATOM 4784 C CA . CYS A 1 597 ? -19.497 -15.463 9.931 1.00 97.81 597 CYS A CA 1
ATOM 4785 C C . CYS A 1 597 ? -18.964 -14.035 10.025 1.00 97.81 597 CYS A C 1
ATOM 4787 O O . CYS A 1 597 ? -19.581 -13.096 9.524 1.00 97.81 597 CYS A O 1
ATOM 4789 N N . ALA A 1 598 ? -17.787 -13.872 10.618 1.00 97.75 598 ALA A N 1
ATOM 4790 C CA . ALA A 1 598 ? -17.041 -12.622 10.583 1.00 97.75 598 ALA A CA 1
ATOM 4791 C C . ALA A 1 598 ? -15.653 -12.847 9.990 1.00 97.75 598 ALA A C 1
ATOM 4793 O O . ALA A 1 598 ? -15.001 -13.853 10.274 1.00 97.75 598 ALA A O 1
ATOM 479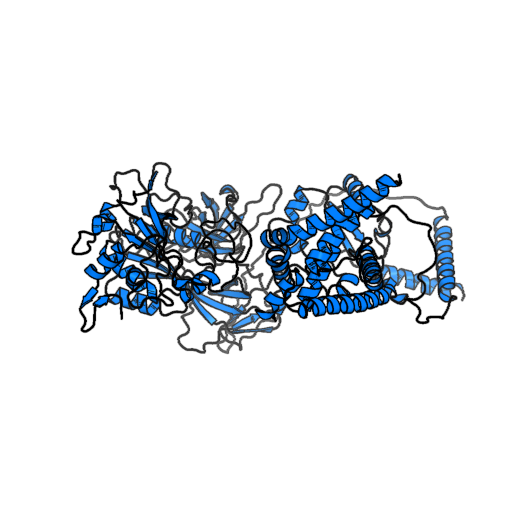4 N N . THR A 1 599 ? -15.180 -11.895 9.193 1.00 96.19 599 THR A N 1
ATOM 4795 C CA . THR A 1 599 ? -13.829 -11.921 8.643 1.00 96.19 599 THR A CA 1
ATOM 4796 C C . THR A 1 599 ? -13.139 -10.580 8.788 1.00 96.19 599 THR A C 1
ATOM 4798 O O . THR A 1 599 ? -13.754 -9.515 8.720 1.00 96.19 599 THR A O 1
ATOM 4801 N N . THR A 1 600 ? -11.833 -10.653 9.010 1.00 93.56 600 THR A N 1
ATOM 4802 C CA . THR A 1 600 ? -10.974 -9.495 9.210 1.00 93.56 600 THR A CA 1
ATOM 4803 C C . THR A 1 600 ? -9.544 -9.827 8.805 1.00 93.56 600 THR A C 1
ATOM 4805 O O . THR A 1 600 ? -9.170 -11.002 8.756 1.00 93.56 600 THR A O 1
ATOM 4808 N N . MET A 1 601 ? -8.741 -8.804 8.516 1.00 90.56 601 MET A N 1
ATOM 4809 C CA . MET A 1 601 ? -7.312 -8.952 8.249 1.00 90.56 601 MET A CA 1
ATOM 4810 C C . MET A 1 601 ? -6.515 -8.287 9.365 1.00 90.56 601 MET A C 1
ATOM 4812 O O . MET A 1 601 ? -6.738 -7.120 9.681 1.00 90.56 601 MET A O 1
ATOM 4816 N N . VAL A 1 602 ? -5.579 -9.023 9.956 1.00 89.56 602 VAL A N 1
ATOM 4817 C CA . VAL A 1 602 ? -4.934 -8.635 11.209 1.00 89.56 602 VAL A CA 1
ATOM 4818 C C . VAL A 1 602 ? -3.419 -8.664 11.120 1.00 89.56 602 VAL A C 1
ATOM 4820 O O . VAL A 1 602 ? -2.828 -9.389 10.321 1.00 89.56 602 VAL A O 1
ATOM 4823 N N . TYR A 1 603 ? -2.791 -7.854 11.968 1.00 85.81 603 TYR A N 1
ATOM 4824 C CA . TYR A 1 603 ? -1.363 -7.905 12.235 1.00 85.81 603 TYR A CA 1
ATOM 4825 C C . TYR A 1 603 ? -1.094 -7.401 13.654 1.00 85.81 603 TYR A C 1
ATOM 4827 O O . TYR A 1 603 ? -1.374 -6.238 13.956 1.00 85.81 603 TYR A O 1
ATOM 4835 N N . ASN A 1 604 ? -0.555 -8.265 14.507 1.00 86.75 604 ASN A N 1
ATOM 4836 C CA . ASN A 1 604 ? -0.290 -8.015 15.925 1.00 86.75 604 ASN A CA 1
ATOM 4837 C C . ASN A 1 604 ? -1.512 -7.538 16.722 1.00 86.75 604 ASN A C 1
ATOM 4839 O O . ASN A 1 604 ? -1.527 -6.429 17.276 1.00 86.75 604 ASN A O 1
ATOM 4843 N N . VAL A 1 605 ? -2.563 -8.357 16.728 1.00 89.00 605 VAL A N 1
ATOM 4844 C CA . VAL A 1 605 ? -3.833 -8.016 17.378 1.00 89.00 605 VAL A CA 1
ATOM 4845 C C . VAL A 1 605 ? -4.213 -8.939 18.531 1.00 89.00 605 VAL A C 1
ATOM 4847 O O . VAL A 1 605 ? -5.352 -8.861 18.994 1.00 89.00 605 VAL A O 1
ATOM 4850 N N . ALA A 1 606 ? -3.303 -9.785 19.019 1.00 90.88 606 ALA A N 1
ATOM 4851 C CA . ALA A 1 606 ? -3.589 -10.789 20.047 1.00 90.88 606 ALA A CA 1
ATOM 4852 C C . ALA A 1 606 ? -4.341 -10.192 21.250 1.00 90.88 606 ALA A C 1
ATOM 4854 O O . ALA A 1 606 ? -5.355 -10.723 21.700 1.00 90.88 606 ALA A O 1
ATOM 4855 N N . LYS A 1 607 ? -3.923 -8.999 21.687 1.00 88.06 607 LYS A N 1
ATOM 4856 C CA . LYS A 1 607 ? -4.541 -8.253 22.796 1.00 88.06 607 LYS A CA 1
ATOM 4857 C C . LYS A 1 607 ? -5.985 -7.786 22.570 1.00 88.06 607 LYS A C 1
ATOM 4859 O O . LYS A 1 607 ? -6.689 -7.560 23.545 1.00 88.06 607 LYS A O 1
ATOM 4864 N N . TYR A 1 608 ? -6.423 -7.618 21.323 1.00 88.50 608 TYR A N 1
ATOM 4865 C CA . TYR A 1 608 ? -7.786 -7.177 20.985 1.00 88.50 608 TYR A CA 1
ATOM 4866 C C . TYR A 1 608 ? -8.709 -8.353 20.681 1.00 88.50 608 TYR A C 1
ATOM 4868 O O . TYR A 1 608 ? -9.921 -8.269 20.879 1.00 88.50 608 TYR A O 1
ATOM 4876 N N . LEU A 1 609 ? -8.134 -9.448 20.176 1.00 94.75 609 LEU A N 1
ATOM 4877 C CA . LEU A 1 609 ? -8.903 -10.496 19.524 1.00 94.75 609 LEU A CA 1
ATOM 4878 C C . LEU A 1 609 ? -9.915 -11.154 20.464 1.00 94.75 609 LEU A C 1
ATOM 4880 O O . LEU A 1 609 ? -11.049 -11.406 20.068 1.00 94.75 609 LEU A O 1
ATOM 4884 N N . ARG A 1 610 ? -9.521 -11.396 21.716 1.00 95.56 610 ARG A N 1
ATOM 4885 C CA . ARG A 1 610 ? -10.377 -12.068 22.697 1.00 95.56 610 ARG A CA 1
ATOM 4886 C C . ARG A 1 610 ? -11.652 -11.276 22.998 1.00 95.56 610 ARG A C 1
ATOM 4888 O O . ARG A 1 610 ? -12.733 -11.848 22.957 1.00 95.56 610 ARG A O 1
ATOM 4895 N N . GLU A 1 611 ? -11.539 -9.972 23.257 1.00 96.88 611 GLU A N 1
ATOM 4896 C CA . GLU A 1 611 ? -12.704 -9.095 23.469 1.00 96.88 611 GLU A CA 1
ATOM 4897 C C . GLU A 1 611 ? -13.623 -9.105 22.240 1.00 96.88 611 GLU A C 1
ATOM 4899 O O . GLU A 1 611 ? -14.834 -9.288 22.369 1.00 96.88 611 GLU A O 1
ATOM 4904 N N . TRP A 1 612 ? -13.038 -8.962 21.048 1.00 97.69 612 TRP A N 1
ATOM 4905 C CA . TRP A 1 612 ? -13.784 -8.875 19.796 1.00 97.69 612 TRP A CA 1
ATOM 4906 C C . TRP A 1 612 ? -14.543 -10.167 19.460 1.00 97.69 612 TRP A C 1
ATOM 4908 O O . TRP A 1 612 ? -15.726 -10.099 19.123 1.00 97.69 612 TRP A O 1
ATOM 4918 N N . VAL A 1 613 ? -13.904 -11.336 19.602 1.00 97.94 613 VAL A N 1
ATOM 4919 C CA . VAL A 1 613 ? -14.532 -12.647 19.359 1.00 97.94 613 VAL A CA 1
ATOM 4920 C C . VAL A 1 613 ? -15.641 -12.914 20.369 1.00 97.94 613 VAL A C 1
ATOM 4922 O O . VAL A 1 613 ? -16.757 -13.231 19.969 1.00 97.94 613 VAL A O 1
ATOM 4925 N N . MET A 1 614 ? -15.373 -12.734 21.667 1.00 97.25 614 MET A N 1
ATOM 4926 C CA . MET A 1 614 ? -16.365 -13.007 22.714 1.00 97.25 614 MET A CA 1
ATOM 4927 C C . MET A 1 614 ? -17.613 -12.131 22.560 1.00 97.25 614 MET A C 1
ATOM 4929 O O . MET A 1 614 ? -18.732 -12.624 22.692 1.00 97.25 614 MET A O 1
ATOM 4933 N N . TYR A 1 615 ? -17.431 -10.844 22.247 1.00 97.62 615 TYR A N 1
ATOM 4934 C CA . TYR A 1 615 ? -18.545 -9.928 22.023 1.00 97.62 615 TYR A CA 1
ATOM 4935 C C . TYR A 1 615 ? -19.382 -10.329 20.804 1.00 97.62 615 TYR A C 1
ATOM 4937 O O . TYR A 1 615 ? -20.594 -10.500 20.924 1.00 97.62 615 TYR A O 1
ATOM 4945 N N . HIS A 1 616 ? -18.747 -10.501 19.639 1.00 97.94 616 HIS A N 1
ATOM 4946 C CA . HIS A 1 616 ? -19.469 -10.781 18.397 1.00 97.94 616 HIS A CA 1
ATOM 4947 C C . HIS A 1 616 ? -20.097 -12.178 18.384 1.00 97.94 616 HIS A C 1
ATOM 4949 O O . HIS A 1 616 ? -21.165 -12.359 17.799 1.00 97.94 616 HIS A O 1
ATOM 4955 N N . ALA A 1 617 ? -19.489 -13.148 19.071 1.00 97.62 617 ALA A N 1
ATOM 4956 C CA . ALA A 1 617 ? -20.073 -14.470 19.250 1.00 97.62 617 ALA A CA 1
ATOM 4957 C C . ALA A 1 617 ? -21.370 -14.403 20.063 1.00 97.62 617 ALA A C 1
ATOM 4959 O O . ALA A 1 617 ? -22.377 -14.993 19.678 1.00 97.62 617 ALA A O 1
ATOM 4960 N N . ALA A 1 618 ? -21.383 -13.615 21.142 1.00 96.62 618 ALA A N 1
ATOM 4961 C CA . ALA A 1 618 ? -22.552 -13.484 22.006 1.00 96.62 618 ALA A CA 1
ATOM 4962 C C . ALA A 1 618 ? -23.775 -12.870 21.300 1.00 96.62 618 ALA A C 1
ATOM 4964 O O . ALA A 1 618 ? -24.907 -13.161 21.678 1.00 96.62 618 ALA A O 1
ATOM 4965 N N . ILE A 1 619 ? -23.558 -12.040 20.276 1.00 96.25 619 ILE A N 1
ATOM 4966 C CA . ILE A 1 619 ? -24.631 -11.397 19.500 1.00 96.25 619 ILE A CA 1
ATOM 4967 C C . ILE A 1 619 ? -24.989 -12.145 18.199 1.00 96.25 619 ILE A C 1
ATOM 4969 O O . ILE A 1 619 ? -25.834 -11.665 17.440 1.00 96.25 619 ILE A O 1
ATOM 4973 N N . GLY A 1 620 ? -24.375 -13.308 17.937 1.00 96.06 620 GLY A N 1
ATOM 4974 C CA . GLY A 1 620 ? -24.806 -14.231 16.876 1.00 96.06 620 GLY A CA 1
ATOM 4975 C C . GLY A 1 620 ? -23.781 -14.613 15.807 1.00 96.06 620 GLY A C 1
ATOM 4976 O O . GLY A 1 620 ? -24.146 -15.334 14.879 1.00 96.06 620 GLY A O 1
ATOM 4977 N N . ILE A 1 621 ? -22.516 -14.176 15.886 1.00 97.69 621 ILE A N 1
ATOM 4978 C CA . ILE A 1 621 ? -21.475 -14.697 14.982 1.00 97.69 621 ILE A CA 1
ATOM 4979 C C . ILE A 1 621 ? -21.095 -16.120 15.394 1.00 97.69 621 ILE A C 1
ATOM 4981 O O . ILE A 1 621 ? -20.686 -16.367 16.523 1.00 97.69 621 ILE A O 1
ATOM 4985 N N . GLN A 1 622 ? -21.184 -17.055 14.454 1.00 96.75 622 GLN A N 1
ATOM 4986 C CA . GLN A 1 622 ? -20.942 -18.475 14.710 1.00 96.75 622 GLN A CA 1
ATOM 4987 C C . GLN A 1 622 ? -19.513 -18.902 14.366 1.00 96.75 622 GLN A C 1
ATOM 4989 O O . GLN A 1 622 ? -18.997 -19.828 14.979 1.00 96.75 622 GLN A O 1
ATOM 4994 N N . ARG A 1 623 ? -18.872 -18.231 13.399 1.00 97.19 623 ARG A N 1
ATOM 4995 C CA . ARG A 1 623 ? -17.526 -18.569 12.916 1.00 97.19 623 ARG A CA 1
ATOM 4996 C C . ARG A 1 623 ? -16.717 -17.327 12.560 1.00 97.19 623 ARG A C 1
ATOM 4998 O O . ARG A 1 623 ? -17.228 -16.388 11.950 1.00 97.19 623 ARG A O 1
ATOM 5005 N N . PHE A 1 624 ? -15.431 -17.351 12.886 1.00 97.88 624 PHE A N 1
ATOM 5006 C CA . PHE A 1 624 ? -14.490 -16.264 12.637 1.00 97.88 624 PHE A CA 1
ATOM 5007 C C . PHE A 1 624 ? -13.390 -16.727 11.686 1.00 97.88 624 PHE A C 1
ATOM 5009 O O . PHE A 1 624 ? -12.704 -17.702 11.967 1.00 97.88 624 PHE A O 1
ATOM 5016 N N . ILE A 1 625 ? -13.195 -16.019 10.574 1.00 96.38 625 ILE A N 1
ATOM 5017 C CA . ILE A 1 625 ? -12.134 -16.304 9.601 1.00 96.38 625 ILE A CA 1
ATOM 5018 C C . ILE A 1 625 ? -11.160 -15.126 9.583 1.00 96.38 625 ILE A C 1
ATOM 5020 O O . ILE A 1 625 ? -11.419 -14.083 8.977 1.00 96.38 625 ILE A O 1
ATOM 5024 N N . ILE A 1 626 ? -10.034 -15.295 10.266 1.00 95.44 626 ILE A N 1
ATOM 5025 C CA . ILE A 1 626 ? -9.049 -14.247 10.537 1.00 95.44 626 ILE A CA 1
ATOM 5026 C C . ILE A 1 626 ? -7.869 -14.396 9.581 1.00 95.44 626 ILE A C 1
ATOM 5028 O O . ILE A 1 626 ? -7.128 -15.373 9.655 1.00 95.44 626 ILE A O 1
ATOM 5032 N N . TYR A 1 627 ? -7.667 -13.408 8.713 1.00 93.94 627 TYR A N 1
ATOM 5033 C CA . TYR A 1 627 ? -6.533 -13.353 7.793 1.00 93.94 627 TYR A CA 1
ATOM 5034 C C . TYR A 1 627 ? -5.336 -12.706 8.493 1.00 93.94 627 TYR A C 1
ATOM 5036 O O . TYR A 1 627 ? -5.290 -11.492 8.671 1.00 93.94 627 TYR A O 1
ATOM 5044 N N . ASP A 1 628 ? -4.362 -13.509 8.901 1.00 91.31 628 ASP A N 1
ATOM 5045 C CA . ASP A 1 628 ? -3.151 -13.056 9.580 1.00 91.31 628 ASP A CA 1
ATOM 5046 C C . ASP A 1 628 ? -2.071 -12.651 8.568 1.00 91.31 628 ASP A C 1
ATOM 5048 O O . ASP A 1 628 ? -1.549 -13.484 7.827 1.00 91.31 628 ASP A O 1
ATOM 5052 N N . ASN A 1 629 ? -1.694 -11.374 8.557 1.00 88.19 629 ASN A N 1
ATOM 5053 C CA . ASN A 1 629 ? -0.647 -10.832 7.691 1.00 88.19 629 ASN A CA 1
ATOM 5054 C C . ASN A 1 629 ? 0.745 -10.915 8.348 1.00 88.19 629 ASN A C 1
ATOM 5056 O O . ASN A 1 629 ? 1.514 -9.951 8.355 1.00 88.19 629 ASN A O 1
ATOM 5060 N N . GLY A 1 630 ? 1.054 -12.083 8.916 1.00 83.81 630 GLY A N 1
ATOM 5061 C CA . GLY A 1 630 ? 2.357 -12.415 9.490 1.00 83.81 630 GLY A CA 1
ATOM 5062 C C . GLY A 1 630 ? 2.624 -11.791 10.857 1.00 83.81 630 GLY A C 1
ATOM 5063 O O . GLY A 1 630 ? 3.700 -11.221 11.039 1.00 83.81 630 GLY A O 1
ATOM 5064 N N . SER A 1 631 ? 1.661 -11.888 11.781 1.00 85.12 631 SER A N 1
ATOM 5065 C CA . SER A 1 631 ? 1.772 -11.411 13.167 1.00 85.12 631 SER A CA 1
ATOM 5066 C C . SER A 1 631 ? 2.996 -11.970 13.894 1.00 85.12 631 SER A C 1
ATOM 5068 O O . SER A 1 631 ? 3.402 -13.112 13.686 1.00 85.12 631 SER A O 1
ATOM 5070 N N . ASP A 1 632 ? 3.591 -11.124 14.733 1.00 82.88 632 ASP A N 1
ATOM 5071 C CA . ASP A 1 632 ? 4.771 -11.413 15.556 1.00 82.88 632 ASP A CA 1
ATOM 5072 C C . ASP A 1 632 ? 4.474 -11.367 17.071 1.00 82.88 632 ASP A C 1
ATOM 5074 O O . ASP A 1 632 ? 5.398 -11.425 17.880 1.00 82.88 632 ASP A O 1
ATOM 5078 N N . ASP A 1 633 ? 3.192 -11.285 17.443 1.00 87.56 633 ASP A N 1
ATOM 5079 C CA . ASP A 1 633 ? 2.688 -11.385 18.815 1.00 87.56 633 ASP A CA 1
ATOM 5080 C C . ASP A 1 633 ? 2.065 -12.766 19.102 1.00 87.56 633 ASP A C 1
ATOM 5082 O O . ASP A 1 633 ? 2.124 -13.691 18.290 1.00 87.56 633 ASP A O 1
ATOM 5086 N N . GLU A 1 634 ? 1.440 -12.915 20.269 1.00 92.00 634 GLU A N 1
ATOM 5087 C CA . GLU A 1 634 ? 0.859 -14.162 20.779 1.00 92.00 634 GLU A CA 1
ATOM 5088 C C . GLU A 1 634 ? -0.495 -14.520 20.125 1.00 92.00 634 GLU A C 1
ATOM 5090 O O . GLU A 1 634 ? -1.369 -15.126 20.748 1.00 92.00 634 GLU A O 1
ATOM 5095 N N . LEU A 1 635 ? -0.720 -14.130 18.863 1.00 91.88 635 LEU A N 1
ATOM 5096 C CA . LEU A 1 635 ? -1.998 -14.330 18.167 1.00 91.88 635 LEU A CA 1
ATOM 5097 C C . LEU A 1 635 ? -2.415 -15.807 18.134 1.00 91.88 635 LEU A C 1
ATOM 5099 O O . LEU A 1 635 ? -3.596 -16.112 18.287 1.00 91.88 635 LEU A O 1
ATOM 5103 N N . ASN A 1 636 ? -1.452 -16.713 17.948 1.00 92.69 636 ASN A N 1
ATOM 5104 C CA . ASN A 1 636 ? -1.701 -18.157 17.914 1.00 92.69 636 ASN A CA 1
ATOM 5105 C C . ASN A 1 636 ? -2.242 -18.659 19.246 1.00 92.69 636 ASN A C 1
ATOM 5107 O O . ASN A 1 636 ? -3.289 -19.296 19.265 1.00 92.69 636 ASN A O 1
ATOM 5111 N N . ASP A 1 637 ? -1.580 -18.292 20.339 1.00 94.50 637 ASP A N 1
ATOM 5112 C CA . ASP A 1 637 ? -1.963 -18.686 21.690 1.00 94.50 637 ASP A CA 1
ATOM 5113 C C . ASP A 1 637 ? -3.385 -18.200 22.003 1.00 94.50 637 ASP A C 1
ATOM 5115 O O . ASP A 1 637 ? -4.205 -18.936 22.549 1.00 94.50 637 ASP A O 1
ATOM 5119 N N . VAL A 1 638 ? -3.727 -16.972 21.592 1.00 95.38 638 VAL A N 1
ATOM 5120 C CA . VAL A 1 638 ? -5.085 -16.435 21.770 1.00 95.38 638 VAL A CA 1
ATOM 5121 C C . VAL A 1 638 ? -6.118 -17.215 20.952 1.00 95.38 638 VAL A C 1
ATOM 5123 O O . VAL A 1 638 ? -7.194 -17.509 21.476 1.00 95.38 638 VAL A O 1
ATOM 5126 N N . VAL A 1 639 ? -5.814 -17.571 19.700 1.00 96.25 639 VAL A N 1
ATOM 5127 C CA . VAL A 1 639 ? -6.702 -18.389 18.852 1.00 96.25 639 VAL A CA 1
ATOM 5128 C C . VAL A 1 639 ? -6.899 -19.787 19.447 1.00 96.25 639 VAL A C 1
ATOM 5130 O O . VAL A 1 639 ? -8.032 -20.255 19.527 1.00 96.25 639 VAL A O 1
ATOM 5133 N N . GLU A 1 640 ? -5.833 -20.437 19.915 1.00 96.31 640 GLU A N 1
ATOM 5134 C CA . GLU A 1 640 ? -5.904 -21.756 20.557 1.00 96.31 640 GLU A CA 1
ATOM 5135 C C . GLU A 1 640 ? -6.757 -21.724 21.826 1.00 96.31 640 GLU A C 1
ATOM 5137 O O . GLU A 1 640 ? -7.623 -22.579 22.020 1.00 96.31 640 GLU A O 1
ATOM 5142 N N . VAL A 1 641 ? -6.578 -20.699 22.661 1.00 96.19 641 VAL A N 1
ATOM 5143 C CA . VAL A 1 641 ? -7.387 -20.511 23.867 1.00 96.19 641 VAL A CA 1
ATOM 5144 C C . VAL A 1 641 ? -8.863 -20.279 23.524 1.00 96.19 641 VAL A C 1
ATOM 5146 O O . VAL A 1 641 ? -9.731 -20.850 24.182 1.00 96.19 641 VAL A O 1
ATOM 5149 N N . LEU A 1 642 ? -9.170 -19.460 22.512 1.00 97.06 642 LEU A N 1
ATOM 5150 C CA . LEU A 1 642 ? -10.550 -19.222 22.067 1.00 97.06 642 LEU A CA 1
ATOM 5151 C C . LEU A 1 642 ? -11.203 -20.508 21.537 1.00 97.06 642 LEU A C 1
ATOM 5153 O O . LEU A 1 642 ? -12.335 -20.815 21.909 1.00 97.06 642 LEU A O 1
ATOM 5157 N N . ASN A 1 643 ? -10.476 -21.299 20.750 1.00 97.25 643 ASN A N 1
ATOM 5158 C CA . ASN A 1 643 ? -10.956 -22.593 20.263 1.00 97.25 643 ASN A CA 1
ATOM 5159 C C . ASN A 1 643 ? -11.170 -23.595 21.412 1.00 97.25 643 ASN A C 1
ATOM 5161 O O . ASN A 1 643 ? -12.179 -24.300 21.439 1.00 97.25 643 ASN A O 1
ATOM 5165 N N . GLY A 1 644 ? -10.285 -23.613 22.416 1.00 96.62 644 GLY A N 1
ATOM 5166 C CA . GLY A 1 644 ? -10.471 -24.397 23.645 1.00 96.62 644 GLY A CA 1
ATOM 5167 C C . GLY A 1 644 ? -11.705 -23.982 24.459 1.00 96.62 644 GLY A C 1
ATOM 5168 O O . GLY A 1 644 ? -12.298 -24.800 25.161 1.00 96.62 644 GLY A O 1
ATOM 5169 N N . GLU A 1 645 ? -12.140 -22.729 24.320 1.00 96.00 645 GLU A N 1
ATOM 5170 C CA . GLU A 1 645 ? -13.383 -22.186 24.884 1.00 96.00 645 GLU A CA 1
ATOM 5171 C C . GLU A 1 645 ? -14.610 -22.384 23.980 1.00 96.00 645 GLU A C 1
ATOM 5173 O O . GLU A 1 645 ? -15.684 -21.872 24.293 1.00 96.00 645 GLU A O 1
ATOM 5178 N N . LYS A 1 646 ? -14.478 -23.181 22.910 1.00 95.75 646 LYS A N 1
ATOM 5179 C CA . LYS A 1 646 ? -15.528 -23.529 21.938 1.00 95.75 646 LYS A CA 1
ATOM 5180 C C . LYS A 1 646 ? -15.972 -22.390 21.011 1.00 95.75 646 LYS A C 1
ATOM 5182 O O . LYS A 1 646 ? -17.033 -22.497 20.399 1.00 95.75 646 LYS A O 1
ATOM 5187 N N . TYR A 1 647 ? -15.183 -21.327 20.869 1.00 97.00 647 TYR A N 1
ATOM 5188 C CA . TYR A 1 647 ? -15.372 -20.386 19.762 1.00 97.00 647 TYR A CA 1
ATOM 5189 C C . TYR A 1 647 ? -14.788 -20.991 18.481 1.00 97.00 647 TYR A C 1
ATOM 5191 O O . TYR A 1 647 ? -13.704 -21.554 18.529 1.00 97.00 647 TYR A O 1
ATOM 5199 N N . ASP A 1 648 ? -15.470 -20.876 17.340 1.00 96.31 648 ASP A N 1
ATOM 5200 C CA . ASP A 1 648 ? -14.955 -21.371 16.054 1.00 96.31 648 ASP A CA 1
ATOM 5201 C C . ASP A 1 648 ? -14.111 -20.284 15.372 1.00 96.31 648 ASP A C 1
ATOM 5203 O O . ASP A 1 648 ? -14.634 -19.407 14.674 1.00 96.31 648 ASP A O 1
ATOM 5207 N N . VAL A 1 649 ? -12.801 -20.298 15.637 1.00 97.31 649 VAL A N 1
ATOM 5208 C CA . VAL A 1 649 ? -11.844 -19.319 15.114 1.00 97.31 649 VAL A CA 1
ATOM 5209 C C . VAL A 1 649 ? -10.843 -19.987 14.174 1.00 97.31 649 VAL A C 1
ATOM 5211 O O . VAL A 1 649 ? -9.918 -20.691 14.587 1.00 97.31 649 VAL A O 1
ATOM 5214 N N . ILE A 1 650 ? -10.988 -19.685 12.886 1.00 94.94 650 ILE A N 1
ATOM 5215 C CA . ILE A 1 650 ? -10.109 -20.128 11.808 1.00 94.94 650 ILE A CA 1
ATOM 5216 C C . ILE A 1 650 ? -9.109 -19.018 11.501 1.00 94.94 650 ILE A C 1
ATOM 5218 O O . ILE A 1 650 ? -9.469 -17.940 11.027 1.00 94.94 650 ILE A O 1
ATOM 5222 N N . LYS A 1 651 ? -7.824 -19.298 11.716 1.00 93.75 651 LYS A N 1
ATOM 5223 C CA . LYS A 1 651 ? -6.734 -18.407 11.316 1.00 93.75 651 LYS A CA 1
ATOM 5224 C C . LYS A 1 651 ? -6.182 -18.827 9.953 1.00 93.75 651 LYS A C 1
ATOM 5226 O O . LYS A 1 651 ? -5.641 -19.920 9.804 1.00 93.75 651 LYS A O 1
ATOM 5231 N N . VAL A 1 652 ? -6.256 -17.929 8.979 1.00 92.44 652 VAL A N 1
ATOM 5232 C CA . VAL A 1 652 ? -5.694 -18.087 7.635 1.00 92.44 652 VAL A CA 1
ATOM 5233 C C . VAL A 1 652 ? -4.450 -17.217 7.524 1.00 92.44 652 VAL A C 1
ATOM 5235 O O . VAL A 1 652 ? -4.533 -15.998 7.633 1.00 92.44 652 VAL A O 1
ATOM 5238 N N . LEU A 1 653 ? -3.283 -17.812 7.283 1.00 91.62 653 LEU A N 1
ATOM 5239 C CA . LEU A 1 653 ? -2.085 -17.023 7.004 1.00 91.62 653 LEU A CA 1
ATOM 5240 C C . LEU A 1 653 ? -2.190 -16.371 5.617 1.00 91.62 653 LEU A C 1
ATOM 5242 O O . LEU A 1 653 ? -2.254 -17.064 4.603 1.00 91.62 653 LEU A O 1
ATOM 5246 N N . TRP A 1 654 ? -2.126 -15.043 5.580 1.00 91.62 654 TRP A N 1
ATOM 5247 C CA . TRP A 1 654 ? -2.155 -14.221 4.375 1.00 91.62 654 TRP A CA 1
ATOM 5248 C C . TRP A 1 654 ? -0.885 -13.379 4.276 1.00 91.62 654 TRP A C 1
ATOM 5250 O O . TRP A 1 654 ? -0.879 -12.173 4.504 1.00 91.62 654 TRP A O 1
ATOM 5260 N N . ILE A 1 655 ? 0.225 -14.031 3.936 1.00 87.12 655 ILE A N 1
ATOM 5261 C CA . ILE A 1 655 ? 1.578 -13.451 3.991 1.00 87.12 655 ILE A CA 1
ATOM 5262 C C . ILE A 1 655 ? 1.856 -12.373 2.913 1.00 87.12 655 ILE A C 1
ATOM 5264 O O . ILE A 1 655 ? 2.972 -11.869 2.789 1.00 87.12 655 ILE A O 1
ATOM 5268 N N . TRP A 1 656 ? 0.858 -12.040 2.093 1.00 88.00 656 TRP A N 1
ATOM 5269 C CA . TRP A 1 656 ? 0.979 -11.250 0.870 1.00 88.00 656 TRP A CA 1
ATOM 5270 C C . TRP A 1 656 ? 0.926 -9.729 1.134 1.00 88.00 656 TRP A C 1
ATOM 5272 O O . TRP A 1 656 ? -0.135 -9.188 1.465 1.00 88.00 656 TRP A O 1
ATOM 5282 N N . PRO A 1 657 ? 2.020 -8.966 0.922 1.00 78.94 657 PRO A N 1
ATOM 5283 C CA . PRO A 1 657 ? 2.067 -7.563 1.337 1.00 78.94 657 PRO A CA 1
ATOM 5284 C C . PRO A 1 657 ? 1.108 -6.638 0.566 1.00 78.94 657 PRO A C 1
ATOM 5286 O O . PRO A 1 657 ? 1.218 -6.490 -0.653 1.00 78.94 657 PRO A O 1
ATOM 5289 N N . LYS A 1 658 ? 0.274 -5.876 1.292 1.00 72.38 658 LYS A N 1
ATOM 5290 C CA . LYS A 1 658 ? -0.631 -4.833 0.749 1.00 72.38 658 LYS A CA 1
ATOM 5291 C C . LYS A 1 658 ? -1.646 -5.375 -0.267 1.00 72.38 658 LYS A C 1
ATOM 5293 O O . LYS A 1 658 ? -1.691 -4.906 -1.407 1.00 72.38 658 LYS A O 1
ATOM 5298 N N . THR A 1 659 ? -2.417 -6.373 0.150 1.00 79.69 659 THR A N 1
ATOM 5299 C CA . THR A 1 659 ? -3.402 -7.080 -0.686 1.00 79.69 659 THR A CA 1
ATOM 5300 C C . THR A 1 659 ? -4.722 -7.276 0.075 1.00 79.69 659 THR A C 1
ATOM 5302 O O . THR A 1 659 ? -5.270 -8.372 0.114 1.00 79.69 659 THR A O 1
ATOM 5305 N N . GLN A 1 660 ? -5.224 -6.226 0.739 1.00 83.25 660 GLN A N 1
ATOM 5306 C CA . GLN A 1 660 ? -6.415 -6.342 1.593 1.00 83.25 660 GLN A CA 1
ATOM 5307 C C . GLN A 1 660 ? -7.671 -6.690 0.782 1.00 83.25 660 GLN A C 1
ATOM 5309 O O . GLN A 1 660 ? -8.399 -7.597 1.172 1.00 83.25 660 GLN A O 1
ATOM 5314 N N . GLU A 1 661 ? -7.899 -6.043 -0.368 1.00 87.12 661 GLU A N 1
ATOM 5315 C CA . GLU A 1 661 ? -9.032 -6.381 -1.246 1.00 87.12 661 GLU A CA 1
ATOM 5316 C C . GLU A 1 661 ? -8.950 -7.819 -1.751 1.00 87.12 661 GLU A C 1
ATOM 5318 O O . GLU A 1 661 ? -9.943 -8.543 -1.724 1.00 87.12 661 GLU A O 1
ATOM 5323 N N . ALA A 1 662 ? -7.757 -8.251 -2.167 1.00 90.25 662 ALA A N 1
ATOM 5324 C CA . ALA A 1 662 ? -7.529 -9.624 -2.597 1.00 90.25 662 ALA A CA 1
ATOM 5325 C C . ALA A 1 662 ? -7.786 -10.612 -1.450 1.00 90.25 662 ALA A C 1
ATOM 5327 O O . ALA A 1 662 ? -8.436 -11.625 -1.671 1.00 90.25 662 ALA A O 1
ATOM 5328 N N . GLY A 1 663 ? -7.361 -10.299 -0.221 1.00 92.25 663 GLY A N 1
ATOM 5329 C CA . GLY A 1 663 ? -7.627 -11.130 0.954 1.00 92.25 663 GLY A CA 1
ATOM 5330 C C . GLY A 1 663 ? -9.113 -11.221 1.306 1.00 92.25 663 GLY A C 1
ATOM 5331 O O . GLY A 1 663 ? -9.599 -12.308 1.596 1.00 92.25 663 GLY A O 1
ATOM 5332 N N . PHE A 1 664 ? -9.875 -10.128 1.211 1.00 93.56 664 PHE A N 1
ATOM 5333 C CA . PHE A 1 664 ? -11.330 -10.174 1.415 1.00 93.56 664 PHE A CA 1
ATOM 5334 C C . PHE A 1 664 ? -12.080 -10.862 0.270 1.00 93.56 664 PHE A C 1
ATOM 5336 O O . PHE A 1 664 ? -13.049 -11.575 0.526 1.00 93.56 664 PHE A O 1
ATOM 5343 N N . SER A 1 665 ? -11.607 -10.719 -0.969 1.00 94.38 665 SER A N 1
ATOM 5344 C CA . SER A 1 665 ? -12.116 -11.479 -2.119 1.00 94.38 665 SER A CA 1
ATOM 5345 C C . SER A 1 665 ? -11.847 -12.974 -1.942 1.00 94.38 665 SER A C 1
ATOM 5347 O O . SER A 1 665 ? -12.734 -13.798 -2.145 1.00 94.38 665 SER A O 1
ATOM 5349 N N . HIS A 1 666 ? -10.648 -13.326 -1.471 1.00 94.19 666 HIS A N 1
ATOM 5350 C CA . HIS A 1 666 ? -10.293 -14.687 -1.093 1.00 94.19 666 HIS A CA 1
ATOM 5351 C C . HIS A 1 666 ? -11.196 -15.202 0.037 1.00 94.19 666 HIS A C 1
ATOM 5353 O O . HIS A 1 666 ? -11.715 -16.310 -0.059 1.00 94.19 666 HIS A O 1
ATOM 5359 N N . ALA A 1 667 ? -11.448 -14.401 1.077 1.00 94.00 667 ALA A N 1
ATOM 5360 C CA . ALA A 1 667 ? -12.344 -14.756 2.178 1.00 94.00 667 ALA A CA 1
ATOM 5361 C C . ALA A 1 667 ? -13.784 -15.008 1.715 1.00 94.00 667 ALA A C 1
ATOM 5363 O O . ALA A 1 667 ? -14.409 -15.952 2.194 1.00 94.00 667 ALA A O 1
ATOM 5364 N N . ALA A 1 668 ? -14.288 -14.213 0.764 1.00 94.94 668 ALA A N 1
ATOM 5365 C CA . ALA A 1 668 ? -15.612 -14.409 0.179 1.00 94.94 668 ALA A CA 1
ATOM 5366 C C . ALA A 1 668 ? -15.715 -15.768 -0.531 1.00 94.94 668 ALA A C 1
ATOM 5368 O O . ALA A 1 668 ? -16.661 -16.511 -0.291 1.00 94.94 668 ALA A O 1
ATOM 5369 N N . VAL A 1 669 ? -14.716 -16.127 -1.347 1.00 93.50 669 VAL A N 1
ATOM 5370 C CA . VAL A 1 669 ? -14.681 -17.417 -2.063 1.00 93.50 669 VAL A CA 1
ATOM 5371 C C . VAL A 1 669 ? -14.494 -18.587 -1.099 1.00 93.50 669 VAL A C 1
ATOM 5373 O O . VAL A 1 669 ? -15.230 -19.572 -1.156 1.00 93.50 669 VAL A O 1
ATOM 5376 N N . TYR A 1 670 ? -13.525 -18.473 -0.190 1.00 91.62 670 TYR A N 1
ATOM 5377 C CA . TYR A 1 670 ? -13.205 -19.504 0.792 1.00 91.62 670 TYR A CA 1
ATOM 5378 C C . TYR A 1 670 ? -14.394 -19.796 1.714 1.00 91.62 670 TYR A C 1
ATOM 5380 O O . TYR A 1 670 ? -14.744 -20.959 1.907 1.00 91.62 670 TYR A O 1
ATOM 5388 N N . GLY A 1 671 ? -15.036 -18.745 2.231 1.00 92.00 671 GLY A N 1
ATOM 5389 C CA . GLY A 1 671 ? -16.144 -18.843 3.176 1.00 92.00 671 GLY A CA 1
ATOM 5390 C C . GLY A 1 671 ? -17.500 -19.170 2.550 1.00 92.00 671 GLY A C 1
ATOM 5391 O O . GLY A 1 671 ? -18.407 -19.533 3.293 1.00 92.00 671 GLY A O 1
ATOM 5392 N N . ASN A 1 672 ? -17.661 -19.075 1.224 1.00 91.31 672 ASN A N 1
ATOM 5393 C CA . ASN A 1 672 ? -18.956 -19.249 0.547 1.00 91.31 672 ASN A CA 1
ATOM 5394 C C . ASN A 1 672 ? -19.625 -20.600 0.841 1.00 91.31 672 ASN A C 1
ATOM 5396 O O . ASN A 1 672 ? -20.851 -20.694 0.888 1.00 91.31 672 ASN A O 1
ATOM 5400 N N . ASP A 1 673 ? -18.833 -21.643 1.073 1.00 87.19 673 ASP A N 1
ATOM 5401 C CA . ASP A 1 673 ? -19.347 -22.994 1.312 1.00 87.19 673 ASP A CA 1
ATOM 5402 C C . ASP A 1 673 ? -19.674 -23.236 2.784 1.00 87.19 673 ASP A C 1
ATOM 5404 O O . ASP A 1 673 ? -20.429 -24.144 3.102 1.00 87.19 673 ASP A O 1
ATOM 5408 N N . THR A 1 674 ? -19.140 -22.406 3.678 1.00 90.94 674 THR A N 1
ATOM 5409 C CA . THR A 1 674 ? -19.229 -22.580 5.132 1.00 90.94 674 THR A CA 1
ATOM 5410 C C . THR A 1 674 ? -20.053 -21.500 5.828 1.00 90.94 674 THR A C 1
ATOM 5412 O O . THR A 1 674 ? -20.350 -21.642 7.012 1.00 90.94 674 THR A O 1
ATOM 5415 N N . CYS A 1 675 ? -20.377 -20.413 5.124 1.00 94.69 675 CYS A N 1
ATOM 5416 C CA . CYS A 1 675 ? -21.006 -19.208 5.652 1.00 94.69 675 CYS A CA 1
ATOM 5417 C C . CYS A 1 675 ? -22.107 -18.719 4.702 1.00 94.69 675 CYS A C 1
ATOM 5419 O O . CYS A 1 675 ? -21.909 -18.676 3.489 1.00 94.69 675 CYS A O 1
ATOM 5421 N N . THR A 1 676 ? -23.251 -18.305 5.246 1.00 95.06 676 THR A N 1
ATOM 5422 C CA . THR A 1 676 ? -24.333 -17.681 4.462 1.00 95.06 676 THR A CA 1
ATOM 5423 C C . THR A 1 676 ? -24.114 -16.174 4.344 1.00 95.06 676 THR A C 1
ATOM 5425 O O . THR A 1 676 ? -24.040 -15.630 3.239 1.00 95.06 676 THR A O 1
ATOM 5428 N N . TRP A 1 677 ? -23.949 -15.509 5.488 1.00 96.44 677 TRP A N 1
ATOM 5429 C CA . TRP A 1 677 ? -23.592 -14.100 5.599 1.00 96.44 677 TRP A CA 1
ATOM 5430 C C . TRP A 1 677 ? -22.189 -13.947 6.184 1.00 96.44 677 TRP A C 1
ATOM 5432 O O . TRP A 1 677 ? -21.783 -14.695 7.075 1.00 96.44 677 TRP A O 1
ATOM 5442 N N . MET A 1 678 ? -21.456 -12.950 5.700 1.00 97.69 678 MET A N 1
ATOM 5443 C CA . MET A 1 678 ? -20.119 -12.607 6.165 1.00 97.69 678 MET A CA 1
ATOM 5444 C C . MET A 1 678 ? -20.073 -11.138 6.572 1.00 97.69 678 MET A C 1
ATOM 5446 O O . MET A 1 678 ? -20.334 -10.244 5.768 1.00 97.69 678 MET A O 1
ATOM 5450 N N . MET A 1 679 ? -19.722 -10.892 7.826 1.00 97.56 679 MET A N 1
ATOM 5451 C CA . MET A 1 679 ? -19.472 -9.571 8.378 1.00 97.56 679 MET A CA 1
ATOM 5452 C C . MET A 1 679 ? -18.012 -9.182 8.150 1.00 97.56 679 MET A C 1
ATOM 5454 O O . MET A 1 679 ? -17.104 -9.877 8.605 1.00 97.56 679 MET A O 1
ATOM 5458 N N . TYR A 1 680 ? -17.785 -8.059 7.472 1.00 95.56 680 TYR A N 1
ATOM 5459 C CA . TYR A 1 680 ? -16.448 -7.533 7.204 1.00 95.56 680 TYR A CA 1
ATOM 5460 C C . TYR A 1 680 ? -16.168 -6.359 8.145 1.00 95.56 680 TYR A C 1
ATOM 5462 O O . TYR A 1 680 ? -16.504 -5.220 7.822 1.00 95.56 680 TYR A O 1
ATOM 5470 N N . LEU A 1 681 ? -15.529 -6.622 9.286 1.00 93.38 681 LEU A N 1
ATOM 5471 C CA . LEU A 1 681 ? -15.184 -5.615 10.302 1.00 93.38 681 LEU A CA 1
ATOM 5472 C C . LEU A 1 681 ? -13.727 -5.738 10.744 1.00 93.38 681 LEU A C 1
ATOM 5474 O O . LEU A 1 681 ? -13.159 -6.827 10.740 1.00 93.38 681 LEU A O 1
ATOM 5478 N N . ASP A 1 682 ? -13.118 -4.624 11.137 1.00 92.06 682 ASP A N 1
ATOM 5479 C CA . ASP A 1 682 ? -11.799 -4.635 11.771 1.00 92.06 682 ASP A CA 1
ATOM 5480 C C . ASP A 1 682 ? -11.909 -5.085 13.246 1.00 92.06 682 ASP A C 1
ATOM 5482 O O . ASP A 1 682 ? -12.960 -4.972 13.876 1.00 92.06 682 ASP A O 1
ATOM 5486 N N . VAL A 1 683 ? -10.825 -5.608 13.831 1.00 92.38 683 VAL A N 1
ATOM 5487 C CA . VAL A 1 683 ? -10.831 -6.132 15.220 1.00 92.38 683 VAL A CA 1
ATOM 5488 C C . VAL A 1 683 ? -11.126 -5.058 16.284 1.00 92.38 683 VAL A C 1
ATOM 5490 O O . VAL A 1 683 ? -11.424 -5.365 17.435 1.00 92.38 683 VAL A O 1
ATOM 5493 N N . ASP A 1 684 ? -11.025 -3.781 15.921 1.00 92.31 684 ASP A N 1
ATOM 5494 C CA . ASP A 1 684 ? -11.384 -2.636 16.756 1.00 92.31 684 ASP A CA 1
ATOM 5495 C C . ASP A 1 684 ? -12.747 -2.023 16.402 1.00 92.31 684 ASP A C 1
ATOM 5497 O O . ASP A 1 684 ? -13.027 -0.881 16.764 1.00 92.31 684 ASP A O 1
ATOM 5501 N N . GLU A 1 685 ? -13.600 -2.778 15.714 1.00 95.25 685 GLU A N 1
ATOM 5502 C CA . GLU A 1 685 ? -14.938 -2.369 15.295 1.00 95.25 685 GLU A CA 1
ATOM 5503 C C . GLU A 1 685 ? -15.996 -3.293 15.894 1.00 95.25 685 GLU A C 1
ATOM 5505 O O . GLU A 1 685 ? -15.933 -4.512 15.743 1.00 95.25 685 GLU A O 1
ATOM 5510 N N . PHE A 1 686 ? -16.966 -2.700 16.593 1.00 97.38 686 PHE A N 1
ATOM 5511 C CA . PHE A 1 686 ? -17.989 -3.411 17.357 1.00 97.38 686 PHE A CA 1
ATOM 5512 C C . PHE A 1 686 ? -19.377 -3.021 16.863 1.00 97.38 686 PHE A C 1
ATOM 5514 O O . PHE A 1 686 ? -19.791 -1.871 17.018 1.00 97.38 686 PHE A O 1
ATOM 5521 N N . LEU A 1 687 ? -20.105 -3.975 16.280 1.00 97.00 687 LEU A N 1
ATOM 5522 C CA . LEU A 1 687 ? -21.492 -3.760 15.871 1.00 97.00 687 LEU A CA 1
ATOM 5523 C C . LEU A 1 687 ? -22.381 -3.590 17.106 1.00 97.00 687 LEU A C 1
ATOM 5525 O O . LEU A 1 687 ? -22.314 -4.395 18.030 1.00 97.00 687 LEU A O 1
ATOM 5529 N N . PHE A 1 688 ? -23.216 -2.560 17.129 1.00 95.94 688 PHE A N 1
ATOM 5530 C CA . PHE A 1 688 ? -24.077 -2.209 18.252 1.00 95.94 688 PHE A CA 1
ATOM 5531 C C . PHE A 1 688 ? -25.428 -1.693 17.748 1.00 95.94 688 PHE A C 1
ATOM 5533 O O . PHE A 1 688 ? -25.482 -0.928 16.791 1.00 95.94 688 PHE A O 1
ATOM 5540 N N . SER A 1 689 ? -26.518 -2.064 18.417 1.00 95.31 689 SER A N 1
ATOM 5541 C CA . SER A 1 689 ? -27.837 -1.458 18.211 1.00 95.31 689 SER A CA 1
ATOM 5542 C C . SER A 1 689 ? -28.298 -0.764 19.493 1.00 95.31 689 SER A C 1
ATOM 5544 O O . SER A 1 689 ? -28.305 -1.407 20.548 1.00 95.31 689 SER A O 1
ATOM 5546 N N . PRO A 1 690 ? -28.752 0.503 19.434 1.00 92.00 690 PRO A N 1
ATOM 5547 C CA . PRO A 1 690 ? -29.400 1.167 20.567 1.00 92.00 690 PRO A CA 1
ATOM 5548 C C . PRO A 1 690 ? -30.574 0.375 21.163 1.00 92.00 690 PRO A C 1
ATOM 5550 O O . PRO A 1 690 ? -30.814 0.443 22.370 1.00 92.00 690 PRO A O 1
ATOM 5553 N N . ALA A 1 691 ? -31.261 -0.449 20.364 1.00 91.25 691 ALA A N 1
ATOM 5554 C CA . ALA A 1 691 ? -32.337 -1.316 20.841 1.00 91.25 691 ALA A CA 1
ATOM 5555 C C . ALA A 1 691 ? -31.870 -2.369 21.870 1.00 91.25 691 ALA A C 1
ATOM 5557 O O . ALA A 1 691 ? -32.677 -2.871 22.659 1.00 91.25 691 ALA A O 1
ATOM 5558 N N . TRP A 1 692 ? -30.573 -2.698 21.906 1.00 93.25 692 TRP A N 1
ATOM 5559 C CA . TRP A 1 692 ? -30.014 -3.695 22.822 1.00 93.25 692 TRP A CA 1
ATOM 5560 C C . TRP A 1 692 ? -29.794 -3.166 24.244 1.00 93.25 692 TRP A C 1
ATOM 5562 O O . TRP A 1 692 ? -29.662 -3.974 25.161 1.00 93.25 692 TRP A O 1
ATOM 5572 N N . ASP A 1 693 ? -29.834 -1.846 24.477 1.00 86.94 693 ASP A N 1
ATOM 5573 C CA . ASP A 1 693 ? -29.566 -1.232 25.794 1.00 86.94 693 ASP A CA 1
ATOM 5574 C C . ASP A 1 693 ? -30.467 -1.781 26.920 1.00 86.94 693 ASP A C 1
ATOM 5576 O O . ASP A 1 693 ? -30.072 -1.826 28.090 1.00 86.94 693 ASP A O 1
ATOM 5580 N N . LYS A 1 694 ? -31.681 -2.230 26.578 1.00 85.19 694 LYS A N 1
ATOM 5581 C CA . LYS A 1 694 ? -32.648 -2.788 27.537 1.00 85.19 694 LYS A CA 1
ATOM 5582 C C . LYS A 1 694 ? -32.426 -4.277 27.836 1.00 85.19 694 LYS A C 1
ATOM 5584 O O . LYS A 1 694 ? -32.956 -4.774 28.828 1.00 85.19 694 LYS A O 1
ATOM 5589 N N . GLN A 1 695 ? -31.632 -4.987 27.036 1.00 89.75 695 GLN A N 1
ATOM 5590 C CA . GLN A 1 695 ? -31.477 -6.438 27.144 1.00 89.75 695 GLN A CA 1
ATOM 5591 C C . GLN A 1 695 ? -30.625 -6.832 28.353 1.00 89.75 695 GLN A C 1
ATOM 5593 O O . GLN A 1 695 ? -29.577 -6.240 28.637 1.00 89.75 695 GLN A O 1
ATOM 5598 N N . SER A 1 696 ? -31.094 -7.810 29.130 1.00 88.94 696 SER A N 1
ATOM 5599 C CA . SER A 1 696 ? -30.388 -8.298 30.323 1.00 88.94 696 SER A CA 1
ATOM 5600 C C . SER A 1 696 ? -29.170 -9.145 29.977 1.00 88.94 696 SER A C 1
ATOM 5602 O O . SER A 1 696 ? -28.153 -9.023 30.655 1.00 88.94 696 SER A O 1
ATOM 5604 N N . GLN A 1 697 ? -29.272 -9.929 28.908 1.00 91.81 697 GLN A N 1
ATOM 5605 C CA . GLN A 1 697 ? -28.262 -10.854 28.410 1.00 91.81 697 GLN A CA 1
ATOM 5606 C C . GLN A 1 697 ? -28.172 -10.751 26.879 1.00 91.81 697 GLN A C 1
ATOM 5608 O O . GLN A 1 697 ? -29.150 -10.333 26.249 1.00 91.81 697 GLN A O 1
ATOM 5613 N N . PRO A 1 698 ? -27.023 -11.100 26.277 1.00 94.31 698 PRO A N 1
ATOM 5614 C CA . PRO A 1 698 ? -26.900 -11.203 24.830 1.00 94.31 698 PRO A CA 1
ATOM 5615 C C . PRO A 1 698 ? -27.663 -12.429 24.299 1.00 94.31 698 PRO A C 1
ATOM 5617 O O . PRO A 1 698 ? -27.936 -13.371 25.046 1.00 94.31 698 PRO A O 1
ATOM 5620 N N . SER A 1 699 ? -28.004 -12.425 23.009 1.00 92.25 699 SER A N 1
ATOM 5621 C CA . SER A 1 699 ? -28.625 -13.571 22.334 1.00 92.25 699 SER A CA 1
ATOM 5622 C C . SER A 1 699 ? -28.110 -13.717 20.906 1.00 92.25 699 SER A C 1
ATOM 5624 O O . SER A 1 699 ? -27.905 -12.721 20.210 1.00 92.25 699 SER A O 1
ATOM 5626 N N . ASP A 1 700 ? -28.032 -14.955 20.433 1.00 84.94 700 ASP A N 1
ATOM 5627 C CA . ASP A 1 700 ? -27.626 -15.330 19.074 1.00 84.94 700 ASP A CA 1
ATOM 5628 C C . ASP A 1 700 ? -28.510 -14.739 17.954 1.00 84.94 700 ASP A C 1
ATOM 5630 O O . ASP A 1 700 ? -28.062 -14.570 16.821 1.00 84.94 700 ASP A O 1
ATOM 5634 N N . GLY A 1 701 ? -29.752 -14.359 18.263 1.00 89.00 701 GLY A N 1
ATOM 5635 C CA . GLY A 1 701 ? -30.668 -13.697 17.331 1.00 89.00 701 GLY A CA 1
ATOM 5636 C C . GLY A 1 701 ? -30.423 -12.199 17.087 1.00 89.00 701 GLY A C 1
ATOM 5637 O O . GLY A 1 701 ? -31.092 -11.624 16.228 1.00 89.00 701 GLY A O 1
ATOM 5638 N N . MET A 1 702 ? -29.499 -11.547 17.806 1.00 94.00 702 MET A N 1
ATOM 5639 C CA . MET A 1 702 ? -29.352 -10.080 17.778 1.00 94.00 702 MET A CA 1
ATOM 5640 C C . MET A 1 702 ? -28.889 -9.537 16.425 1.00 94.00 702 MET A C 1
ATOM 5642 O O . MET A 1 702 ? -29.481 -8.593 15.909 1.00 94.00 702 MET A O 1
ATOM 5646 N N . ILE A 1 703 ? -27.854 -10.124 15.816 1.00 93.81 703 ILE A N 1
ATOM 5647 C CA . ILE A 1 703 ? -27.450 -9.715 14.461 1.00 93.81 703 ILE A CA 1
ATOM 5648 C C . ILE A 1 703 ? -28.497 -10.157 13.438 1.00 93.81 703 ILE A C 1
ATOM 5650 O O . ILE A 1 703 ? -28.775 -9.422 12.494 1.00 93.81 703 ILE A O 1
ATOM 5654 N N . ARG A 1 704 ? -29.125 -11.323 13.636 1.00 92.06 704 ARG A N 1
ATOM 5655 C CA . ARG A 1 704 ? -30.138 -11.851 12.713 1.00 92.06 704 ARG A CA 1
ATOM 5656 C C . ARG A 1 704 ? -31.306 -10.882 12.519 1.00 92.06 704 ARG A C 1
ATOM 5658 O O . ARG A 1 704 ? -31.789 -10.774 11.399 1.00 92.06 704 ARG A O 1
ATOM 5665 N N . SER A 1 705 ? -31.720 -10.141 13.552 1.00 90.38 705 SER A N 1
ATOM 5666 C CA . SER A 1 705 ? -32.787 -9.137 13.421 1.00 90.38 705 SER A CA 1
ATOM 5667 C C . SER A 1 705 ? -32.414 -7.922 12.564 1.00 90.38 705 SER A C 1
ATOM 5669 O O . SER A 1 705 ? -33.305 -7.187 12.158 1.00 90.38 705 SER A O 1
ATOM 5671 N N . LEU A 1 706 ? -31.123 -7.697 12.295 1.00 91.69 706 LEU A N 1
ATOM 5672 C CA . LEU A 1 706 ? -30.633 -6.611 11.434 1.00 91.69 706 LEU A CA 1
ATOM 5673 C C . LEU A 1 706 ? -30.539 -7.030 9.957 1.00 91.69 706 LEU A C 1
ATOM 5675 O O . LEU A 1 706 ? -30.318 -6.191 9.076 1.00 91.69 706 LEU A O 1
ATOM 5679 N N . LEU A 1 707 ? -30.666 -8.333 9.686 1.00 93.06 707 LEU A N 1
ATOM 5680 C CA . LEU A 1 707 ? -30.548 -8.910 8.355 1.00 93.06 707 LEU A CA 1
ATOM 5681 C C . LEU A 1 707 ? -31.921 -9.034 7.692 1.00 93.06 707 LEU A C 1
ATOM 5683 O O . LEU A 1 707 ? -32.923 -9.283 8.363 1.00 93.06 707 LEU A O 1
ATOM 5687 N N . PRO A 1 708 ? -31.980 -8.875 6.363 1.00 91.44 708 PRO A N 1
ATOM 5688 C CA . PRO A 1 708 ? -33.212 -9.058 5.618 1.00 91.44 708 PRO A CA 1
ATOM 5689 C C . PRO A 1 708 ? -33.638 -10.535 5.602 1.00 91.44 708 PRO A C 1
ATOM 5691 O O . PRO A 1 708 ? -32.832 -11.438 5.837 1.00 91.44 708 PRO A O 1
ATOM 5694 N N . SER A 1 709 ? -34.909 -10.789 5.282 1.00 84.75 709 SER A N 1
ATOM 5695 C CA . SER A 1 709 ? -35.400 -12.150 5.041 1.00 84.75 709 SER A CA 1
ATOM 5696 C C . SER A 1 709 ? -34.736 -12.772 3.808 1.00 84.75 709 SER A C 1
ATOM 5698 O O . SER A 1 709 ? -34.314 -12.066 2.892 1.00 84.75 709 SER A O 1
ATOM 5700 N N . ASP A 1 710 ? -34.694 -14.104 3.735 1.00 77.88 710 ASP A N 1
ATOM 5701 C CA . ASP A 1 710 ? -34.025 -14.808 2.629 1.00 77.88 710 ASP A CA 1
ATOM 5702 C C . ASP A 1 710 ? -34.646 -14.540 1.248 1.00 77.88 710 ASP A C 1
ATOM 5704 O O . ASP A 1 710 ? -33.948 -14.670 0.239 1.00 77.88 710 ASP A O 1
ATOM 5708 N N . GLN A 1 711 ? -35.929 -14.155 1.219 1.00 79.81 711 GLN A N 1
ATOM 5709 C CA . GLN A 1 711 ? -36.693 -13.766 0.025 1.00 79.81 711 GLN A CA 1
ATOM 5710 C C . GLN A 1 711 ? -36.440 -12.316 -0.415 1.00 79.81 711 GLN A C 1
ATOM 5712 O O . GLN A 1 711 ? -36.913 -11.898 -1.468 1.00 79.81 711 GLN A O 1
ATOM 5717 N N . SER A 1 712 ? -35.734 -11.525 0.393 1.00 88.25 712 SER A N 1
ATOM 5718 C CA . SER A 1 712 ? -35.399 -10.147 0.057 1.00 88.25 712 SER A CA 1
ATOM 5719 C C . SER A 1 712 ? -34.329 -10.082 -1.032 1.00 88.25 712 SER A C 1
ATOM 5721 O O . SER A 1 712 ? -33.373 -10.859 -1.034 1.00 88.25 712 SER A O 1
ATOM 5723 N N . MET A 1 713 ? -34.431 -9.067 -1.891 1.00 93.19 713 MET A N 1
ATOM 5724 C CA . MET A 1 713 ? -33.387 -8.716 -2.859 1.00 93.19 713 MET A CA 1
ATOM 5725 C C . MET A 1 713 ? -32.208 -7.968 -2.216 1.00 93.19 713 MET A C 1
ATOM 5727 O O . MET A 1 713 ? -31.315 -7.507 -2.916 1.00 93.19 713 MET A O 1
ATOM 5731 N N . ILE A 1 714 ? -32.157 -7.831 -0.888 1.00 95.12 714 ILE A N 1
ATOM 5732 C CA . ILE A 1 714 ? -31.044 -7.166 -0.202 1.00 95.12 714 ILE A CA 1
ATOM 5733 C C . ILE A 1 714 ? -29.906 -8.169 0.023 1.00 95.12 714 ILE A C 1
ATOM 5735 O O . ILE A 1 714 ? -30.006 -9.076 0.848 1.00 95.12 714 ILE A O 1
ATOM 5739 N N . GLY A 1 715 ? -28.796 -7.982 -0.693 1.00 95.31 715 GLY A N 1
ATOM 5740 C CA . GLY A 1 715 ? -27.588 -8.806 -0.583 1.00 95.31 715 GLY A CA 1
ATOM 5741 C C . GLY A 1 715 ? -26.528 -8.263 0.377 1.00 95.31 715 GLY A C 1
ATOM 5742 O O . GLY A 1 715 ? -25.603 -8.985 0.750 1.00 95.31 715 GLY A O 1
ATOM 5743 N N . GLN A 1 716 ? -26.645 -6.999 0.784 1.00 96.31 716 GLN A N 1
ATOM 5744 C CA . GLN A 1 716 ? -25.682 -6.334 1.661 1.00 96.31 716 GLN A CA 1
ATOM 5745 C C . GLN A 1 716 ? -26.380 -5.331 2.583 1.00 96.31 716 GLN A C 1
ATOM 5747 O O . GLN A 1 716 ? -27.126 -4.464 2.125 1.00 96.31 716 GLN A O 1
ATOM 5752 N N . VAL A 1 717 ? -26.072 -5.397 3.879 1.00 96.56 717 VAL A N 1
ATOM 5753 C CA . VAL A 1 717 ? -26.499 -4.402 4.872 1.00 96.56 717 VAL A CA 1
ATOM 5754 C C . VAL A 1 717 ? -25.278 -3.635 5.347 1.00 96.56 717 VAL A C 1
ATOM 5756 O O . VAL A 1 717 ? -24.330 -4.222 5.864 1.00 96.56 717 VAL A O 1
ATOM 5759 N N . SER A 1 718 ? -25.293 -2.323 5.139 1.00 95.69 718 SER A N 1
ATOM 5760 C CA . SER A 1 718 ? -24.221 -1.414 5.531 1.00 95.69 718 SER A CA 1
ATOM 5761 C C . SER A 1 718 ? -24.586 -0.644 6.799 1.00 95.69 718 SER A C 1
ATOM 5763 O O . SER A 1 718 ? -25.718 -0.204 6.951 1.00 95.69 718 SER A O 1
ATOM 5765 N N . PHE A 1 719 ? -23.619 -0.418 7.677 1.00 95.56 719 PHE A N 1
ATOM 5766 C CA . PHE A 1 719 ? -23.774 0.268 8.955 1.00 95.56 719 PHE A CA 1
ATOM 5767 C C . PHE A 1 719 ? -22.817 1.454 9.009 1.00 95.56 719 PHE A C 1
ATOM 5769 O O . PHE A 1 719 ? -21.642 1.319 8.658 1.00 95.56 719 PHE A O 1
ATOM 5776 N N . LYS A 1 720 ? -23.302 2.616 9.453 1.00 94.12 720 LYS A N 1
ATOM 5777 C CA . LYS A 1 720 ? -22.448 3.778 9.744 1.00 94.12 720 LYS A CA 1
ATOM 5778 C C . LYS A 1 720 ? -21.498 3.476 10.893 1.00 94.12 720 LYS A C 1
ATOM 5780 O O . LYS A 1 720 ? -21.773 2.607 11.716 1.00 94.12 720 LYS A O 1
ATOM 5785 N N . SER A 1 721 ? -20.373 4.184 10.937 1.00 93.19 721 SER A N 1
ATOM 5786 C CA . SER A 1 721 ? -19.394 4.045 12.016 1.00 93.19 721 SER A CA 1
ATOM 5787 C C . SER A 1 721 ? -19.280 5.303 12.871 1.00 93.19 721 SER A C 1
ATOM 5789 O O . SER A 1 721 ? -19.036 6.390 12.345 1.00 93.19 721 SER A O 1
ATOM 5791 N N . HIS A 1 722 ? -19.359 5.124 14.188 1.00 94.94 722 HIS A N 1
ATOM 5792 C CA . HIS A 1 722 ? -18.971 6.105 15.196 1.00 94.94 722 HIS A CA 1
ATOM 5793 C C . HIS A 1 722 ? -17.471 5.981 15.494 1.00 94.94 722 HIS A C 1
ATOM 5795 O O . HIS A 1 722 ? -17.014 4.919 15.917 1.00 94.94 722 HIS A O 1
ATOM 5801 N N . GLU A 1 723 ? -16.694 7.053 15.318 1.00 93.19 723 GLU A N 1
ATOM 5802 C CA . GLU A 1 723 ? -15.243 7.027 15.563 1.00 93.19 723 GLU A CA 1
ATOM 5803 C C . GLU A 1 723 ? -14.893 7.419 17.005 1.00 93.19 723 GLU A C 1
ATOM 5805 O O . GLU A 1 723 ? -15.035 8.580 17.393 1.00 93.19 723 GLU A O 1
ATOM 5810 N N . PHE A 1 724 ? -14.381 6.467 17.785 1.00 95.12 724 PHE A N 1
ATOM 5811 C CA . PHE A 1 724 ? -13.971 6.676 19.174 1.00 95.12 724 PHE A CA 1
ATOM 5812 C C . PHE A 1 724 ? -12.526 7.179 19.298 1.00 95.12 724 PHE A C 1
ATOM 5814 O O . PHE A 1 724 ? -11.620 6.762 18.565 1.00 95.12 724 PHE A O 1
ATOM 5821 N N . GLY A 1 725 ? -12.340 8.084 20.260 1.00 93.88 725 GLY A N 1
ATOM 5822 C CA . GLY A 1 725 ? -11.085 8.701 20.671 1.00 93.88 725 GLY A CA 1
ATOM 5823 C C . GLY A 1 725 ? -10.429 8.050 21.894 1.00 93.88 725 GLY A C 1
ATOM 5824 O O . GLY A 1 725 ? -11.024 7.189 22.552 1.00 93.88 725 GLY A O 1
ATOM 5825 N N . PRO A 1 726 ? -9.225 8.511 22.285 1.00 94.56 726 PRO A N 1
ATOM 5826 C CA . PRO A 1 726 ? -8.460 7.895 23.367 1.00 94.56 726 PRO A CA 1
ATOM 5827 C C . PRO A 1 726 ? -9.112 8.009 24.743 1.00 94.56 726 PRO A C 1
ATOM 5829 O O . PRO A 1 726 ? -8.745 7.253 25.631 1.00 94.56 726 PRO A O 1
ATOM 5832 N N . SER A 1 727 ? -10.077 8.912 24.945 1.00 95.75 727 SER A N 1
ATOM 5833 C CA . SER A 1 727 ? -10.887 8.973 26.175 1.00 95.75 727 SER A CA 1
ATOM 5834 C C . SER A 1 727 ? -10.052 9.084 27.460 1.00 95.75 727 SER A C 1
ATOM 5836 O O . SER A 1 727 ? -10.284 8.372 28.436 1.00 95.75 727 SER A O 1
ATOM 5838 N N . ASN A 1 728 ? -9.043 9.958 27.437 1.00 94.94 728 ASN A N 1
ATOM 5839 C CA . ASN A 1 728 ? -8.046 10.161 28.492 1.00 94.94 728 ASN A CA 1
ATOM 5840 C C . ASN A 1 728 ? -7.121 8.951 28.766 1.00 94.94 728 ASN A C 1
ATOM 5842 O O . ASN A 1 728 ? -6.412 8.903 29.769 1.00 94.94 728 ASN A O 1
ATOM 5846 N N . GLN A 1 729 ? -7.093 7.955 27.879 1.00 94.31 729 GLN A N 1
ATOM 5847 C CA . GLN A 1 729 ? -6.209 6.799 28.009 1.00 94.31 729 GLN A CA 1
ATOM 5848 C C . GLN A 1 729 ? -4.877 7.045 27.293 1.00 94.31 729 GLN A C 1
ATOM 5850 O O . GLN A 1 729 ? -4.826 7.352 26.101 1.00 94.31 729 GLN A O 1
ATOM 5855 N N . THR A 1 730 ? -3.777 6.815 28.006 1.00 91.50 730 THR A N 1
ATOM 5856 C CA . THR A 1 730 ? -2.405 6.876 27.464 1.00 91.50 730 THR A CA 1
ATOM 5857 C C . THR A 1 730 ? -1.857 5.504 27.067 1.00 91.50 730 THR A C 1
ATOM 5859 O O . THR A 1 730 ? -0.816 5.395 26.418 1.00 91.50 730 THR A O 1
ATOM 5862 N N . LYS A 1 731 ? -2.575 4.433 27.414 1.00 91.31 731 LYS A N 1
ATOM 5863 C CA . LYS A 1 731 ? -2.245 3.038 27.104 1.00 91.31 731 LYS A CA 1
ATOM 5864 C C . LYS A 1 731 ? -3.507 2.258 26.742 1.00 91.31 731 LYS A C 1
ATOM 5866 O O . LYS A 1 731 ? -4.615 2.747 26.945 1.00 91.31 731 LYS A O 1
ATOM 5871 N N . HIS A 1 732 ? -3.334 1.056 26.201 1.00 90.12 732 HIS A N 1
ATOM 5872 C CA . HIS A 1 732 ? -4.454 0.148 25.980 1.00 90.12 732 HIS A CA 1
ATOM 5873 C C . HIS A 1 732 ? -5.179 -0.135 27.317 1.00 90.12 732 HIS A C 1
ATOM 5875 O O . HIS A 1 732 ? -4.500 -0.466 28.300 1.00 90.12 732 HIS A O 1
ATOM 5881 N N . PRO A 1 733 ? -6.514 0.021 27.390 1.00 92.62 733 PRO A N 1
ATOM 5882 C CA . PRO A 1 733 ? -7.272 -0.239 28.609 1.00 92.62 733 PRO A CA 1
ATOM 5883 C C . PRO A 1 733 ? -7.200 -1.717 28.972 1.00 92.62 733 PRO A C 1
ATOM 5885 O O . PRO A 1 733 ? -7.400 -2.577 28.120 1.00 92.62 733 PRO A O 1
ATOM 5888 N N . ARG A 1 734 ? -6.950 -2.029 30.247 1.00 90.31 734 ARG A N 1
ATOM 5889 C CA . ARG A 1 734 ? -6.886 -3.429 30.689 1.00 90.31 734 ARG A CA 1
ATOM 5890 C C . ARG A 1 734 ? -8.223 -4.129 30.509 1.00 90.31 734 ARG A C 1
ATOM 5892 O O . ARG A 1 734 ? -8.245 -5.325 30.279 1.00 90.31 734 ARG A O 1
ATOM 5899 N N . GLU A 1 735 ? -9.318 -3.398 30.658 1.00 92.75 735 GLU A N 1
ATOM 5900 C CA . GLU A 1 735 ? -10.696 -3.870 30.567 1.00 92.75 735 GLU A CA 1
ATOM 5901 C C . GLU A 1 735 ? -11.194 -4.008 29.124 1.00 92.75 735 GLU A C 1
ATOM 5903 O O . GLU A 1 735 ? -12.341 -4.398 28.932 1.00 92.75 735 GLU A O 1
ATOM 5908 N N . GLY A 1 736 ? -10.362 -3.718 28.122 1.00 93.75 736 GLY A N 1
ATOM 5909 C CA . GLY A 1 736 ? -10.740 -3.746 26.711 1.00 93.75 736 GLY A CA 1
ATOM 5910 C C . GLY A 1 736 ? -11.155 -2.384 26.154 1.00 93.75 736 GLY A C 1
ATOM 5911 O O . GLY A 1 736 ? -11.412 -1.417 26.886 1.00 93.75 736 GLY A O 1
ATOM 5912 N N . VAL A 1 737 ? -11.205 -2.297 24.826 1.00 95.38 737 VAL A N 1
ATOM 5913 C CA . VAL A 1 737 ? -11.490 -1.055 24.095 1.00 95.38 737 VAL A CA 1
ATOM 5914 C C . VAL A 1 737 ? -12.887 -0.529 24.412 1.00 95.38 737 VAL A C 1
ATOM 5916 O O . VAL A 1 737 ? -13.045 0.677 24.606 1.00 95.38 737 VAL A O 1
ATOM 5919 N N . THR A 1 738 ? -13.867 -1.421 24.594 1.00 96.00 738 THR A N 1
ATOM 5920 C CA . THR A 1 738 ? -15.255 -1.040 24.900 1.00 96.00 738 THR A CA 1
ATOM 5921 C C . THR A 1 738 ? -15.427 -0.430 26.289 1.00 96.00 738 THR A C 1
ATOM 5923 O O . THR A 1 738 ? -16.384 0.303 26.538 1.00 96.00 738 THR A O 1
ATOM 5926 N N . GLN A 1 739 ? -14.500 -0.703 27.210 1.00 95.56 739 GLN A N 1
ATOM 5927 C CA . GLN A 1 739 ? -14.551 -0.201 28.583 1.00 95.56 739 GLN A CA 1
ATOM 5928 C C . GLN A 1 739 ? -13.736 1.079 28.780 1.00 95.56 739 GLN A C 1
ATOM 5930 O O . GLN A 1 739 ? -14.118 1.925 29.601 1.00 95.56 739 GLN A O 1
ATOM 5935 N N . GLY A 1 740 ? -12.620 1.225 28.062 1.00 94.56 740 GLY A N 1
ATOM 5936 C CA . GLY A 1 740 ? -11.707 2.354 28.244 1.00 94.56 740 GLY A CA 1
ATOM 5937 C C . GLY A 1 740 ? -11.897 3.514 27.273 1.00 94.56 740 GLY A C 1
ATOM 5938 O O . GLY A 1 740 ? -11.577 4.641 27.647 1.00 94.56 740 GLY A O 1
ATOM 5939 N N . TYR A 1 741 ? -12.433 3.272 26.073 1.00 96.56 741 TYR A N 1
ATOM 5940 C CA . TYR A 1 741 ? -12.693 4.316 25.083 1.00 96.56 741 TYR A CA 1
ATOM 5941 C C . TYR A 1 741 ? -14.192 4.649 25.036 1.00 96.56 741 TYR A C 1
ATOM 5943 O O . TYR A 1 741 ? -15.003 3.866 24.558 1.00 96.56 741 TYR A O 1
ATOM 5951 N N . THR A 1 742 ? -14.572 5.807 25.572 1.00 96.19 742 THR A N 1
ATOM 5952 C CA . THR A 1 742 ? -15.970 6.244 25.764 1.00 96.19 742 THR A CA 1
ATOM 5953 C C . THR A 1 742 ? -16.277 7.618 25.179 1.00 96.19 742 THR A C 1
ATOM 5955 O O . THR A 1 742 ? -17.409 8.079 25.233 1.00 96.19 742 THR A O 1
ATOM 5958 N N . CYS A 1 743 ? -15.270 8.301 24.659 1.00 95.38 743 CYS A N 1
ATOM 5959 C CA . CYS A 1 743 ? -15.401 9.546 23.928 1.00 95.38 743 CYS A CA 1
ATOM 5960 C C . CYS A 1 743 ? -15.374 9.241 22.438 1.00 95.38 743 CYS A C 1
ATOM 5962 O O . CYS A 1 743 ? -14.502 8.495 21.987 1.00 95.38 743 CYS A O 1
ATOM 5964 N N . ARG A 1 744 ? -16.274 9.849 21.672 1.00 94.88 744 ARG A N 1
ATOM 5965 C CA . ARG A 1 744 ? -16.283 9.739 20.216 1.00 94.88 744 ARG A CA 1
ATOM 5966 C C . ARG A 1 744 ? -16.475 11.083 19.543 1.00 94.88 744 ARG A C 1
ATOM 5968 O O . ARG A 1 744 ? -16.845 12.075 20.178 1.00 94.88 744 ARG A O 1
ATOM 5975 N N . ARG A 1 745 ? -16.253 11.075 18.234 1.00 93.62 745 ARG A N 1
ATOM 5976 C CA . ARG A 1 745 ? -16.628 12.182 17.367 1.00 93.62 745 ARG A CA 1
ATOM 5977 C C . ARG A 1 745 ? -18.143 12.284 17.210 1.00 93.62 745 ARG A C 1
ATOM 5979 O O . ARG A 1 745 ? -18.834 11.269 17.322 1.00 93.62 745 ARG A O 1
ATOM 5986 N N . GLU A 1 746 ? -18.648 13.488 16.957 1.00 92.12 746 GLU A N 1
ATOM 5987 C CA . GLU A 1 746 ? -20.081 13.721 16.718 1.00 92.12 746 GLU A CA 1
ATOM 5988 C C . GLU A 1 746 ? -20.508 13.206 15.337 1.00 92.12 746 GLU A C 1
ATOM 5990 O O . GLU A 1 746 ? -21.533 12.541 15.221 1.00 92.12 746 GLU A O 1
ATOM 5995 N N . GLU A 1 747 ? -19.682 13.444 14.315 1.00 85.44 747 GLU A N 1
ATOM 5996 C CA . GLU A 1 747 ? -19.946 13.026 12.936 1.00 85.44 747 GLU A CA 1
ATOM 5997 C C . GLU A 1 747 ? -19.781 11.514 12.723 1.00 85.44 747 GLU A C 1
ATOM 5999 O O . GLU A 1 747 ? -18.713 10.946 12.983 1.00 85.44 747 GLU A O 1
ATOM 6004 N N . ASP A 1 748 ? -20.788 10.902 12.102 1.00 81.56 748 ASP A N 1
ATOM 6005 C CA . ASP A 1 748 ? -20.692 9.556 11.536 1.00 81.56 748 ASP A CA 1
ATOM 6006 C C . ASP A 1 748 ? -19.717 9.514 10.351 1.00 81.56 748 ASP A C 1
ATOM 6008 O O . ASP A 1 748 ? -19.597 10.464 9.568 1.00 81.56 748 ASP A O 1
ATOM 6012 N N . GLN A 1 749 ? -19.026 8.386 10.180 1.00 78.69 749 GLN A N 1
ATOM 6013 C CA . GLN A 1 749 ? -18.038 8.200 9.111 1.00 78.69 749 GLN A CA 1
ATOM 6014 C C . GLN A 1 749 ? -18.380 7.003 8.208 1.00 78.69 749 GLN A C 1
ATOM 6016 O O . GLN A 1 749 ? -19.549 6.731 7.943 1.00 78.69 749 GLN A O 1
ATOM 6021 N N . ARG A 1 750 ? -17.349 6.357 7.636 1.00 75.94 750 ARG A N 1
ATOM 6022 C CA . ARG A 1 750 ? -17.434 5.272 6.642 1.00 75.94 750 ARG A CA 1
ATOM 6023 C C . ARG A 1 750 ? -18.456 4.196 7.026 1.00 75.94 750 ARG A C 1
ATOM 6025 O O . ARG A 1 750 ? -18.701 3.944 8.203 1.00 75.94 750 ARG A O 1
ATOM 6032 N N . HIS A 1 751 ? -18.994 3.527 6.012 1.00 84.31 751 HIS A N 1
ATOM 6033 C CA . HIS A 1 751 ? -19.841 2.364 6.213 1.00 84.31 751 HIS A CA 1
ATOM 6034 C C . HIS A 1 751 ? -19.004 1.080 6.321 1.00 84.31 751 HIS A C 1
ATOM 6036 O O . HIS A 1 751 ? -17.900 0.995 5.780 1.00 84.31 751 HIS A O 1
ATOM 6042 N N . LYS A 1 752 ? -19.546 0.090 7.027 1.00 91.06 752 LYS A N 1
ATOM 6043 C CA . LYS A 1 752 ? -19.078 -1.303 7.077 1.00 91.06 752 LYS A CA 1
ATOM 6044 C C . LYS A 1 752 ? -20.236 -2.216 6.741 1.00 91.06 752 LYS A C 1
ATOM 6046 O O . LYS A 1 752 ? -21.368 -1.789 6.937 1.00 91.06 752 LYS A O 1
ATOM 6051 N N . SER A 1 753 ? -20.012 -3.433 6.252 1.00 95.38 753 SER A N 1
ATOM 6052 C CA . SER A 1 753 ? -21.147 -4.255 5.829 1.00 95.38 753 SER A CA 1
ATOM 6053 C C . SER A 1 753 ? -21.097 -5.721 6.230 1.00 95.38 753 SER A C 1
ATOM 6055 O O . SER A 1 753 ? -20.041 -6.304 6.494 1.00 95.38 753 SER A O 1
ATOM 6057 N N . ILE A 1 754 ? -22.299 -6.291 6.270 1.00 97.19 754 ILE A N 1
ATOM 6058 C CA . ILE A 1 754 ? -22.557 -7.723 6.293 1.00 97.19 754 ILE A CA 1
ATOM 6059 C C . ILE A 1 754 ? -23.111 -8.091 4.917 1.00 97.19 754 ILE A C 1
ATOM 6061 O O . ILE A 1 754 ? -24.062 -7.467 4.437 1.00 97.19 754 ILE A O 1
ATOM 6065 N N . VAL A 1 755 ? -22.498 -9.082 4.277 1.00 96.69 755 VAL A N 1
ATOM 6066 C CA . VAL A 1 755 ? -22.738 -9.442 2.875 1.00 96.69 755 VAL A CA 1
ATOM 6067 C C . VAL A 1 755 ? -23.180 -10.892 2.783 1.00 96.69 755 VAL A C 1
ATOM 6069 O O . VAL A 1 755 ? -22.565 -11.768 3.392 1.00 96.69 755 VAL A O 1
ATOM 6072 N N . ARG A 1 756 ? -24.221 -11.165 1.998 1.00 96.00 756 ARG A N 1
ATOM 6073 C CA . ARG A 1 756 ? -24.651 -12.524 1.670 1.00 96.00 756 ARG A CA 1
ATOM 6074 C C . ARG A 1 756 ? -23.731 -13.085 0.589 1.00 96.00 756 ARG A C 1
ATOM 6076 O O . ARG A 1 756 ? -23.693 -12.576 -0.528 1.00 96.00 756 ARG A O 1
ATOM 6083 N N . LEU A 1 757 ? -22.985 -14.142 0.902 1.00 95.00 757 LEU A N 1
ATOM 6084 C CA . LEU A 1 757 ? -21.910 -14.621 0.021 1.00 95.00 757 LEU A CA 1
ATOM 6085 C C . LEU A 1 757 ? -22.425 -15.171 -1.315 1.00 95.00 757 LEU A C 1
ATOM 6087 O O . LEU A 1 757 ? -21.799 -14.958 -2.350 1.00 95.00 757 LEU A O 1
ATOM 6091 N N . SER A 1 758 ? -23.613 -15.785 -1.323 1.00 92.81 758 SER A N 1
ATOM 6092 C CA . SER A 1 758 ? -24.207 -16.378 -2.529 1.00 92.81 758 SER A CA 1
ATOM 6093 C C . SER A 1 758 ? -24.563 -15.362 -3.622 1.00 92.81 758 SER A C 1
ATOM 6095 O O . SER A 1 758 ? -24.799 -15.754 -4.770 1.00 92.81 758 SER A O 1
ATOM 6097 N N . VAL A 1 759 ? -24.633 -14.071 -3.282 1.00 94.69 759 VAL A N 1
ATOM 6098 C CA . VAL A 1 759 ?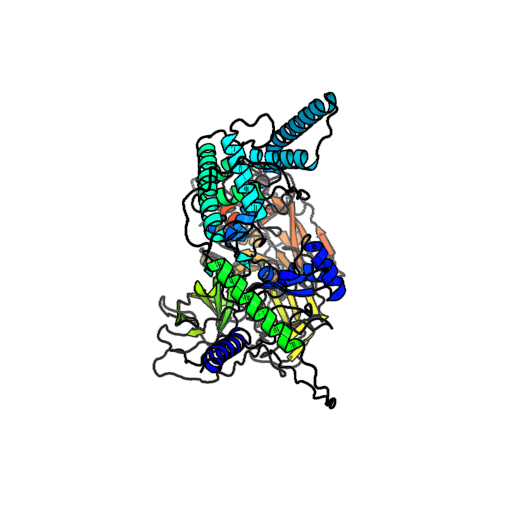 -25.067 -12.994 -4.189 1.00 94.69 759 VAL A CA 1
ATOM 6099 C C . VAL A 1 759 ? -23.960 -11.985 -4.494 1.00 94.69 759 VAL A C 1
ATOM 6101 O O . VAL A 1 759 ? -24.201 -11.019 -5.216 1.00 94.69 759 VAL A O 1
ATOM 6104 N N . VAL A 1 760 ? -22.743 -12.229 -3.996 1.00 95.25 760 VAL A N 1
ATOM 6105 C CA . VAL A 1 760 ? -21.550 -11.484 -4.408 1.00 95.25 760 VAL A CA 1
ATOM 6106 C C . VAL A 1 760 ? -21.368 -11.637 -5.920 1.00 95.25 760 VAL A C 1
ATOM 6108 O O . VAL A 1 760 ? -21.551 -12.721 -6.485 1.00 95.25 760 VAL A O 1
ATOM 6111 N N . GLU A 1 761 ? -21.056 -10.529 -6.585 1.00 94.88 761 GLU A N 1
ATOM 6112 C CA . GLU A 1 761 ? -20.846 -10.476 -8.028 1.00 94.88 761 GLU A CA 1
ATOM 6113 C C . GLU A 1 761 ? -19.716 -11.422 -8.459 1.00 94.88 761 GLU A C 1
ATOM 6115 O O . GLU A 1 761 ? -18.714 -11.583 -7.756 1.00 94.88 761 GLU A O 1
ATOM 6120 N N . HIS A 1 762 ? -19.846 -12.006 -9.657 1.00 93.88 762 HIS A N 1
ATOM 6121 C CA . HIS A 1 762 ? -18.841 -12.906 -10.234 1.00 93.88 762 HIS A CA 1
ATOM 6122 C C . HIS A 1 762 ? -17.431 -12.319 -10.172 1.00 93.88 762 HIS A C 1
ATOM 6124 O O . HIS A 1 762 ? -16.493 -13.029 -9.825 1.00 93.88 762 HIS A O 1
ATOM 6130 N N . SER A 1 763 ? -17.276 -11.019 -10.436 1.00 93.31 763 SER A N 1
ATOM 6131 C CA . SER A 1 763 ? -15.974 -10.354 -10.473 1.00 93.31 763 SER A CA 1
ATOM 6132 C C . SER A 1 763 ? -15.244 -10.269 -9.131 1.00 93.31 763 SER A C 1
ATOM 6134 O O . SER A 1 763 ? -14.038 -10.023 -9.136 1.00 93.31 763 SER A O 1
ATOM 6136 N N . LEU A 1 764 ? -15.947 -10.489 -8.011 1.00 94.38 764 LEU A N 1
ATOM 6137 C CA . LEU A 1 764 ? -15.456 -10.283 -6.644 1.00 94.38 764 LEU A CA 1
ATOM 6138 C C . LEU A 1 764 ? -14.960 -8.853 -6.388 1.00 94.38 764 LEU A C 1
ATOM 6140 O O . LEU A 1 764 ? -14.135 -8.638 -5.501 1.00 94.38 764 LEU A O 1
ATOM 6144 N N . TYR A 1 765 ? -15.456 -7.868 -7.145 1.00 91.81 765 TYR A N 1
ATOM 6145 C CA . TYR A 1 765 ? -15.130 -6.471 -6.893 1.00 91.81 765 TYR A CA 1
ATOM 6146 C C . TYR A 1 765 ? -15.394 -6.121 -5.427 1.00 91.81 765 TYR A C 1
ATOM 6148 O O . TYR A 1 765 ? -16.502 -6.318 -4.918 1.00 91.81 765 TYR A O 1
ATOM 6156 N N . THR A 1 766 ? -14.388 -5.559 -4.758 1.00 88.81 766 THR A N 1
ATOM 6157 C CA . THR A 1 766 ? -14.531 -5.101 -3.379 1.00 88.81 766 THR A CA 1
ATOM 6158 C C . THR A 1 766 ? -13.926 -3.720 -3.176 1.00 88.81 766 THR A C 1
ATOM 6160 O O . THR A 1 766 ? -12.829 -3.403 -3.640 1.00 88.81 766 THR A O 1
ATOM 6163 N N . ALA A 1 767 ? -14.651 -2.889 -2.431 1.00 81.75 767 ALA A N 1
ATOM 6164 C CA . ALA A 1 767 ? -14.218 -1.569 -1.992 1.00 81.75 767 ALA A CA 1
ATOM 6165 C C . ALA A 1 767 ? -13.950 -1.544 -0.477 1.00 81.75 767 ALA A C 1
ATOM 6167 O O . ALA A 1 767 ? -14.311 -0.576 0.180 1.00 81.75 767 ALA A O 1
ATOM 6168 N N . ILE A 1 768 ? -13.321 -2.604 0.053 1.00 75.75 768 ILE A N 1
ATOM 6169 C CA . ILE A 1 768 ? -13.022 -2.856 1.478 1.00 75.75 768 ILE A CA 1
ATOM 6170 C C . ILE A 1 768 ? -14.275 -2.753 2.363 1.00 75.75 768 ILE A C 1
ATOM 6172 O O . ILE A 1 768 ? -14.831 -1.684 2.585 1.00 75.75 768 ILE A O 1
ATOM 6176 N N . HIS A 1 769 ? -14.697 -3.890 2.916 1.00 84.06 769 HIS A N 1
ATOM 6177 C CA . HIS A 1 769 ? -15.967 -4.063 3.636 1.00 84.06 769 HIS A CA 1
ATOM 6178 C C . HIS A 1 769 ? -17.229 -3.896 2.785 1.00 84.06 769 HIS A C 1
ATOM 6180 O O . HIS A 1 769 ? -18.312 -3.936 3.351 1.00 84.06 769 HIS A O 1
ATOM 6186 N N . HIS A 1 770 ? -17.123 -3.730 1.465 1.00 88.19 770 HIS A N 1
ATOM 6187 C CA . HIS A 1 770 ? -18.254 -3.679 0.534 1.00 88.19 770 HIS A CA 1
ATOM 6188 C C . HIS A 1 770 ? -17.944 -4.512 -0.699 1.00 88.19 770 HIS A C 1
ATOM 6190 O O . HIS A 1 770 ? -16.790 -4.538 -1.141 1.00 88.19 770 HIS A O 1
ATOM 6196 N N . PHE A 1 771 ? -18.964 -5.146 -1.265 1.00 93.38 771 PHE A N 1
ATOM 6197 C CA . PHE A 1 771 ? -18.838 -5.983 -2.452 1.00 93.38 771 PHE A CA 1
ATOM 6198 C C . PHE A 1 771 ? -19.784 -5.519 -3.553 1.00 93.38 771 PHE A C 1
ATOM 6200 O O . PHE A 1 771 ? -20.878 -5.023 -3.283 1.00 93.38 771 PHE A O 1
ATOM 6207 N N . GLY A 1 772 ? -19.351 -5.699 -4.801 1.00 93.62 772 GLY A N 1
ATOM 6208 C CA . GLY A 1 772 ? -20.278 -5.745 -5.925 1.00 93.62 772 GLY A CA 1
ATOM 6209 C C . GLY A 1 772 ? -21.259 -6.899 -5.723 1.00 93.62 772 GLY A C 1
ATOM 6210 O O . GLY A 1 772 ? -20.870 -7.978 -5.262 1.00 93.62 772 GLY A O 1
ATOM 6211 N N . LEU A 1 773 ? -22.531 -6.671 -6.040 1.00 94.94 773 LEU A N 1
ATOM 6212 C CA . LEU A 1 773 ? -23.589 -7.677 -5.956 1.00 94.94 773 LEU A CA 1
ATOM 6213 C C . LEU A 1 773 ? -24.055 -8.057 -7.363 1.00 94.94 773 LEU A C 1
ATOM 6215 O O . LEU A 1 773 ? -23.914 -7.283 -8.310 1.00 94.94 773 LEU A O 1
ATOM 6219 N N . LYS A 1 774 ? -24.626 -9.255 -7.506 1.00 94.44 774 LYS A N 1
ATOM 6220 C CA . LYS A 1 774 ? -25.322 -9.662 -8.736 1.00 94.44 774 LYS A CA 1
ATOM 6221 C C . LYS A 1 774 ? -26.452 -8.670 -9.041 1.00 94.44 774 LYS A C 1
ATOM 6223 O O . LYS A 1 774 ? -27.110 -8.207 -8.119 1.00 94.44 774 LYS A O 1
ATOM 6228 N N . GLY A 1 775 ? -26.685 -8.367 -10.320 1.00 86.12 775 GLY A N 1
ATOM 6229 C CA . GLY A 1 775 ? -27.458 -7.188 -10.752 1.00 86.12 775 GLY A CA 1
ATOM 6230 C C . GLY A 1 775 ? -28.919 -7.089 -10.292 1.00 86.12 775 GLY A C 1
ATOM 6231 O O . GLY A 1 775 ? -29.494 -6.012 -10.370 1.00 86.12 775 GLY A O 1
ATOM 6232 N N . GLU A 1 776 ? -29.515 -8.176 -9.811 1.00 89.12 776 GLU A N 1
ATOM 6233 C CA . GLU A 1 776 ? -30.864 -8.188 -9.229 1.00 89.12 776 GLU A CA 1
ATOM 6234 C C . GLU A 1 776 ? -30.885 -7.819 -7.733 1.00 89.12 776 GLU A C 1
ATOM 6236 O O . GLU A 1 776 ? -31.939 -7.484 -7.198 1.00 89.12 776 GLU A O 1
ATOM 6241 N N . TYR A 1 777 ? -29.733 -7.867 -7.058 1.00 93.88 777 TYR A N 1
ATOM 6242 C CA . TYR A 1 777 ? -29.607 -7.612 -5.628 1.00 93.88 777 TYR A CA 1
ATOM 6243 C C . TYR A 1 777 ? -29.164 -6.180 -5.333 1.00 93.88 777 TYR A C 1
ATOM 6245 O O . TYR A 1 777 ? -28.266 -5.626 -5.965 1.00 93.88 777 TYR A O 1
ATOM 6253 N N . GLU A 1 778 ? -29.741 -5.617 -4.279 1.00 93.50 778 GLU A N 1
ATOM 6254 C CA . GLU A 1 778 ? -29.454 -4.276 -3.790 1.00 93.50 778 GLU A CA 1
ATOM 6255 C C . GLU A 1 778 ? -28.712 -4.312 -2.449 1.00 93.50 778 GLU A C 1
ATOM 6257 O O . GLU A 1 778 ? -28.651 -5.327 -1.744 1.00 93.50 778 GLU A O 1
ATOM 6262 N N . TRP A 1 779 ? -28.142 -3.169 -2.074 1.00 92.81 779 TRP A N 1
ATOM 6263 C CA . TRP A 1 779 ? -27.631 -2.932 -0.729 1.00 92.81 779 TRP A CA 1
ATOM 6264 C C . TRP A 1 779 ? -28.513 -1.905 -0.024 1.00 92.81 779 TRP A C 1
ATOM 6266 O O . TRP A 1 779 ? -29.031 -0.988 -0.658 1.00 92.81 779 TRP A O 1
ATOM 6276 N N . ARG A 1 780 ? -28.629 -2.002 1.304 1.00 94.12 780 ARG A N 1
ATOM 6277 C CA . ARG A 1 780 ? -29.203 -0.921 2.121 1.00 94.12 780 ARG A CA 1
ATOM 6278 C C . ARG A 1 780 ? -28.222 -0.433 3.174 1.00 94.12 780 ARG A C 1
ATOM 6280 O O . ARG A 1 780 ? -27.317 -1.165 3.574 1.00 94.12 780 ARG A O 1
ATOM 6287 N N . VAL A 1 781 ? -28.424 0.792 3.644 1.00 93.69 781 VAL A N 1
ATOM 6288 C CA . VAL A 1 781 ? -27.769 1.318 4.848 1.00 93.69 781 VAL A CA 1
ATOM 6289 C C . VAL A 1 781 ? -28.776 1.269 5.994 1.00 93.69 781 VAL A C 1
ATOM 6291 O O . VAL A 1 781 ? -29.891 1.763 5.843 1.00 93.69 781 VAL A O 1
ATOM 6294 N N . ALA A 1 782 ? -28.397 0.632 7.100 1.00 93.81 782 ALA A N 1
ATOM 6295 C CA . ALA A 1 782 ? -29.182 0.593 8.326 1.00 93.81 782 ALA A CA 1
ATOM 6296 C C . ALA A 1 782 ? -29.253 1.989 8.961 1.00 93.81 782 ALA A C 1
ATOM 6298 O O . ALA A 1 782 ? -28.286 2.760 8.906 1.00 93.81 782 ALA A O 1
ATOM 6299 N N . ASP A 1 783 ? -30.399 2.301 9.566 1.00 92.56 783 ASP A N 1
ATOM 6300 C CA . ASP A 1 783 ? -30.542 3.512 10.371 1.00 92.56 783 ASP A CA 1
ATOM 6301 C C . ASP A 1 783 ? -29.663 3.419 11.632 1.00 92.56 783 ASP A C 1
ATOM 6303 O O . ASP A 1 783 ? -29.419 2.329 12.148 1.00 92.56 783 ASP A O 1
ATOM 6307 N N . THR A 1 784 ? -29.177 4.547 12.151 1.00 90.12 784 THR A N 1
ATOM 6308 C CA . THR A 1 784 ? -28.314 4.557 13.346 1.00 90.12 784 THR A CA 1
ATOM 6309 C C . THR A 1 784 ? -29.017 4.050 14.606 1.00 90.12 784 THR A C 1
ATOM 6311 O O . THR A 1 784 ? -28.344 3.541 15.503 1.00 90.12 784 THR A O 1
ATOM 6314 N N . GLU A 1 785 ? -30.348 4.151 14.675 1.00 90.00 785 GLU A N 1
ATOM 6315 C CA . GLU A 1 785 ? -31.159 3.571 15.753 1.00 90.00 785 GLU A CA 1
ATOM 6316 C C . GLU A 1 785 ? -31.374 2.062 15.580 1.00 90.00 785 GLU A C 1
ATOM 6318 O O . GLU A 1 785 ? -31.606 1.341 16.553 1.00 90.00 785 GLU A O 1
ATOM 6323 N N . GLU A 1 786 ? -31.249 1.564 14.350 1.00 93.25 786 GLU A N 1
ATOM 6324 C CA . GLU A 1 786 ? -31.299 0.141 14.042 1.00 93.25 786 GLU A CA 1
ATOM 6325 C C . GLU A 1 786 ? -29.949 -0.533 14.314 1.00 93.25 786 GLU A C 1
ATOM 6327 O O . GLU A 1 786 ? -29.897 -1.552 15.005 1.00 93.25 786 GLU A O 1
ATOM 6332 N N . GLY A 1 787 ? -28.848 0.038 13.822 1.00 94.31 787 GLY A N 1
ATOM 6333 C CA . GLY A 1 787 ? -27.510 -0.500 14.031 1.00 94.31 787 GLY A CA 1
ATOM 6334 C C . GLY A 1 787 ? -26.393 0.445 13.593 1.00 94.31 787 GLY A C 1
ATOM 6335 O O . GLY A 1 787 ? -26.464 1.118 12.567 1.00 94.31 787 GLY A O 1
ATOM 6336 N N . VAL A 1 788 ? -25.307 0.445 14.357 1.00 95.50 788 VAL A N 1
ATOM 6337 C CA . VAL A 1 788 ? -24.113 1.260 14.131 1.00 95.50 788 VAL A CA 1
ATOM 6338 C C . VAL A 1 788 ? -22.861 0.475 14.508 1.00 95.50 788 VAL A C 1
ATOM 6340 O O . VAL A 1 788 ? -22.888 -0.407 15.363 1.00 95.50 788 VAL A O 1
ATOM 6343 N N . VAL A 1 789 ? -21.735 0.790 13.882 1.00 96.81 789 VAL A N 1
ATOM 6344 C CA . VAL A 1 789 ? -20.430 0.237 14.245 1.00 96.81 789 VAL A CA 1
ATOM 6345 C C . VAL A 1 789 ? -19.689 1.230 15.131 1.00 96.81 789 VAL A C 1
ATOM 6347 O O . VAL A 1 789 ? -19.372 2.343 14.720 1.00 96.81 789 VAL A O 1
ATOM 6350 N N . ASN A 1 790 ? -19.360 0.825 16.351 1.00 96.75 790 ASN A N 1
ATOM 6351 C CA . ASN A 1 790 ? -18.442 1.570 17.201 1.00 96.75 790 ASN A CA 1
ATOM 6352 C C . ASN A 1 790 ? -17.009 1.228 16.788 1.00 96.75 790 ASN A C 1
ATOM 6354 O O . ASN A 1 790 ? -16.525 0.128 17.043 1.00 96.75 790 ASN A O 1
ATOM 6358 N N . HIS A 1 791 ? -16.342 2.170 16.126 1.00 94.44 791 HIS A N 1
ATOM 6359 C CA . HIS A 1 791 ? -14.992 2.015 15.601 1.00 94.44 791 HIS A CA 1
ATOM 6360 C C . HIS A 1 791 ? -13.993 2.718 16.520 1.00 94.44 791 HIS A C 1
ATOM 6362 O O . HIS A 1 791 ? -13.913 3.949 16.568 1.00 94.44 791 HIS A O 1
ATOM 6368 N N . TYR A 1 792 ? -13.177 1.938 17.227 1.00 94.06 792 TYR A N 1
ATOM 6369 C CA . TYR A 1 792 ? -12.128 2.416 18.132 1.00 94.06 792 TYR A CA 1
ATOM 6370 C C . TYR A 1 792 ? -10.867 2.850 17.379 1.00 94.06 792 TYR A C 1
ATOM 6372 O O . TYR A 1 792 ? -9.760 2.382 17.650 1.00 94.06 792 TYR A O 1
ATOM 6380 N N . LYS A 1 793 ? -11.060 3.783 16.442 1.00 88.56 793 LYS A N 1
ATOM 6381 C CA . LYS A 1 793 ? -10.083 4.235 15.449 1.00 88.56 793 LYS A CA 1
ATOM 6382 C C . LYS A 1 793 ? -8.885 4.951 16.068 1.00 88.56 793 LYS A C 1
ATOM 6384 O O . LYS A 1 793 ? -7.738 4.668 15.717 1.00 88.56 793 LYS A O 1
ATOM 6389 N N . TYR A 1 794 ? -9.132 5.892 16.980 1.00 89.69 794 TYR A N 1
ATOM 6390 C CA . TYR A 1 794 ? -8.099 6.757 17.555 1.00 89.69 794 TYR A CA 1
ATOM 6391 C C . TYR A 1 794 ? -7.757 6.297 18.973 1.00 89.69 794 TYR A C 1
ATOM 6393 O O . TYR A 1 794 ? -8.040 6.977 19.950 1.00 89.69 794 TYR A O 1
ATOM 6401 N N . GLN A 1 795 ? -7.165 5.109 19.087 1.00 91.25 795 GLN A N 1
ATOM 6402 C CA . GLN A 1 795 ? -6.741 4.539 20.371 1.00 91.25 795 GLN A CA 1
ATOM 6403 C C . GLN A 1 795 ? -5.636 5.377 21.043 1.00 91.25 795 GLN A C 1
ATOM 6405 O O . GLN A 1 795 ? -5.107 6.342 20.482 1.00 91.25 795 GLN A O 1
ATOM 6410 N N . ALA A 1 796 ? -5.231 4.966 22.247 1.00 92.38 796 ALA A N 1
ATOM 6411 C CA . ALA A 1 796 ? -4.060 5.515 22.929 1.00 92.38 796 ALA A CA 1
ATOM 6412 C C . ALA A 1 796 ? -2.844 5.587 21.986 1.00 92.38 796 ALA A C 1
ATOM 6414 O O . ALA A 1 796 ? -2.622 4.679 21.179 1.00 92.38 796 ALA A O 1
ATOM 6415 N N . TRP A 1 797 ? -2.042 6.651 22.091 1.00 89.44 797 TRP A N 1
ATOM 6416 C CA . TRP A 1 797 ? -1.041 6.981 21.072 1.00 89.44 797 TRP A CA 1
ATOM 6417 C C . TRP A 1 797 ? -0.070 5.839 20.766 1.00 89.44 797 TRP A C 1
ATOM 6419 O O . TRP A 1 797 ? 0.243 5.591 19.605 1.00 89.44 797 TRP A O 1
ATOM 6429 N N . ARG A 1 798 ? 0.376 5.098 21.786 1.00 85.50 798 ARG A N 1
ATOM 6430 C CA . ARG A 1 798 ? 1.267 3.942 21.607 1.00 85.50 798 ARG A CA 1
ATOM 6431 C C . ARG A 1 798 ? 0.690 2.905 20.635 1.00 85.50 798 ARG A C 1
ATOM 6433 O O . ARG A 1 798 ? 1.440 2.371 19.819 1.00 85.50 798 ARG A O 1
ATOM 6440 N N . GLU A 1 799 ? -0.618 2.675 20.695 1.00 85.25 799 GLU A N 1
ATOM 6441 C CA . GLU A 1 799 ? -1.331 1.752 19.809 1.00 85.25 799 GLU A CA 1
ATOM 6442 C C . GLU A 1 799 ? -1.585 2.362 18.440 1.00 85.25 799 GLU A C 1
ATOM 6444 O O . GLU A 1 799 ? -1.273 1.769 17.402 1.00 85.25 799 GLU A O 1
ATOM 6449 N N . PHE A 1 800 ? -2.055 3.607 18.434 1.00 84.12 800 PHE A N 1
ATOM 6450 C CA . PHE A 1 800 ? -2.292 4.341 17.204 1.00 84.12 800 PHE A CA 1
ATOM 6451 C C . PHE A 1 800 ? -1.009 4.473 16.363 1.00 84.12 800 PHE A C 1
ATOM 6453 O O . PHE A 1 800 ? -1.035 4.291 15.147 1.00 84.12 800 PHE A O 1
ATOM 6460 N N . LYS A 1 801 ? 0.150 4.684 16.998 1.00 80.75 801 LYS A N 1
ATOM 6461 C CA . LYS A 1 801 ? 1.468 4.790 16.352 1.00 80.75 801 LYS A CA 1
ATOM 6462 C C . LYS A 1 801 ? 1.850 3.526 15.581 1.00 80.75 801 LYS A C 1
ATOM 6464 O O . LYS A 1 801 ? 2.507 3.638 14.544 1.00 80.75 801 LYS A O 1
ATOM 6469 N N . ALA A 1 802 ? 1.465 2.338 16.051 1.00 72.94 802 ALA A N 1
ATOM 6470 C CA . ALA A 1 802 ? 1.729 1.084 15.346 1.00 72.94 802 ALA A CA 1
ATOM 6471 C C . ALA A 1 802 ? 0.898 0.988 14.057 1.00 72.94 802 ALA A C 1
ATOM 6473 O O . ALA A 1 802 ? 1.466 0.760 12.982 1.00 72.94 802 ALA A O 1
ATOM 6474 N N . LYS A 1 803 ? -0.412 1.275 14.146 1.00 70.06 803 LYS A N 1
ATOM 6475 C CA . LYS A 1 803 ? -1.313 1.380 12.982 1.00 70.06 803 LYS A CA 1
ATOM 6476 C C . LYS A 1 803 ? -0.806 2.423 11.980 1.00 70.06 803 LYS A C 1
ATOM 6478 O O . LYS A 1 803 ? -0.700 2.152 10.781 1.00 70.06 803 LYS A O 1
ATOM 6483 N N . PHE A 1 804 ? -0.373 3.570 12.500 1.00 64.75 804 PHE A N 1
ATOM 6484 C CA . PHE A 1 804 ? 0.183 4.683 11.743 1.00 64.75 804 PHE A CA 1
ATOM 6485 C C . PHE A 1 804 ? 1.479 4.294 11.012 1.00 64.75 804 PHE A C 1
ATOM 6487 O O . PHE A 1 804 ? 1.580 4.474 9.805 1.00 64.75 804 PHE A O 1
ATOM 6494 N N . LYS A 1 805 ? 2.457 3.654 11.668 1.00 62.09 805 LYS A N 1
ATOM 6495 C CA . LYS A 1 805 ? 3.714 3.228 11.015 1.00 62.09 805 LYS A CA 1
ATOM 6496 C C . LYS A 1 805 ? 3.515 2.188 9.905 1.00 62.09 805 LYS A C 1
ATOM 6498 O O . LYS A 1 805 ? 4.228 2.229 8.902 1.00 62.09 805 LYS A O 1
ATOM 6503 N N . ARG A 1 806 ? 2.580 1.251 10.083 1.00 56.53 806 ARG A N 1
ATOM 6504 C CA . ARG A 1 806 ? 2.488 0.022 9.272 1.00 56.53 806 ARG A CA 1
ATOM 6505 C C . ARG A 1 806 ? 1.528 0.102 8.079 1.00 56.53 806 ARG A C 1
ATOM 6507 O O . ARG A 1 806 ? 1.528 -0.816 7.267 1.00 56.53 806 ARG A O 1
ATOM 6514 N N . ARG A 1 807 ? 0.806 1.218 7.892 1.00 54.06 807 ARG A N 1
ATOM 6515 C CA . ARG A 1 807 ? -0.132 1.422 6.762 1.00 54.06 807 ARG A CA 1
ATOM 6516 C C . ARG A 1 807 ? -1.309 0.424 6.762 1.00 54.06 807 ARG A C 1
ATOM 6518 O O . ARG A 1 807 ? -1.749 0.029 5.688 1.00 54.06 807 ARG A O 1
ATOM 6525 N N . VAL A 1 808 ? -1.771 -0.021 7.937 1.00 46.44 808 VAL A N 1
ATOM 6526 C CA . VAL A 1 808 ? -2.784 -1.102 8.048 1.00 46.44 808 VAL A CA 1
ATOM 6527 C C . VAL A 1 808 ? -4.219 -0.576 8.121 1.00 46.44 808 VAL A C 1
ATOM 6529 O O . VAL A 1 808 ? -5.158 -1.342 7.993 1.00 46.44 808 VAL A O 1
ATOM 6532 N N . SER A 1 809 ? -4.420 0.733 8.242 1.00 37.69 809 SER A N 1
ATOM 6533 C CA . SER A 1 809 ? -5.741 1.330 8.073 1.00 37.69 809 SER A CA 1
ATOM 6534 C C . SER A 1 809 ? -5.690 2.324 6.928 1.00 37.69 809 SER A C 1
ATOM 6536 O O . SER A 1 809 ? -4.971 3.322 7.003 1.00 37.69 809 SER A O 1
ATOM 6538 N N . ALA A 1 810 ? -6.509 2.037 5.925 1.00 35.94 810 ALA A N 1
ATOM 6539 C CA . ALA A 1 810 ? -6.956 2.921 4.871 1.00 35.94 810 ALA A CA 1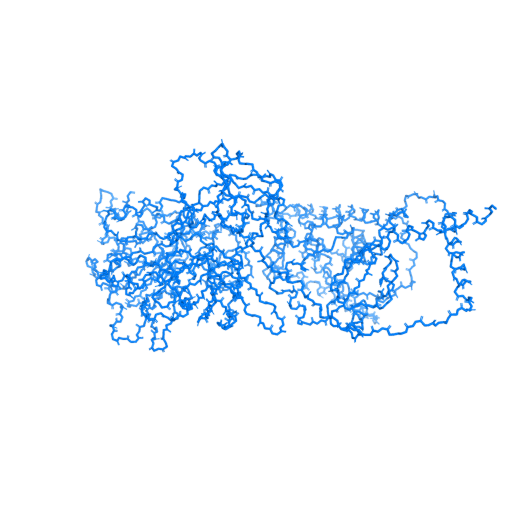
ATOM 6540 C C . ALA A 1 810 ? -6.235 2.853 3.518 1.00 35.94 810 ALA A C 1
ATOM 6542 O O . ALA A 1 810 ? -5.078 3.230 3.314 1.00 35.94 810 ALA A O 1
ATOM 6543 N N . TYR A 1 811 ? -7.054 2.446 2.550 1.00 40.62 811 TYR A N 1
ATOM 6544 C CA . TYR A 1 811 ? -7.099 3.012 1.215 1.00 40.62 811 TYR A CA 1
ATOM 6545 C C . TYR A 1 811 ? -6.691 4.489 1.206 1.00 40.62 811 TYR A C 1
ATOM 6547 O O . TYR A 1 811 ? -7.044 5.258 2.088 1.00 40.62 811 TYR A O 1
ATOM 6555 N N . VAL A 1 812 ? -6.042 4.901 0.125 1.00 42.47 812 VAL A N 1
ATOM 6556 C CA . VAL A 1 812 ? -5.752 6.300 -0.210 1.00 42.47 812 VAL A CA 1
ATOM 6557 C C . VAL A 1 812 ? -4.515 6.899 0.469 1.00 42.47 812 VAL A C 1
ATOM 6559 O O . VAL A 1 812 ? -4.559 7.527 1.517 1.00 42.47 812 VAL A O 1
ATOM 6562 N N . VAL A 1 813 ? -3.423 6.841 -0.303 1.00 41.59 813 VAL A N 1
ATOM 6563 C CA . VAL A 1 813 ? -2.193 7.625 -0.152 1.00 41.59 813 VAL A CA 1
ATOM 6564 C C . VAL A 1 813 ? -1.361 7.289 1.089 1.00 41.59 813 VAL A C 1
ATOM 6566 O O . VAL A 1 813 ? -1.788 7.408 2.224 1.00 41.59 813 VAL A O 1
ATOM 6569 N N . ASP A 1 814 ? -0.085 6.981 0.851 1.00 48.59 814 ASP A N 1
ATOM 6570 C CA . ASP A 1 814 ? 0.957 6.963 1.879 1.00 48.59 814 ASP A CA 1
ATOM 6571 C C . ASP A 1 814 ? 0.841 8.219 2.766 1.00 48.59 814 ASP A C 1
ATOM 6573 O O . ASP A 1 814 ? 1.109 9.322 2.291 1.00 48.59 814 ASP A O 1
ATOM 6577 N N . TRP A 1 815 ? 0.402 8.065 4.023 1.00 51.88 815 TRP A N 1
ATOM 6578 C CA . TRP A 1 815 ? 0.148 9.168 4.965 1.00 51.88 815 TRP A CA 1
ATOM 6579 C C . TRP A 1 815 ? 1.373 10.054 5.175 1.00 51.88 815 TRP A C 1
ATOM 6581 O O . TRP A 1 815 ? 1.224 11.178 5.639 1.00 51.88 815 TRP A O 1
ATOM 6591 N N . THR A 1 816 ? 2.563 9.577 4.793 1.00 49.94 816 THR A N 1
ATOM 6592 C CA . THR A 1 816 ? 3.811 10.336 4.755 1.00 49.94 816 THR A CA 1
ATOM 6593 C C . THR A 1 816 ? 3.942 11.302 3.570 1.00 49.94 816 THR A C 1
ATOM 6595 O O . THR A 1 816 ? 4.881 12.090 3.527 1.00 49.94 816 THR A O 1
ATOM 6598 N N . ARG A 1 817 ? 3.045 11.240 2.581 1.00 49.72 817 ARG A N 1
ATOM 6599 C CA . ARG A 1 817 ? 3.024 12.064 1.361 1.00 49.72 817 ARG A CA 1
ATOM 6600 C C . ARG A 1 817 ? 1.901 13.092 1.449 1.00 49.72 817 ARG A C 1
ATOM 6602 O O . ARG A 1 817 ? 0.812 12.754 1.892 1.00 49.72 817 ARG A O 1
ATOM 6609 N N . VAL A 1 818 ? 2.100 14.309 0.942 1.00 54.41 818 VAL A N 1
ATOM 6610 C CA . VAL A 1 818 ? 1.058 15.361 0.829 1.00 54.41 818 VAL A CA 1
ATOM 6611 C C . VAL A 1 818 ? 0.169 15.117 -0.401 1.00 54.41 818 VAL A C 1
ATOM 6613 O O . VAL A 1 818 ? -0.050 15.990 -1.228 1.00 54.41 818 VAL A O 1
ATOM 6616 N N . SER A 1 819 ? -0.344 13.899 -0.567 1.00 48.66 819 SER A N 1
ATOM 6617 C CA . SER A 1 819 ? -1.385 13.610 -1.564 1.00 48.66 819 SER A CA 1
ATOM 6618 C C . SER A 1 819 ? -2.722 13.360 -0.867 1.00 48.66 819 SER A C 1
ATOM 6620 O O . SER A 1 819 ? -2.774 12.760 0.204 1.00 48.66 819 SER A O 1
ATOM 6622 N N . ASN A 1 820 ? -3.805 13.876 -1.443 1.00 52.84 820 ASN A N 1
ATOM 6623 C CA . ASN A 1 820 ? -5.149 13.836 -0.863 1.00 52.84 820 ASN A CA 1
ATOM 6624 C C . ASN A 1 820 ? -5.204 14.194 0.649 1.00 52.84 820 ASN A C 1
ATOM 6626 O O . ASN A 1 820 ? -5.623 13.372 1.468 1.00 52.84 820 ASN A O 1
ATOM 6630 N N . PRO A 1 821 ? -4.741 15.394 1.063 1.00 55.19 821 PRO A N 1
ATOM 6631 C CA . PRO A 1 821 ? -4.716 15.795 2.475 1.00 55.19 821 PRO A CA 1
ATOM 6632 C C . PRO A 1 821 ? -6.114 15.879 3.107 1.00 55.19 821 PRO A C 1
ATOM 6634 O O . PRO A 1 821 ? -6.222 15.841 4.325 1.00 55.19 821 PRO A O 1
ATOM 6637 N N . LYS A 1 822 ? -7.170 15.958 2.287 1.00 59.28 822 LYS A N 1
ATOM 6638 C CA . LYS A 1 822 ? -8.575 15.957 2.712 1.00 59.28 822 LYS A CA 1
ATOM 6639 C C . LYS A 1 822 ? -9.195 14.552 2.777 1.00 59.28 822 LYS A C 1
ATOM 6641 O O . LYS A 1 822 ? -10.408 14.443 2.921 1.00 59.28 822 LYS A O 1
ATOM 6646 N N . SER A 1 823 ? -8.405 13.483 2.619 1.00 63.25 823 SER A N 1
ATOM 6647 C CA . SER A 1 823 ? -8.947 12.124 2.708 1.00 63.25 823 SER A CA 1
ATOM 6648 C C . SER A 1 823 ? -9.551 11.877 4.089 1.00 63.25 823 SER A C 1
ATOM 6650 O O . SER A 1 823 ? -8.888 12.135 5.092 1.00 63.25 823 SER A O 1
ATOM 6652 N N . ARG A 1 824 ? -10.757 11.297 4.139 1.00 63.66 824 ARG A N 1
ATOM 6653 C CA . ARG A 1 824 ? -11.401 10.830 5.388 1.00 63.66 824 ARG A CA 1
ATOM 6654 C C . ARG A 1 824 ? -10.612 9.704 6.081 1.00 63.66 824 ARG A C 1
ATOM 6656 O O . ARG A 1 824 ? -10.840 9.373 7.240 1.00 63.66 824 ARG A O 1
ATOM 6663 N N . ASP A 1 825 ? -9.644 9.156 5.359 1.00 61.62 825 ASP A N 1
ATOM 6664 C CA . ASP A 1 825 ? -8.678 8.161 5.820 1.00 61.62 825 ASP A CA 1
ATOM 6665 C C . ASP A 1 825 ? -7.531 8.727 6.641 1.00 61.62 825 ASP A C 1
ATOM 6667 O O . ASP A 1 825 ? -6.817 7.987 7.315 1.00 61.62 825 ASP A O 1
ATOM 6671 N N . ARG A 1 826 ? -7.338 10.046 6.597 1.00 69.19 826 ARG A N 1
ATOM 6672 C CA . ARG A 1 826 ? -6.347 10.716 7.428 1.00 69.19 826 ARG A CA 1
ATOM 6673 C C . ARG A 1 826 ? -6.968 11.069 8.763 1.00 69.19 826 ARG A C 1
ATOM 6675 O O . ARG A 1 826 ? -8.074 11.597 8.822 1.00 69.19 826 ARG A O 1
ATOM 6682 N N . THR A 1 827 ? -6.209 10.852 9.828 1.00 76.31 827 THR A N 1
ATOM 6683 C CA . THR A 1 827 ? -6.560 11.363 11.150 1.00 76.31 827 THR A CA 1
ATOM 6684 C C . THR A 1 827 ? -6.596 12.894 11.110 1.00 76.31 827 THR A C 1
ATOM 6686 O O . THR A 1 827 ? -5.570 13.512 10.796 1.00 76.31 827 THR A O 1
ATOM 6689 N N . PRO A 1 828 ? -7.737 13.525 11.437 1.00 73.00 828 PRO A N 1
ATOM 6690 C CA . PRO A 1 828 ? -7.842 14.977 11.475 1.00 73.00 828 PRO A CA 1
ATOM 6691 C C . PRO A 1 828 ? -6.804 15.592 12.420 1.00 73.00 828 PRO A C 1
ATOM 6693 O O . PRO A 1 828 ? -6.589 15.117 13.534 1.00 73.00 828 PRO A O 1
ATOM 6696 N N . GLY A 1 829 ? -6.132 16.649 11.961 1.00 69.75 829 GLY A N 1
ATOM 6697 C CA . GLY A 1 829 ? -5.131 17.366 12.757 1.00 69.75 829 GLY A CA 1
ATOM 6698 C C . GLY A 1 829 ? -3.823 16.606 13.014 1.00 69.75 829 GLY A C 1
ATOM 6699 O O . GLY A 1 829 ? -2.971 17.126 13.733 1.00 69.75 829 GLY A O 1
ATOM 6700 N N . LEU A 1 830 ? -3.634 15.411 12.439 1.00 69.75 830 LEU A N 1
ATOM 6701 C CA . LEU A 1 830 ? -2.381 14.661 12.521 1.00 69.75 830 LEU A CA 1
ATOM 6702 C C . LEU A 1 830 ? -1.527 14.892 11.268 1.00 69.75 830 LEU A C 1
ATOM 6704 O O . LEU A 1 830 ? -2.015 14.854 10.138 1.00 69.75 830 LEU A O 1
ATOM 6708 N N . GLY A 1 831 ? -0.238 15.158 11.477 1.00 67.62 831 GLY A N 1
ATOM 6709 C CA . GLY A 1 831 ? 0.720 15.406 10.402 1.00 67.62 831 GLY A CA 1
ATOM 6710 C C . GLY A 1 831 ? 1.195 14.140 9.677 1.00 67.62 831 GLY A C 1
ATOM 6711 O O . GLY A 1 831 ? 0.607 13.067 9.751 1.00 67.62 831 GLY A O 1
ATOM 6712 N N . PHE A 1 832 ? 2.324 14.272 8.981 1.00 69.56 832 PHE A N 1
ATOM 6713 C CA . PHE A 1 832 ? 2.940 13.224 8.153 1.00 69.56 832 PHE A CA 1
ATOM 6714 C C . PHE A 1 832 ? 4.080 12.492 8.882 1.00 69.56 832 PHE A C 1
ATOM 6716 O O . PHE A 1 832 ? 4.920 11.864 8.231 1.00 69.56 832 PHE A O 1
ATOM 6723 N N . LYS A 1 833 ? 4.150 12.604 10.218 1.00 67.50 833 LYS A N 1
ATOM 6724 C CA . LYS A 1 833 ? 5.186 12.009 11.080 1.00 67.50 833 LYS A CA 1
ATOM 6725 C C . LYS A 1 833 ? 4.556 11.288 12.281 1.00 67.50 833 LYS A C 1
ATOM 6727 O O . LYS A 1 833 ? 3.515 11.732 12.757 1.00 67.50 833 LYS A O 1
ATOM 6732 N N . PRO A 1 834 ? 5.174 10.201 12.788 1.00 70.06 834 PRO A N 1
ATOM 6733 C CA . PRO A 1 834 ? 4.655 9.413 13.907 1.00 70.06 834 PRO A CA 1
ATOM 6734 C C . PRO A 1 834 ? 5.015 10.062 15.252 1.00 70.06 834 PRO A C 1
ATOM 6736 O O . PRO A 1 834 ? 5.621 9.415 16.112 1.00 70.06 834 PRO A O 1
ATOM 6739 N N . VAL A 1 835 ? 4.649 11.336 15.412 1.00 80.31 835 VAL A N 1
ATOM 6740 C CA . VAL A 1 835 ? 4.848 12.143 16.625 1.00 80.31 835 VAL A CA 1
ATOM 6741 C C . VAL A 1 835 ? 3.503 12.323 17.318 1.00 80.31 835 VAL A C 1
ATOM 6743 O O . VAL A 1 835 ? 2.513 12.614 16.647 1.00 80.31 835 VAL A O 1
ATOM 6746 N N . GLU A 1 836 ? 3.478 12.102 18.632 1.00 84.25 836 GLU A N 1
ATOM 6747 C CA . GLU A 1 836 ? 2.269 12.264 19.442 1.00 84.25 836 GLU A CA 1
ATOM 6748 C C . GLU A 1 836 ? 1.831 13.725 19.410 1.00 84.25 836 GLU A C 1
ATOM 6750 O O . GLU A 1 836 ? 2.632 14.588 19.761 1.00 84.25 836 GLU A O 1
ATOM 6755 N N . PRO A 1 837 ? 0.601 14.040 18.979 1.00 85.00 837 PRO A N 1
ATOM 6756 C CA . PRO A 1 837 ? 0.104 15.401 19.084 1.00 85.00 837 PRO A CA 1
ATOM 6757 C C . PRO A 1 837 ? -0.122 15.797 20.537 1.00 85.00 837 PRO A C 1
ATOM 6759 O O . PRO A 1 837 ? -0.627 14.993 21.325 1.00 85.00 837 PRO A O 1
ATOM 6762 N N . ASP A 1 838 ? 0.109 17.071 20.841 1.00 88.12 838 ASP A N 1
ATOM 6763 C CA . ASP A 1 838 ? -0.237 17.632 22.142 1.00 88.12 838 ASP A CA 1
ATOM 6764 C C . ASP A 1 838 ? -1.706 17.363 22.480 1.00 88.12 838 ASP A C 1
ATOM 6766 O O . ASP A 1 838 ? -2.614 17.526 21.651 1.00 88.12 838 ASP A O 1
ATOM 6770 N N . GLY A 1 839 ? -1.919 16.883 23.705 1.00 90.12 839 GLY A N 1
ATOM 6771 C CA . GLY A 1 839 ? -3.238 16.537 24.215 1.00 90.12 839 GLY A CA 1
ATOM 6772 C C . GLY A 1 839 ? -3.924 15.374 23.491 1.00 90.12 839 GLY A C 1
ATOM 6773 O O . GLY A 1 839 ? -5.147 15.300 23.567 1.00 90.12 839 GLY A O 1
ATOM 6774 N N . TRP A 1 840 ? -3.199 14.471 22.803 1.00 91.69 840 TRP A N 1
ATOM 6775 C CA . TRP A 1 840 ? -3.790 13.321 22.088 1.00 91.69 840 TRP A CA 1
ATOM 6776 C C . TRP A 1 840 ? -4.835 12.575 22.920 1.00 91.69 840 TRP A C 1
ATOM 6778 O O . TRP A 1 840 ? -5.929 12.319 22.424 1.00 91.69 840 TRP A O 1
ATOM 6788 N N . ALA A 1 841 ? -4.538 12.310 24.197 1.00 93.38 841 ALA A N 1
ATOM 6789 C CA . ALA A 1 841 ? -5.434 11.620 25.124 1.00 93.38 841 ALA A CA 1
ATOM 6790 C C . ALA A 1 841 ? -6.841 12.255 25.226 1.00 93.38 841 ALA A C 1
ATOM 6792 O O . ALA A 1 841 ? -7.811 11.548 25.494 1.00 93.38 841 ALA A O 1
ATOM 6793 N N . TYR A 1 842 ? -6.963 13.561 24.974 1.00 93.38 842 TYR A N 1
ATOM 6794 C CA . TYR A 1 842 ? -8.205 14.335 25.067 1.00 93.38 842 TYR A CA 1
ATOM 6795 C C . TYR A 1 842 ? -8.851 14.631 23.703 1.00 93.38 842 TYR A C 1
ATOM 6797 O O . TYR A 1 842 ? -9.893 15.281 23.646 1.00 93.38 842 TYR A O 1
ATOM 6805 N N . LYS A 1 843 ? -8.252 14.185 22.589 1.00 91.31 843 LYS A N 1
ATOM 6806 C CA . LYS A 1 843 ? -8.790 14.429 21.241 1.00 91.31 843 LYS A CA 1
ATOM 6807 C C . LYS A 1 843 ? -9.983 13.527 20.922 1.00 91.31 843 LYS A C 1
ATOM 6809 O O . LYS A 1 843 ? -10.127 12.443 21.484 1.00 91.31 843 LYS A O 1
ATOM 6814 N N . PHE A 1 844 ? -10.797 13.972 19.959 1.00 91.88 844 PHE A N 1
ATOM 6815 C CA . PHE A 1 844 ? -11.960 13.238 19.434 1.00 91.88 844 PHE A CA 1
ATOM 6816 C C . PHE A 1 844 ? -12.997 12.890 20.516 1.00 91.88 844 PHE A C 1
ATOM 6818 O O . PHE A 1 844 ? -13.603 11.820 20.486 1.00 91.88 844 PHE A O 1
ATOM 6825 N N . CYS A 1 845 ? -13.160 13.778 21.501 1.00 93.56 845 CYS A N 1
ATOM 6826 C CA . CYS A 1 845 ? -14.161 13.673 22.559 1.00 93.56 845 CYS A CA 1
ATOM 6827 C C . CYS A 1 845 ? -15.207 14.778 22.405 1.00 93.56 845 CYS A C 1
ATOM 6829 O O . CYS A 1 845 ? -15.260 15.714 23.195 1.00 93.56 845 CYS A O 1
ATOM 6831 N N . GLU A 1 846 ? -16.010 14.678 21.349 1.00 95.56 846 GLU A N 1
ATOM 6832 C CA . GLU A 1 846 ? -17.135 15.588 21.107 1.00 95.56 846 GLU A CA 1
ATOM 6833 C C . GLU A 1 846 ? -18.407 15.068 21.796 1.00 95.56 846 GLU A C 1
ATOM 6835 O O . GLU A 1 846 ? -19.162 15.839 22.380 1.00 95.56 846 GLU A O 1
ATOM 6840 N N . VAL A 1 847 ? -18.601 13.744 21.806 1.00 95.69 847 VAL A N 1
ATOM 6841 C CA . VAL A 1 847 ? -19.735 13.070 22.449 1.00 95.69 847 VAL A CA 1
ATOM 6842 C C . VAL A 1 847 ? -19.233 12.018 23.435 1.00 95.69 847 VAL A C 1
ATOM 6844 O O . VAL A 1 847 ? -18.422 11.154 23.093 1.00 95.69 847 VAL A O 1
ATOM 6847 N N . MET A 1 848 ? -19.748 12.064 24.665 1.00 96.31 848 MET A N 1
ATOM 6848 C CA . MET A 1 848 ? -19.553 11.014 25.666 1.00 96.31 848 MET A CA 1
ATOM 6849 C C . MET A 1 848 ? -20.567 9.889 25.426 1.00 96.31 848 MET A C 1
ATOM 6851 O O . MET A 1 848 ? -21.757 10.059 25.685 1.00 96.31 848 MET A O 1
ATOM 6855 N N . ASP A 1 849 ? -20.112 8.731 24.951 1.00 95.19 849 ASP A N 1
ATOM 6856 C CA . ASP A 1 849 ? -20.963 7.585 24.627 1.00 95.19 849 ASP A CA 1
ATOM 6857 C C . ASP A 1 849 ? -20.633 6.383 25.523 1.00 95.19 849 ASP A C 1
ATOM 6859 O O . ASP A 1 849 ? -19.600 5.722 25.397 1.00 95.19 849 ASP A O 1
ATOM 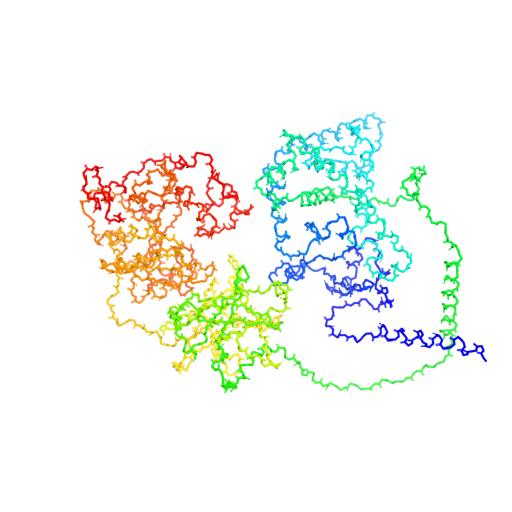6863 N N . LEU A 1 850 ? -21.531 6.110 26.472 1.00 95.75 850 LEU A N 1
ATOM 6864 C CA . LEU A 1 850 ? -21.382 5.051 27.476 1.00 95.75 850 LEU A CA 1
ATOM 6865 C C . LEU A 1 850 ? -22.257 3.825 27.194 1.00 95.75 850 LEU A C 1
ATOM 6867 O O . LEU A 1 850 ? -22.271 2.906 28.014 1.00 95.75 850 LEU A O 1
ATOM 6871 N N . ARG A 1 851 ? -23.004 3.802 26.083 1.00 95.00 851 ARG A N 1
ATOM 6872 C CA . ARG A 1 851 ? -24.014 2.765 25.816 1.00 95.00 851 ARG A CA 1
ATOM 6873 C C . ARG A 1 851 ? -23.387 1.378 25.731 1.00 95.00 851 ARG A C 1
ATOM 6875 O O . ARG A 1 851 ? -23.631 0.544 26.604 1.00 95.00 851 ARG A O 1
ATOM 6882 N N . LEU A 1 852 ? -22.454 1.189 24.794 1.00 95.62 852 LEU A N 1
ATOM 6883 C CA . LEU A 1 852 ? -21.760 -0.089 24.633 1.00 95.62 852 LEU A CA 1
ATOM 6884 C C . LEU A 1 852 ? -20.941 -0.465 25.878 1.00 95.62 852 LEU A C 1
ATOM 6886 O O . LEU A 1 852 ? -20.940 -1.625 26.269 1.00 95.62 852 LEU A O 1
ATOM 6890 N N . LYS A 1 853 ? -20.330 0.505 26.573 1.00 95.81 853 LYS A N 1
ATOM 6891 C CA . LYS A 1 853 ? -19.623 0.260 27.843 1.00 95.81 853 LYS A CA 1
ATOM 6892 C C . LYS A 1 853 ? -20.535 -0.318 28.926 1.00 95.81 853 LYS A C 1
ATOM 6894 O O . LYS A 1 853 ? -20.139 -1.244 29.636 1.00 95.81 853 LYS A O 1
ATOM 6899 N N . ARG A 1 854 ? -21.733 0.249 29.106 1.00 95.19 854 ARG A N 1
ATOM 6900 C CA . ARG A 1 854 ? -22.714 -0.252 30.083 1.00 95.19 854 ARG A CA 1
ATOM 6901 C C . ARG A 1 854 ? -23.193 -1.644 29.694 1.00 95.19 854 ARG A C 1
ATOM 6903 O O . ARG A 1 854 ? -23.245 -2.515 30.558 1.00 95.19 854 ARG A O 1
ATOM 6910 N N . LEU A 1 855 ? -23.480 -1.844 28.410 1.00 95.44 855 LEU A N 1
ATOM 6911 C CA . LEU A 1 855 ? -23.935 -3.117 27.866 1.00 95.44 855 LEU A CA 1
ATOM 6912 C C . LEU A 1 855 ? -22.896 -4.221 28.072 1.00 95.44 855 LEU A C 1
ATOM 6914 O O . LEU A 1 855 ? -23.187 -5.242 28.689 1.00 95.44 855 LEU A O 1
ATOM 6918 N N . THR A 1 856 ? -21.653 -3.992 27.647 1.00 95.69 856 THR A N 1
ATOM 6919 C CA . THR A 1 856 ? -20.606 -5.004 27.761 1.00 95.69 856 THR A CA 1
ATOM 6920 C C . THR A 1 856 ? -20.248 -5.291 29.211 1.00 95.69 856 THR A C 1
ATOM 6922 O O . THR A 1 856 ? -20.083 -6.453 29.569 1.00 95.69 856 THR A O 1
ATOM 6925 N N . ARG A 1 857 ? -20.215 -4.276 30.086 1.00 94.81 857 ARG A N 1
ATOM 6926 C CA . ARG A 1 857 ? -20.029 -4.487 31.531 1.00 94.81 857 ARG A CA 1
ATOM 6927 C C . ARG A 1 857 ? -21.132 -5.360 32.124 1.00 94.81 857 ARG A C 1
ATOM 6929 O O . ARG A 1 857 ? -20.842 -6.204 32.962 1.00 94.81 857 ARG A O 1
ATOM 6936 N N . LYS A 1 858 ? -22.380 -5.155 31.705 1.00 94.44 858 LYS A N 1
ATOM 6937 C CA . LYS A 1 858 ? -23.530 -5.937 32.169 1.00 94.44 858 LYS A CA 1
ATOM 6938 C C . LYS A 1 858 ? -23.457 -7.394 31.709 1.00 94.44 858 LYS A C 1
ATOM 6940 O O . LYS A 1 858 ? -23.743 -8.281 32.501 1.00 94.44 858 LYS A O 1
ATOM 6945 N N . TRP A 1 859 ? -23.077 -7.633 30.456 1.00 95.44 859 TRP A N 1
ATOM 6946 C CA . TRP A 1 859 ? -23.054 -8.974 29.862 1.00 95.44 859 TRP A CA 1
ATOM 6947 C C . TRP A 1 859 ? -21.804 -9.787 30.210 1.00 95.44 859 TRP A C 1
ATOM 6949 O O . TRP A 1 859 ? -21.872 -11.007 30.303 1.00 95.44 859 TRP A O 1
ATOM 6959 N N . PHE A 1 860 ? -20.663 -9.127 30.411 1.00 95.62 860 PHE A N 1
ATOM 6960 C CA . PHE A 1 860 ? -19.365 -9.800 30.530 1.00 95.62 860 PHE A CA 1
ATOM 6961 C C . PHE A 1 860 ? -18.578 -9.422 31.789 1.00 95.62 860 PHE A C 1
ATOM 6963 O O . PHE A 1 860 ? -17.456 -9.898 31.963 1.00 95.62 860 PHE A O 1
ATOM 6970 N N . GLY A 1 861 ? -19.107 -8.545 32.643 1.00 94.50 861 GLY A N 1
ATOM 6971 C CA . GLY A 1 861 ? -18.459 -8.132 33.884 1.00 94.50 861 GLY A CA 1
ATOM 6972 C C . GLY A 1 861 ? -18.826 -9.035 35.061 1.00 94.50 861 GLY A C 1
ATOM 6973 O O . GLY A 1 861 ? -20.000 -9.264 35.336 1.00 94.50 861 GLY A O 1
ATOM 6974 N N . TYR A 1 862 ? -17.817 -9.477 35.810 1.00 92.06 862 TYR A N 1
ATOM 6975 C CA . TYR A 1 862 ? -17.970 -10.228 37.055 1.00 92.06 862 TYR A CA 1
ATOM 6976 C C . TYR A 1 862 ? -17.476 -9.389 38.240 1.00 92.06 862 TYR A C 1
ATOM 6978 O O . TYR A 1 862 ? -16.419 -8.756 38.132 1.00 92.06 862 TYR A O 1
ATOM 6986 N N . PRO A 1 863 ? -18.197 -9.360 39.374 1.00 89.00 863 PRO A N 1
ATOM 6987 C CA . PRO A 1 863 ? -17.786 -8.590 40.542 1.00 89.00 863 PRO A CA 1
ATOM 6988 C C . PRO A 1 863 ? -16.512 -9.170 41.175 1.00 89.00 863 PRO A C 1
ATOM 6990 O O . PRO A 1 863 ? -16.364 -10.382 41.319 1.00 89.00 863 PRO A O 1
ATOM 6993 N N . VAL A 1 864 ? -15.595 -8.295 41.589 1.00 90.25 864 VAL A N 1
ATOM 6994 C CA . VAL A 1 864 ? -14.383 -8.631 42.359 1.00 90.25 864 VAL A CA 1
ATOM 6995 C C . VAL A 1 864 ? -14.255 -7.679 43.552 1.00 90.25 864 VAL A C 1
ATOM 6997 O O . VAL A 1 864 ? -14.880 -6.622 43.556 1.00 90.25 864 VAL A O 1
ATOM 7000 N N . LYS A 1 865 ? -13.429 -8.014 44.561 1.00 82.50 865 LYS A N 1
ATOM 7001 C CA . LYS A 1 865 ? -13.315 -7.245 45.827 1.00 82.50 865 LYS A CA 1
ATOM 7002 C C . LYS A 1 865 ? -13.199 -5.717 45.648 1.00 82.50 865 LYS A C 1
ATOM 7004 O O . LYS A 1 865 ? -13.741 -4.999 46.475 1.00 82.50 865 LYS A O 1
ATOM 7009 N N . ASN A 1 866 ? -12.560 -5.240 44.571 1.00 77.25 866 ASN A N 1
ATOM 7010 C CA . ASN A 1 866 ? -12.359 -3.812 44.271 1.00 77.25 866 ASN A CA 1
ATOM 7011 C C . ASN A 1 866 ? -12.904 -3.382 42.888 1.00 77.25 866 ASN A C 1
ATOM 7013 O O . ASN A 1 866 ? -12.260 -2.603 42.188 1.00 77.25 866 ASN A O 1
ATOM 7017 N N . GLY A 1 867 ? -14.066 -3.890 42.462 1.00 84.44 867 GLY A N 1
ATOM 7018 C CA . GLY A 1 867 ? -14.729 -3.447 41.228 1.00 84.44 867 GLY A CA 1
ATOM 7019 C C . GLY A 1 867 ? -15.292 -4.601 40.409 1.00 84.44 867 GLY A C 1
ATOM 7020 O O . GLY A 1 867 ? -16.010 -5.452 40.928 1.00 84.44 867 GLY A O 1
ATOM 7021 N N . TYR A 1 868 ? -14.975 -4.630 39.117 1.00 88.06 868 TYR A N 1
ATOM 7022 C CA . TYR A 1 868 ? -15.380 -5.699 38.209 1.00 88.06 868 TYR A CA 1
ATOM 7023 C C . TYR A 1 868 ? -14.197 -6.162 37.358 1.00 88.06 868 TYR A C 1
ATOM 7025 O O . TYR A 1 868 ? -13.233 -5.424 37.158 1.00 88.06 868 TYR A O 1
ATOM 7033 N N . ARG A 1 869 ? -14.291 -7.389 36.850 1.00 92.44 869 ARG A N 1
ATOM 7034 C CA . ARG A 1 869 ? -13.375 -7.974 35.872 1.00 92.44 869 ARG A CA 1
ATOM 7035 C C . ARG A 1 869 ? -14.182 -8.429 34.662 1.00 92.44 869 ARG A C 1
ATOM 7037 O O . ARG A 1 869 ? -15.209 -9.079 34.823 1.00 92.44 869 ARG A O 1
ATOM 7044 N N . MET A 1 870 ? -13.734 -8.087 33.465 1.00 95.44 870 MET A N 1
ATOM 7045 C CA . MET A 1 870 ? -14.360 -8.504 32.214 1.00 95.44 870 MET A CA 1
ATOM 7046 C C . MET A 1 870 ? -13.959 -9.934 31.850 1.00 95.44 870 MET A C 1
ATOM 7048 O O . MET A 1 870 ? -12.835 -10.356 32.115 1.00 95.44 870 MET A O 1
ATOM 7052 N N . ALA A 1 871 ? -14.848 -10.661 31.178 1.00 93.44 871 ALA A N 1
ATOM 7053 C CA . ALA A 1 871 ? -14.651 -12.053 30.767 1.00 93.44 871 ALA A CA 1
ATOM 7054 C C . ALA A 1 871 ? -13.393 -12.287 29.899 1.00 93.44 871 ALA A C 1
ATOM 7056 O O . ALA A 1 871 ? -12.799 -13.367 29.916 1.00 93.44 871 ALA A O 1
ATOM 7057 N N . TRP A 1 872 ? -12.965 -11.270 29.150 1.00 93.00 872 TRP A N 1
ATOM 7058 C CA . TRP A 1 872 ? -11.757 -11.307 28.321 1.00 93.00 872 TRP A CA 1
ATOM 7059 C C . TRP A 1 872 ? -10.477 -10.885 29.052 1.00 93.00 872 TRP A C 1
ATOM 7061 O O . TRP A 1 872 ? -9.393 -11.072 28.509 1.00 93.00 872 TRP A O 1
ATOM 7071 N N . GLN A 1 873 ? -10.564 -10.347 30.273 1.00 86.44 873 GLN A N 1
ATOM 7072 C CA . GLN A 1 873 ? -9.386 -10.009 31.072 1.00 86.44 873 GLN A CA 1
ATOM 7073 C C . GLN A 1 873 ? -8.798 -11.279 31.677 1.00 86.44 873 GLN A C 1
ATOM 7075 O O . GLN A 1 873 ? -9.333 -11.789 32.665 1.00 86.44 873 GLN A O 1
ATOM 7080 N N . ARG A 1 874 ? -7.689 -11.778 31.129 1.00 63.84 874 ARG A N 1
ATOM 7081 C CA . ARG A 1 874 ? -6.895 -12.854 31.737 1.00 63.84 874 ARG A CA 1
ATOM 7082 C C . ARG A 1 874 ? -5.635 -12.323 32.393 1.00 63.84 874 ARG A C 1
ATOM 7084 O O . ARG A 1 874 ? -4.941 -11.513 31.746 1.00 63.84 874 ARG A O 1
#

Sequence (874 aa):
MLNYVIILPLALFLLAYKFFFTSKRQRYHLPPSPSYSLPVLGHHLLIKPPVHRLFHRLSNIHGPIFYLRLGSRRAVVISSSSLARECFTGQNDVAVSNRPRFLTSKYIAYNYTTIATTSYGDHWRNLRRICSLEIVSSKRLANFLHIRKEEIQRMLTRLSRDARVGNEVELESVLYDLTFNNIVRMVTGKIYYGDDVSDKEEAELFKKLFTFITTNSGARHPGEYLPFMKIFGGSFEKEVKAAAKVIDEMLQRLLDECKSDKDGNTMVNHLLSLQQDDPEYYTDIIIKGLMLTCSSSSPRLTPKSIAGAGDDASQFFHHKTSYRAHTTTLFFILVSLSLFGFFSLYCSPNTIYRAAFFATTRPAKSRIVSYVINTQDSSHHQLSNGSRRIRAEAVLWPGWEILVIVSPEEKLMPPQLPGENYTCFYPNGEKSTARFAAILPFSNRTSFRCSLPGIYRHHHPIPTPILASSKRFQLSPETRWPDLPLWNFVVFEAISTENDVVLFVKGPNRGLGSNKPPESFRCVFGEESDTAIRTAVTSSVQEVFRCSLPNMTIDTPIKIYLEAVATDKEETKTVPSVAYYSPKRTLAEPSEKALLCATTMVYNVAKYLREWVMYHAAIGIQRFIIYDNGSDDELNDVVEVLNGEKYDVIKVLWIWPKTQEAGFSHAAVYGNDTCTWMMYLDVDEFLFSPAWDKQSQPSDGMIRSLLPSDQSMIGQVSFKSHEFGPSNQTKHPREGVTQGYTCRREEDQRHKSIVRLSVVEHSLYTAIHHFGLKGEYEWRVADTEEGVVNHYKYQAWREFKAKFKRRVSAYVVDWTRVSNPKSRDRTPGLGFKPVEPDGWAYKFCEVMDLRLKRLTRKWFGYPVKNGYRMAWQR

Radius of gyration: 35.45 Å; chains: 1; bounding box: 100×98×108 Å

Foldseek 3Di:
DVVCVPVVVVVVVVVCCCVVQPDPPPPDPFAAEDPDQDGQQGCQVQQDPVNVVSLVVVCVVRNQWHWTAGRPDIDIHGRDPVVVCVCCDADNNLVPQAADDFLLCCQQLVHQQFLVRHHDDPSNVLLVLCCDAQPPDPVLVVVLPVVLVVLVVLLVVVVVVCVVVVDDDDVLLSVLQSLLQSLLCQAQVARLDDDPHPDPPLSVLVVVLLCVSLCPPPPNDSCRNRVCVVVVPNVVSVVSNVSSVVLVVSLVVSLVVLVVPQVDSHSSVRLVVVCVVPVVSSPSSSSSSVSSVRSSPRDNDDDPDDDDDDDDDPPPDDDDDPDDPPPVVVVVVVVVVVVVVVVVVVPDDDDDDDDDDDDDDDDPPDPPPPLPPPPPPPDPPPDPPPKDWFAWAWEQDPPQKIKTWGDLVDPDDDDPDDPQFWWWADPVGDIWTWAWQDQAPQSRITITITGHDPVQVPDPQRFDTIIMRDPPDDDDPPDDTRGHHYLQFEFEEWDDDPWWIKTFTHHPQDDDPRWDAQQQKWKWWADPDPPTFTFGWPATADRIIITGDGPDDDQDWTWMWIWGDDDPPDDIDIGHYNYTDHPDDPPPDQDDAQAEEEEEEDAQCLVLQLVLQVQVVLQAHQAYEYEYCRHPDPNVVSQVVCVVVVRHYHYRHDVRPPCQLVVVLVVLRVRLSRYQKYWQDYSQKHKDAPVCLPPLAGHNCRVVVLDDDPPDLAFKEKAWEWEWAAQLPQDADLQHLLQRTFATAPDIDDIAMMGGSVFFDPNSDDPRNDGHGHPSHDHDYDDVNGMHMYGHQHHNLVVNLVCLVRVVFDDDDQQLHPDPPVDPSDDPPDHNDSDQDPPRSPPRRPDGHCRSNVSQCSHAWDDDPPGTHGNSND

pLDDT: mean 79.3, std 18.9, range [23.55, 97.94]

InterPro domains:
  IPR001128 Cytochrome P450 [PF00067] (32-274)
  IPR008166 Glycosyltransferase family 92 [PF01697] (595-824)
  IPR036396 Cytochrome P450 superfamily [G3DSA:1.10.630.10] (22-310)
  IPR036396 Cytochrome P450 superfamily [SSF48264] (31-293)